Protein AF-0000000080620425 (afdb_homodimer)

Foldseek 3Di:
DDPVPPPDDQPPLDFDADALVVLQVVLLVVLPVQAFDKDKDFLVPDDAQFFFQFFDFQQAWVVNAKFFQAFAKFAADDDAFQKAAADEEWELVRGDADADDHRYIYGYHGGTGRHHPGFEGDHPVQWDADVVRNMIGGNDHDDGNPRIDGTNNPHGGGHGPDGGLDGGDPVNSVVCVVSVPGMGMTTDFFEEEEEEEAPPDPVSVVLSVLQQVVLCVLCVLVPGHYHYLYYFYLDLVGVVVSVLVVLVRGQEYEYEDNLSSVSVCCVVQQKDKPGQFYFEVVTRKTWIWDDGPNGTHIYIYFYSPNFRSVVCCLQNVQLSSCVSSSHPDRRADKDKEFEQAKDAADQTKYKFFWAWDDDPNGIYIYTDDDPVPDPGQWIFIGHGGDIGGGGDIGIIGGSDDD/DDPPPPPDDQPPLDFDADALVVLQVVLLVVLPVQAFDKDKDFLVPDDAQFFFQFFDFQQAWVVNAKFFQAFAKFAADDDAFQKAAADEEWELVRGDADADDHRYIYGYHHGTGRHHPGFEGDHPVQWDADVVRNMIGGNDHDDGNPRIDGTNNPHGGGHGPDGGLDGGDPVNSVVCVVSVDGMGMTTDFFEEEEEEEAPPDPVSVVLSVLQQVVLCVLCVLVPGHYHYLYYFYLDLVGVVVSVLVVLVVGQEYEYEDNLSSVSVCQVVQQKDKPGQFYFEVVTRKTWIWDDGPNGTHIYIYFYSPNFRSVVCCLQNVQLSSCVSSSHPDRRADKDKEFEQAKDAADQTKYKFFWDWDDDPNGIYIYTDDDPVPDPGQWIFIGHGGDIGGGGDIGIIGGSDDD

InterPro domains:
  IPR005110 MoeA, N-terminal and linker domain [PF03453] (19-180)
  IPR036135 MoeA, N-terminal and linker domain superfamily [SSF63882] (17-189)
  IPR036425 MoaB/Mog-like domain superfamily [G3DSA:3.40.980.10] (188-332)
  IPR036425 MoaB/Mog-like domain superfamily [SSF53218] (190-326)
  IPR036688 MoeA, C-terminal, domain IV superfamily [G3DSA:2.40.340.10] (333-386)
  IPR038987 Molybdopterin biosynthesis protein MoeA-like [PTHR10192] (15-399)
  IPR038987 Molybdopterin biosynthesis protein MoeA-like [cd00887] (20-398)

Structure (mmCIF, N/CA/C/O backbone):
data_AF-0000000080620425-model_v1
#
loop_
_entity.id
_entity.type
_entity.pdbx_description
1 polymer 'CRE-LIN-46 protein'
#
loop_
_atom_site.group_PDB
_atom_site.id
_atom_site.type_symbol
_atom_site.label_atom_id
_atom_site.label_alt_id
_atom_site.label_comp_id
_atom_site.label_asym_id
_atom_site.label_entity_id
_atom_site.label_seq_id
_atom_site.pdbx_PDB_ins_code
_atom_site.Cartn_x
_atom_site.Cartn_y
_atom_site.Cartn_z
_atom_site.occupancy
_atom_site.B_iso_or_equiv
_atom_site.auth_seq_id
_atom_site.auth_comp_id
_atom_site.auth_asym_id
_atom_site.auth_atom_id
_atom_site.pdbx_PDB_model_num
ATOM 1 N N . MET A 1 1 ? 4.078 52.438 38.562 1 23.2 1 MET A N 1
ATOM 2 C CA . MET A 1 1 ? 3.057 52.062 37.594 1 23.2 1 MET A CA 1
ATOM 3 C C . MET A 1 1 ? 3.621 51.094 36.562 1 23.2 1 MET A C 1
ATOM 5 O O . MET A 1 1 ? 4.426 51.469 35.719 1 23.2 1 MET A O 1
ATOM 9 N N . ASN A 1 2 ? 3.895 49.875 36.875 1 23.5 2 ASN A N 1
ATOM 10 C CA . ASN A 1 2 ? 4.699 48.719 36.5 1 23.5 2 ASN A CA 1
ATOM 11 C C . ASN A 1 2 ? 4.281 48.156 35.125 1 23.5 2 ASN A C 1
ATOM 13 O O . ASN A 1 2 ? 3.141 47.719 34.969 1 23.5 2 ASN A O 1
ATOM 17 N N . SER A 1 3 ? 4.727 48.844 34 1 25.52 3 SER A N 1
ATOM 18 C CA . SER A 1 3 ? 4.688 48.469 32.594 1 25.52 3 SER A CA 1
ATOM 19 C C . SER A 1 3 ? 4.918 46.969 32.406 1 25.52 3 SER A C 1
ATOM 21 O O . SER A 1 3 ? 6.031 46.469 32.594 1 25.52 3 SER A O 1
ATOM 23 N N . ALA A 1 4 ? 4.133 46.188 33 1 30.16 4 ALA A N 1
ATOM 24 C CA . ALA A 1 4 ? 4.254 44.75 32.812 1 30.16 4 ALA A CA 1
ATOM 25 C C . ALA A 1 4 ? 4.66 44.406 31.375 1 30.16 4 ALA A C 1
ATOM 27 O O . ALA A 1 4 ? 3.918 44.688 30.438 1 30.16 4 ALA A O 1
ATOM 28 N N . GLY A 1 5 ? 5.957 44.656 31.016 1 28.95 5 GLY A N 1
ATOM 29 C CA . GLY A 1 5 ? 6.738 44.344 29.828 1 28.95 5 GLY A CA 1
ATOM 30 C C . GLY A 1 5 ? 6.246 43.094 29.094 1 28.95 5 GLY A C 1
ATOM 31 O O . GLY A 1 5 ? 5.844 42.125 29.734 1 28.95 5 GLY A O 1
ATOM 32 N N . PHE A 1 6 ? 5.578 43.344 28.062 1 31.78 6 PHE A N 1
ATOM 33 C CA . PHE A 1 6 ? 5.301 42.219 27.156 1 31.78 6 PHE A CA 1
ATOM 34 C C . PHE A 1 6 ? 6.457 41.25 27.141 1 31.78 6 PHE A C 1
ATOM 36 O O . PHE A 1 6 ? 7.621 41.625 27.078 1 31.78 6 PHE A O 1
ATOM 43 N N . PRO A 1 7 ? 6.445 40.25 28.016 1 34.53 7 PRO A N 1
ATOM 44 C CA . PRO A 1 7 ? 7.648 39.438 27.953 1 34.53 7 PRO A CA 1
ATOM 45 C C . PRO A 1 7 ? 8.336 39.5 26.594 1 34.53 7 PRO A C 1
ATOM 47 O O . PRO A 1 7 ? 7.664 39.594 25.562 1 34.53 7 PRO A O 1
ATOM 50 N N . LYS A 1 8 ? 9.352 40.156 26.5 1 37.28 8 LYS A N 1
ATOM 51 C CA . LYS A 1 8 ? 10.367 40.25 25.453 1 37.28 8 LYS A CA 1
ATOM 52 C C . LYS A 1 8 ? 10.367 39 24.578 1 37.28 8 LYS A C 1
ATOM 54 O O . LYS A 1 8 ? 10.352 37.875 25.078 1 37.28 8 LYS A O 1
ATOM 59 N N . LEU A 1 9 ? 10.133 39.094 23.375 1 38 9 LEU A N 1
ATOM 60 C CA . LEU A 1 9 ? 10.102 38.312 22.141 1 38 9 LEU A CA 1
ATOM 61 C C . LEU A 1 9 ? 11.211 37.281 22.141 1 38 9 LEU A C 1
ATOM 63 O O . LEU A 1 9 ? 12.297 37.531 22.672 1 38 9 LEU A O 1
ATOM 67 N N . LYS A 1 10 ? 10.852 36.062 21.859 1 42.59 10 LYS A N 1
ATOM 68 C CA . LYS A 1 10 ? 11.438 34.812 21.391 1 42.59 10 LYS A CA 1
ATOM 69 C C . LYS A 1 10 ? 12.688 35.062 20.547 1 42.59 10 LYS A C 1
ATOM 71 O O . LYS A 1 10 ? 12.688 35.938 19.688 1 42.59 10 LYS A O 1
ATOM 76 N N . SER A 1 11 ? 13.781 35.031 21.094 1 44.47 11 SER A N 1
ATOM 77 C CA . SER A 1 11 ? 14.969 35.094 20.266 1 44.47 11 SER A CA 1
ATOM 78 C C . SER A 1 11 ? 14.68 34.625 18.844 1 44.47 11 SER A C 1
ATOM 80 O O . SER A 1 11 ? 14.055 33.562 18.656 1 44.47 11 SER A O 1
ATOM 82 N N . PRO A 1 12 ? 14.672 35.594 17.828 1 53.91 12 PRO A N 1
ATOM 83 C CA . PRO A 1 12 ? 14.352 35.344 16.422 1 53.91 12 PRO A CA 1
ATOM 84 C C . PRO A 1 12 ? 15.055 34.094 15.875 1 53.91 12 PRO A C 1
ATOM 86 O O . PRO A 1 12 ? 16.25 33.906 16.078 1 53.91 12 PRO A O 1
ATOM 89 N N . VAL A 1 13 ? 14.328 32.969 15.812 1 63.5 13 VAL A N 1
ATOM 90 C CA . VAL A 1 13 ? 14.875 31.797 15.141 1 63.5 13 VAL A CA 1
ATOM 91 C C . VAL A 1 13 ? 15.516 32.219 13.82 1 63.5 13 VAL A C 1
ATOM 93 O O . VAL A 1 13 ? 14.93 32.969 13.055 1 63.5 13 VAL A O 1
ATOM 96 N N . SER A 1 14 ? 16.828 32.188 13.797 1 74.31 14 SER A N 1
ATOM 97 C CA . SER A 1 14 ? 17.5 32.375 12.516 1 74.31 14 SER A CA 1
ATOM 98 C C . SER A 1 14 ? 17.062 31.297 11.516 1 74.31 14 SER A C 1
ATOM 100 O O . SER A 1 14 ? 17.156 30.109 11.805 1 74.31 14 SER A O 1
ATOM 102 N N . PHE A 1 15 ? 16.484 31.797 10.438 1 75.5 15 PHE A N 1
ATOM 103 C CA . PHE A 1 15 ? 15.977 30.859 9.445 1 75.5 15 PHE A CA 1
ATOM 104 C C . PHE A 1 15 ? 17.094 30.359 8.539 1 75.5 15 PHE A C 1
ATOM 106 O O . PHE A 1 15 ? 17.906 31.156 8.055 1 75.5 15 PHE A O 1
ATOM 113 N N . GLN A 1 16 ? 17.266 29.094 8.562 1 84.5 16 GLN A N 1
ATOM 114 C CA . GLN A 1 16 ? 18.047 28.391 7.555 1 84.5 16 GLN A CA 1
ATOM 115 C C . GLN A 1 16 ? 17.141 27.812 6.473 1 84.5 16 GLN A C 1
ATOM 117 O O . GLN A 1 16 ? 16.812 26.625 6.512 1 84.5 16 GLN A O 1
ATOM 122 N N . THR A 1 17 ? 16.922 28.672 5.441 1 90.69 17 THR A N 1
ATOM 123 C CA . THR A 1 17 ? 15.992 28.312 4.371 1 90.69 17 THR A CA 1
ATOM 124 C C . THR A 1 17 ? 16.719 27.547 3.262 1 90.69 17 THR A C 1
ATOM 126 O O . THR A 1 17 ? 17.797 27.953 2.832 1 90.69 17 THR A O 1
ATOM 129 N N . VAL A 1 18 ? 16.172 26.453 2.932 1 94.94 18 VAL A N 1
ATOM 130 C CA . VAL A 1 18 ? 16.75 25.672 1.849 1 94.94 18 VAL A CA 1
ATOM 131 C C . VAL A 1 18 ? 15.688 25.422 0.772 1 94.94 18 VAL A C 1
ATOM 133 O O . VAL A 1 18 ? 14.492 25.547 1.028 1 94.94 18 VAL A O 1
ATOM 136 N N . SER A 1 19 ? 16.172 25.141 -0.396 1 95 19 SER A N 1
ATOM 137 C CA . SER A 1 19 ? 15.273 24.703 -1.452 1 95 19 SER A CA 1
ATOM 138 C C . SER A 1 19 ? 14.773 23.281 -1.196 1 95 19 SER A C 1
ATOM 140 O O . SER A 1 19 ? 15.328 22.562 -0.362 1 95 19 SER A O 1
ATOM 142 N N . ILE A 1 20 ? 13.773 22.938 -1.888 1 93.56 20 ILE A N 1
ATOM 143 C CA . ILE A 1 20 ? 13.227 21.594 -1.755 1 93.56 20 ILE A CA 1
ATOM 144 C C . ILE A 1 20 ? 14.281 20.562 -2.129 1 93.56 20 ILE A C 1
ATOM 146 O O . ILE A 1 20 ? 14.445 19.547 -1.438 1 93.56 20 ILE A O 1
ATOM 150 N N . GLU A 1 21 ? 14.992 20.797 -3.168 1 93 21 GLU A N 1
ATOM 151 C CA . GLU A 1 21 ? 16.047 19.891 -3.623 1 93 21 GLU A CA 1
ATOM 152 C C . GLU A 1 21 ? 17.156 19.766 -2.584 1 93 21 GLU A C 1
ATOM 154 O O . GLU A 1 21 ? 17.641 18.656 -2.324 1 93 21 GLU A O 1
ATOM 159 N N . GLU A 1 22 ? 17.5 20.875 -2.047 1 95.38 22 GLU A N 1
ATOM 160 C CA . GLU A 1 22 ? 18.516 20.859 -1.007 1 95.38 22 GLU A CA 1
ATOM 161 C C . GLU A 1 22 ? 18.047 20.094 0.228 1 95.38 22 GLU A C 1
ATOM 163 O O . GLU A 1 22 ? 18.828 19.391 0.865 1 95.38 22 GLU A O 1
ATOM 168 N N . ALA A 1 23 ? 16.812 20.281 0.559 1 95.44 23 ALA A N 1
ATOM 169 C CA . ALA A 1 23 ? 16.25 19.547 1.685 1 95.44 23 ALA A CA 1
ATOM 170 C C . ALA A 1 23 ? 16.344 18.031 1.457 1 95.44 23 ALA A C 1
ATOM 172 O O . ALA A 1 23 ? 16.797 17.297 2.338 1 95.44 23 ALA A O 1
ATOM 173 N N . PHE A 1 24 ? 16.047 17.578 0.244 1 93 24 PHE A N 1
ATOM 174 C CA . PHE A 1 24 ? 16.094 16.156 -0.09 1 93 24 PHE A CA 1
ATOM 175 C C . PHE A 1 24 ? 17.531 15.641 -0.019 1 93 24 PHE A C 1
ATOM 177 O O . PHE A 1 24 ? 17.766 14.555 0.513 1 93 24 PHE A O 1
ATOM 184 N N . ARG A 1 25 ? 18.422 16.391 -0.54 1 93.62 25 ARG A N 1
ATOM 185 C CA . ARG A 1 25 ? 19.828 15.984 -0.51 1 93.62 25 ARG A CA 1
ATOM 186 C C . ARG A 1 25 ? 20.328 15.859 0.924 1 93.62 25 ARG A C 1
ATOM 188 O O . ARG A 1 25 ? 21.031 14.898 1.26 1 93.62 25 ARG A O 1
ATOM 195 N N . THR A 1 26 ? 19.953 16.828 1.682 1 94.44 26 THR A N 1
ATOM 196 C CA . THR A 1 26 ? 20.344 16.812 3.086 1 94.44 26 THR A CA 1
ATOM 197 C C . THR A 1 26 ? 19.812 15.57 3.789 1 94.44 26 THR A C 1
ATOM 199 O O . THR A 1 26 ? 20.547 14.891 4.508 1 94.44 26 THR A O 1
ATOM 202 N N . LEU A 1 27 ? 18.578 15.289 3.584 1 93.69 27 LEU A N 1
ATOM 203 C CA . LEU A 1 27 ? 17.953 14.125 4.215 1 93.69 27 LEU A CA 1
ATOM 204 C C . LEU A 1 27 ? 18.609 12.836 3.742 1 93.69 27 LEU A C 1
ATOM 206 O O . LEU A 1 27 ? 18.797 11.906 4.535 1 93.69 27 LEU A O 1
ATOM 210 N N . GLU A 1 28 ? 18.891 12.758 2.5 1 90.5 28 GLU A N 1
ATOM 211 C CA . GLU A 1 28 ? 19.562 11.578 1.948 1 90.5 28 GLU A CA 1
ATOM 212 C C . GLU A 1 28 ? 20.922 11.359 2.611 1 90.5 28 GLU A C 1
ATOM 214 O O . GLU A 1 28 ? 21.266 10.234 2.984 1 90.5 28 GLU A O 1
ATOM 219 N N . VAL A 1 29 ? 21.672 12.391 2.771 1 91.75 29 VAL A N 1
ATOM 220 C CA . VAL A 1 29 ? 22.984 12.32 3.389 1 91.75 29 VAL A CA 1
ATOM 221 C C . VAL A 1 29 ? 22.859 11.898 4.852 1 91.75 29 VAL A C 1
ATOM 223 O O . VAL A 1 29 ? 23.578 11.016 5.32 1 91.75 29 VAL A O 1
ATOM 226 N N . LEU A 1 30 ? 21.953 12.461 5.504 1 92.81 30 LEU A N 1
ATOM 227 C CA . LEU A 1 30 ? 21.766 12.195 6.93 1 92.81 30 LEU A CA 1
ATOM 228 C C . LEU A 1 30 ? 21.281 10.766 7.156 1 92.81 30 LEU A C 1
ATOM 230 O O . LEU A 1 30 ? 21.641 10.133 8.148 1 92.81 30 LEU A O 1
ATOM 234 N N . SER A 1 31 ? 20.422 10.281 6.27 1 90.12 31 SER A N 1
ATOM 235 C CA . SER A 1 31 ? 19.922 8.922 6.398 1 90.12 31 SER A CA 1
ATOM 236 C C . SER A 1 31 ? 21.047 7.902 6.34 1 90.12 31 SER A C 1
ATOM 238 O O . SER A 1 31 ? 20.953 6.828 6.938 1 90.12 31 SER A O 1
ATOM 240 N N . LYS A 1 32 ? 22.094 8.219 5.68 1 86.5 32 LYS A N 1
ATOM 241 C CA . LYS A 1 32 ? 23.234 7.32 5.512 1 86.5 32 LYS A CA 1
ATOM 242 C C . LYS A 1 32 ? 24.125 7.332 6.742 1 86.5 32 LYS A C 1
ATOM 244 O O . LYS A 1 32 ? 24.969 6.445 6.914 1 86.5 32 LYS A O 1
ATOM 249 N N . ARG A 1 33 ? 24 8.312 7.527 1 81.88 33 ARG A N 1
ATOM 250 C CA . ARG A 1 33 ? 24.812 8.43 8.734 1 81.88 33 ARG A CA 1
ATOM 251 C C . ARG A 1 33 ? 24.375 7.422 9.789 1 81.88 33 ARG A C 1
ATOM 253 O O . ARG A 1 33 ? 25.125 7.137 10.727 1 81.88 33 ARG A O 1
ATOM 260 N N . TYR A 1 34 ? 23.312 6.883 9.688 1 77.5 34 TYR A N 1
ATOM 261 C CA . TYR A 1 34 ? 22.797 5.844 10.578 1 77.5 34 TYR A CA 1
ATOM 262 C C . TYR A 1 34 ? 22.422 4.59 9.789 1 77.5 34 TYR A C 1
ATOM 264 O O . TYR A 1 34 ? 21.266 4.371 9.461 1 77.5 34 TYR A O 1
ATOM 272 N N . PRO A 1 35 ? 23.391 3.914 9.57 1 74.44 35 PRO A N 1
ATOM 273 C CA . PRO A 1 35 ? 23.141 2.773 8.688 1 74.44 35 PRO A CA 1
ATOM 274 C C . PRO A 1 35 ? 22.094 1.812 9.234 1 74.44 35 PRO A C 1
ATOM 276 O O . PRO A 1 35 ? 22.016 1.599 10.445 1 74.44 35 PRO A O 1
ATOM 279 N N . PRO A 1 36 ? 21.359 1.319 8.328 1 79.88 36 PRO A N 1
ATOM 280 C CA . PRO A 1 36 ? 20.344 0.338 8.742 1 79.88 36 PRO A CA 1
ATOM 281 C C . PRO A 1 36 ? 20.969 -0.871 9.445 1 79.88 36 PRO A C 1
ATOM 283 O O . PRO A 1 36 ? 22.078 -1.281 9.125 1 79.88 36 PRO A O 1
ATOM 286 N N . GLN A 1 37 ? 20.328 -1.312 10.484 1 86.5 37 GLN A N 1
ATOM 287 C CA . GLN A 1 37 ? 20.812 -2.443 11.273 1 86.5 37 GLN A CA 1
ATOM 288 C C . GLN A 1 37 ? 20.172 -3.75 10.805 1 86.5 37 GLN A C 1
ATOM 290 O O . GLN A 1 37 ? 18.953 -3.881 10.789 1 86.5 37 GLN A O 1
ATOM 295 N N . PRO A 1 38 ? 21.047 -4.754 10.414 1 92.75 38 PRO A N 1
ATOM 296 C CA . PRO A 1 38 ? 20.484 -6.047 10 1 92.75 38 PRO A CA 1
ATOM 297 C C . PRO A 1 38 ? 19.969 -6.875 11.172 1 92.75 38 PRO A C 1
ATOM 299 O O . PRO A 1 38 ? 20.438 -6.699 12.305 1 92.75 38 PRO A O 1
ATOM 302 N N . LYS A 1 39 ? 19.047 -7.645 10.953 1 94.62 39 LYS A N 1
ATOM 303 C CA . LYS A 1 39 ? 18.531 -8.633 11.898 1 94.62 39 LYS A CA 1
ATOM 304 C C . LYS A 1 39 ? 18.188 -9.938 11.18 1 94.62 39 LYS A C 1
ATOM 306 O O . LYS A 1 39 ? 17.688 -9.922 10.055 1 94.62 39 LYS A O 1
ATOM 311 N N . THR A 1 40 ? 18.453 -11.016 11.867 1 97 40 THR A N 1
ATOM 312 C CA . THR A 1 40 ? 18.125 -12.336 11.32 1 97 40 THR A CA 1
ATOM 313 C C . THR A 1 40 ? 16.703 -12.734 11.664 1 97 40 THR A C 1
ATOM 315 O O . THR A 1 40 ? 16.266 -12.578 12.805 1 97 40 THR A O 1
ATOM 318 N N . VAL A 1 41 ? 16.031 -13.156 10.641 1 96.56 41 VAL A N 1
ATOM 319 C CA . VAL A 1 41 ? 14.648 -13.602 10.852 1 96.56 41 VAL A CA 1
ATOM 320 C C . VAL A 1 41 ? 14.453 -14.984 10.242 1 96.56 41 VAL A C 1
ATOM 322 O O . VAL A 1 41 ? 15.008 -15.289 9.18 1 96.56 41 VAL A O 1
ATOM 325 N N . HIS A 1 42 ? 13.68 -15.758 10.992 1 96.5 42 HIS A N 1
ATOM 326 C CA . HIS A 1 42 ? 13.266 -17.031 10.406 1 96.5 42 HIS A CA 1
ATOM 327 C C . HIS A 1 42 ? 12.312 -16.812 9.234 1 96.5 42 HIS A C 1
ATOM 329 O O . HIS A 1 42 ? 11.406 -15.984 9.312 1 96.5 42 HIS A O 1
ATOM 335 N N . VAL A 1 43 ? 12.461 -17.578 8.195 1 93.5 43 VAL A N 1
ATOM 336 C CA . VAL A 1 43 ? 11.734 -17.375 6.945 1 93.5 43 VAL A CA 1
ATOM 337 C C . VAL A 1 43 ? 10.234 -17.562 7.188 1 93.5 43 VAL A C 1
ATOM 339 O O . VAL A 1 43 ? 9.414 -16.906 6.539 1 93.5 43 VAL A O 1
ATOM 342 N N . ALA A 1 44 ? 9.844 -18.297 8.172 1 88.56 44 ALA A N 1
ATOM 343 C CA . ALA A 1 44 ? 8.438 -18.516 8.492 1 88.56 44 ALA A CA 1
ATOM 344 C C . ALA A 1 44 ? 7.785 -17.219 8.992 1 88.56 44 ALA A C 1
ATOM 346 O O . ALA A 1 44 ? 6.562 -17.078 8.945 1 88.56 44 ALA A O 1
ATOM 347 N N . ARG A 1 45 ? 8.617 -16.344 9.422 1 91.44 45 ARG A N 1
ATOM 348 C CA . ARG A 1 45 ? 8.117 -15.094 9.984 1 91.44 45 ARG A CA 1
ATOM 349 C C . ARG A 1 45 ? 8.398 -13.922 9.047 1 91.44 45 ARG A C 1
ATOM 351 O O . ARG A 1 45 ? 8.125 -12.766 9.391 1 91.44 45 ARG A O 1
ATOM 358 N N . LEU A 1 46 ? 8.914 -14.258 7.988 1 92.62 46 LEU A N 1
ATOM 359 C CA . LEU A 1 46 ? 9.305 -13.211 7.047 1 92.62 46 LEU A CA 1
ATOM 360 C C . LEU A 1 46 ? 8.07 -12.508 6.488 1 92.62 46 LEU A C 1
ATOM 362 O O . LEU A 1 46 ? 7.133 -13.156 6.027 1 92.62 46 LEU A O 1
ATOM 366 N N . GLN A 1 47 ? 8.117 -11.188 6.574 1 91.94 47 GLN A N 1
ATOM 367 C CA . GLN A 1 47 ? 6.977 -10.383 6.137 1 91.94 47 GLN A CA 1
ATOM 368 C C . GLN A 1 47 ? 7.305 -9.617 4.852 1 91.94 47 GLN A C 1
ATOM 370 O O . GLN A 1 47 ? 8.43 -9.141 4.676 1 91.94 47 GLN A O 1
ATOM 375 N N . PRO A 1 48 ? 6.32 -9.516 4.004 1 92.38 48 PRO A N 1
ATOM 376 C CA . PRO A 1 48 ? 6.551 -8.664 2.834 1 92.38 48 PRO A CA 1
ATOM 377 C C . PRO A 1 48 ? 6.793 -7.203 3.205 1 92.38 48 PRO A C 1
ATOM 379 O O . PRO A 1 48 ? 6.367 -6.754 4.273 1 92.38 48 PRO A O 1
ATOM 382 N N . GLY A 1 49 ? 7.496 -6.512 2.289 1 90.56 49 GLY A N 1
ATOM 383 C CA . GLY A 1 49 ? 7.777 -5.102 2.516 1 90.56 49 GLY A CA 1
ATOM 384 C C . GLY A 1 49 ? 9.078 -4.867 3.262 1 90.56 49 GLY A C 1
ATOM 385 O O . GLY A 1 49 ? 9.594 -3.746 3.289 1 90.56 49 GLY A O 1
ATOM 386 N N . ARG A 1 50 ? 9.594 -5.898 3.865 1 92.94 50 ARG A N 1
ATOM 387 C CA . ARG A 1 50 ? 10.898 -5.797 4.52 1 92.94 50 ARG A CA 1
ATOM 388 C C . ARG A 1 50 ? 12.023 -5.73 3.49 1 92.94 50 ARG A C 1
ATOM 390 O O . ARG A 1 50 ? 11.844 -6.133 2.338 1 92.94 50 ARG A O 1
ATOM 397 N N . VAL A 1 51 ? 13.164 -5.203 3.91 1 92.5 51 VAL A N 1
ATOM 398 C CA . VAL A 1 51 ? 14.289 -5.039 3.002 1 92.5 51 VAL A CA 1
ATOM 399 C C . VAL A 1 51 ? 15.398 -6.02 3.371 1 92.5 51 VAL A C 1
ATOM 401 O O . VAL A 1 51 ? 15.812 -6.094 4.531 1 92.5 51 VAL A O 1
ATOM 404 N N . LEU A 1 52 ? 15.844 -6.746 2.355 1 94.12 52 LEU A N 1
ATOM 405 C CA . LEU A 1 52 ? 16.922 -7.711 2.568 1 94.12 52 LEU A CA 1
ATOM 406 C C . LEU A 1 52 ? 18.219 -7.004 2.951 1 94.12 52 LEU A C 1
ATOM 408 O O . LEU A 1 52 ? 18.547 -5.965 2.381 1 94.12 52 LEU A O 1
ATOM 412 N N . ALA A 1 53 ? 18.969 -7.59 3.92 1 94.69 53 ALA A N 1
ATOM 413 C CA . ALA A 1 53 ? 20.266 -7.082 4.344 1 94.69 53 ALA A CA 1
ATOM 414 C C . ALA A 1 53 ? 21.391 -8.031 3.93 1 94.69 53 ALA A C 1
ATOM 416 O O . ALA A 1 53 ? 22.422 -8.102 4.594 1 94.69 53 ALA A O 1
ATOM 417 N N . GLU A 1 54 ? 21.078 -8.859 2.943 1 95.38 54 GLU A N 1
ATOM 418 C CA . GLU A 1 54 ? 22.031 -9.797 2.352 1 95.38 54 GLU A CA 1
ATOM 419 C C . GLU A 1 54 ? 21.625 -10.188 0.938 1 95.38 54 GLU A C 1
ATOM 421 O O . GLU A 1 54 ? 20.469 -9.984 0.546 1 95.38 54 GLU A O 1
ATOM 426 N N . ASP A 1 55 ? 22.578 -10.688 0.231 1 95.25 55 ASP A N 1
ATOM 427 C CA . ASP A 1 55 ? 22.266 -11.312 -1.054 1 95.25 55 ASP A CA 1
ATOM 428 C C . ASP A 1 55 ? 21.703 -12.719 -0.863 1 95.25 55 ASP A C 1
ATOM 430 O O . ASP A 1 55 ? 22.188 -13.469 -0.012 1 95.25 55 ASP A O 1
ATOM 434 N N . ILE A 1 56 ? 20.734 -13.047 -1.602 1 95.38 56 ILE A N 1
ATOM 435 C CA . ILE A 1 56 ? 20.234 -14.414 -1.646 1 95.38 56 ILE A CA 1
ATOM 436 C C . ILE A 1 56 ? 20.734 -15.109 -2.91 1 95.38 56 ILE A C 1
ATOM 438 O O . ILE A 1 56 ? 20.484 -14.641 -4.023 1 95.38 56 ILE A O 1
ATOM 442 N N . GLU A 1 57 ? 21.406 -16.156 -2.732 1 94.56 57 GLU A N 1
ATOM 443 C CA . GLU A 1 57 ? 21.984 -16.906 -3.848 1 94.56 57 GLU A CA 1
ATOM 444 C C . GLU A 1 57 ? 21.234 -18.219 -4.09 1 94.56 57 GLU A C 1
ATOM 446 O O . GLU A 1 57 ? 20.609 -18.75 -3.182 1 94.56 57 GLU A O 1
ATOM 451 N N . ALA A 1 58 ? 21.328 -18.656 -5.332 1 92.75 58 ALA A N 1
ATOM 452 C CA . ALA A 1 58 ? 20.828 -20 -5.641 1 92.75 58 ALA A CA 1
ATOM 453 C C . ALA A 1 58 ? 21.672 -21.062 -4.961 1 92.75 58 ALA A C 1
ATOM 455 O O . ALA A 1 58 ? 22.906 -21.094 -5.113 1 92.75 58 ALA A O 1
ATOM 456 N N . VAL A 1 59 ? 21.062 -21.922 -4.219 1 88.94 59 VAL A N 1
ATOM 457 C CA . VAL A 1 59 ? 21.781 -22.953 -3.48 1 88.94 59 VAL A CA 1
ATOM 458 C C . VAL A 1 59 ? 22.125 -24.109 -4.418 1 88.94 59 VAL A C 1
ATOM 460 O O . VAL A 1 59 ? 23.078 -24.859 -4.16 1 88.94 59 VAL A O 1
ATOM 463 N N . GLU A 1 60 ? 21.406 -24.234 -5.457 1 90.31 60 GLU A N 1
ATOM 464 C CA . GLU A 1 60 ? 21.609 -25.234 -6.496 1 90.31 60 GLU A CA 1
ATOM 465 C C . GLU A 1 60 ? 21.219 -24.703 -7.867 1 90.31 60 GLU A C 1
ATOM 467 O O . GLU A 1 60 ? 20.641 -23.625 -7.973 1 90.31 60 GLU A O 1
ATOM 472 N N . ASP A 1 61 ? 21.578 -25.5 -8.836 1 91.88 61 ASP A N 1
ATOM 473 C CA . ASP A 1 61 ? 21.125 -25.141 -10.172 1 91.88 61 ASP A CA 1
ATOM 474 C C . ASP A 1 61 ? 19.594 -25.172 -10.258 1 91.88 61 ASP A C 1
ATOM 476 O O . ASP A 1 61 ? 18.953 -26.016 -9.633 1 91.88 61 ASP A O 1
ATOM 480 N N . ILE A 1 62 ? 19.078 -24.25 -11.008 1 85.75 62 ILE A N 1
ATOM 481 C CA . ILE A 1 62 ? 17.641 -24.188 -11.195 1 85.75 62 ILE A CA 1
ATOM 482 C C . ILE A 1 62 ? 17.297 -24.25 -12.68 1 85.75 62 ILE A C 1
ATOM 484 O O . ILE A 1 62 ? 17.609 -23.328 -13.438 1 85.75 62 ILE A O 1
ATOM 488 N N . PRO A 1 63 ? 16.656 -25.297 -13.102 1 87.12 63 PRO A N 1
ATOM 489 C CA . PRO A 1 63 ? 16.344 -26.484 -12.312 1 87.12 63 PRO A CA 1
ATOM 490 C C . PRO A 1 63 ? 17.562 -27.312 -11.961 1 87.12 63 PRO A C 1
ATOM 492 O O . PRO A 1 63 ? 18.625 -27.172 -12.594 1 87.12 63 PRO A O 1
ATOM 495 N N . ALA A 1 64 ? 17.438 -28.172 -11 1 87.94 64 ALA A N 1
ATOM 496 C CA . ALA A 1 64 ? 18.547 -29 -10.539 1 87.94 64 ALA A CA 1
ATOM 497 C C . ALA A 1 64 ? 18.781 -30.188 -11.469 1 87.94 64 ALA A C 1
ATOM 499 O O . ALA A 1 64 ? 19.828 -30.828 -11.43 1 87.94 64 ALA A O 1
ATOM 500 N N . GLU A 1 65 ? 17.734 -30.5 -12.273 1 90.69 65 GLU A N 1
ATOM 501 C CA . GLU A 1 65 ? 17.75 -31.594 -13.234 1 90.69 65 GLU A CA 1
ATOM 502 C C . GLU A 1 65 ? 17.125 -31.172 -14.562 1 90.69 65 GLU A C 1
ATOM 504 O O . GLU A 1 65 ? 16.5 -30.109 -14.648 1 90.69 65 GLU A O 1
ATOM 509 N N . ARG A 1 66 ? 17.406 -32 -15.547 1 93.06 66 ARG A N 1
ATOM 510 C CA . ARG A 1 66 ? 16.703 -31.766 -16.812 1 93.06 66 ARG A CA 1
ATOM 511 C C . ARG A 1 66 ? 15.211 -32.062 -16.672 1 93.06 66 ARG A C 1
ATOM 513 O O . ARG A 1 66 ? 14.82 -33.125 -16.234 1 93.06 66 ARG A O 1
ATOM 520 N N . LYS A 1 67 ? 14.461 -31 -17.016 1 91.44 67 LYS A N 1
ATOM 521 C CA . LYS A 1 67 ? 13.023 -31.141 -16.781 1 91.44 67 LYS A CA 1
ATOM 522 C C . LYS A 1 67 ? 12.25 -31.047 -18.094 1 91.44 67 LYS A C 1
ATOM 524 O O . LYS A 1 67 ? 12.602 -30.266 -18.984 1 91.44 67 LYS A O 1
ATOM 529 N N . SER A 1 68 ? 11.172 -31.859 -18.125 1 92.25 68 SER A N 1
ATOM 530 C CA . SER A 1 68 ? 10.258 -31.734 -19.25 1 92.25 68 SER A CA 1
ATOM 531 C C . SER A 1 68 ? 9.383 -30.484 -19.109 1 92.25 68 SER A C 1
ATOM 533 O O . SER A 1 68 ? 8.922 -30.156 -18.016 1 92.25 68 SER A O 1
ATOM 535 N N . ILE A 1 69 ? 9.109 -29.828 -20.219 1 87.88 69 ILE A N 1
ATOM 536 C CA . ILE A 1 69 ? 8.242 -28.656 -20.141 1 87.88 69 ILE A CA 1
ATOM 537 C C . ILE A 1 69 ? 6.871 -28.984 -20.719 1 87.88 69 ILE A C 1
ATOM 539 O O . ILE A 1 69 ? 6.02 -28.109 -20.859 1 87.88 69 ILE A O 1
ATOM 543 N N . VAL A 1 70 ? 6.668 -30.266 -21.094 1 85.69 70 VAL A N 1
ATOM 544 C CA . VAL A 1 70 ? 5.383 -30.734 -21.594 1 85.69 70 VAL A CA 1
ATOM 545 C C . VAL A 1 70 ? 5.074 -32.125 -21.016 1 85.69 70 VAL A C 1
ATOM 547 O O . VAL A 1 70 ? 5.961 -32.781 -20.469 1 85.69 70 VAL A O 1
ATOM 550 N N . ASP A 1 71 ? 3.801 -32.469 -21.109 1 86.12 71 ASP A N 1
ATOM 551 C CA . ASP A 1 71 ? 3.41 -33.875 -20.922 1 86.12 71 ASP A CA 1
ATOM 552 C C . ASP A 1 71 ? 3.633 -34.688 -22.188 1 86.12 71 ASP A C 1
ATOM 554 O O . ASP A 1 71 ? 3.283 -34.219 -23.281 1 86.12 71 ASP A O 1
ATOM 558 N N . GLY A 1 72 ? 4.316 -35.844 -22.016 1 93.31 72 GLY A N 1
ATOM 559 C CA . GLY A 1 72 ? 4.566 -36.625 -23.219 1 93.31 72 GLY A CA 1
ATOM 560 C C . GLY A 1 72 ? 5.492 -37.781 -22.969 1 93.31 72 GLY A C 1
ATOM 561 O O . GLY A 1 72 ? 5.293 -38.562 -22.031 1 93.31 72 GLY A O 1
ATOM 562 N N . PHE A 1 73 ? 6.402 -37.969 -23.953 1 95.56 73 PHE A N 1
ATOM 563 C CA . PHE A 1 73 ? 7.344 -39.094 -23.891 1 95.56 73 PHE A CA 1
ATOM 564 C C . PHE A 1 73 ? 8.773 -38.594 -24.109 1 95.56 73 PHE A C 1
ATOM 566 O O . PHE A 1 73 ? 9.039 -37.875 -25.062 1 95.56 73 PHE A O 1
ATOM 573 N N . ALA A 1 74 ? 9.594 -38.969 -23.172 1 96.75 74 ALA A N 1
ATOM 574 C CA . ALA A 1 74 ? 11.023 -38.75 -23.391 1 96.75 74 ALA A CA 1
ATOM 575 C C . ALA A 1 74 ? 11.594 -39.75 -24.375 1 96.75 74 ALA A C 1
ATOM 577 O O . ALA A 1 74 ? 11.367 -40.969 -24.25 1 96.75 74 ALA A O 1
ATOM 578 N N . ILE A 1 75 ? 12.344 -39.219 -25.359 1 95.25 75 ILE A N 1
ATOM 579 C CA . ILE A 1 75 ? 12.82 -40.094 -26.422 1 95.25 75 ILE A CA 1
ATOM 580 C C . ILE A 1 75 ? 14.25 -39.719 -26.812 1 95.25 75 ILE A C 1
ATOM 582 O O . ILE A 1 75 ? 14.773 -38.688 -26.328 1 95.25 75 ILE A O 1
ATOM 586 N N . ILE A 1 76 ? 14.906 -40.594 -27.5 1 94 76 ILE A N 1
ATOM 587 C CA . ILE A 1 76 ? 16.094 -40.281 -28.281 1 94 76 ILE A CA 1
ATOM 588 C C . ILE A 1 76 ? 15.703 -40 -29.734 1 94 76 ILE A C 1
ATOM 590 O O . ILE A 1 76 ? 15.188 -40.875 -30.438 1 94 76 ILE A O 1
ATOM 594 N N . VAL A 1 77 ? 15.898 -38.719 -30.047 1 87.25 77 VAL A N 1
ATOM 595 C CA . VAL A 1 77 ? 15.414 -38.281 -31.359 1 87.25 77 VAL A CA 1
ATOM 596 C C . VAL A 1 77 ? 16.062 -39.125 -32.469 1 87.25 77 VAL A C 1
ATOM 598 O O . VAL A 1 77 ? 17.281 -39.344 -32.438 1 87.25 77 VAL A O 1
ATOM 601 N N . ASN A 1 78 ? 15.328 -39.719 -33.156 1 77.81 78 ASN A N 1
ATOM 602 C CA . ASN A 1 78 ? 15.711 -40.438 -34.375 1 77.81 78 ASN A CA 1
ATOM 603 C C . ASN A 1 78 ? 14.852 -40.062 -35.562 1 77.81 78 ASN A C 1
ATOM 605 O O . ASN A 1 78 ? 14.148 -39.031 -35.531 1 77.81 78 ASN A O 1
ATOM 609 N N . LYS A 1 79 ? 14.945 -40.781 -36.656 1 70.06 79 LYS A N 1
ATOM 610 C CA . LYS A 1 79 ? 14.117 -40.531 -37.812 1 70.06 79 LYS A CA 1
ATOM 611 C C . LYS A 1 79 ? 12.633 -40.625 -37.469 1 70.06 79 LYS A C 1
ATOM 613 O O . LYS A 1 79 ? 12.242 -41.438 -36.625 1 70.06 79 LYS A O 1
ATOM 618 N N . PRO A 1 80 ? 11.898 -39.688 -38.062 1 68.19 80 PRO A N 1
ATOM 619 C CA . PRO A 1 80 ? 10.445 -39.812 -37.906 1 68.19 80 PRO A CA 1
ATOM 620 C C . PRO A 1 80 ? 9.914 -41.188 -38.312 1 68.19 80 PRO A C 1
ATOM 622 O O . PRO A 1 80 ? 10.477 -41.812 -39.188 1 68.19 80 PRO A O 1
ATOM 625 N N . GLY A 1 81 ? 8.852 -41.594 -37.688 1 70.81 81 GLY A N 1
ATOM 626 C CA . GLY A 1 81 ? 8.211 -42.844 -38.031 1 70.81 81 GLY A CA 1
ATOM 627 C C . GLY A 1 81 ? 8.766 -44.031 -37.281 1 70.81 81 GLY A C 1
ATOM 628 O O . GLY A 1 81 ? 8.312 -45.188 -37.438 1 70.81 81 GLY A O 1
ATOM 629 N N . THR A 1 82 ? 9.703 -43.75 -36.469 1 79.44 82 THR A N 1
ATOM 630 C CA . THR A 1 82 ? 10.297 -44.812 -35.688 1 79.44 82 THR A CA 1
ATOM 631 C C . THR A 1 82 ? 9.414 -45.188 -34.5 1 79.44 82 THR A C 1
ATOM 633 O O . THR A 1 82 ? 8.961 -44.312 -33.781 1 79.44 82 THR A O 1
ATOM 636 N N . LYS A 1 83 ? 9.062 -46.406 -34.406 1 88.5 83 LYS A N 1
ATOM 637 C CA . LYS A 1 83 ? 8.32 -46.906 -33.25 1 88.5 83 LYS A CA 1
ATOM 638 C C . LYS A 1 83 ? 9.227 -47.062 -32.031 1 88.5 83 LYS A C 1
ATOM 640 O O . LYS A 1 83 ? 10.383 -47.469 -32.156 1 88.5 83 LYS A O 1
ATOM 645 N N . ARG A 1 84 ? 8.656 -46.656 -30.938 1 93.44 84 ARG A N 1
ATOM 646 C CA . ARG A 1 84 ? 9.398 -46.75 -29.672 1 93.44 84 ARG A CA 1
ATOM 647 C C . ARG A 1 84 ? 8.586 -47.469 -28.609 1 93.44 84 ARG A C 1
ATOM 649 O O . ARG A 1 84 ? 7.395 -47.188 -28.438 1 93.44 84 ARG A O 1
ATOM 656 N N . ARG A 1 85 ? 9.234 -48.375 -27.875 1 94.81 85 ARG A N 1
ATOM 657 C CA . ARG A 1 85 ? 8.594 -49.125 -26.797 1 94.81 85 ARG A CA 1
ATOM 658 C C . ARG A 1 85 ? 8.578 -48.281 -25.5 1 94.81 85 ARG A C 1
ATOM 660 O O . ARG A 1 85 ? 9.602 -47.719 -25.125 1 94.81 85 ARG A O 1
ATOM 667 N N . ILE A 1 86 ? 7.465 -48.219 -24.859 1 95.75 86 ILE A N 1
ATOM 668 C CA . ILE A 1 86 ? 7.348 -47.531 -23.578 1 95.75 86 ILE A CA 1
ATOM 669 C C . ILE A 1 86 ? 7.938 -48.406 -22.469 1 95.75 86 ILE A C 1
ATOM 671 O O . ILE A 1 86 ? 7.434 -49.5 -22.203 1 95.75 86 ILE A O 1
ATOM 675 N N . VAL A 1 87 ? 8.961 -47.906 -21.812 1 95.44 87 VAL A N 1
ATOM 676 C CA . VAL A 1 87 ? 9.68 -48.781 -20.875 1 95.44 87 VAL A CA 1
ATOM 677 C C . VAL A 1 87 ? 9.438 -48.312 -19.438 1 95.44 87 VAL A C 1
ATOM 679 O O . VAL A 1 87 ? 9.875 -48.938 -18.484 1 95.44 87 VAL A O 1
ATOM 682 N N . GLY A 1 88 ? 8.742 -47.188 -19.266 1 94.56 88 GLY A N 1
ATOM 683 C CA . GLY A 1 88 ? 8.484 -46.688 -17.922 1 94.56 88 GLY A CA 1
ATOM 684 C C . GLY A 1 88 ? 7.859 -45.281 -17.906 1 94.56 88 GLY A C 1
ATOM 685 O O . GLY A 1 88 ? 7.238 -44.875 -18.891 1 94.56 88 GLY A O 1
ATOM 686 N N . SER A 1 89 ? 7.918 -44.719 -16.703 1 93.94 89 SER A N 1
ATOM 687 C CA . SER A 1 89 ? 7.391 -43.375 -16.5 1 93.94 89 SER A CA 1
ATOM 688 C C . SER A 1 89 ? 8.32 -42.562 -15.625 1 93.94 89 SER A C 1
ATOM 690 O O . SER A 1 89 ? 9.109 -43.094 -14.852 1 93.94 89 SER A O 1
ATOM 692 N N . SER A 1 90 ? 8.367 -41.312 -15.867 1 92.19 90 SER A N 1
ATOM 693 C CA . SER A 1 90 ? 9.172 -40.344 -15.094 1 92.19 90 SER A CA 1
ATOM 694 C C . SER A 1 90 ? 8.344 -39.156 -14.664 1 92.19 90 SER A C 1
ATOM 696 O O . SER A 1 90 ? 7.633 -38.562 -15.484 1 92.19 90 SER A O 1
ATOM 698 N N . THR A 1 91 ? 8.352 -38.875 -13.461 1 85.44 91 THR A N 1
ATOM 699 C CA . THR A 1 91 ? 7.711 -37.688 -12.906 1 85.44 91 THR A CA 1
ATOM 700 C C . THR A 1 91 ? 8.711 -36.844 -12.109 1 85.44 91 THR A C 1
ATOM 702 O O . THR A 1 91 ? 9.891 -37.219 -12.016 1 85.44 91 THR A O 1
ATOM 705 N N . ALA A 1 92 ? 8.234 -35.719 -11.695 1 77.94 92 ALA A N 1
ATOM 706 C CA . ALA A 1 92 ? 9.094 -34.875 -10.867 1 77.94 92 ALA A CA 1
ATOM 707 C C . ALA A 1 92 ? 9.422 -35.562 -9.547 1 77.94 92 ALA A C 1
ATOM 709 O O . ALA A 1 92 ? 10.492 -35.344 -8.977 1 77.94 92 ALA A O 1
ATOM 710 N N . VAL A 1 93 ? 8.562 -36.469 -9.117 1 74 93 VAL A N 1
ATOM 711 C CA . VAL A 1 93 ? 8.68 -37.125 -7.816 1 74 93 VAL A CA 1
ATOM 712 C C . VAL A 1 93 ? 9.391 -38.469 -7.984 1 74 93 VAL A C 1
ATOM 714 O O . VAL A 1 93 ? 10.195 -38.875 -7.141 1 74 93 VAL A O 1
ATOM 717 N N . THR A 1 94 ? 8.969 -39.125 -9.062 1 82.56 94 THR A N 1
ATOM 718 C CA . THR A 1 94 ? 9.523 -40.438 -9.344 1 82.56 94 THR A CA 1
ATOM 719 C C . THR A 1 94 ? 10.219 -40.469 -10.695 1 82.56 94 THR A C 1
ATOM 721 O O . THR A 1 94 ? 9.609 -40.812 -11.711 1 82.56 94 THR A O 1
ATOM 724 N N . PRO A 1 95 ? 11.484 -40.188 -10.617 1 89 95 PRO A N 1
ATOM 725 C CA . PRO A 1 95 ? 12.234 -40.188 -11.875 1 89 95 PRO A CA 1
ATOM 726 C C . PRO A 1 95 ? 12.516 -41.594 -12.398 1 89 95 PRO A C 1
ATOM 728 O O . PRO A 1 95 ? 12.57 -42.531 -11.625 1 89 95 PRO A O 1
ATOM 731 N N . TYR A 1 96 ? 12.508 -41.625 -13.703 1 92.94 96 TYR A N 1
ATOM 732 C CA . TYR A 1 96 ? 13.016 -42.844 -14.336 1 92.94 96 TYR A CA 1
ATOM 733 C C . TYR A 1 96 ? 14.531 -42.938 -14.211 1 92.94 96 TYR A C 1
ATOM 735 O O . TYR A 1 96 ? 15.258 -42.094 -14.758 1 92.94 96 TYR A O 1
ATOM 743 N N . ASP A 1 97 ? 15.039 -43.938 -13.539 1 91.19 97 ASP A N 1
ATOM 744 C CA . ASP A 1 97 ? 16.422 -43.969 -13.094 1 91.19 97 ASP A CA 1
ATOM 745 C C . ASP A 1 97 ? 17.312 -44.656 -14.125 1 91.19 97 ASP A C 1
ATOM 747 O O . ASP A 1 97 ? 18.531 -44.5 -14.109 1 91.19 97 ASP A O 1
ATOM 751 N N . ALA A 1 98 ? 16.719 -45.375 -15.031 1 92.5 98 ALA A N 1
ATOM 752 C CA . ALA A 1 98 ? 17.531 -46.125 -16 1 92.5 98 ALA A CA 1
ATOM 753 C C . ALA A 1 98 ? 17.844 -45.25 -17.219 1 92.5 98 ALA A C 1
ATOM 755 O O . ALA A 1 98 ? 17.172 -44.25 -17.469 1 92.5 98 ALA A O 1
ATOM 756 N N . GLN A 1 99 ? 18.875 -45.594 -17.875 1 94.62 99 GLN A N 1
ATOM 757 C CA . GLN A 1 99 ? 19.25 -44.938 -19.125 1 94.62 99 GLN A CA 1
ATOM 758 C C . GLN A 1 99 ? 18.328 -45.344 -20.266 1 94.62 99 GLN A C 1
ATOM 760 O O . GLN A 1 99 ? 18.141 -46.562 -20.5 1 94.62 99 GLN A O 1
ATOM 765 N N . LEU A 1 100 ? 17.828 -44.375 -20.891 1 95.5 100 LEU A N 1
ATOM 766 C CA . LEU A 1 100 ? 16.969 -44.688 -22.031 1 95.5 100 LEU A CA 1
ATOM 767 C C . LEU A 1 100 ? 17.797 -45.156 -23.219 1 95.5 100 LEU A C 1
ATOM 769 O O . LEU A 1 100 ? 18.844 -44.594 -23.531 1 95.5 100 LEU A O 1
ATOM 773 N N . GLN A 1 101 ? 17.328 -46.219 -23.828 1 93.19 101 GLN A N 1
ATOM 774 C CA . GLN A 1 101 ? 18.016 -46.781 -24.984 1 93.19 101 GLN A CA 1
ATOM 775 C C . GLN A 1 101 ? 17.281 -46.406 -26.281 1 93.19 101 GLN A C 1
ATOM 777 O O . GLN A 1 101 ? 16.125 -46 -26.25 1 93.19 101 GLN A O 1
ATOM 782 N N . GLN A 1 102 ? 18.047 -46.625 -27.391 1 91.69 102 GLN A N 1
ATOM 783 C CA . GLN A 1 102 ? 17.422 -46.406 -28.688 1 91.69 102 GLN A CA 1
ATOM 784 C C . GLN A 1 102 ? 16.203 -47.312 -28.875 1 91.69 102 GLN A C 1
ATOM 786 O O . GLN A 1 102 ? 16.234 -48.5 -28.562 1 91.69 102 GLN A O 1
ATOM 791 N N . GLY A 1 103 ? 15.172 -46.719 -29.391 1 91.44 103 GLY A N 1
ATOM 792 C CA . GLY A 1 103 ? 13.953 -47.469 -29.625 1 91.44 103 GLY A CA 1
ATOM 793 C C . GLY A 1 103 ? 13.031 -47.531 -28.422 1 91.44 103 GLY A C 1
ATOM 794 O O . GLY A 1 103 ? 11.945 -48.094 -28.469 1 91.44 103 GLY A O 1
ATOM 795 N N . GLU A 1 104 ? 13.43 -46.875 -27.359 1 94.19 104 GLU A N 1
ATOM 796 C CA . GLU A 1 104 ? 12.633 -46.812 -26.141 1 94.19 104 GLU A CA 1
ATOM 797 C C . GLU A 1 104 ? 12.117 -45.406 -25.875 1 94.19 104 GLU A C 1
ATOM 799 O O . GLU A 1 104 ? 12.609 -44.438 -26.469 1 94.19 104 GLU A O 1
ATOM 804 N N . CYS A 1 105 ? 11.125 -45.344 -25.125 1 95.81 105 CYS A N 1
ATOM 805 C CA . CYS A 1 105 ? 10.633 -44.062 -24.625 1 95.81 105 CYS A CA 1
ATOM 806 C C . CYS A 1 105 ? 10.086 -44.188 -23.219 1 95.81 105 CYS A C 1
ATOM 808 O O . CYS A 1 105 ? 9.828 -45.312 -22.75 1 95.81 105 CYS A O 1
ATOM 810 N N . VAL A 1 106 ? 10.07 -43.125 -22.516 1 96.38 106 VAL A N 1
ATOM 811 C CA . VAL A 1 106 ? 9.555 -43.062 -21.156 1 96.38 106 VAL A CA 1
ATOM 812 C C . VAL A 1 106 ? 8.438 -42 -21.078 1 96.38 106 VAL A C 1
ATOM 814 O O . VAL A 1 106 ? 8.594 -40.906 -21.562 1 96.38 106 VAL A O 1
ATOM 817 N N . ARG A 1 107 ? 7.305 -42.5 -20.562 1 95.56 107 ARG A N 1
ATOM 818 C CA . ARG A 1 107 ? 6.25 -41.5 -20.297 1 95.56 107 ARG A CA 1
ATOM 819 C C . ARG A 1 107 ? 6.699 -40.5 -19.266 1 95.56 107 ARG A C 1
ATOM 821 O O . ARG A 1 107 ? 7.281 -40.844 -18.234 1 95.56 107 ARG A O 1
ATOM 828 N N . ILE A 1 108 ? 6.461 -39.188 -19.547 1 93.38 108 ILE A N 1
ATOM 829 C CA . ILE A 1 108 ? 6.965 -38.156 -18.656 1 93.38 108 ILE A CA 1
ATOM 830 C C . ILE A 1 108 ? 5.922 -37.031 -18.531 1 93.38 108 ILE A C 1
ATOM 832 O O . ILE A 1 108 ? 5.242 -36.688 -19.5 1 93.38 108 ILE A O 1
ATOM 836 N N . THR A 1 109 ? 5.793 -36.562 -17.328 1 86.12 109 THR A N 1
ATOM 837 C CA . THR A 1 109 ? 4.883 -35.438 -17.078 1 86.12 109 THR A CA 1
ATOM 838 C C . THR A 1 109 ? 5.617 -34.125 -17.172 1 86.12 109 THR A C 1
ATOM 840 O O . THR A 1 109 ? 6.848 -34.062 -17.094 1 86.12 109 THR A O 1
ATOM 843 N N . ASN A 1 110 ? 4.812 -33.031 -17.406 1 82.25 110 ASN A N 1
ATOM 844 C CA . ASN A 1 110 ? 5.387 -31.703 -17.281 1 82.25 110 ASN A CA 1
ATOM 845 C C . ASN A 1 110 ? 6.094 -31.516 -15.938 1 82.25 110 ASN A C 1
ATOM 847 O O . ASN A 1 110 ? 5.535 -31.844 -14.891 1 82.25 110 ASN A O 1
ATOM 851 N N . GLY A 1 111 ? 7.305 -31.031 -16.078 1 81.44 111 GLY A N 1
ATOM 852 C CA . GLY A 1 111 ? 8.109 -30.875 -14.875 1 81.44 111 GLY A CA 1
ATOM 853 C C . GLY A 1 111 ? 8.859 -32.156 -14.508 1 81.44 111 GLY A C 1
ATOM 854 O O . GLY A 1 111 ? 9.719 -32.125 -13.617 1 81.44 111 GLY A O 1
ATOM 855 N N . GLY A 1 112 ? 8.602 -33.25 -15.109 1 86.06 112 GLY A N 1
ATOM 856 C CA . GLY A 1 112 ? 9.273 -34.531 -14.836 1 86.06 112 GLY A CA 1
ATOM 857 C C . GLY A 1 112 ? 10.742 -34.5 -15.188 1 86.06 112 GLY A C 1
ATOM 858 O O . GLY A 1 112 ? 11.18 -33.719 -16.031 1 86.06 112 GLY A O 1
ATOM 859 N N . VAL A 1 113 ? 11.516 -35.438 -14.5 1 91.56 113 VAL A N 1
ATOM 860 C CA . VAL A 1 113 ? 12.953 -35.531 -14.758 1 91.56 113 VAL A CA 1
ATOM 861 C C . VAL A 1 113 ? 13.195 -36.281 -16.047 1 91.56 113 VAL A C 1
ATOM 863 O O . VAL A 1 113 ? 12.711 -37.406 -16.219 1 91.56 113 VAL A O 1
ATOM 866 N N . VAL A 1 114 ? 13.914 -35.625 -16.938 1 96.12 114 VAL A N 1
ATOM 867 C CA . VAL A 1 114 ? 14.258 -36.281 -18.188 1 96.12 114 VAL A CA 1
ATOM 868 C C . VAL A 1 114 ? 15.289 -37.375 -17.938 1 96.12 114 VAL A C 1
ATOM 870 O O . VAL A 1 114 ? 16.359 -37.125 -17.391 1 96.12 114 VAL A O 1
ATOM 873 N N . PRO A 1 115 ? 14.969 -38.562 -18.328 1 95.94 115 PRO A N 1
ATOM 874 C CA . PRO A 1 115 ? 15.906 -39.656 -18.094 1 95.94 115 PRO A CA 1
ATOM 875 C C . PRO A 1 115 ? 17.234 -39.469 -18.844 1 95.94 115 PRO A C 1
ATOM 877 O O . PRO A 1 115 ? 17.266 -38.812 -19.891 1 95.94 115 PRO A O 1
ATOM 880 N N . ASP A 1 116 ? 18.266 -40.094 -18.234 1 94.5 116 ASP A N 1
ATOM 881 C CA . ASP A 1 116 ? 19.531 -40.125 -18.953 1 94.5 116 ASP A CA 1
ATOM 882 C C . ASP A 1 116 ? 19.391 -40.812 -20.312 1 94.5 116 ASP A C 1
ATOM 884 O O . ASP A 1 116 ? 18.688 -41.812 -20.438 1 94.5 116 ASP A O 1
ATOM 888 N N . GLY A 1 117 ? 19.969 -40.219 -21.25 1 94.19 117 GLY A N 1
ATOM 889 C CA . GLY A 1 117 ? 19.922 -40.781 -22.594 1 94.19 117 GLY A CA 1
ATOM 890 C C . GLY A 1 117 ? 18.922 -40.062 -23.484 1 94.19 117 GLY A C 1
ATOM 891 O O . GLY A 1 117 ? 19.094 -40.031 -24.719 1 94.19 117 GLY A O 1
ATOM 892 N N . ALA A 1 118 ? 17.781 -39.719 -22.844 1 95.62 118 ALA A N 1
ATOM 893 C CA . ALA A 1 118 ? 16.781 -39 -23.625 1 95.62 118 ALA A CA 1
ATOM 894 C C . ALA A 1 118 ? 17.297 -37.594 -24.016 1 95.62 118 ALA A C 1
ATOM 896 O O . ALA A 1 118 ? 17.938 -36.906 -23.219 1 95.62 118 ALA A O 1
ATOM 897 N N . ASP A 1 119 ? 16.984 -37.219 -25.25 1 95 119 ASP A N 1
ATOM 898 C CA . ASP A 1 119 ? 17.453 -35.906 -25.672 1 95 119 ASP A CA 1
ATOM 899 C C . ASP A 1 119 ? 16.297 -35 -26.094 1 95 119 ASP A C 1
ATOM 901 O O . ASP A 1 119 ? 16.5 -33.844 -26.484 1 95 119 ASP A O 1
ATOM 905 N N . THR A 1 120 ? 15.117 -35.594 -26.047 1 94.69 120 THR A N 1
ATOM 906 C CA . THR A 1 120 ? 13.938 -34.844 -26.438 1 94.69 120 THR A CA 1
ATOM 907 C C . THR A 1 120 ? 12.688 -35.375 -25.75 1 94.69 120 THR A C 1
ATOM 909 O O . THR A 1 120 ? 12.664 -36.531 -25.312 1 94.69 120 THR A O 1
ATOM 912 N N . VAL A 1 121 ? 11.75 -34.5 -25.609 1 95.75 121 VAL A N 1
ATOM 913 C CA . VAL A 1 121 ? 10.438 -34.938 -25.125 1 95.75 121 VAL A CA 1
ATOM 914 C C . VAL A 1 121 ? 9.375 -34.594 -26.172 1 95.75 121 VAL A C 1
ATOM 916 O O . VAL A 1 121 ? 9.289 -33.469 -26.641 1 95.75 121 VAL A O 1
ATOM 919 N N . VAL A 1 122 ? 8.602 -35.562 -26.547 1 93.69 122 VAL A N 1
ATOM 920 C CA . VAL A 1 122 ? 7.527 -35.375 -27.516 1 93.69 122 VAL A CA 1
ATOM 921 C C . VAL A 1 122 ? 6.188 -35.281 -26.781 1 93.69 122 VAL A C 1
ATOM 923 O O . VAL A 1 122 ? 5.855 -36.125 -25.953 1 93.69 122 VAL A O 1
ATOM 926 N N . PRO A 1 123 ? 5.488 -34.219 -27.141 1 92.69 123 PRO A N 1
ATOM 927 C CA . PRO A 1 123 ? 4.176 -34.094 -26.516 1 92.69 123 PRO A CA 1
ATOM 928 C C . PRO A 1 123 ? 3.221 -35.219 -26.875 1 92.69 123 PRO A C 1
ATOM 930 O O . PRO A 1 123 ? 3.332 -35.812 -27.969 1 92.69 123 PRO A O 1
ATOM 933 N N . PHE A 1 124 ? 2.252 -35.5 -26.031 1 89.56 124 PHE A N 1
ATOM 934 C CA . PHE A 1 124 ? 1.271 -36.562 -26.234 1 89.56 124 PHE A CA 1
ATOM 935 C C . PHE A 1 124 ? 0.51 -36.375 -27.547 1 89.56 124 PHE A C 1
ATOM 937 O O . PHE A 1 124 ? 0.145 -37.312 -28.219 1 89.56 124 PHE A O 1
ATOM 944 N N . GLU A 1 125 ? 0.298 -35.062 -27.891 1 87.25 125 GLU A N 1
ATOM 945 C CA . GLU A 1 125 ? -0.498 -34.719 -29.062 1 87.25 125 GLU A CA 1
ATOM 946 C C . GLU A 1 125 ? 0.247 -35.062 -30.344 1 87.25 125 GLU A C 1
ATOM 948 O O . GLU A 1 125 ? -0.364 -35.156 -31.422 1 87.25 125 GLU A O 1
ATOM 953 N N . ASP A 1 126 ? 1.494 -35.312 -30.266 1 88.38 126 ASP A N 1
ATOM 954 C CA . ASP A 1 126 ? 2.312 -35.5 -31.453 1 88.38 126 ASP A CA 1
ATOM 955 C C . ASP A 1 126 ? 2.736 -36.969 -31.609 1 88.38 126 ASP A C 1
ATOM 957 O O . ASP A 1 126 ? 3.738 -37.25 -32.25 1 88.38 126 ASP A O 1
ATOM 961 N N . VAL A 1 127 ? 2.027 -37.906 -30.922 1 89.81 127 VAL A N 1
ATOM 962 C CA . VAL A 1 127 ? 2.408 -39.312 -31 1 89.81 127 VAL A CA 1
ATOM 963 C C . VAL A 1 127 ? 1.177 -40.156 -31.312 1 89.81 127 VAL A C 1
ATOM 965 O O . VAL A 1 127 ? 0.05 -39.75 -31 1 89.81 127 VAL A O 1
ATOM 968 N N . LEU A 1 128 ? 1.387 -41.188 -32.031 1 88.69 128 LEU A N 1
ATOM 969 C CA . LEU A 1 128 ? 0.402 -42.25 -32.156 1 88.69 128 LEU A CA 1
ATOM 970 C C . LEU A 1 128 ? 0.676 -43.344 -31.156 1 88.69 128 LEU A C 1
ATOM 972 O O . LEU A 1 128 ? 1.785 -43.875 -31.094 1 88.69 128 LEU A O 1
ATOM 976 N N . LEU A 1 129 ? -0.309 -43.562 -30.328 1 88.31 129 LEU A N 1
ATOM 977 C CA . LEU A 1 129 ? -0.167 -44.594 -29.281 1 88.31 129 LEU A CA 1
ATOM 978 C C . LEU A 1 129 ? -0.685 -45.938 -29.766 1 88.31 129 LEU A C 1
ATOM 980 O O . LEU A 1 129 ? -1.801 -46.031 -30.281 1 88.31 129 LEU A O 1
ATOM 984 N N . TYR A 1 130 ? 0.18 -46.906 -29.656 1 83.94 130 TYR A N 1
ATOM 985 C CA . TYR A 1 130 ? -0.21 -48.312 -29.922 1 83.94 130 TYR A CA 1
ATOM 986 C C . TYR A 1 130 ? -0.364 -49.094 -28.625 1 83.94 130 TYR A C 1
ATOM 988 O O . TYR A 1 130 ? 0.604 -49.656 -28.109 1 83.94 130 TYR A O 1
ATOM 996 N N . GLY A 1 131 ? -1.566 -49 -27.969 1 75.94 131 GLY A N 1
ATOM 997 C CA . GLY A 1 131 ? -1.861 -49.562 -26.656 1 75.94 131 GLY A CA 1
ATOM 998 C C . GLY A 1 131 ? -1.502 -51.031 -26.547 1 75.94 131 GLY A C 1
ATOM 999 O O . GLY A 1 131 ? -0.873 -51.438 -25.578 1 75.94 131 GLY A O 1
ATOM 1000 N N . GLU A 1 132 ? -1.895 -51.781 -27.547 1 74.06 132 GLU A N 1
ATOM 1001 C CA . GLU A 1 132 ? -1.695 -53.219 -27.531 1 74.06 132 GLU A CA 1
ATOM 1002 C C . GLU A 1 132 ? -0.211 -53.562 -27.516 1 74.06 132 GLU A C 1
ATOM 1004 O O . GLU A 1 132 ? 0.193 -54.562 -26.906 1 74.06 132 GLU A O 1
ATOM 1009 N N . MET A 1 133 ? 0.597 -52.75 -28.062 1 73 133 MET A N 1
ATOM 1010 C CA . MET A 1 133 ? 2.029 -53 -28.188 1 73 133 MET A CA 1
ATOM 1011 C C . MET A 1 133 ? 2.818 -52.156 -27.188 1 73 133 MET A C 1
ATOM 1013 O O . MET A 1 133 ? 4.043 -52.281 -27.109 1 73 133 MET A O 1
ATOM 1017 N N . ASN A 1 134 ? 2.219 -51.375 -26.375 1 88.94 134 ASN A N 1
ATOM 1018 C CA . ASN A 1 134 ? 2.859 -50.469 -25.438 1 88.94 134 ASN A CA 1
ATOM 1019 C C . ASN A 1 134 ? 3.953 -49.625 -26.109 1 88.94 134 ASN A C 1
ATOM 1021 O O . ASN A 1 134 ? 5.09 -49.594 -25.641 1 88.94 134 ASN A O 1
ATOM 1025 N N . SER A 1 135 ? 3.666 -49.219 -27.281 1 91.94 135 SER A N 1
ATOM 1026 C CA . SER A 1 135 ? 4.621 -48.469 -28.094 1 91.94 135 SER A CA 1
ATOM 1027 C C . SER A 1 135 ? 3.99 -47.188 -28.641 1 91.94 135 SER A C 1
ATOM 1029 O O . SER A 1 135 ? 2.77 -47.031 -28.594 1 91.94 135 SER A O 1
ATOM 1031 N N . ILE A 1 136 ? 4.902 -46.281 -29.062 1 92.56 136 ILE A N 1
ATOM 1032 C CA . ILE A 1 136 ? 4.426 -45.031 -29.656 1 92.56 136 ILE A CA 1
ATOM 1033 C C . ILE A 1 136 ? 5.145 -44.781 -30.984 1 92.56 136 ILE A C 1
ATOM 1035 O O . ILE A 1 136 ? 6.207 -45.344 -31.234 1 92.56 136 ILE A O 1
ATOM 1039 N N . GLU A 1 137 ? 4.535 -44 -31.812 1 90.38 137 GLU A N 1
ATOM 1040 C CA . GLU A 1 137 ? 5.137 -43.469 -33.031 1 90.38 137 GLU A CA 1
ATOM 1041 C C . GLU A 1 137 ? 5.055 -41.969 -33.094 1 90.38 137 GLU A C 1
ATOM 1043 O O . GLU A 1 137 ? 3.994 -41.375 -32.844 1 90.38 137 GLU A O 1
ATOM 1048 N N . VAL A 1 138 ? 6.227 -41.344 -33.344 1 89.06 138 VAL A N 1
ATOM 1049 C CA . VAL A 1 138 ? 6.27 -39.906 -33.375 1 89.06 138 VAL A CA 1
ATOM 1050 C C . VAL A 1 138 ? 5.836 -39.406 -34.781 1 89.06 138 VAL A C 1
ATOM 1052 O O . VAL A 1 138 ? 6.367 -39.875 -35.781 1 89.06 138 VAL A O 1
ATOM 1055 N N . ILE A 1 139 ? 4.941 -38.469 -34.812 1 85.06 139 ILE A N 1
ATOM 1056 C CA . ILE A 1 139 ? 4.359 -38.094 -36.094 1 85.06 139 ILE A CA 1
ATOM 1057 C C . ILE A 1 139 ? 4.926 -36.75 -36.562 1 85.06 139 ILE A C 1
ATOM 1059 O O . ILE A 1 139 ? 4.652 -36.281 -37.656 1 85.06 139 ILE A O 1
ATOM 1063 N N . THR A 1 140 ? 5.586 -36.062 -35.781 1 83.56 140 THR A N 1
ATOM 1064 C CA . THR A 1 140 ? 6.141 -34.75 -36.125 1 83.56 140 THR A CA 1
ATOM 1065 C C . THR A 1 140 ? 7.664 -34.781 -36.062 1 83.56 140 THR A C 1
ATOM 1067 O O . THR A 1 140 ? 8.258 -35.656 -35.469 1 83.56 140 THR A O 1
ATOM 1070 N N . LYS A 1 141 ? 8.289 -33.844 -36.875 1 83.81 141 LYS A N 1
ATOM 1071 C CA . LYS A 1 141 ? 9.734 -33.688 -36.781 1 83.81 141 LYS A CA 1
ATOM 1072 C C . LYS A 1 141 ? 10.125 -32.906 -35.5 1 83.81 141 LYS A C 1
ATOM 1074 O O . LYS A 1 141 ? 9.508 -31.906 -35.188 1 83.81 141 LYS A O 1
ATOM 1079 N N . LEU A 1 142 ? 11 -33.562 -34.75 1 84.12 142 LEU A N 1
ATOM 1080 C CA . LEU A 1 142 ? 11.469 -32.938 -33.531 1 84.12 142 LEU A CA 1
ATOM 1081 C C . LEU A 1 142 ? 12.977 -32.688 -33.562 1 84.12 142 LEU A C 1
ATOM 1083 O O . LEU A 1 142 ? 13.711 -33.5 -34.125 1 84.12 142 LEU A O 1
ATOM 1087 N N . ASP A 1 143 ? 13.398 -31.594 -33.094 1 87.69 143 ASP A N 1
ATOM 1088 C CA . ASP A 1 143 ? 14.82 -31.297 -32.938 1 87.69 143 ASP A CA 1
ATOM 1089 C C . ASP A 1 143 ? 15.328 -31.734 -31.562 1 87.69 143 ASP A C 1
ATOM 1091 O O . ASP A 1 143 ? 14.562 -31.766 -30.594 1 87.69 143 ASP A O 1
ATOM 1095 N N . LYS A 1 144 ? 16.641 -32.094 -31.594 1 90.38 144 LYS A N 1
ATOM 1096 C CA . LYS A 1 144 ? 17.281 -32.406 -30.312 1 90.38 144 LYS A CA 1
ATOM 1097 C C . LYS A 1 144 ? 17.156 -31.25 -29.344 1 90.38 144 LYS A C 1
ATOM 1099 O O . LYS A 1 144 ? 17.375 -30.094 -29.703 1 90.38 144 LYS A O 1
ATOM 1104 N N . GLY A 1 145 ? 16.781 -31.578 -28.078 1 92.75 145 GLY A N 1
ATOM 1105 C CA . GLY A 1 145 ? 16.703 -30.562 -27.047 1 92.75 145 GLY A CA 1
ATOM 1106 C C . GLY A 1 145 ? 15.312 -29.969 -26.891 1 92.75 145 GLY A C 1
ATOM 1107 O O . GLY A 1 145 ? 15.039 -29.25 -25.922 1 92.75 145 GLY A O 1
ATOM 1108 N N . GLU A 1 146 ? 14.414 -30.297 -27.75 1 92.25 146 GLU A N 1
ATOM 1109 C CA . GLU A 1 146 ? 13.078 -29.703 -27.719 1 92.25 146 GLU A CA 1
ATOM 1110 C C . GLU A 1 146 ? 12.312 -30.156 -26.469 1 92.25 146 GLU A C 1
ATOM 1112 O O . GLU A 1 146 ? 12.383 -31.328 -26.078 1 92.25 146 GLU A O 1
ATOM 1117 N N . ASN A 1 147 ? 11.664 -29.25 -25.828 1 93.69 147 ASN A N 1
ATOM 1118 C CA . ASN A 1 147 ? 10.75 -29.438 -24.703 1 93.69 147 ASN A CA 1
ATOM 1119 C C . ASN A 1 147 ? 11.492 -29.891 -23.453 1 93.69 147 ASN A C 1
ATOM 1121 O O . ASN A 1 147 ? 10.938 -30.594 -22.609 1 93.69 147 ASN A O 1
ATOM 1125 N N . ILE A 1 148 ? 12.742 -29.609 -23.438 1 94.75 148 ILE A N 1
ATOM 1126 C CA . ILE A 1 148 ? 13.539 -29.891 -22.234 1 94.75 148 ILE A CA 1
ATOM 1127 C C . ILE A 1 148 ? 14.102 -28.594 -21.672 1 94.75 148 ILE A C 1
ATOM 1129 O O . ILE A 1 148 ? 14.68 -27.781 -22.406 1 94.75 148 ILE A O 1
ATOM 1133 N N . ARG A 1 149 ? 13.867 -28.375 -20.469 1 91.75 149 ARG A N 1
ATOM 1134 C CA . ARG A 1 149 ? 14.57 -27.328 -19.734 1 91.75 149 ARG A CA 1
ATOM 1135 C C . ARG A 1 149 ? 15.82 -27.875 -19.062 1 91.75 149 ARG A C 1
ATOM 1137 O O . ARG A 1 149 ? 15.734 -28.688 -18.125 1 91.75 149 ARG A O 1
ATOM 1144 N N . GLU A 1 150 ? 16.922 -27.406 -19.531 1 93.62 150 GLU A N 1
ATOM 1145 C CA . GLU A 1 150 ? 18.188 -27.969 -19.078 1 93.62 150 GLU A CA 1
ATOM 1146 C C . GLU A 1 150 ? 18.5 -27.531 -17.656 1 93.62 150 GLU A C 1
ATOM 1148 O O . GLU A 1 150 ? 18.016 -26.5 -17.203 1 93.62 150 GLU A O 1
ATOM 1153 N N . ARG A 1 151 ? 19.312 -28.375 -17.062 1 91.5 151 ARG A N 1
ATOM 1154 C CA . ARG A 1 151 ? 19.797 -28.016 -15.727 1 91.5 151 ARG A CA 1
ATOM 1155 C C . ARG A 1 151 ? 20.469 -26.641 -15.742 1 91.5 151 ARG A C 1
ATOM 1157 O O . ARG A 1 151 ? 21.25 -26.328 -16.641 1 91.5 151 ARG A O 1
ATOM 1164 N N . GLY A 1 152 ? 20.094 -25.766 -14.742 1 90.81 152 GLY A N 1
ATOM 1165 C CA . GLY A 1 152 ? 20.75 -24.469 -14.578 1 90.81 152 GLY A CA 1
ATOM 1166 C C . GLY A 1 152 ? 20.344 -23.453 -15.633 1 90.81 152 GLY A C 1
ATOM 1167 O O . GLY A 1 152 ? 20.938 -22.391 -15.734 1 90.81 152 GLY A O 1
ATOM 1168 N N . SER A 1 153 ? 19.438 -23.781 -16.438 1 90 153 SER A N 1
ATOM 1169 C CA . SER A 1 153 ? 19.031 -22.891 -17.516 1 90 153 SER A CA 1
ATOM 1170 C C . SER A 1 153 ? 18.484 -21.578 -16.969 1 90 153 SER A C 1
ATOM 1172 O O . SER A 1 153 ? 18.562 -20.531 -17.625 1 90 153 SER A O 1
ATOM 1174 N N . GLU A 1 154 ? 18 -21.547 -15.766 1 86.56 154 GLU A N 1
ATOM 1175 C CA . GLU A 1 154 ? 17.484 -20.328 -15.148 1 86.56 154 GLU A CA 1
ATOM 1176 C C . GLU A 1 154 ? 18.516 -19.672 -14.25 1 86.56 154 GLU A C 1
ATOM 1178 O O . GLU A 1 154 ? 18.688 -18.453 -14.273 1 86.56 154 GLU A O 1
ATOM 1183 N N . ALA A 1 155 ? 19.078 -20.453 -13.477 1 90.06 155 ALA A N 1
ATOM 1184 C CA . ALA A 1 155 ? 20.109 -19.953 -12.578 1 90.06 155 ALA A CA 1
ATOM 1185 C C . ALA A 1 155 ? 21.094 -21.047 -12.195 1 90.06 155 ALA A C 1
ATOM 1187 O O . ALA A 1 155 ? 20.703 -22.219 -12.078 1 90.06 155 ALA A O 1
ATOM 1188 N N . ASN A 1 156 ? 22.328 -20.688 -12.055 1 93.88 156 ASN A N 1
ATOM 1189 C CA . ASN A 1 156 ? 23.344 -21.594 -11.555 1 93.88 156 ASN A CA 1
ATOM 1190 C C . ASN A 1 156 ? 23.578 -21.438 -10.055 1 93.88 156 ASN A C 1
ATOM 1192 O O . ASN A 1 156 ? 23.281 -20.375 -9.492 1 93.88 156 ASN A O 1
ATOM 1196 N N . ALA A 1 157 ? 24.031 -22.562 -9.492 1 93.5 157 ALA A N 1
ATOM 1197 C CA . ALA A 1 157 ? 24.406 -22.469 -8.086 1 93.5 157 ALA A CA 1
ATOM 1198 C C . ALA A 1 157 ? 25.359 -21.297 -7.852 1 93.5 157 ALA A C 1
ATOM 1200 O O . ALA A 1 157 ? 26.328 -21.125 -8.594 1 93.5 157 ALA A O 1
ATOM 1201 N N . GLY A 1 158 ? 24.984 -20.406 -6.891 1 94.19 158 GLY A N 1
ATOM 1202 C CA . GLY A 1 158 ? 25.844 -19.281 -6.57 1 94.19 158 GLY A CA 1
ATOM 1203 C C . GLY A 1 158 ? 25.375 -17.984 -7.191 1 94.19 158 GLY A C 1
ATOM 1204 O O . GLY A 1 158 ? 25.812 -16.906 -6.781 1 94.19 158 GLY A O 1
ATOM 1205 N N . ASP A 1 159 ? 24.516 -18.078 -8.18 1 94.12 159 ASP A N 1
ATOM 1206 C CA . ASP A 1 159 ? 23.984 -16.859 -8.773 1 94.12 159 ASP A CA 1
ATOM 1207 C C . ASP A 1 159 ? 23.203 -16.047 -7.75 1 94.12 159 ASP A C 1
ATOM 1209 O O . ASP A 1 159 ? 22.469 -16.609 -6.941 1 94.12 159 ASP A O 1
ATOM 1213 N N . ILE A 1 160 ? 23.344 -14.727 -7.758 1 95 160 ILE A N 1
ATOM 1214 C CA . ILE A 1 160 ? 22.578 -13.852 -6.891 1 95 160 ILE A CA 1
ATOM 1215 C C . ILE A 1 160 ? 21.156 -13.688 -7.445 1 95 160 ILE A C 1
ATOM 1217 O O . ILE A 1 160 ? 20.984 -13.18 -8.555 1 95 160 ILE A O 1
ATOM 1221 N N . LEU A 1 161 ? 20.219 -14.148 -6.684 1 93.38 161 LEU A N 1
ATOM 1222 C CA . LEU A 1 161 ? 18.828 -14.094 -7.105 1 93.38 161 LEU A CA 1
ATOM 1223 C C . LEU A 1 161 ? 18.156 -12.82 -6.602 1 93.38 161 LEU A C 1
ATOM 1225 O O . LEU A 1 161 ? 17.328 -12.227 -7.305 1 93.38 161 LEU A O 1
ATOM 1229 N N . LEU A 1 162 ? 18.484 -12.422 -5.363 1 93.31 162 LEU A N 1
ATOM 1230 C CA . LEU A 1 162 ? 18.047 -11.18 -4.75 1 93.31 162 LEU A CA 1
ATOM 1231 C C . LEU A 1 162 ? 19.219 -10.438 -4.121 1 93.31 162 LEU A C 1
ATOM 1233 O O . LEU A 1 162 ? 20.047 -11.039 -3.422 1 93.31 162 LEU A O 1
ATOM 1237 N N . ARG A 1 163 ? 19.281 -9.219 -4.375 1 91.94 163 ARG A N 1
ATOM 1238 C CA . ARG A 1 163 ? 20.391 -8.438 -3.863 1 91.94 163 ARG A CA 1
ATOM 1239 C C . ARG A 1 163 ? 20.047 -7.805 -2.52 1 91.94 163 ARG A C 1
ATOM 1241 O O . ARG A 1 163 ? 18.891 -7.516 -2.242 1 91.94 163 ARG A O 1
ATOM 1248 N N . ASP A 1 164 ? 21.109 -7.543 -1.781 1 91.31 164 ASP A N 1
ATOM 1249 C CA . ASP A 1 164 ? 21 -6.652 -0.629 1 91.31 164 ASP A CA 1
ATOM 1250 C C . ASP A 1 164 ? 20.281 -5.359 -1.001 1 91.31 164 ASP A C 1
ATOM 1252 O O . ASP A 1 164 ? 20.531 -4.781 -2.059 1 91.31 164 ASP A O 1
ATOM 1256 N N . GLY A 1 165 ? 19.281 -5.004 -0.124 1 87.44 165 GLY A N 1
ATOM 1257 C CA . GLY A 1 165 ? 18.531 -3.791 -0.399 1 87.44 165 GLY A CA 1
ATOM 1258 C C . GLY A 1 165 ? 17.219 -4.055 -1.104 1 87.44 165 GLY A C 1
ATOM 1259 O O . GLY A 1 165 ? 16.391 -3.146 -1.257 1 87.44 165 GLY A O 1
ATOM 1260 N N . TYR A 1 166 ? 17 -5.316 -1.461 1 89.06 166 TYR A N 1
ATOM 1261 C CA . TYR A 1 166 ? 15.766 -5.668 -2.148 1 89.06 166 TYR A CA 1
ATOM 1262 C C . TYR A 1 166 ? 14.578 -5.633 -1.19 1 89.06 166 TYR A C 1
ATOM 1264 O O . TYR A 1 166 ? 14.625 -6.23 -0.112 1 89.06 166 TYR A O 1
ATOM 1272 N N . ARG A 1 167 ? 13.586 -4.898 -1.59 1 90.81 167 ARG A N 1
ATOM 1273 C CA . ARG A 1 167 ? 12.352 -4.902 -0.812 1 90.81 167 ARG A CA 1
ATOM 1274 C C . ARG A 1 167 ? 11.492 -6.117 -1.148 1 90.81 167 ARG A C 1
ATOM 1276 O O . ARG A 1 167 ? 11.062 -6.281 -2.291 1 90.81 167 ARG A O 1
ATOM 1283 N N . LEU A 1 168 ? 11.195 -6.859 -0.223 1 93.06 168 LEU A N 1
ATOM 1284 C CA . LEU A 1 168 ? 10.547 -8.148 -0.436 1 93.06 168 LEU A CA 1
ATOM 1285 C C . LEU A 1 168 ? 9.102 -7.957 -0.898 1 93.0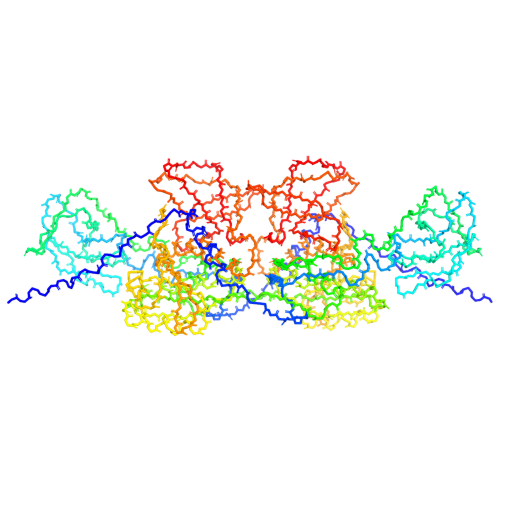6 168 LEU A C 1
ATOM 1287 O O . LEU A 1 168 ? 8.344 -7.215 -0.278 1 93.06 168 LEU A O 1
ATOM 1291 N N . ASP A 1 169 ? 8.789 -8.547 -1.983 1 92.88 169 ASP A N 1
ATOM 1292 C CA . ASP A 1 169 ? 7.43 -8.625 -2.512 1 92.88 169 ASP A CA 1
ATOM 1293 C C . ASP A 1 169 ? 6.898 -10.055 -2.434 1 92.88 169 ASP A C 1
ATOM 1295 O O . ASP A 1 169 ? 7.527 -10.93 -1.833 1 92.88 169 ASP A O 1
ATOM 1299 N N . SER A 1 170 ? 5.715 -10.281 -2.943 1 94.12 170 SER A N 1
ATOM 1300 C CA . SER A 1 170 ? 5.09 -11.586 -2.814 1 94.12 170 SER A CA 1
ATOM 1301 C C . SER A 1 170 ? 5.902 -12.664 -3.531 1 94.12 170 SER A C 1
ATOM 1303 O O . SER A 1 170 ? 6.086 -13.766 -3.01 1 94.12 170 SER A O 1
ATOM 1305 N N . ILE A 1 171 ? 6.449 -12.359 -4.68 1 93.38 171 ILE A N 1
ATOM 1306 C CA . ILE A 1 171 ? 7.172 -13.328 -5.496 1 93.38 171 ILE A CA 1
ATOM 1307 C C . ILE A 1 171 ? 8.508 -13.664 -4.836 1 93.38 171 ILE A C 1
ATOM 1309 O O . ILE A 1 171 ? 8.883 -14.836 -4.75 1 93.38 171 ILE A O 1
ATOM 1313 N N . SER A 1 172 ? 9.195 -12.648 -4.336 1 93.25 172 SER A N 1
ATOM 1314 C CA . SER A 1 172 ? 10.477 -12.906 -3.682 1 93.25 172 SER A CA 1
ATOM 1315 C C . SER A 1 172 ? 10.289 -13.727 -2.412 1 93.25 172 SER A C 1
ATOM 1317 O O . SER A 1 172 ? 11.156 -14.531 -2.059 1 93.25 172 SER A O 1
ATOM 1319 N N . ILE A 1 173 ? 9.242 -13.523 -1.727 1 93.56 173 ILE A N 1
ATOM 1320 C CA . ILE A 1 173 ? 8.961 -14.344 -0.554 1 93.56 173 ILE A CA 1
ATOM 1321 C C . ILE A 1 173 ? 8.75 -15.797 -0.979 1 93.56 173 ILE A C 1
ATOM 1323 O O . ILE A 1 173 ? 9.281 -16.719 -0.356 1 93.56 173 ILE A O 1
ATOM 1327 N N . GLY A 1 174 ? 7.965 -15.984 -2.012 1 92.56 174 GLY A N 1
ATOM 1328 C CA . GLY A 1 174 ? 7.824 -17.312 -2.564 1 92.56 174 GLY A CA 1
ATOM 1329 C C . GLY A 1 174 ? 9.156 -17.953 -2.93 1 92.56 174 GLY A C 1
ATOM 1330 O O . GLY A 1 174 ? 9.391 -19.125 -2.619 1 92.56 174 GLY A O 1
ATOM 1331 N N . LEU A 1 175 ? 10.016 -17.203 -3.553 1 91.25 175 LEU A N 1
ATOM 1332 C CA . LEU A 1 175 ? 11.32 -17.688 -3.994 1 91.25 175 LEU A CA 1
ATOM 1333 C C . LEU A 1 175 ? 12.172 -18.109 -2.803 1 91.25 175 LEU A C 1
ATOM 1335 O O . LEU A 1 175 ? 12.773 -19.188 -2.824 1 91.25 175 LEU A O 1
ATOM 1339 N N . ILE A 1 176 ? 12.203 -17.328 -1.794 1 92.69 176 ILE A N 1
ATOM 1340 C CA . ILE A 1 176 ? 12.992 -17.609 -0.605 1 92.69 176 ILE A CA 1
ATOM 1341 C C . ILE A 1 176 ? 12.531 -18.938 0.013 1 92.69 176 ILE A C 1
ATOM 1343 O O . ILE A 1 176 ? 13.352 -19.766 0.395 1 92.69 176 ILE A O 1
ATOM 1347 N N . HIS A 1 177 ? 11.258 -19.109 0.077 1 89.44 177 HIS A N 1
ATOM 1348 C CA . HIS A 1 177 ? 10.719 -20.344 0.625 1 89.44 177 HIS A CA 1
ATOM 1349 C C . HIS A 1 177 ? 11.039 -21.531 -0.273 1 89.44 177 HIS A C 1
ATOM 1351 O O . HIS A 1 177 ? 11.344 -22.625 0.219 1 89.44 177 HIS A O 1
ATOM 1357 N N . LYS A 1 178 ? 10.961 -21.328 -1.524 1 85.25 178 LYS A N 1
ATOM 1358 C CA . LYS A 1 178 ? 11.273 -22.391 -2.479 1 85.25 178 LYS A CA 1
ATOM 1359 C C . LYS A 1 178 ? 12.727 -22.844 -2.348 1 85.25 178 LYS A C 1
ATOM 1361 O O . LYS A 1 178 ? 13.031 -24.016 -2.535 1 85.25 178 LYS A O 1
ATOM 1366 N N . LEU A 1 179 ? 13.586 -21.922 -2.084 1 86.94 179 LEU A N 1
ATOM 1367 C CA . LEU A 1 179 ? 15.016 -22.203 -2.006 1 86.94 179 LEU A CA 1
ATOM 1368 C C . LEU A 1 179 ? 15.344 -22.984 -0.741 1 86.94 179 LEU A C 1
ATOM 1370 O O . LEU A 1 179 ? 16.453 -23.5 -0.597 1 86.94 179 LEU A O 1
ATOM 1374 N N . GLY A 1 180 ? 14.43 -23.062 0.199 1 85.25 180 GLY A N 1
ATOM 1375 C CA . GLY A 1 180 ? 14.641 -23.828 1.415 1 85.25 180 GLY A CA 1
ATOM 1376 C C . GLY A 1 180 ? 15.516 -23.125 2.43 1 85.25 180 GLY A C 1
ATOM 1377 O O . GLY A 1 180 ? 16.125 -23.766 3.281 1 85.25 180 GLY A O 1
ATOM 1378 N N . ILE A 1 181 ? 15.617 -21.875 2.293 1 88.38 181 ILE A N 1
ATOM 1379 C CA . ILE A 1 181 ? 16.375 -21.062 3.234 1 88.38 181 ILE A CA 1
ATOM 1380 C C . ILE A 1 181 ? 15.625 -20.953 4.559 1 88.38 181 ILE A C 1
ATOM 1382 O O . ILE A 1 181 ? 14.406 -20.75 4.57 1 88.38 181 ILE A O 1
ATOM 1386 N N . SER A 1 182 ? 16.297 -21.109 5.617 1 91.94 182 SER A N 1
ATOM 1387 C CA . SER A 1 182 ? 15.648 -21.141 6.922 1 91.94 182 SER A CA 1
ATOM 1388 C C . SER A 1 182 ? 15.602 -19.75 7.551 1 91.94 182 SER A C 1
ATOM 1390 O O . SER A 1 182 ? 14.664 -19.422 8.273 1 91.94 182 SER A O 1
ATOM 1392 N N . GLN A 1 183 ? 16.719 -19.031 7.254 1 96.19 183 GLN A N 1
ATOM 1393 C CA . GLN A 1 183 ? 16.828 -17.703 7.832 1 96.19 183 GLN A CA 1
ATOM 1394 C C . GLN A 1 183 ? 17.359 -16.703 6.809 1 96.19 183 GLN A C 1
ATOM 1396 O O . GLN A 1 183 ? 18.109 -17.078 5.895 1 96.19 183 GLN A O 1
ATOM 1401 N N . VAL A 1 184 ? 16.938 -15.539 6.973 1 96.62 184 VAL A N 1
ATOM 1402 C CA . VAL A 1 184 ? 17.438 -14.453 6.129 1 96.62 184 VAL A CA 1
ATOM 1403 C C . VAL A 1 184 ? 17.703 -13.219 6.98 1 96.62 184 VAL A C 1
ATOM 1405 O O . VAL A 1 184 ? 17.125 -13.07 8.062 1 96.62 184 VAL A O 1
ATOM 1408 N N . GLU A 1 185 ? 18.594 -12.414 6.527 1 97.19 185 GLU A N 1
ATOM 1409 C CA . GLU A 1 185 ? 18.844 -11.133 7.18 1 97.19 185 GLU A CA 1
ATOM 1410 C C . GLU A 1 185 ? 18.062 -10.008 6.516 1 97.19 185 GLU A C 1
ATOM 1412 O O . GLU A 1 185 ? 18.094 -9.852 5.293 1 97.19 185 GLU A O 1
ATOM 1417 N N . ILE A 1 186 ? 17.344 -9.25 7.297 1 96.12 186 ILE A N 1
ATOM 1418 C CA . ILE A 1 186 ? 16.609 -8.078 6.828 1 96.12 186 ILE A CA 1
ATOM 1419 C C . ILE A 1 186 ? 17 -6.859 7.668 1 96.12 186 ILE A C 1
ATOM 1421 O O . ILE A 1 186 ? 17.531 -7.004 8.773 1 96.12 186 ILE A O 1
ATOM 1425 N N . TYR A 1 187 ? 16.844 -5.699 7.148 1 92.88 187 TYR A N 1
ATOM 1426 C CA . TYR A 1 187 ? 17.109 -4.48 7.902 1 92.88 187 TYR A CA 1
ATOM 1427 C C . TYR A 1 187 ? 15.984 -4.184 8.883 1 92.88 187 TYR A C 1
ATOM 1429 O O . TYR A 1 187 ? 14.805 -4.379 8.562 1 92.88 187 TYR A O 1
ATOM 1437 N N . LYS A 1 188 ? 16.359 -3.717 10.047 1 90.88 188 LYS A N 1
ATOM 1438 C CA . LYS A 1 188 ? 15.367 -3.258 11.008 1 90.88 188 LYS A CA 1
ATOM 1439 C C . LYS A 1 188 ? 14.633 -2.023 10.492 1 90.88 188 LYS A C 1
ATOM 1441 O O . LYS A 1 188 ? 15.227 -1.17 9.836 1 90.88 188 LYS A O 1
ATOM 1446 N N . LYS A 1 189 ? 13.375 -1.985 10.75 1 90.06 189 LYS A N 1
ATOM 1447 C CA . LYS A 1 189 ? 12.625 -0.771 10.445 1 90.06 189 LYS A CA 1
ATOM 1448 C C . LYS A 1 189 ? 12.875 0.307 11.5 1 90.06 189 LYS A C 1
ATOM 1450 O O . LYS A 1 189 ? 12.906 0.015 12.695 1 90.06 189 LYS A O 1
ATOM 1455 N N . PRO A 1 190 ? 13.055 1.503 11.008 1 90.81 190 PRO A N 1
ATOM 1456 C CA . PRO A 1 190 ? 13.164 2.574 12 1 90.81 190 PRO A CA 1
ATOM 1457 C C . PRO A 1 190 ? 11.859 2.818 12.758 1 90.81 190 PRO A C 1
ATOM 1459 O O . PRO A 1 190 ? 10.781 2.711 12.18 1 90.81 190 PRO A O 1
ATOM 1462 N N . ARG A 1 191 ? 12.008 3.115 14.008 1 91.44 191 ARG A N 1
ATOM 1463 C CA . ARG A 1 191 ? 10.859 3.518 14.812 1 91.44 191 ARG A CA 1
ATOM 1464 C C . ARG A 1 191 ? 10.641 5.027 14.734 1 91.44 191 ARG A C 1
ATOM 1466 O O . ARG A 1 191 ? 11.586 5.801 14.883 1 91.44 191 ARG A O 1
ATOM 1473 N N . VAL A 1 192 ? 9.445 5.402 14.406 1 96.12 192 VAL A N 1
ATOM 1474 C CA . VAL A 1 192 ? 9.102 6.82 14.352 1 96.12 192 VAL A CA 1
ATOM 1475 C C . VAL A 1 192 ? 8.07 7.148 15.43 1 96.12 192 VAL A C 1
ATOM 1477 O O . VAL A 1 192 ? 7.047 6.477 15.539 1 96.12 192 VAL A O 1
ATOM 1480 N N . SER A 1 193 ? 8.398 8.094 16.266 1 97.44 193 SER A N 1
ATOM 1481 C CA . SER A 1 193 ? 7.496 8.523 17.328 1 97.44 193 SER A CA 1
ATOM 1482 C C . SER A 1 193 ? 6.91 9.898 17.031 1 97.44 193 SER A C 1
ATOM 1484 O O . SER A 1 193 ? 7.605 10.781 16.531 1 97.44 193 SER A O 1
ATOM 1486 N N . LEU A 1 194 ? 5.652 10.047 17.406 1 97.12 194 LEU A N 1
ATOM 1487 C CA . LEU A 1 194 ? 4.953 11.305 17.156 1 97.12 194 LEU A CA 1
ATOM 1488 C C . LEU A 1 194 ? 4.645 12.023 18.469 1 97.12 194 LEU A C 1
ATOM 1490 O O . LEU A 1 194 ? 4.102 11.414 19.391 1 97.12 194 LEU A O 1
ATOM 1494 N N . ILE A 1 195 ? 4.977 13.312 18.547 1 95.62 195 ILE A N 1
ATOM 1495 C CA . ILE A 1 195 ? 4.668 14.172 19.688 1 95.62 195 ILE A CA 1
ATOM 1496 C C . ILE A 1 195 ? 3.809 15.352 19.219 1 95.62 195 ILE A C 1
ATOM 1498 O O . ILE A 1 195 ? 4.105 15.977 18.203 1 95.62 195 ILE A O 1
ATOM 1502 N N . SER A 1 196 ? 2.742 15.562 19.922 1 92.94 196 SER A N 1
ATOM 1503 C CA . SER A 1 196 ? 1.963 16.781 19.688 1 92.94 196 SER A CA 1
ATOM 1504 C C . SER A 1 196 ? 2.256 17.828 20.75 1 92.94 196 SER A C 1
ATOM 1506 O O . SER A 1 196 ? 2.115 17.578 21.953 1 92.94 196 SER A O 1
ATOM 1508 N N . ILE A 1 197 ? 2.654 18.984 20.266 1 90.75 197 ILE A N 1
ATOM 1509 C CA . ILE A 1 197 ? 2.979 20.062 21.188 1 90.75 197 ILE A CA 1
ATOM 1510 C C . ILE A 1 197 ? 1.902 21.141 21.109 1 90.75 197 ILE A C 1
ATOM 1512 O O . ILE A 1 197 ? 1.584 21.641 20.031 1 90.75 197 ILE A O 1
ATOM 1516 N N . GLY A 1 198 ? 1.409 21.547 22.219 1 82.69 198 GLY A N 1
ATOM 1517 C CA . GLY A 1 198 ? 0.339 22.531 22.328 1 82.69 198 GLY A CA 1
ATOM 1518 C C . GLY A 1 198 ? -0.976 21.938 22.781 1 82.69 198 GLY A C 1
ATOM 1519 O O . GLY A 1 198 ? -1.924 21.828 22 1 82.69 198 GLY A O 1
ATOM 1520 N N . ASN A 1 199 ? -1.151 21.609 24.047 1 67.38 199 ASN A N 1
ATOM 1521 C CA . ASN A 1 199 ? -2.369 21 24.562 1 67.38 199 ASN A CA 1
ATOM 1522 C C . ASN A 1 199 ? -3.062 21.906 25.578 1 67.38 199 ASN A C 1
ATOM 1524 O O . ASN A 1 199 ? -3.828 21.438 26.422 1 67.38 199 ASN A O 1
ATOM 1528 N N . GLU A 1 200 ? -2.754 23.156 25.359 1 67.06 200 GLU A N 1
ATOM 1529 C CA . GLU A 1 200 ? -3.205 24.078 26.391 1 67.06 200 GLU A CA 1
ATOM 1530 C C . GLU A 1 200 ? -4.688 24.406 26.234 1 67.06 200 GLU A C 1
ATOM 1532 O O . GLU A 1 200 ? -5.344 24.812 27.203 1 67.06 200 GLU A O 1
ATOM 1537 N N . SER A 1 201 ? -5.25 24.156 24.984 1 64 201 SER A N 1
ATOM 1538 C CA . SER A 1 201 ? -6.672 24.391 24.75 1 64 20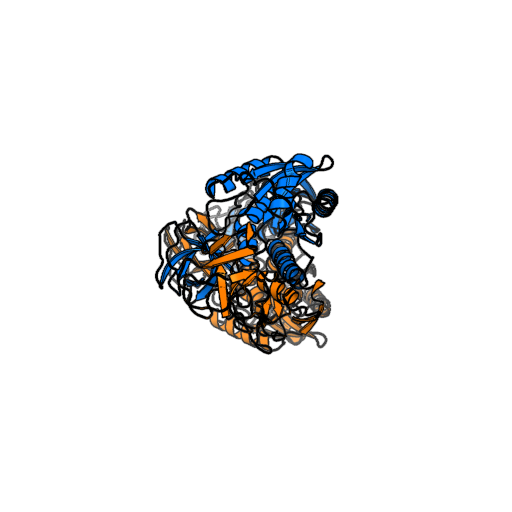1 SER A CA 1
ATOM 1539 C C . SER A 1 201 ? -7.348 23.172 24.156 1 64 201 SER A C 1
ATOM 1541 O O . SER A 1 201 ? -6.676 22.266 23.656 1 64 201 SER A O 1
ATOM 1543 N N . SER A 1 202 ? -8.672 23.094 24.406 1 63.78 202 SER A N 1
ATOM 1544 C CA . SER A 1 202 ? -9.438 22.016 23.797 1 63.78 202 SER A CA 1
ATOM 1545 C C . SER A 1 202 ? -9.219 21.953 22.281 1 63.78 202 SER A C 1
ATOM 1547 O O . SER A 1 202 ? -9.086 20.875 21.719 1 63.78 202 SER A O 1
ATOM 1549 N N . HIS A 1 203 ? -9.148 23.141 21.75 1 65 203 HIS A N 1
ATOM 1550 C CA . HIS A 1 203 ? -8.945 23.234 20.312 1 65 203 HIS A CA 1
ATOM 1551 C C . HIS A 1 203 ? -7.578 22.672 19.922 1 65 203 HIS A C 1
ATOM 1553 O O . HIS A 1 203 ? -7.465 21.938 18.938 1 65 203 HIS A O 1
ATOM 1559 N N . GLN A 1 204 ? -6.684 23.078 20.656 1 64 204 GLN A N 1
ATOM 1560 C CA . GLN A 1 204 ? -5.336 22.578 20.406 1 64 204 GLN A CA 1
ATOM 1561 C C . GLN A 1 204 ? -5.258 21.062 20.609 1 64 204 GLN A C 1
ATOM 1563 O O . GLN A 1 204 ? -4.594 20.359 19.844 1 64 204 GLN A O 1
ATOM 1568 N N . ARG A 1 205 ? -5.953 20.672 21.531 1 67.69 205 ARG A N 1
ATOM 1569 C CA . ARG A 1 205 ? -5.969 19.234 21.797 1 67.69 205 ARG A CA 1
ATOM 1570 C C . ARG A 1 205 ? -6.637 18.484 20.641 1 67.69 205 ARG A C 1
ATOM 1572 O O . ARG A 1 205 ? -6.148 17.438 20.219 1 67.69 205 ARG A O 1
ATOM 1579 N N . MET A 1 206 ? -7.691 19.109 20.219 1 68.94 206 MET A N 1
ATOM 1580 C CA . MET A 1 206 ? -8.414 18.484 19.125 1 68.94 206 MET A CA 1
ATOM 1581 C C . MET A 1 206 ? -7.551 18.438 17.859 1 68.94 206 MET A C 1
ATOM 1583 O O . MET A 1 206 ? -7.496 17.406 17.188 1 68.94 206 MET A O 1
ATOM 1587 N N . ASN A 1 207 ? -6.91 19.516 17.578 1 72.5 207 ASN A N 1
ATOM 1588 C CA . ASN A 1 207 ? -6.031 19.562 16.422 1 72.5 207 ASN A CA 1
ATOM 1589 C C . ASN A 1 207 ? -4.84 18.625 16.578 1 72.5 207 ASN A C 1
ATOM 1591 O O . ASN A 1 207 ? -4.434 17.969 15.617 1 72.5 207 ASN A O 1
ATOM 1595 N N . GLY A 1 208 ? -4.383 18.688 17.766 1 74.12 208 GLY A N 1
ATOM 1596 C CA . GLY A 1 208 ? -3.295 17.766 18.062 1 74.12 208 GLY A CA 1
ATOM 1597 C C . GLY A 1 208 ? -3.686 16.312 17.906 1 74.12 208 GLY A C 1
ATOM 1598 O O . GLY A 1 208 ? -2.912 15.508 17.375 1 74.12 208 GLY A O 1
ATOM 1599 N N . ASN A 1 209 ? -4.816 16.094 18.281 1 77.25 209 ASN A N 1
ATOM 1600 C CA . ASN A 1 209 ? -5.32 14.734 18.125 1 77.25 209 ASN A CA 1
ATOM 1601 C C . ASN A 1 209 ? -5.488 14.359 16.656 1 77.25 209 ASN A C 1
ATOM 1603 O O . ASN A 1 209 ? -5.172 13.234 16.25 1 77.25 209 ASN A O 1
ATOM 1607 N N . PHE A 1 210 ? -5.984 15.305 15.969 1 86.56 210 PHE A N 1
ATOM 1608 C CA . PHE A 1 210 ? -6.125 15.086 14.531 1 86.56 210 PHE A CA 1
ATOM 1609 C C . PHE A 1 210 ? -4.773 14.781 13.898 1 86.56 210 PHE A C 1
ATOM 1611 O O . PHE A 1 210 ? -4.605 13.758 13.234 1 86.56 210 PHE A O 1
ATOM 1618 N N . ASN A 1 211 ? -3.84 15.617 14.164 1 90.5 211 ASN A N 1
ATOM 1619 C CA . ASN A 1 211 ? -2.531 15.492 13.531 1 90.5 211 ASN A CA 1
ATOM 1620 C C . ASN A 1 211 ? -1.841 14.188 13.93 1 90.5 211 ASN A C 1
ATOM 1622 O O . ASN A 1 211 ? -1.33 13.461 13.078 1 90.5 211 ASN A O 1
ATOM 1626 N N . ARG A 1 212 ? -1.828 13.969 15.172 1 91.44 212 ARG A N 1
ATOM 1627 C CA . ARG A 1 212 ? -1.145 12.781 15.672 1 91.44 212 ARG A CA 1
ATOM 1628 C C . ARG A 1 212 ? -1.768 11.508 15.094 1 91.44 212 ARG A C 1
ATOM 1630 O O . ARG A 1 212 ? -1.059 10.641 14.586 1 91.44 212 ARG A O 1
ATOM 1637 N N . SER A 1 213 ? -3.076 11.445 15.117 1 92.56 213 SER A N 1
ATOM 1638 C CA . SER A 1 213 ? -3.756 10.258 14.617 1 92.56 213 SER A CA 1
ATOM 1639 C C . SER A 1 213 ? -3.602 10.133 13.102 1 92.56 213 SER A C 1
ATOM 1641 O O . SER A 1 213 ? -3.408 9.031 12.586 1 92.56 213 SER A O 1
ATOM 1643 N N . GLN A 1 214 ? -3.674 11.227 12.438 1 94.19 214 GLN A N 1
ATOM 1644 C CA . GLN A 1 214 ? -3.479 11.258 10.992 1 94.19 214 GLN A CA 1
ATOM 1645 C C . GLN A 1 214 ? -2.09 10.75 10.609 1 94.19 214 GLN A C 1
ATOM 1647 O O . GLN A 1 214 ? -1.951 9.906 9.727 1 94.19 214 GLN A O 1
ATOM 1652 N N . LEU A 1 215 ? -1.141 11.25 11.297 1 96.62 215 LEU A N 1
ATOM 1653 C CA . LEU A 1 215 ? 0.238 10.914 10.953 1 96.62 215 LEU A CA 1
ATOM 1654 C C . LEU A 1 215 ? 0.564 9.484 11.367 1 96.62 215 LEU A C 1
ATOM 1656 O O . LEU A 1 215 ? 1.282 8.773 10.648 1 96.62 215 LEU A O 1
ATOM 1660 N N . LEU A 1 216 ? 0.069 9.094 12.531 1 96.06 216 LEU A N 1
ATOM 1661 C CA . LEU A 1 216 ? 0.234 7.699 12.93 1 96.06 216 LEU A CA 1
ATOM 1662 C C . LEU A 1 216 ? -0.338 6.758 11.875 1 96.06 216 LEU A C 1
ATOM 1664 O O . LEU A 1 216 ? 0.316 5.793 11.477 1 96.06 216 LEU A O 1
ATOM 1668 N N . ALA A 1 217 ? -1.502 7.062 11.438 1 94.62 217 ALA A N 1
ATOM 1669 C CA . ALA A 1 217 ? -2.16 6.262 10.406 1 94.62 217 ALA A CA 1
ATOM 1670 C C . ALA A 1 217 ? -1.374 6.297 9.102 1 94.62 217 ALA A C 1
ATOM 1672 O O . ALA A 1 217 ? -1.206 5.27 8.438 1 94.62 217 ALA A O 1
ATOM 1673 N N . LEU A 1 218 ? -0.877 7.445 8.742 1 95.19 218 LEU A N 1
ATOM 1674 C CA . LEU A 1 218 ? -0.119 7.621 7.512 1 95.19 218 LEU A CA 1
ATOM 1675 C C . LEU A 1 218 ? 1.118 6.73 7.5 1 95.19 218 LEU A C 1
ATOM 1677 O O . LEU A 1 218 ? 1.35 5.992 6.539 1 95.19 218 LEU A O 1
ATOM 1681 N N . PHE A 1 219 ? 1.855 6.766 8.547 1 95.38 219 PHE A N 1
ATOM 1682 C CA . PHE A 1 219 ? 3.086 5.984 8.617 1 95.38 219 PHE A CA 1
ATOM 1683 C C . PHE A 1 219 ? 2.781 4.492 8.641 1 95.38 219 PHE A C 1
ATOM 1685 O O . PHE A 1 219 ? 3.506 3.695 8.047 1 95.38 219 PHE A O 1
ATOM 1692 N N . LYS A 1 220 ? 1.711 4.152 9.281 1 92.69 220 LYS A N 1
ATOM 1693 C CA . LYS A 1 220 ? 1.296 2.752 9.281 1 92.69 220 LYS A CA 1
ATOM 1694 C C . LYS A 1 220 ? 0.94 2.285 7.871 1 92.69 220 LYS A C 1
ATOM 1696 O O . LYS A 1 220 ? 1.349 1.201 7.449 1 92.69 220 LYS A O 1
ATOM 1701 N N . ILE A 1 221 ? 0.198 3.068 7.219 1 91 221 ILE A N 1
ATOM 1702 C CA . ILE A 1 221 ? -0.181 2.758 5.844 1 91 221 ILE A CA 1
ATOM 1703 C C . ILE A 1 221 ? 1.072 2.547 5 1 91 221 ILE A C 1
ATOM 1705 O O . ILE A 1 221 ? 1.107 1.664 4.137 1 91 221 ILE A O 1
ATOM 1709 N N . GLN A 1 222 ? 2.047 3.287 5.301 1 89.31 222 GLN A N 1
ATOM 1710 C CA . GLN A 1 222 ? 3.275 3.24 4.52 1 89.31 222 GLN A CA 1
ATOM 1711 C C . GLN A 1 222 ? 4.203 2.133 5.012 1 89.31 222 GLN A C 1
ATOM 1713 O O . GLN A 1 222 ? 5.309 1.964 4.496 1 89.31 222 GLN A O 1
ATOM 1718 N N . GLY A 1 223 ? 3.807 1.409 6.059 1 88 223 GLY A N 1
ATOM 1719 C CA . GLY A 1 223 ? 4.512 0.217 6.508 1 88 223 GLY A CA 1
ATOM 1720 C C . GLY A 1 223 ? 5.508 0.493 7.613 1 88 223 GLY A C 1
ATOM 1721 O O . GLY A 1 223 ? 6.375 -0.337 7.898 1 88 223 GLY A O 1
ATOM 1722 N N . PHE A 1 224 ? 5.445 1.619 8.242 1 91.38 224 PHE A N 1
ATOM 1723 C CA . PHE A 1 224 ? 6.383 1.95 9.312 1 91.38 224 PHE A CA 1
ATOM 1724 C C . PHE A 1 224 ? 5.762 1.677 10.672 1 91.38 224 PHE A C 1
ATOM 1726 O O . PHE A 1 224 ? 4.535 1.675 10.82 1 91.38 224 PHE A O 1
ATOM 1733 N N . LYS A 1 225 ? 6.648 1.426 11.602 1 89.44 225 LYS A N 1
ATOM 1734 C CA . LYS A 1 225 ? 6.219 1.328 12.992 1 89.44 225 LYS A CA 1
ATOM 1735 C C . LYS A 1 225 ? 6.148 2.707 13.648 1 89.44 225 LYS A C 1
ATOM 1737 O O . LYS A 1 225 ? 7.18 3.316 13.93 1 89.44 225 LYS A O 1
ATOM 1742 N N . SER A 1 226 ? 4.988 3.166 13.812 1 94.31 226 SER A N 1
ATOM 1743 C CA . SER A 1 226 ? 4.793 4.48 14.414 1 94.31 226 SER A CA 1
ATOM 1744 C C . SER A 1 226 ? 4.301 4.363 15.852 1 94.31 226 SER A C 1
ATOM 1746 O O . SER A 1 226 ? 3.453 3.521 16.156 1 94.31 226 SER A O 1
ATOM 1748 N N . ILE A 1 227 ? 4.848 5.172 16.734 1 95.25 227 ILE A N 1
ATOM 1749 C CA . ILE A 1 227 ? 4.543 5.148 18.156 1 95.25 227 ILE A CA 1
ATOM 1750 C C . ILE A 1 227 ? 3.924 6.48 18.578 1 95.25 227 ILE A C 1
ATOM 1752 O O . ILE A 1 227 ? 4.43 7.547 18.219 1 95.25 227 ILE A O 1
ATOM 1756 N N . ASP A 1 228 ? 2.814 6.344 19.266 1 95.12 228 ASP A N 1
ATOM 1757 C CA . ASP A 1 228 ? 2.199 7.531 19.844 1 95.12 228 ASP A CA 1
ATOM 1758 C C . ASP A 1 228 ? 2.924 7.953 21.125 1 95.12 228 ASP A C 1
ATOM 1760 O O . ASP A 1 228 ? 2.719 7.359 22.188 1 95.12 228 ASP A O 1
ATOM 1764 N N . ALA A 1 229 ? 3.705 8.992 21.031 1 95.31 229 ALA A N 1
ATOM 1765 C CA . ALA A 1 229 ? 4.465 9.461 22.188 1 95.31 229 ALA A CA 1
ATOM 1766 C C . ALA A 1 229 ? 3.682 10.508 22.969 1 95.31 229 ALA A C 1
ATOM 1768 O O . ALA A 1 229 ? 4.203 11.102 23.922 1 95.31 229 ALA A O 1
ATOM 1769 N N . GLY A 1 230 ? 2.52 10.773 22.5 1 92.12 230 GLY A N 1
ATOM 1770 C CA . GLY A 1 230 ? 1.602 11.594 23.266 1 92.12 230 GLY A CA 1
ATOM 1771 C C . GLY A 1 230 ? 1.762 13.078 23 1 92.12 230 GLY A C 1
ATOM 1772 O O . GLY A 1 230 ? 2.123 13.477 21.891 1 92.12 230 GLY A O 1
ATOM 1773 N N . GLU A 1 231 ? 1.248 13.891 24 1 92.31 231 GLU A N 1
ATOM 1774 C CA . GLU A 1 231 ? 1.245 15.352 23.891 1 92.31 231 GLU A CA 1
ATOM 1775 C C . GLU A 1 231 ? 1.944 16 25.078 1 92.31 231 GLU A C 1
ATOM 1777 O O . GLU A 1 231 ? 2.176 15.352 26.094 1 92.31 231 GLU A O 1
ATOM 1782 N N . CYS A 1 232 ? 2.373 17.266 24.875 1 90.5 232 CYS A N 1
ATOM 1783 C CA . CYS A 1 232 ? 2.896 18.078 25.984 1 90.5 232 CYS A CA 1
ATOM 1784 C C . CYS A 1 232 ? 2.59 19.547 25.766 1 90.5 232 CYS A C 1
ATOM 1786 O O . CYS A 1 232 ? 2.166 19.953 24.688 1 90.5 232 CYS A O 1
ATOM 1788 N N . ALA A 1 233 ? 2.736 20.312 26.859 1 88.56 233 ALA A N 1
ATOM 1789 C CA . ALA A 1 233 ? 2.51 21.75 26.797 1 88.56 233 ALA A CA 1
ATOM 1790 C C . ALA A 1 233 ? 3.611 22.453 26 1 88.56 233 ALA A C 1
ATOM 1792 O O . ALA A 1 233 ? 4.723 21.922 25.875 1 88.56 233 ALA A O 1
ATOM 1793 N N . ASP A 1 234 ? 3.266 23.562 25.453 1 87.12 234 ASP A N 1
ATOM 1794 C CA . ASP A 1 234 ? 4.227 24.359 24.703 1 87.12 234 ASP A CA 1
ATOM 1795 C C . ASP A 1 234 ? 5.137 25.156 25.641 1 87.12 234 ASP A C 1
ATOM 1797 O O . ASP A 1 234 ? 5.16 26.391 25.609 1 87.12 234 ASP A O 1
ATOM 1801 N N . LYS A 1 235 ? 5.809 24.5 26.422 1 90.06 235 LYS A N 1
ATOM 1802 C CA . LYS A 1 235 ? 6.785 25.016 27.375 1 90.06 235 LYS A CA 1
ATOM 1803 C C . LYS A 1 235 ? 8.133 24.312 27.219 1 90.06 235 LYS A C 1
ATOM 1805 O O . LYS A 1 235 ? 8.18 23.094 27 1 90.06 235 LYS A O 1
ATOM 1810 N N . LEU A 1 236 ? 9.164 25.047 27.344 1 93.62 236 LEU A N 1
ATOM 1811 C CA . LEU A 1 236 ? 10.508 24.547 27.078 1 93.62 236 LEU A CA 1
ATOM 1812 C C . LEU A 1 236 ? 10.812 23.328 27.938 1 93.62 236 LEU A C 1
ATOM 1814 O O . LEU A 1 236 ? 11.281 22.312 27.422 1 93.62 236 LEU A O 1
ATOM 1818 N N . VAL A 1 237 ? 10.484 23.438 29.172 1 94.56 237 VAL A N 1
ATOM 1819 C CA . VAL A 1 237 ? 10.82 22.359 30.109 1 94.56 237 VAL A CA 1
ATOM 1820 C C . VAL A 1 237 ? 10.039 21.094 29.75 1 94.56 237 VAL A C 1
ATOM 1822 O O . VAL A 1 237 ? 10.586 20 29.797 1 94.56 237 VAL A O 1
ATOM 1825 N N . GLU A 1 238 ? 8.828 21.203 29.438 1 94.75 238 GLU A N 1
ATOM 1826 C CA . GLU A 1 238 ? 7.98 20.062 29.094 1 94.75 238 GLU A CA 1
ATOM 1827 C C . GLU A 1 238 ? 8.414 19.438 27.781 1 94.75 238 GLU A C 1
ATOM 1829 O O . GLU A 1 238 ? 8.422 18.203 27.641 1 94.75 238 GLU A O 1
ATOM 1834 N N . ILE A 1 239 ? 8.758 20.234 26.875 1 95.5 239 ILE A N 1
ATOM 1835 C CA . ILE A 1 239 ? 9.203 19.766 25.578 1 95.5 239 ILE A CA 1
ATOM 1836 C C . ILE A 1 239 ? 10.523 19.016 25.719 1 95.5 239 ILE A C 1
ATOM 1838 O O . ILE A 1 239 ? 10.695 17.922 25.156 1 95.5 239 ILE A O 1
ATOM 1842 N N . GLU A 1 240 ? 11.406 19.656 26.453 1 96 240 GLU A N 1
ATOM 1843 C CA . GLU A 1 240 ? 12.695 19.016 26.688 1 96 240 GLU A CA 1
ATOM 1844 C C . GLU A 1 240 ? 12.516 17.641 27.312 1 96 240 GLU A C 1
ATOM 1846 O O . GLU A 1 240 ? 13.133 16.672 26.859 1 96 240 GLU A O 1
ATOM 1851 N N . LYS A 1 241 ? 11.719 17.578 28.312 1 96.25 241 LYS A N 1
ATOM 1852 C CA . LYS A 1 241 ? 11.445 16.297 28.984 1 96.25 241 LYS A CA 1
ATOM 1853 C C . LYS A 1 241 ? 10.859 15.281 28.016 1 96.25 241 LYS A C 1
ATOM 1855 O O . LYS A 1 241 ? 11.273 14.117 28 1 96.25 241 LYS A O 1
ATOM 1860 N N . LYS A 1 242 ? 9.914 15.672 27.25 1 96 242 LYS A N 1
ATOM 1861 C CA . LYS A 1 242 ? 9.25 14.789 26.281 1 96 242 LYS A CA 1
ATOM 1862 C C . LYS A 1 242 ? 10.234 14.273 25.25 1 96 242 LYS A C 1
ATOM 1864 O O . LYS A 1 242 ? 10.227 13.086 24.906 1 96 242 LYS A O 1
ATOM 1869 N N . LEU A 1 243 ? 11.078 15.102 24.719 1 96.5 243 LEU A N 1
ATOM 1870 C CA . LEU A 1 243 ? 12.062 14.711 23.719 1 96.5 243 LEU A CA 1
ATOM 1871 C C . LEU A 1 243 ? 13.062 13.711 24.312 1 96.5 243 LEU A C 1
ATOM 1873 O O . LEU A 1 243 ? 13.406 12.727 23.656 1 96.5 243 LEU A O 1
ATOM 1877 N N . ASN A 1 244 ? 13.469 13.961 25.531 1 95.94 244 ASN A N 1
ATOM 1878 C CA . ASN A 1 244 ? 14.391 13.047 26.203 1 95.94 244 ASN A CA 1
ATOM 1879 C C . ASN A 1 244 ? 13.781 11.664 26.375 1 95.94 244 ASN A C 1
ATOM 1881 O O . ASN A 1 244 ? 14.43 10.656 26.094 1 95.94 244 ASN A O 1
ATOM 1885 N N . THR A 1 245 ? 12.594 11.664 26.812 1 96.62 245 THR A N 1
ATOM 1886 C CA . THR A 1 245 ? 11.906 10.398 27.031 1 96.62 245 THR A CA 1
ATOM 1887 C C . THR A 1 245 ? 11.688 9.656 25.703 1 96.62 245 THR A C 1
ATOM 1889 O O . THR A 1 245 ? 11.898 8.445 25.625 1 96.62 245 THR A O 1
ATOM 1892 N N . THR A 1 246 ? 11.273 10.359 24.703 1 96.44 246 THR A N 1
ATOM 1893 C CA . THR A 1 246 ? 10.969 9.758 23.406 1 96.44 246 THR A CA 1
ATOM 1894 C C . THR A 1 246 ? 12.234 9.227 22.75 1 96.44 246 THR A C 1
ATOM 1896 O O . THR A 1 246 ? 12.203 8.18 22.094 1 96.44 246 THR A O 1
ATOM 1899 N N . ALA A 1 247 ? 13.344 9.891 22.984 1 94.75 247 ALA A N 1
ATOM 1900 C CA . ALA A 1 247 ? 14.617 9.5 22.391 1 94.75 247 ALA A CA 1
ATOM 1901 C C . ALA A 1 247 ? 15.078 8.141 22.906 1 94.75 247 ALA A C 1
ATOM 1903 O O . ALA A 1 247 ? 15.945 7.496 22.312 1 94.75 247 ALA A O 1
ATOM 1904 N N . GLU A 1 248 ? 14.492 7.703 23.984 1 92.94 248 GLU A N 1
ATOM 1905 C CA . GLU A 1 248 ? 14.867 6.426 24.578 1 92.94 248 GLU A CA 1
ATOM 1906 C C . GLU A 1 248 ? 14.391 5.258 23.719 1 92.94 248 GLU A C 1
ATOM 1908 O O . GLU A 1 248 ? 15 4.184 23.719 1 92.94 248 GLU A O 1
ATOM 1913 N N . PHE A 1 249 ? 13.406 5.523 22.891 1 91 249 PHE A N 1
ATOM 1914 C CA . PHE A 1 249 ? 12.867 4.344 22.219 1 91 249 PHE A CA 1
ATOM 1915 C C . PHE A 1 249 ? 12.688 4.598 20.734 1 91 249 PHE A C 1
ATOM 1917 O O . PHE A 1 249 ? 12.266 3.707 19.984 1 91 249 PHE A O 1
ATOM 1924 N N . SER A 1 250 ? 13.008 5.789 20.281 1 92.94 250 SER A N 1
ATOM 1925 C CA . SER A 1 250 ? 12.891 6.074 18.859 1 92.94 250 SER A CA 1
ATOM 1926 C C . SER A 1 250 ? 14.039 6.945 18.375 1 92.94 250 SER A C 1
ATOM 1928 O O . SER A 1 250 ? 14.43 7.902 19.047 1 92.94 250 SER A O 1
ATOM 1930 N N . CYS A 1 251 ? 14.484 6.566 17.25 1 92.38 251 CYS A N 1
ATOM 1931 C CA . CYS A 1 251 ? 15.555 7.352 16.641 1 92.38 251 CYS A CA 1
ATOM 1932 C C . CYS A 1 251 ? 14.992 8.484 15.789 1 92.38 251 CYS A C 1
ATOM 1934 O O . CYS A 1 251 ? 15.656 9.5 15.594 1 92.38 251 CYS A O 1
ATOM 1936 N N . VAL A 1 252 ? 13.836 8.336 15.281 1 96.25 252 VAL A N 1
ATOM 1937 C CA . VAL A 1 252 ? 13.164 9.383 14.516 1 96.25 252 VAL A CA 1
ATOM 1938 C C . VAL A 1 252 ? 11.977 9.914 15.312 1 96.25 252 VAL A C 1
ATOM 1940 O O . VAL A 1 252 ? 11.094 9.148 15.711 1 96.25 252 VAL A O 1
ATOM 1943 N N . ILE A 1 253 ? 11.961 11.195 15.562 1 97.38 253 ILE A N 1
ATOM 1944 C CA . ILE A 1 253 ? 10.883 11.859 16.297 1 97.38 253 ILE A CA 1
ATOM 1945 C C . ILE A 1 253 ? 10.234 12.914 15.406 1 97.38 253 ILE A C 1
ATOM 1947 O O . ILE A 1 253 ? 10.922 13.75 14.82 1 97.38 253 ILE A O 1
ATOM 1951 N N . VAL A 1 254 ? 8.938 12.836 15.258 1 97.88 254 VAL A N 1
ATOM 1952 C CA . VAL A 1 254 ? 8.156 13.828 14.531 1 97.88 254 VAL A CA 1
ATOM 1953 C C . VAL A 1 254 ? 7.305 14.633 15.508 1 97.88 254 VAL A C 1
ATOM 1955 O O . VAL A 1 254 ? 6.484 14.07 16.234 1 97.88 254 VAL A O 1
ATOM 1958 N N . ALA A 1 255 ? 7.516 15.898 15.5 1 96.19 255 ALA A N 1
ATOM 1959 C CA . ALA A 1 255 ? 6.742 16.781 16.359 1 96.19 255 ALA A CA 1
ATOM 1960 C C . ALA A 1 255 ? 5.855 17.719 15.539 1 96.19 255 ALA A C 1
ATOM 1962 O O . ALA A 1 255 ? 6.281 18.234 14.508 1 96.19 255 ALA A O 1
ATOM 1963 N N . THR A 1 256 ? 4.664 17.828 15.961 1 93.75 256 THR A N 1
ATOM 1964 C CA . THR A 1 256 ? 3.793 18.859 15.414 1 93.75 256 THR A CA 1
ATOM 1965 C C . THR A 1 256 ? 3.572 19.969 16.438 1 93.75 256 THR A C 1
ATOM 1967 O O . THR A 1 256 ? 3.309 19.703 17.609 1 93.75 256 THR A O 1
ATOM 1970 N N . GLY A 1 257 ? 3.758 21.188 15.992 1 86.5 257 GLY A N 1
ATOM 1971 C CA . GLY A 1 257 ? 3.727 22.312 16.906 1 86.5 257 GLY A CA 1
ATOM 1972 C C . GLY A 1 257 ? 5.051 22.547 17.609 1 86.5 257 GLY A C 1
ATOM 1973 O O . GLY A 1 257 ? 6.008 21.812 17.406 1 86.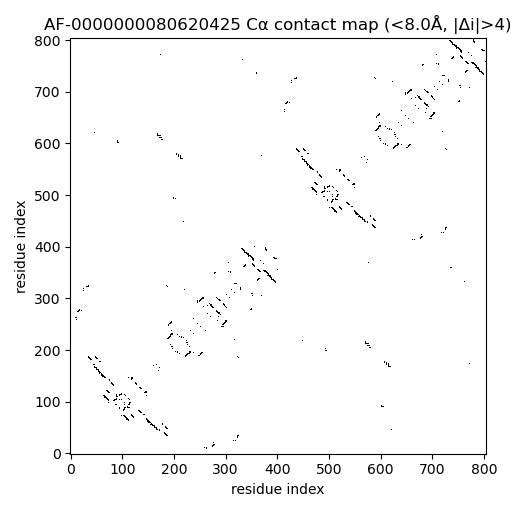5 257 GLY A O 1
ATOM 1974 N N . GLY A 1 258 ? 5.148 23.656 18.359 1 86.19 258 GLY A N 1
ATOM 1975 C CA . GLY A 1 258 ? 6.324 23.969 19.156 1 86.19 258 GLY A CA 1
ATOM 1976 C C . GLY A 1 258 ? 7.535 24.328 18.312 1 86.19 258 GLY A C 1
ATOM 1977 O O . GLY A 1 258 ? 8.672 24.078 18.703 1 86.19 258 GLY A O 1
ATOM 1978 N N . TYR A 1 259 ? 7.254 24.75 17.172 1 87.5 259 TYR A N 1
ATOM 1979 C CA . TYR A 1 259 ? 8.297 25.016 16.188 1 87.5 259 TYR A CA 1
ATOM 1980 C C . TYR A 1 259 ? 9.383 25.906 16.781 1 87.5 259 TYR A C 1
ATOM 1982 O O . TYR A 1 259 ? 10.555 25.531 16.812 1 87.5 259 TYR A O 1
ATOM 1990 N N . GLU A 1 260 ? 9.039 27.031 17.344 1 87.12 260 GLU A N 1
ATOM 1991 C CA . GLU A 1 260 ? 10.008 27.984 17.891 1 87.12 260 GLU A CA 1
ATOM 1992 C C . GLU A 1 260 ? 10.688 27.422 19.141 1 87.12 260 GLU A C 1
ATOM 1994 O O . GLU A 1 260 ? 11.906 27.547 19.297 1 87.12 260 GLU A O 1
ATOM 1999 N N . GLN A 1 261 ? 9.953 26.812 19.969 1 89.62 261 GLN A N 1
ATOM 2000 C CA . GLN A 1 261 ? 10.469 26.281 21.219 1 89.62 261 GLN A CA 1
ATOM 2001 C C . GLN A 1 261 ? 11.492 25.172 20.969 1 89.62 261 GLN A C 1
ATOM 2003 O O . GLN A 1 261 ? 12.539 25.125 21.641 1 89.62 261 GLN A O 1
ATOM 2008 N N . ILE A 1 262 ? 11.211 24.328 20.047 1 92 262 ILE A N 1
ATOM 2009 C CA . ILE A 1 262 ? 12.102 23.203 19.75 1 92 262 ILE A CA 1
ATOM 2010 C C . ILE A 1 262 ? 13.422 23.734 19.188 1 92 262 ILE A C 1
ATOM 2012 O O . ILE A 1 262 ? 14.5 23.266 19.562 1 92 262 ILE A O 1
ATOM 2016 N N . LEU A 1 263 ? 13.289 24.688 18.297 1 91.81 263 LEU A N 1
ATOM 2017 C CA . LEU A 1 263 ? 14.492 25.266 17.703 1 91.81 263 LEU A CA 1
ATOM 2018 C C . LEU A 1 263 ? 15.359 25.922 18.766 1 91.81 263 LEU A C 1
ATOM 2020 O O . LEU A 1 263 ? 16.594 25.844 18.703 1 91.81 263 LEU A O 1
ATOM 2024 N N . ASN A 1 264 ? 14.734 26.5 19.672 1 90.38 264 ASN A N 1
ATOM 2025 C CA . ASN A 1 264 ? 15.453 27.141 20.781 1 90.38 264 ASN A CA 1
ATOM 2026 C C . ASN A 1 264 ? 16.141 26.094 21.656 1 90.38 264 ASN A C 1
ATOM 2028 O O . ASN A 1 264 ? 17.188 26.375 22.266 1 90.38 264 ASN A O 1
ATOM 2032 N N . LEU A 1 265 ? 15.586 24.938 21.734 1 91.81 265 LEU A N 1
ATOM 2033 C CA . LEU A 1 265 ? 16.109 23.859 22.578 1 91.81 265 LEU A CA 1
ATOM 2034 C C . LEU A 1 265 ? 17.203 23.078 21.859 1 91.81 265 LEU A C 1
ATOM 2036 O O . LEU A 1 265 ? 17.938 22.312 22.484 1 91.81 265 LEU A O 1
ATOM 2040 N N . ALA A 1 266 ? 17.281 23.203 20.578 1 89.56 266 ALA A N 1
ATOM 2041 C CA . ALA A 1 266 ? 18.141 22.359 19.75 1 89.56 266 ALA A CA 1
ATOM 2042 C C . ALA A 1 266 ? 19.578 22.344 20.266 1 89.56 266 ALA A C 1
ATOM 2044 O O . ALA A 1 266 ? 20.172 21.281 20.438 1 89.56 266 ALA A O 1
ATOM 2045 N N . GLU A 1 267 ? 20.109 23.547 20.516 1 86.31 267 GLU A N 1
ATOM 2046 C CA . GLU A 1 267 ? 21.484 23.641 20.984 1 86.31 267 GLU A CA 1
ATOM 2047 C C . GLU A 1 267 ? 21.656 22.969 22.344 1 86.31 267 GLU A C 1
ATOM 2049 O O . GLU A 1 267 ? 22.594 22.188 22.531 1 86.31 267 GLU A O 1
ATOM 2054 N N . LYS A 1 268 ? 20.766 23.297 23.141 1 90.62 268 LYS A N 1
ATOM 2055 C CA . LYS A 1 268 ? 20.812 22.719 24.484 1 90.62 268 LYS A CA 1
ATOM 2056 C C . LYS A 1 268 ? 20.766 21.203 24.438 1 90.62 268 LYS A C 1
ATOM 2058 O O . LYS A 1 268 ? 21.391 20.516 25.25 1 90.62 268 LYS A O 1
ATOM 2063 N N . LEU A 1 269 ? 20.109 20.609 23.547 1 92 269 LEU A N 1
ATOM 2064 C CA . LEU A 1 269 ? 19.922 19.172 23.422 1 92 269 LEU A CA 1
ATOM 2065 C C . LEU A 1 269 ? 20.984 18.547 22.516 1 92 269 LEU A C 1
ATOM 2067 O O . LEU A 1 269 ? 20.875 17.391 22.141 1 92 269 LEU A O 1
ATOM 2071 N N . ASN A 1 270 ? 21.953 19.344 22.078 1 91.38 270 ASN A N 1
ATOM 2072 C CA . ASN A 1 270 ? 23.031 18.875 21.203 1 91.38 270 ASN A CA 1
ATOM 2073 C C . ASN A 1 270 ? 22.484 18.438 19.844 1 91.38 270 ASN A C 1
ATOM 2075 O O . ASN A 1 270 ? 22.906 17.406 19.312 1 91.38 270 ASN A O 1
ATOM 2079 N N . LEU A 1 271 ? 21.516 19.156 19.375 1 94.25 271 LEU A N 1
ATOM 2080 C CA . LEU A 1 271 ? 20.969 18.891 18.047 1 94.25 271 LEU A CA 1
ATOM 2081 C C . LEU A 1 271 ? 21.422 19.969 17.062 1 94.25 271 LEU A C 1
ATOM 2083 O O . LEU A 1 271 ? 21.453 21.156 17.406 1 94.25 271 LEU A O 1
ATOM 2087 N N . THR A 1 272 ? 21.828 19.516 15.961 1 94.31 272 THR A N 1
ATOM 2088 C CA . THR A 1 272 ? 22.156 20.406 14.859 1 94.31 272 THR A CA 1
ATOM 2089 C C . THR A 1 272 ? 20.969 20.578 13.922 1 94.31 272 THR A C 1
ATOM 2091 O O . THR A 1 272 ? 20.438 19.594 13.391 1 94.31 272 THR A O 1
ATOM 2094 N N . VAL A 1 273 ? 20.594 21.812 13.727 1 95.88 273 VAL A N 1
ATOM 2095 C CA . VAL A 1 273 ? 19.5 22.094 12.805 1 95.88 273 VAL A CA 1
ATOM 2096 C C . VAL A 1 273 ? 20 22.094 11.367 1 95.88 273 VAL A C 1
ATOM 2098 O O . VAL A 1 273 ? 20.781 22.969 10.977 1 95.88 273 VAL A O 1
ATOM 2101 N N . ALA A 1 274 ? 19.594 21.156 10.633 1 95.81 274 ALA A N 1
ATOM 2102 C CA . ALA A 1 274 ? 20 21.062 9.234 1 95.81 274 ALA A CA 1
ATOM 2103 C C . ALA A 1 274 ? 19.312 22.141 8.391 1 95.81 274 ALA A C 1
ATOM 2105 O O . ALA A 1 274 ? 19.938 22.75 7.523 1 95.81 274 ALA A O 1
ATOM 2106 N N . PHE A 1 275 ? 18.078 22.344 8.625 1 96.19 275 PHE A N 1
ATOM 2107 C CA . PHE A 1 275 ? 17.281 23.422 8.062 1 96.19 275 PHE A CA 1
ATOM 2108 C C . PHE A 1 275 ? 16 23.641 8.883 1 96.19 275 PHE A C 1
ATOM 2110 O O . PHE A 1 275 ? 15.578 22.75 9.609 1 96.19 275 PHE A O 1
ATOM 2117 N N . ASN A 1 276 ? 15.445 24.797 8.812 1 95.56 276 ASN A N 1
ATOM 2118 C CA . ASN A 1 276 ? 14.219 25.062 9.562 1 95.56 276 ASN A CA 1
ATOM 2119 C C . ASN A 1 276 ? 13.172 25.766 8.703 1 95.56 276 ASN A C 1
ATOM 2121 O O . ASN A 1 276 ? 12.148 26.203 9.219 1 95.56 276 ASN A O 1
ATOM 2125 N N . LYS A 1 277 ? 13.43 25.844 7.473 1 95.06 277 LYS A N 1
ATOM 2126 C CA . LYS A 1 277 ? 12.461 26.375 6.516 1 95.06 277 LYS A CA 1
ATOM 2127 C C . LYS A 1 277 ? 12.781 25.906 5.098 1 95.06 277 LYS A C 1
ATOM 2129 O O . LYS A 1 277 ? 13.953 25.812 4.719 1 95.06 277 LYS A O 1
ATOM 2134 N N . ILE A 1 278 ? 11.789 25.625 4.418 1 95.19 278 ILE A N 1
ATOM 2135 C CA . ILE A 1 278 ? 11.898 25.281 3.002 1 95.19 278 ILE A CA 1
ATOM 2136 C C . ILE A 1 278 ? 11.242 26.359 2.156 1 95.19 278 ILE A C 1
ATOM 2138 O O . ILE A 1 278 ? 10.188 26.891 2.525 1 95.19 278 ILE A O 1
ATOM 2142 N N . SER A 1 279 ? 11.812 26.688 1.04 1 94.25 279 SER A N 1
ATOM 2143 C CA . SER A 1 279 ? 11.289 27.719 0.158 1 94.25 279 SER A CA 1
ATOM 2144 C C . SER A 1 279 ? 10.062 27.234 -0.609 1 94.25 279 SER A C 1
ATOM 2146 O O . SER A 1 279 ? 10.117 27.078 -1.831 1 94.25 279 SER A O 1
ATOM 2148 N N . SER A 1 280 ? 9.031 27.094 0.109 1 94.62 280 SER A N 1
ATOM 2149 C CA . SER A 1 280 ? 7.758 26.625 -0.43 1 94.62 280 SER A CA 1
ATOM 2150 C C . SER A 1 280 ? 6.594 27.016 0.474 1 94.62 280 SER A C 1
ATOM 2152 O O . SER A 1 280 ? 6.805 27.562 1.563 1 94.62 280 SER A O 1
ATOM 2154 N N . ASN A 1 281 ? 5.426 26.812 -0.014 1 92.56 281 ASN A N 1
ATOM 2155 C CA . ASN A 1 281 ? 4.203 26.891 0.777 1 92.56 281 ASN A CA 1
ATOM 2156 C C . ASN A 1 281 ? 3.447 25.562 0.777 1 92.56 281 ASN A C 1
ATOM 2158 O O . ASN A 1 281 ? 2.969 25.125 -0.267 1 92.56 281 ASN A O 1
ATOM 2162 N N . PRO A 1 282 ? 3.279 24.984 1.946 1 92.38 282 PRO A N 1
ATOM 2163 C CA . PRO A 1 282 ? 3.867 25.312 3.246 1 92.38 282 PRO A CA 1
ATOM 2164 C C . PRO A 1 282 ? 5.383 25.125 3.268 1 92.38 282 PRO A C 1
ATOM 2166 O O . PRO A 1 282 ? 5.93 24.359 2.473 1 92.38 282 PRO A O 1
ATOM 2169 N N . GLY A 1 283 ? 5.996 25.875 4.227 1 93.38 283 GLY A N 1
ATOM 2170 C CA . GLY A 1 283 ? 7.449 25.828 4.191 1 93.38 283 GLY A CA 1
ATOM 2171 C C . GLY A 1 283 ? 8.078 25.719 5.566 1 93.38 283 GLY A C 1
ATOM 2172 O O . GLY A 1 283 ? 9.281 25.469 5.688 1 93.38 283 GLY A O 1
ATOM 2173 N N . LYS A 1 284 ? 7.301 25.812 6.617 1 91.19 284 LYS A N 1
ATOM 2174 C CA . LYS A 1 284 ? 7.859 25.781 7.965 1 91.19 284 LYS A CA 1
ATOM 2175 C C . LYS A 1 284 ? 8.102 24.344 8.43 1 91.19 284 LYS A C 1
ATOM 2177 O O . LYS A 1 284 ? 7.445 23.859 9.352 1 91.19 284 LYS A O 1
ATOM 2182 N N . PHE A 1 285 ? 9.031 23.734 7.789 1 94.75 285 PHE A N 1
ATOM 2183 C CA . PHE A 1 285 ? 9.516 22.406 8.102 1 94.75 285 PHE A CA 1
ATOM 2184 C C . PHE A 1 285 ? 10.953 22.453 8.617 1 94.75 285 PHE A C 1
ATOM 2186 O O . PHE A 1 285 ? 11.812 23.078 8.008 1 94.75 285 PHE A O 1
ATOM 2193 N N . ALA A 1 286 ? 11.125 21.812 9.734 1 96.5 286 ALA A N 1
ATOM 2194 C CA . ALA A 1 286 ? 12.477 21.812 10.273 1 96.5 286 ALA A CA 1
ATOM 2195 C C . ALA A 1 286 ? 12.977 20.391 10.477 1 96.5 286 ALA A C 1
ATOM 2197 O O . ALA A 1 286 ? 12.188 19.469 10.711 1 96.5 286 ALA A O 1
ATOM 2198 N N . PHE A 1 287 ? 14.219 20.219 10.297 1 96.75 287 PHE A N 1
ATOM 2199 C CA . PHE A 1 287 ? 14.898 18.938 10.516 1 96.75 287 PHE A CA 1
ATOM 2200 C C . PHE A 1 287 ? 16.188 19.141 11.312 1 96.75 287 PHE A C 1
ATOM 2202 O O . PHE A 1 287 ? 17.031 19.969 10.953 1 96.75 287 PHE A O 1
ATOM 2209 N N . ALA A 1 288 ? 16.25 18.469 12.398 1 95.94 288 ALA A N 1
ATOM 2210 C CA . ALA A 1 288 ? 17.453 18.5 13.25 1 95.94 288 ALA A CA 1
ATOM 2211 C C . ALA A 1 288 ? 17.969 17.094 13.516 1 95.94 288 ALA A C 1
ATOM 2213 O O . ALA A 1 288 ? 17.234 16.109 13.383 1 95.94 288 ALA A O 1
ATOM 2214 N N . HIS A 1 289 ? 19.25 16.984 13.773 1 95.5 289 HIS A N 1
ATOM 2215 C CA . HIS A 1 289 ? 19.875 15.695 14.039 1 95.5 289 HIS A CA 1
ATOM 2216 C C . HIS A 1 289 ? 20.969 15.82 15.102 1 95.5 289 HIS A C 1
ATOM 2218 O O . HIS A 1 289 ? 21.516 16.906 15.297 1 95.5 289 HIS A O 1
ATOM 2224 N N . GLY A 1 290 ? 21.188 14.781 15.781 1 94.19 290 GLY A N 1
ATOM 2225 C CA . GLY A 1 290 ? 22.203 14.711 16.828 1 94.19 290 GLY A CA 1
ATOM 2226 C C . GLY A 1 290 ? 22.031 13.523 17.75 1 94.19 290 GLY A C 1
ATOM 2227 O O . GLY A 1 290 ? 21.688 12.43 17.297 1 94.19 290 GLY A O 1
ATOM 2228 N N . SER A 1 291 ? 22.422 13.75 18.984 1 92.81 291 SER A N 1
ATOM 2229 C CA . SER A 1 291 ? 22.312 12.688 19.984 1 92.81 291 SER A CA 1
ATOM 2230 C C . SER A 1 291 ? 21.656 13.188 21.266 1 92.81 291 SER A C 1
ATOM 2232 O O . SER A 1 291 ? 21.969 14.289 21.734 1 92.81 291 SER A O 1
ATOM 2234 N N . ILE A 1 292 ? 20.719 12.508 21.656 1 92.69 292 ILE A N 1
ATOM 2235 C CA . ILE A 1 292 ? 20.125 12.719 22.984 1 92.69 292 ILE A CA 1
ATOM 2236 C C . ILE A 1 292 ? 20.391 11.5 23.859 1 92.69 292 ILE A C 1
ATOM 2238 O O . ILE A 1 292 ? 20.078 10.367 23.469 1 92.69 292 ILE A O 1
ATOM 2242 N N . ASN A 1 293 ? 21 11.711 25.031 1 91.06 293 ASN A N 1
ATOM 2243 C CA . ASN A 1 293 ? 21.359 10.609 25.906 1 91.06 293 ASN A CA 1
ATOM 2244 C C . ASN A 1 293 ? 22.219 9.57 25.188 1 91.06 293 ASN A C 1
ATOM 2246 O O . ASN A 1 293 ? 21.969 8.367 25.297 1 91.06 293 ASN A O 1
ATOM 2250 N N . ASN A 1 294 ? 23.031 9.984 24.297 1 89.44 294 ASN A N 1
ATOM 2251 C CA . ASN A 1 294 ? 24.016 9.18 23.547 1 89.44 294 ASN A CA 1
ATOM 2252 C C . ASN A 1 294 ? 23.328 8.297 22.516 1 89.44 294 ASN A C 1
ATOM 2254 O O . ASN A 1 294 ? 23.875 7.27 22.109 1 89.44 294 ASN A O 1
ATOM 2258 N N . LYS A 1 295 ? 22.172 8.609 22.188 1 90.19 295 LYS A N 1
ATOM 2259 C CA . LYS A 1 295 ? 21.453 7.918 21.125 1 90.19 295 LYS A CA 1
ATOM 2260 C C . LYS A 1 295 ? 21.203 8.844 19.938 1 90.19 295 LYS A C 1
ATOM 2262 O O . LYS A 1 295 ? 20.859 10.008 20.109 1 90.19 295 LYS A O 1
ATOM 2267 N N . PRO A 1 296 ? 21.453 8.32 18.797 1 91.06 296 PRO A N 1
ATOM 2268 C CA . PRO A 1 296 ? 21.172 9.148 17.625 1 91.06 296 PRO A CA 1
ATOM 2269 C C . PRO A 1 296 ? 19.688 9.516 17.5 1 91.06 296 PRO A C 1
ATOM 2271 O O . PRO A 1 296 ? 18.828 8.672 17.719 1 91.06 296 PRO A O 1
ATOM 2274 N N . VAL A 1 297 ? 19.469 10.797 17.203 1 94.19 297 VAL A N 1
ATOM 2275 C CA . VAL A 1 297 ? 18.094 11.258 17.078 1 94.19 297 VAL A CA 1
ATOM 2276 C C . VAL A 1 297 ? 17.953 12.125 15.82 1 94.19 297 VAL A C 1
ATOM 2278 O O . VAL A 1 297 ? 18.828 12.945 15.531 1 94.19 297 VAL A O 1
ATOM 2281 N N . PHE A 1 298 ? 16.953 11.859 15.094 1 96.25 298 PHE A N 1
ATOM 2282 C CA . PHE A 1 298 ? 16.5 12.703 13.992 1 96.25 298 PHE A CA 1
ATOM 2283 C C . PHE A 1 298 ? 15.141 13.312 14.312 1 96.25 298 PHE A C 1
ATOM 2285 O O . PHE A 1 298 ? 14.156 12.594 14.492 1 96.25 298 PHE A O 1
ATOM 2292 N N . LEU A 1 299 ? 15.125 14.617 14.352 1 96.94 299 LEU A N 1
ATOM 2293 C CA . LEU A 1 299 ? 13.93 15.336 14.773 1 96.94 299 LEU A CA 1
ATOM 2294 C C . LEU A 1 299 ? 13.328 16.109 13.609 1 96.94 299 LEU A C 1
ATOM 2296 O O . LEU A 1 299 ? 13.992 16.984 13.023 1 96.94 299 LEU A O 1
ATOM 2300 N N . CYS A 1 300 ? 12.094 15.789 13.281 1 97.38 300 CYS A N 1
ATOM 2301 C CA . CYS A 1 300 ? 11.32 16.516 12.281 1 97.38 300 CYS A CA 1
ATOM 2302 C C . CYS A 1 300 ? 10.219 17.344 12.93 1 97.38 300 CYS A C 1
ATOM 2304 O O . CYS A 1 300 ? 9.398 16.812 13.68 1 97.38 300 CYS A O 1
ATOM 2306 N N . ILE A 1 301 ? 10.234 18.562 12.633 1 96.5 301 ILE A N 1
ATOM 2307 C CA . ILE A 1 301 ? 9.211 19.469 13.164 1 96.5 301 ILE A CA 1
ATOM 2308 C C . ILE A 1 301 ? 8.266 19.891 12.047 1 96.5 301 ILE A C 1
ATOM 2310 O O . ILE A 1 301 ? 8.695 20.5 11.062 1 96.5 301 ILE A O 1
ATOM 2314 N N . LEU A 1 302 ? 7.02 19.516 12.234 1 95.75 302 LEU A N 1
ATOM 2315 C CA . LEU A 1 302 ? 5.996 19.828 11.242 1 95.75 302 LEU A CA 1
ATOM 2316 C C . LEU A 1 302 ? 5.039 20.891 11.758 1 95.75 302 LEU A C 1
ATOM 2318 O O . LEU A 1 302 ? 4.879 21.047 12.977 1 95.75 302 LEU A O 1
ATOM 2322 N N . PRO A 1 303 ? 4.418 21.594 10.82 1 90 303 PRO A N 1
ATOM 2323 C CA . PRO A 1 303 ? 3.432 22.594 11.227 1 90 303 PRO A CA 1
ATOM 2324 C C . PRO A 1 303 ? 2.23 21.984 11.945 1 90 303 PRO A C 1
ATOM 2326 O O . PRO A 1 303 ? 1.938 20.797 11.766 1 90 303 PRO A O 1
ATOM 2329 N N . GLN A 1 304 ? 1.54 22.797 12.664 1 84.25 304 GLN A N 1
ATOM 2330 C CA . GLN A 1 304 ? 0.347 22.359 13.375 1 84.25 304 GLN A CA 1
ATOM 2331 C C . GLN A 1 304 ? -0.836 22.203 12.43 1 84.25 304 GLN A C 1
ATOM 2333 O O . GLN A 1 304 ? -1.729 21.391 12.672 1 84.25 304 GLN A O 1
ATOM 2338 N N . LYS A 1 305 ? -0.873 23.016 11.391 1 83.94 305 LYS A N 1
ATOM 2339 C CA . LYS A 1 305 ? -1.946 22.875 10.406 1 83.94 305 LYS A CA 1
ATOM 2340 C C . LYS A 1 305 ? -1.953 21.484 9.789 1 83.94 305 LYS A C 1
ATOM 2342 O O . LYS A 1 305 ? -0.931 21.016 9.281 1 83.94 305 LYS A O 1
ATOM 2347 N N . ALA A 1 306 ? -3.082 20.844 9.789 1 88.25 306 ALA A N 1
ATOM 2348 C CA . ALA A 1 306 ? -3.207 19.438 9.43 1 88.25 306 ALA A CA 1
ATOM 2349 C C . ALA A 1 306 ? -2.719 19.188 8 1 88.25 306 ALA A C 1
ATOM 2351 O O . ALA A 1 306 ? -1.942 18.266 7.754 1 88.25 306 ALA A O 1
ATOM 2352 N N . ALA A 1 307 ? -3.156 20.031 7.098 1 90.06 307 ALA A N 1
ATOM 2353 C CA . ALA A 1 307 ? -2.775 19.859 5.699 1 90.06 307 ALA A CA 1
ATOM 2354 C C . ALA A 1 307 ? -1.264 19.984 5.523 1 90.06 307 ALA A C 1
ATOM 2356 O O . ALA A 1 307 ? -0.651 19.188 4.809 1 90.06 307 ALA A O 1
ATOM 2357 N N . ALA A 1 308 ? -0.711 20.922 6.199 1 91.88 308 ALA A N 1
ATOM 2358 C CA . ALA A 1 308 ? 0.728 21.141 6.094 1 91.88 308 ALA A CA 1
ATOM 2359 C C . ALA A 1 308 ? 1.513 20 6.723 1 91.88 308 ALA A C 1
ATOM 2361 O O . ALA A 1 308 ? 2.543 19.578 6.195 1 91.88 308 ALA A O 1
ATOM 2362 N N . ALA A 1 309 ? 1.038 19.531 7.828 1 93.94 309 ALA A N 1
ATOM 2363 C CA . ALA A 1 309 ? 1.688 18.406 8.492 1 93.94 309 ALA A CA 1
ATOM 2364 C C . ALA A 1 309 ? 1.669 17.172 7.605 1 93.94 309 ALA A C 1
ATOM 2366 O O . ALA A 1 309 ? 2.676 16.469 7.484 1 93.94 309 ALA A O 1
ATOM 2367 N N . TRP A 1 310 ? 0.527 16.922 7.004 1 95.12 310 TRP A N 1
ATOM 2368 C CA . TRP A 1 310 ? 0.359 15.766 6.121 1 95.12 310 TRP A CA 1
ATOM 2369 C C . TRP A 1 310 ? 1.285 15.867 4.914 1 95.12 310 TRP A C 1
ATOM 2371 O O . TRP A 1 310 ? 1.949 14.898 4.551 1 95.12 310 TRP A O 1
ATOM 2381 N N . ILE A 1 311 ? 1.4 17.047 4.371 1 95.69 311 ILE A N 1
ATOM 2382 C CA . ILE A 1 311 ? 2.258 17.297 3.217 1 95.69 311 ILE A CA 1
ATOM 2383 C C . ILE A 1 311 ? 3.721 17.109 3.609 1 95.69 311 ILE A C 1
ATOM 2385 O O . ILE A 1 311 ? 4.465 16.391 2.934 1 95.69 311 ILE A O 1
ATOM 2389 N N . GLY A 1 312 ? 4.09 17.719 4.672 1 96.44 312 GLY A N 1
ATOM 2390 C CA . GLY A 1 312 ? 5.465 17.594 5.125 1 96.44 312 GLY A CA 1
ATOM 2391 C C . GLY A 1 312 ? 5.871 16.172 5.453 1 96.44 312 GLY A C 1
ATOM 2392 O O . GLY A 1 312 ? 6.988 15.758 5.141 1 96.44 312 GLY A O 1
ATOM 2393 N N . ALA A 1 313 ? 4.996 15.438 6.082 1 96.81 313 ALA A N 1
ATOM 2394 C CA . ALA A 1 313 ? 5.27 14.039 6.41 1 96.81 313 ALA A CA 1
ATOM 2395 C C . ALA A 1 313 ? 5.527 13.227 5.148 1 96.81 313 ALA A C 1
ATOM 2397 O O . ALA A 1 313 ? 6.465 12.43 5.098 1 96.81 313 ALA A O 1
ATOM 2398 N N . ASN A 1 314 ? 4.73 13.414 4.18 1 96.06 314 ASN A N 1
ATOM 2399 C CA . ASN A 1 314 ? 4.84 12.648 2.939 1 96.06 314 ASN A CA 1
ATOM 2400 C C . ASN A 1 314 ? 6.066 13.062 2.133 1 96.06 314 ASN A C 1
ATOM 2402 O O . ASN A 1 314 ? 6.703 12.234 1.484 1 96.06 314 ASN A O 1
ATOM 2406 N N . LEU A 1 315 ? 6.418 14.328 2.18 1 95.38 315 LEU A N 1
ATOM 2407 C CA . LEU A 1 315 ? 7.48 14.836 1.316 1 95.38 315 LEU A CA 1
ATOM 2408 C C . LEU A 1 315 ? 8.852 14.625 1.953 1 95.38 315 LEU A C 1
ATOM 2410 O O . LEU A 1 315 ? 9.836 14.391 1.25 1 95.38 315 LEU A O 1
ATOM 2414 N N . PHE A 1 316 ? 8.891 14.664 3.25 1 95.44 316 PHE A N 1
ATOM 2415 C CA . PHE A 1 316 ? 10.219 14.719 3.852 1 95.44 316 PHE A CA 1
ATOM 2416 C C . PHE A 1 316 ? 10.414 13.57 4.832 1 95.44 316 PHE A C 1
ATOM 2418 O O . PHE A 1 316 ? 11.422 12.859 4.766 1 95.44 316 PHE A O 1
ATOM 2425 N N . VAL A 1 317 ? 9.43 13.305 5.656 1 96.5 317 VAL A N 1
ATOM 2426 C CA . VAL A 1 317 ? 9.609 12.297 6.703 1 96.5 317 VAL A CA 1
ATOM 2427 C C . VAL A 1 317 ? 9.594 10.898 6.082 1 96.5 317 VAL A C 1
ATOM 2429 O O . VAL A 1 317 ? 10.492 10.094 6.332 1 96.5 317 VAL A O 1
ATOM 2432 N N . SER A 1 318 ? 8.602 10.641 5.281 1 95.5 318 SER A N 1
ATOM 2433 C CA . SER A 1 318 ? 8.43 9.32 4.695 1 95.5 318 SER A CA 1
ATOM 2434 C C . SER A 1 318 ? 9.641 8.93 3.848 1 95.5 318 SER A C 1
ATOM 2436 O O . SER A 1 318 ? 10.195 7.84 4.012 1 95.5 318 SER A O 1
ATOM 2438 N N . PRO A 1 319 ? 10.109 9.805 2.955 1 93.56 319 PRO A N 1
ATOM 2439 C CA . PRO A 1 319 ? 11.312 9.445 2.193 1 93.56 319 PRO A CA 1
ATOM 2440 C C . PRO A 1 319 ? 12.523 9.195 3.088 1 93.56 319 PRO A C 1
ATOM 2442 O O . PRO A 1 319 ? 13.344 8.328 2.791 1 93.56 319 PRO A O 1
ATOM 2445 N N . PHE A 1 320 ? 12.633 9.953 4.156 1 94.88 320 PHE A N 1
ATOM 2446 C CA . PHE A 1 320 ? 13.734 9.766 5.094 1 94.88 320 PHE A CA 1
ATOM 2447 C C . PHE A 1 320 ? 13.664 8.383 5.738 1 94.88 320 PHE A C 1
ATOM 2449 O O . PHE A 1 320 ? 14.664 7.676 5.809 1 94.88 320 PHE A O 1
ATOM 2456 N N . LEU A 1 321 ? 12.484 8.008 6.156 1 93 321 LEU A N 1
ATOM 2457 C CA . LEU A 1 321 ? 12.281 6.695 6.762 1 93 321 LEU A CA 1
ATOM 2458 C C . LEU A 1 321 ? 12.586 5.582 5.77 1 93 321 LEU A C 1
ATOM 2460 O O . LEU A 1 321 ? 13.211 4.578 6.129 1 93 321 LEU A O 1
ATOM 2464 N N . ARG A 1 322 ? 12.141 5.734 4.547 1 89.5 322 ARG A N 1
ATOM 2465 C CA . ARG A 1 322 ? 12.43 4.754 3.51 1 89.5 322 ARG A CA 1
ATOM 2466 C C . ARG A 1 322 ? 13.93 4.609 3.295 1 89.5 322 ARG A C 1
ATOM 2468 O O . ARG A 1 322 ? 14.438 3.496 3.143 1 89.5 322 ARG A O 1
ATOM 2475 N N . ALA A 1 323 ? 14.602 5.734 3.295 1 88.69 323 ALA A N 1
ATOM 2476 C CA . ALA A 1 323 ? 16.062 5.707 3.135 1 88.69 323 ALA A CA 1
ATOM 2477 C C . ALA A 1 323 ? 16.719 4.977 4.293 1 88.69 323 ALA A C 1
ATOM 2479 O O . ALA A 1 323 ? 17.641 4.176 4.086 1 88.69 323 ALA A O 1
ATOM 2480 N N . MET A 1 324 ? 16.266 5.211 5.434 1 90.19 324 MET A N 1
ATOM 2481 C CA . MET A 1 324 ? 16.828 4.594 6.629 1 90.19 324 MET A CA 1
ATOM 2482 C C . MET A 1 324 ? 16.625 3.084 6.617 1 90.19 324 MET A C 1
ATOM 2484 O O . MET A 1 324 ? 17.391 2.342 7.23 1 90.19 324 MET A O 1
ATOM 2488 N N . GLU A 1 325 ? 15.617 2.686 5.961 1 87.88 325 GLU A N 1
ATOM 2489 C CA . GLU A 1 325 ? 15.32 1.261 5.867 1 87.88 325 GLU A CA 1
ATOM 2490 C C . GLU A 1 325 ? 16.125 0.604 4.742 1 87.88 325 GLU A C 1
ATOM 2492 O O . GLU A 1 325 ? 16.047 -0.611 4.547 1 87.88 325 GLU A O 1
ATOM 2497 N N . GLY A 1 326 ? 16.797 1.42 3.973 1 82.19 326 GLY A N 1
ATOM 2498 C CA . GLY A 1 326 ? 17.656 0.879 2.936 1 82.19 326 GLY A CA 1
ATOM 2499 C C . GLY A 1 326 ? 17 0.854 1.566 1 82.19 326 GLY A C 1
ATOM 2500 O O . GLY A 1 326 ? 17.531 0.259 0.628 1 82.19 326 GLY A O 1
ATOM 2501 N N . ARG A 1 327 ? 15.875 1.491 1.451 1 81.69 327 ARG A N 1
ATOM 2502 C CA . ARG A 1 327 ? 15.211 1.524 0.151 1 81.69 327 ARG A CA 1
ATOM 2503 C C . ARG A 1 327 ? 15.953 2.434 -0.82 1 81.69 327 ARG A C 1
ATOM 2505 O O . ARG A 1 327 ? 16.531 3.445 -0.415 1 81.69 327 ARG A O 1
ATOM 2512 N N . THR A 1 328 ? 15.93 2.064 -2.027 1 74.62 328 THR A N 1
ATOM 2513 C CA . THR A 1 328 ? 16.609 2.854 -3.045 1 74.62 328 THR A CA 1
ATOM 2514 C C . THR A 1 328 ? 15.688 3.914 -3.627 1 74.62 328 THR A C 1
ATOM 2516 O O . THR A 1 328 ? 16.125 5.008 -3.984 1 74.62 328 THR A O 1
ATOM 2519 N N . LEU A 1 329 ? 14.438 3.576 -3.75 1 74.31 329 LEU A N 1
ATOM 2520 C CA . LEU A 1 329 ? 13.43 4.539 -4.188 1 74.31 329 LEU A CA 1
ATOM 2521 C C . LEU A 1 329 ? 12.703 5.145 -2.992 1 74.31 329 LEU A C 1
ATOM 2523 O O . LEU A 1 329 ? 11.828 4.504 -2.404 1 74.31 329 LEU A O 1
ATOM 2527 N N . THR A 1 330 ? 13.047 6.43 -2.76 1 81.25 330 THR A N 1
ATOM 2528 C CA . THR A 1 330 ? 12.586 6.961 -1.483 1 81.25 330 THR A CA 1
ATOM 2529 C C . THR A 1 330 ? 11.531 8.047 -1.697 1 81.25 330 THR A C 1
ATOM 2531 O O . THR A 1 330 ? 10.711 8.305 -0.817 1 81.25 330 THR A O 1
ATOM 2534 N N . LYS A 1 331 ? 11.516 8.758 -2.879 1 80.75 331 LYS A N 1
ATOM 2535 C CA . LYS A 1 331 ? 10.711 9.969 -3.047 1 80.75 331 LYS A CA 1
ATOM 2536 C C . LYS A 1 331 ? 9.32 9.633 -3.568 1 80.75 331 LYS A C 1
ATOM 2538 O O . LYS A 1 331 ? 8.477 10.516 -3.721 1 80.75 331 LYS A O 1
ATOM 2543 N N . GLY A 1 332 ? 8.984 8.469 -3.711 1 76.12 332 GLY A N 1
ATOM 2544 C CA . GLY A 1 332 ? 7.676 8.102 -4.227 1 76.12 332 GLY A CA 1
ATOM 2545 C C . GLY A 1 332 ? 7.559 8.266 -5.73 1 76.12 332 GLY A C 1
ATOM 2546 O O . GLY A 1 332 ? 8.477 8.773 -6.379 1 76.12 332 GLY A O 1
ATOM 2547 N N . MET A 1 333 ? 6.301 7.996 -6.199 1 74.44 333 MET A N 1
ATOM 2548 C CA . MET A 1 333 ? 6.078 8.023 -7.641 1 74.44 333 MET A CA 1
ATOM 2549 C C . MET A 1 333 ? 5.137 9.156 -8.023 1 74.44 333 MET A C 1
ATOM 2551 O O . MET A 1 333 ? 4.109 9.359 -7.375 1 74.44 333 MET A O 1
ATOM 2555 N N . ARG A 1 334 ? 5.559 9.859 -9.039 1 83.31 334 ARG A N 1
ATOM 2556 C CA . ARG A 1 334 ? 4.691 10.898 -9.578 1 83.31 334 ARG A CA 1
ATOM 2557 C C . ARG A 1 334 ? 3.941 10.406 -10.812 1 83.31 334 ARG A C 1
ATOM 2559 O O . ARG A 1 334 ? 4.504 9.688 -11.641 1 83.31 334 ARG A O 1
ATOM 2566 N N . TRP A 1 335 ? 2.662 10.836 -10.875 1 80.94 335 TRP A N 1
ATOM 2567 C CA . TRP A 1 335 ? 1.787 10.398 -11.953 1 80.94 335 TRP A CA 1
ATOM 2568 C C . TRP A 1 335 ? 1.192 11.594 -12.688 1 80.94 335 TRP A C 1
ATOM 2570 O O . TRP A 1 335 ? 0.826 12.594 -12.062 1 80.94 335 TRP A O 1
ATOM 2580 N N . LYS A 1 336 ? 1.057 11.336 -13.961 1 84.88 336 LYS A N 1
ATOM 2581 C CA . LYS A 1 336 ? 0.32 12.344 -14.727 1 84.88 336 LYS A CA 1
ATOM 2582 C C . LYS A 1 336 ? -1.178 12.258 -14.445 1 84.88 336 LYS A C 1
ATOM 2584 O O . LYS A 1 336 ? -1.743 11.164 -14.391 1 84.88 336 LYS A O 1
ATOM 2589 N N . SER A 1 337 ? -1.703 13.391 -14.219 1 89.31 337 SER A N 1
ATOM 2590 C CA . SER A 1 337 ? -3.129 13.461 -13.914 1 89.31 337 SER A CA 1
ATOM 2591 C C . SER A 1 337 ? -3.756 14.719 -14.508 1 89.31 337 SER A C 1
ATOM 2593 O O . SER A 1 337 ? -3.074 15.734 -14.695 1 89.31 337 SER A O 1
ATOM 2595 N N . LYS A 1 338 ? -5.004 14.602 -14.789 1 94.31 338 LYS A N 1
ATOM 2596 C CA . LYS A 1 338 ? -5.734 15.773 -15.273 1 94.31 338 LYS A CA 1
ATOM 2597 C C . LYS A 1 338 ? -6.457 16.484 -14.133 1 94.31 338 LYS A C 1
ATOM 2599 O O . LYS A 1 338 ? -7.148 15.844 -13.336 1 94.31 338 LYS A O 1
ATOM 2604 N N . LEU A 1 339 ? -6.387 17.797 -14.148 1 96.38 339 LEU A N 1
ATOM 2605 C CA . LEU A 1 339 ? -7.027 18.578 -13.094 1 96.38 339 LEU A CA 1
ATOM 2606 C C . LEU A 1 339 ? -8.508 18.781 -13.398 1 96.38 339 LEU A C 1
ATOM 2608 O O . LEU A 1 339 ? -8.883 19.031 -14.547 1 96.38 339 LEU A O 1
ATOM 2612 N N . THR A 1 340 ? -9.273 18.781 -12.336 1 95.38 340 THR A N 1
ATOM 2613 C CA . THR A 1 340 ? -10.703 19.047 -12.5 1 95.38 340 THR A CA 1
ATOM 2614 C C . THR A 1 340 ? -10.992 20.547 -12.422 1 95.38 340 THR A C 1
ATOM 2616 O O . THR A 1 340 ? -12.016 21.016 -12.93 1 95.38 340 THR A O 1
ATOM 2619 N N . GLU A 1 341 ? -10.164 21.297 -11.703 1 95.62 341 GLU A N 1
ATOM 2620 C CA . GLU A 1 341 ? -10.367 22.719 -11.445 1 95.62 341 GLU A CA 1
ATOM 2621 C C . GLU A 1 341 ? -9.07 23.5 -11.617 1 95.62 341 GLU A C 1
ATOM 2623 O O . GLU A 1 341 ? -7.98 22.922 -11.594 1 95.62 341 GLU A O 1
ATOM 2628 N N . SER A 1 342 ? -9.25 24.812 -11.805 1 96.06 342 SER A N 1
ATOM 2629 C CA . SER A 1 342 ? -8.094 25.688 -11.938 1 96.06 342 SER A CA 1
ATOM 2630 C C . SER A 1 342 ? -7.422 25.922 -10.594 1 96.06 342 SER A C 1
ATOM 2632 O O . SER A 1 342 ? -8.07 25.844 -9.547 1 96.06 342 SER A O 1
ATOM 2634 N N . ILE A 1 343 ? -6.195 26.172 -10.672 1 94.44 343 ILE A N 1
ATOM 2635 C CA . ILE A 1 343 ? -5.41 26.547 -9.508 1 94.44 343 ILE A CA 1
ATOM 2636 C C . ILE A 1 343 ? -4.668 27.859 -9.789 1 94.44 343 ILE A C 1
ATOM 2638 O O . ILE A 1 343 ? -3.891 27.938 -10.742 1 94.44 343 ILE A O 1
ATOM 2642 N N . PRO A 1 344 ? -4.898 28.828 -8.977 1 92.56 344 PRO A N 1
ATOM 2643 C CA . PRO A 1 344 ? -4.246 30.125 -9.211 1 92.56 344 PRO A CA 1
ATOM 2644 C C . PRO A 1 344 ? -2.738 30.062 -8.984 1 92.56 344 PRO A C 1
ATOM 2646 O O . PRO 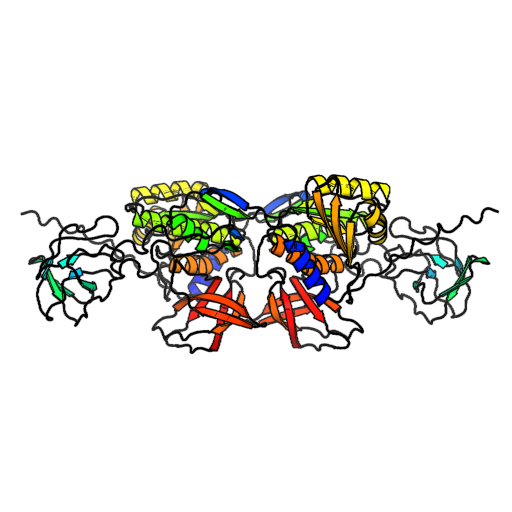A 1 344 ? -2.238 29.141 -8.344 1 92.56 344 PRO A O 1
ATOM 2649 N N . LYS A 1 345 ? -2.084 31.047 -9.57 1 91.62 345 LYS A N 1
ATOM 2650 C CA . LYS A 1 345 ? -0.637 31.109 -9.391 1 91.62 345 LYS A CA 1
ATOM 2651 C C . LYS A 1 345 ? -0.276 31.547 -7.973 1 91.62 345 LYS A C 1
ATOM 2653 O O . LYS A 1 345 ? -1.09 32.156 -7.277 1 91.62 345 LYS A O 1
ATOM 2658 N N . SER A 1 346 ? 0.835 31.062 -7.578 1 89.06 346 SER A N 1
ATOM 2659 C CA . SER A 1 346 ? 1.405 31.484 -6.301 1 89.06 346 SER A CA 1
ATOM 2660 C C . SER A 1 346 ? 2.803 32.062 -6.488 1 89.06 346 SER A C 1
ATOM 2662 O O . SER A 1 346 ? 3.51 31.719 -7.434 1 89.06 346 SER A O 1
ATOM 2664 N N . SER A 1 347 ? 3.182 33 -5.621 1 90.69 347 SER A N 1
ATOM 2665 C CA . SER A 1 347 ? 4.473 33.656 -5.719 1 90.69 347 SER A CA 1
ATOM 2666 C C . SER A 1 347 ? 5.613 32.75 -5.32 1 90.69 347 SER A C 1
ATOM 2668 O O . SER A 1 347 ? 6.777 33 -5.617 1 90.69 347 SER A O 1
ATOM 2670 N N . GLU A 1 348 ? 5.297 31.656 -4.691 1 91.81 348 GLU A N 1
ATOM 2671 C CA . GLU A 1 348 ? 6.289 30.656 -4.312 1 91.81 348 GLU A CA 1
ATOM 2672 C C . GLU A 1 348 ? 5.859 29.25 -4.738 1 91.81 348 GLU A C 1
ATOM 2674 O O . GLU A 1 348 ? 4.699 29.047 -5.098 1 91.81 348 GLU A O 1
ATOM 2679 N N . ILE A 1 349 ? 6.883 28.406 -4.734 1 94.69 349 ILE A N 1
ATOM 2680 C CA . ILE A 1 349 ? 6.539 27 -4.934 1 94.69 349 ILE A CA 1
ATOM 2681 C C . ILE A 1 349 ? 5.52 26.578 -3.879 1 94.69 349 ILE A C 1
ATOM 2683 O O . ILE A 1 349 ? 5.652 26.906 -2.701 1 94.69 349 ILE A O 1
ATOM 2687 N N . SER A 1 350 ? 4.484 25.906 -4.375 1 95.62 350 SER A N 1
ATOM 2688 C CA . SER A 1 350 ? 3.447 25.5 -3.434 1 95.62 350 SER A CA 1
ATOM 2689 C C . SER A 1 350 ? 3.131 24.016 -3.58 1 95.62 350 SER A C 1
ATOM 2691 O O . SER A 1 350 ? 3.264 23.438 -4.668 1 95.62 350 SER A O 1
ATOM 2693 N N . PHE A 1 351 ? 2.805 23.438 -2.504 1 95.31 351 PHE A N 1
ATOM 2694 C CA . PHE A 1 351 ? 2.289 22.078 -2.465 1 95.31 351 PHE A CA 1
ATOM 2695 C C . PHE A 1 351 ? 0.847 22.062 -1.971 1 95.31 351 PHE A C 1
ATOM 2697 O O . PHE A 1 351 ? 0.54 22.609 -0.915 1 95.31 351 PHE A O 1
ATOM 2704 N N . VAL A 1 352 ? 0.016 21.344 -2.756 1 94 352 VAL A N 1
ATOM 2705 C CA . VAL A 1 352 ? -1.394 21.312 -2.379 1 94 352 VAL A CA 1
ATOM 2706 C C . VAL A 1 352 ? -1.89 19.875 -2.365 1 94 352 VAL A C 1
ATOM 2708 O O . VAL A 1 352 ? -1.362 19.016 -3.084 1 94 352 VAL A O 1
ATOM 2711 N N . ARG A 1 353 ? -2.877 19.672 -1.558 1 93.94 353 ARG A N 1
ATOM 2712 C CA . ARG A 1 353 ? -3.537 18.359 -1.526 1 93.94 353 ARG A CA 1
ATOM 2713 C C . ARG A 1 353 ? -4.492 18.203 -2.703 1 93.94 353 ARG A C 1
ATOM 2715 O O . ARG A 1 353 ? -5.223 19.141 -3.047 1 93.94 353 ARG A O 1
ATOM 2722 N N . VAL A 1 354 ? -4.457 17.047 -3.266 1 94.31 354 VAL A N 1
ATOM 2723 C CA . VAL A 1 354 ? -5.43 16.734 -4.309 1 94.31 354 VAL A CA 1
ATOM 2724 C C . VAL A 1 354 ? -5.984 15.328 -4.098 1 94.31 354 VAL A C 1
ATOM 2726 O O . VAL A 1 354 ? -5.309 14.469 -3.523 1 94.31 354 VAL A O 1
ATOM 2729 N N . GLN A 1 355 ? -7.188 15.195 -4.453 1 92.62 355 GLN A N 1
ATOM 2730 C CA . GLN A 1 355 ? -7.812 13.875 -4.516 1 92.62 355 GLN A CA 1
ATOM 2731 C C . GLN A 1 355 ? -7.734 13.297 -5.926 1 92.62 355 GLN A C 1
ATOM 2733 O O . GLN A 1 355 ? -8.305 13.852 -6.863 1 92.62 355 GLN A O 1
ATOM 2738 N N . SER A 1 356 ? -7.012 12.25 -6.031 1 89.38 356 SER A N 1
ATOM 2739 C CA . SER A 1 356 ? -6.844 11.617 -7.332 1 89.38 356 SER A CA 1
ATOM 2740 C C . SER A 1 356 ? -7.68 10.344 -7.441 1 89.38 356 SER A C 1
ATOM 2742 O O . SER A 1 356 ? -7.746 9.562 -6.492 1 89.38 356 SER A O 1
ATOM 2744 N N . GLU A 1 357 ? -8.367 10.227 -8.547 1 84.19 357 GLU A N 1
ATOM 2745 C CA . GLU A 1 357 ? -9.18 9.047 -8.836 1 84.19 357 GLU A CA 1
ATOM 2746 C C . GLU A 1 357 ? -8.984 8.578 -10.273 1 84.19 357 GLU A C 1
ATOM 2748 O O . GLU A 1 357 ? -8.711 9.391 -11.164 1 84.19 357 GLU A O 1
ATOM 2753 N N . PHE A 1 358 ? -9.125 7.348 -10.398 1 74.94 358 PHE A N 1
ATOM 2754 C CA . PHE A 1 358 ? -9.055 6.801 -11.75 1 74.94 358 PHE A CA 1
ATOM 2755 C C . PHE A 1 358 ? -10.445 6.746 -12.383 1 74.94 358 PHE A C 1
ATOM 2757 O O . PHE A 1 358 ? -11.344 6.094 -11.852 1 74.94 358 PHE A O 1
ATOM 2764 N N . ILE A 1 359 ? -10.539 7.438 -13.406 1 74.81 359 ILE A N 1
ATOM 2765 C CA . ILE A 1 359 ? -11.789 7.445 -14.148 1 74.81 359 ILE A CA 1
ATOM 2766 C C . ILE A 1 359 ? -11.523 7.094 -15.609 1 74.81 359 ILE A C 1
ATOM 2768 O O . ILE A 1 359 ? -10.797 7.812 -16.312 1 74.81 359 ILE A O 1
ATOM 2772 N N . ASN A 1 360 ? -12.047 5.941 -16.031 1 70.81 360 ASN A N 1
ATOM 2773 C CA . ASN A 1 360 ? -11.898 5.484 -17.406 1 70.81 360 ASN A CA 1
ATOM 2774 C C . ASN A 1 360 ? -10.438 5.348 -17.812 1 70.81 360 ASN A C 1
ATOM 2776 O O . ASN A 1 360 ? -10.023 5.832 -18.875 1 70.81 360 ASN A O 1
ATOM 2780 N N . GLY A 1 361 ? -9.656 4.961 -16.922 1 66.69 361 GLY A N 1
ATOM 2781 C CA . GLY A 1 361 ? -8.258 4.672 -17.203 1 66.69 361 GLY A CA 1
ATOM 2782 C C . GLY A 1 361 ? -7.355 5.883 -17.062 1 66.69 361 GLY A C 1
ATOM 27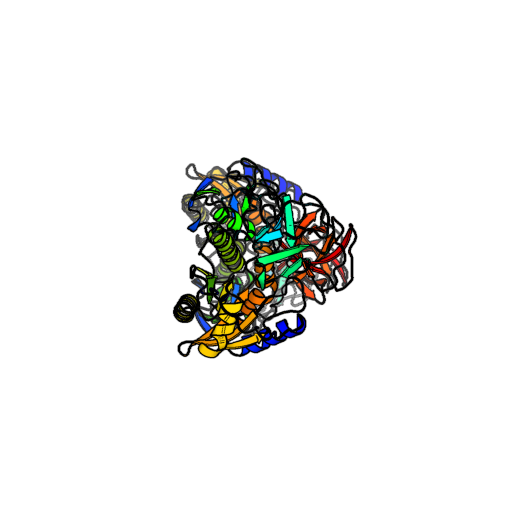83 O O . GLY A 1 361 ? -6.152 5.805 -17.328 1 66.69 361 GLY A O 1
ATOM 2784 N N . LYS A 1 362 ? -7.938 6.918 -16.719 1 75.19 362 LYS A N 1
ATOM 2785 C CA . LYS A 1 362 ? -7.156 8.141 -16.531 1 75.19 362 LYS A CA 1
ATOM 2786 C C . LYS A 1 362 ? -7.211 8.609 -15.078 1 75.19 362 LYS A C 1
ATOM 2788 O O . LYS A 1 362 ? -8.242 8.492 -14.414 1 75.19 362 LYS A O 1
ATOM 2793 N N . LEU A 1 363 ? -6.066 9.117 -14.711 1 82.75 363 LEU A N 1
ATOM 2794 C CA . LEU A 1 363 ? -6.031 9.695 -13.375 1 82.75 363 LEU A CA 1
ATOM 2795 C C . LEU A 1 363 ? -6.523 11.141 -13.398 1 82.75 363 LEU A C 1
ATOM 2797 O O . LEU A 1 363 ? -6.047 11.953 -14.188 1 82.75 363 LEU A O 1
ATOM 2801 N N . ILE A 1 364 ? -7.52 11.398 -12.625 1 91.25 364 ILE A N 1
ATOM 2802 C CA . ILE A 1 364 ? -8.102 12.727 -12.492 1 91.25 364 ILE A CA 1
ATOM 2803 C C . ILE A 1 364 ? -7.898 13.234 -11.07 1 91.25 364 ILE A C 1
ATOM 2805 O O . ILE A 1 364 ? -8.094 12.5 -10.102 1 91.25 364 ILE A O 1
ATOM 2809 N N . SER A 1 365 ? -7.453 14.469 -10.992 1 93.56 365 SER A N 1
ATOM 2810 C CA . SER A 1 365 ? -7.125 15.023 -9.68 1 93.56 365 SER A CA 1
ATOM 2811 C C . SER A 1 365 ? -7.93 16.281 -9.391 1 93.56 365 SER A C 1
ATOM 2813 O O . SER A 1 365 ? -8.023 17.172 -10.242 1 93.56 365 SER A O 1
ATOM 2815 N N . THR A 1 366 ? -8.5 16.375 -8.227 1 94.06 366 THR A N 1
ATOM 2816 C CA . THR A 1 366 ? -9.273 17.516 -7.754 1 94.06 366 THR A CA 1
ATOM 2817 C C . THR A 1 366 ? -8.602 18.172 -6.551 1 94.06 366 THR A C 1
ATOM 2819 O O . THR A 1 366 ? -8.359 17.516 -5.531 1 94.06 366 THR A O 1
ATOM 2822 N N . PRO A 1 367 ? -8.312 19.422 -6.664 1 93.06 367 PRO A N 1
ATOM 2823 C CA . PRO A 1 367 ? -7.758 20.094 -5.488 1 93.06 367 PRO A CA 1
ATOM 2824 C C . PRO A 1 367 ? -8.703 20.078 -4.289 1 93.06 367 PRO A C 1
ATOM 2826 O O . PRO A 1 367 ? -9.922 20.203 -4.461 1 93.06 367 PRO A O 1
ATOM 2829 N N . VAL A 1 368 ? -8.125 19.797 -3.156 1 88.44 368 VAL A N 1
ATOM 2830 C CA . VAL A 1 368 ? -8.922 19.719 -1.939 1 88.44 368 VAL A CA 1
ATOM 2831 C C . VAL A 1 368 ? -8.398 20.719 -0.91 1 88.44 368 VAL A C 1
ATOM 2833 O O . VAL A 1 368 ? -7.191 20.766 -0.643 1 88.44 368 VAL A O 1
ATOM 2836 N N . SER A 1 369 ? -9.266 21.516 -0.365 1 76.94 369 SER A N 1
ATOM 2837 C CA . SER A 1 369 ? -8.844 22.516 0.613 1 76.94 369 SER A CA 1
ATOM 2838 C C . SER A 1 369 ? -9.391 22.203 2 1 76.94 369 SER A C 1
ATOM 2840 O O . SER A 1 369 ? -8.758 22.516 3.01 1 76.94 369 SER A O 1
ATOM 2842 N N . SER A 1 370 ? -10.414 21.469 2.039 1 74.69 370 SER A N 1
ATOM 2843 C CA . SER A 1 370 ? -11.047 21.188 3.32 1 74.69 370 SER A CA 1
ATOM 2844 C C . SER A 1 370 ? -10.352 20.031 4.039 1 74.69 370 SER A C 1
ATOM 2846 O O . SER A 1 370 ? -9.938 19.062 3.402 1 74.69 370 SER A O 1
ATOM 2848 N N . ASP A 1 371 ? -10.148 20.172 5.352 1 69.88 371 ASP A N 1
ATOM 2849 C CA . ASP A 1 371 ? -9.602 19.078 6.148 1 69.88 371 ASP A CA 1
ATOM 2850 C C . ASP A 1 371 ? -10.688 18.062 6.5 1 69.88 371 ASP A C 1
ATOM 2852 O O . ASP A 1 371 ? -10.391 16.906 6.797 1 69.88 371 ASP A O 1
ATOM 2856 N N . ILE A 1 372 ? -11.836 18.484 6.461 1 71.88 372 ILE A N 1
ATOM 2857 C CA . ILE A 1 372 ? -12.953 17.672 6.922 1 71.88 372 ILE A CA 1
ATOM 2858 C C . ILE A 1 372 ? -13.438 16.766 5.785 1 71.88 372 ILE A C 1
ATOM 2860 O O . ILE A 1 372 ? -13.727 15.594 5.996 1 71.88 372 ILE A O 1
ATOM 2864 N N . PHE A 1 373 ? -13.445 17.359 4.668 1 70.5 373 PHE A N 1
ATOM 2865 C CA . PHE A 1 373 ? -13.992 16.609 3.545 1 70.5 373 PHE A CA 1
ATOM 2866 C C . PHE A 1 373 ? -12.883 16.125 2.625 1 70.5 373 PHE A C 1
ATOM 2868 O O . PHE A 1 373 ? -13.148 15.547 1.569 1 70.5 373 PHE A O 1
ATOM 2875 N N . SER A 1 374 ? -11.758 16.391 3.186 1 69.75 374 SER A N 1
ATOM 2876 C CA . SER A 1 374 ? -10.648 16.031 2.312 1 69.75 374 SER A CA 1
ATOM 2877 C C . SER A 1 374 ? -10.523 14.523 2.172 1 69.75 374 SER A C 1
ATOM 2879 O O . SER A 1 374 ? -10.672 13.789 3.152 1 69.75 374 SER A O 1
ATOM 2881 N N . ARG A 1 375 ? -10.461 14.141 0.945 1 82.25 375 ARG A N 1
ATOM 2882 C CA . ARG A 1 375 ? -10.109 12.781 0.563 1 82.25 375 ARG A CA 1
ATOM 2883 C C . ARG A 1 375 ? -8.781 12.75 -0.194 1 82.25 375 ARG A C 1
ATOM 2885 O O . ARG A 1 375 ? -8.617 11.969 -1.131 1 82.25 375 ARG A O 1
ATOM 2892 N N . ALA A 1 376 ? -7.949 13.688 0.282 1 90.94 376 ALA A N 1
ATOM 2893 C CA . ALA A 1 376 ? -6.68 13.836 -0.428 1 90.94 376 ALA A CA 1
ATOM 2894 C C . ALA A 1 376 ? -5.844 12.562 -0.329 1 90.94 376 ALA A C 1
ATOM 2896 O O . ALA A 1 376 ? -5.758 11.953 0.738 1 90.94 376 ALA A O 1
ATOM 2897 N N . ASN A 1 377 ? -5.312 12.164 -1.434 1 91.31 377 ASN A N 1
ATOM 2898 C CA . ASN A 1 377 ? -4.422 11.008 -1.478 1 91.31 377 ASN A CA 1
ATOM 2899 C C . ASN A 1 377 ? -3.178 11.289 -2.316 1 91.31 377 ASN A C 1
ATOM 2901 O O . ASN A 1 377 ? -2.4 10.375 -2.605 1 91.31 377 ASN A O 1
ATOM 2905 N N . SER A 1 378 ? -3.062 12.562 -2.707 1 93.81 378 SER A N 1
ATOM 2906 C CA . SER A 1 378 ? -1.946 12.969 -3.553 1 93.81 378 SER A CA 1
ATOM 2907 C C . SER A 1 378 ? -1.52 14.398 -3.256 1 93.81 378 SER A C 1
ATOM 2909 O O . SER A 1 378 ? -2.27 15.164 -2.643 1 93.81 378 SER A O 1
ATOM 2911 N N . ILE A 1 379 ? -0.318 14.703 -3.672 1 95.62 379 ILE A N 1
ATOM 2912 C CA . ILE A 1 379 ? 0.237 16.047 -3.52 1 95.62 379 ILE A CA 1
ATOM 2913 C C . ILE A 1 379 ? 0.624 16.609 -4.887 1 95.62 379 ILE A C 1
ATOM 2915 O O . ILE A 1 379 ? 1.252 15.914 -5.691 1 95.62 379 ILE A O 1
ATOM 2919 N N . LEU A 1 380 ? 0.232 17.797 -5.125 1 95.62 380 LEU A N 1
ATOM 2920 C CA . LEU A 1 380 ? 0.604 18.5 -6.34 1 95.62 380 LEU A CA 1
ATOM 2921 C C . LEU A 1 380 ? 1.59 19.625 -6.031 1 95.62 380 LEU A C 1
ATOM 2923 O O . LEU A 1 380 ? 1.334 20.469 -5.156 1 95.62 380 LEU A O 1
ATOM 2927 N N . LYS A 1 381 ? 2.682 19.609 -6.703 1 94.94 381 LYS A N 1
ATOM 2928 C CA . LYS A 1 381 ? 3.633 20.719 -6.656 1 94.94 381 LYS A CA 1
ATOM 2929 C C . LYS A 1 381 ? 3.285 21.797 -7.688 1 94.94 381 LYS A C 1
ATOM 2931 O O . LYS A 1 381 ? 3.146 21.484 -8.875 1 94.94 381 LYS A O 1
ATOM 2936 N N . ILE A 1 382 ? 3.123 22.969 -7.258 1 95.12 382 ILE A N 1
ATOM 2937 C CA . ILE A 1 382 ? 2.873 24.109 -8.133 1 95.12 382 ILE A CA 1
ATOM 2938 C C . ILE A 1 382 ? 4.125 24.984 -8.219 1 95.12 382 ILE A C 1
ATOM 2940 O O . ILE A 1 382 ? 4.551 25.578 -7.227 1 95.12 382 ILE A O 1
ATOM 2944 N N . PRO A 1 383 ? 4.676 25.094 -9.391 1 94.69 383 PRO A N 1
ATOM 2945 C CA . PRO A 1 383 ? 5.859 25.953 -9.539 1 94.69 383 PRO A CA 1
ATOM 2946 C C . PRO A 1 383 ? 5.559 27.422 -9.312 1 94.69 383 PRO A C 1
ATOM 2948 O O . PRO A 1 383 ? 4.398 27.828 -9.359 1 94.69 383 PRO A O 1
ATOM 2951 N N . GLU A 1 384 ? 6.578 28.125 -9.102 1 93.75 384 GLU A N 1
ATOM 2952 C CA . GLU A 1 384 ? 6.465 29.562 -8.875 1 93.75 384 GLU A CA 1
ATOM 2953 C C . GLU A 1 384 ? 5.859 30.266 -10.086 1 93.75 384 GLU A C 1
ATOM 2955 O O . GLU A 1 384 ? 6.289 30.047 -11.219 1 93.75 384 GLU A O 1
ATOM 2960 N N . ASN A 1 385 ? 4.824 31 -9.812 1 93.75 385 ASN A N 1
ATOM 2961 C CA . ASN A 1 385 ? 4.199 31.891 -10.781 1 93.75 385 ASN A CA 1
ATOM 2962 C C . ASN A 1 385 ? 3.535 31.109 -11.914 1 93.75 385 ASN A C 1
ATOM 2964 O O . ASN A 1 385 ? 3.477 31.594 -13.047 1 93.75 385 ASN A O 1
ATOM 2968 N N . ILE A 1 386 ? 3.209 29.938 -11.742 1 93.94 386 ILE A N 1
ATOM 2969 C CA . ILE A 1 386 ? 2.48 29.141 -12.719 1 93.94 386 ILE A CA 1
ATOM 2970 C C . ILE A 1 386 ? 1.054 28.906 -12.227 1 93.94 386 ILE A C 1
ATOM 2972 O O . ILE A 1 386 ? 0.839 28.578 -11.055 1 93.94 386 ILE A O 1
ATOM 2976 N N . ALA A 1 387 ? 0.14 29.125 -13.086 1 95.44 387 ALA A N 1
ATOM 2977 C CA . ALA A 1 387 ? -1.263 28.797 -12.852 1 95.44 387 ALA A CA 1
ATOM 2978 C C . ALA A 1 387 ? -1.688 27.594 -13.695 1 95.44 387 ALA A C 1
ATOM 2980 O O . ALA A 1 387 ? -1.126 27.344 -14.766 1 95.44 387 ALA A O 1
ATOM 2981 N N . TYR A 1 388 ? -2.566 26.859 -13.141 1 96.12 388 TYR A N 1
ATOM 2982 C CA . TYR A 1 388 ? -3.119 25.734 -13.891 1 96.12 388 TYR A CA 1
ATOM 2983 C C . TYR A 1 388 ? -4.594 25.953 -14.203 1 96.12 388 TYR A C 1
ATOM 2985 O O . TYR A 1 388 ? -5.328 26.516 -13.383 1 96.12 388 TYR A O 1
ATOM 2993 N N . SER A 1 389 ? -4.941 25.531 -15.352 1 96.69 389 SER A N 1
ATOM 2994 C CA . SER A 1 389 ? -6.348 25.531 -15.742 1 96.69 389 SER A CA 1
ATOM 2995 C C . SER A 1 389 ? -6.98 24.172 -15.547 1 96.69 389 SER A C 1
ATOM 2997 O O . SER A 1 389 ? -6.277 23.156 -15.43 1 96.69 389 SER A O 1
ATOM 2999 N N . ALA A 1 390 ? -8.281 24.234 -15.531 1 95.62 390 ALA A N 1
ATOM 3000 C CA . ALA A 1 390 ? -8.984 22.953 -15.555 1 95.62 390 ALA A CA 1
ATOM 3001 C C . ALA A 1 390 ? -8.578 22.125 -16.766 1 95.62 390 ALA A C 1
ATOM 3003 O O . ALA A 1 390 ? -8.391 22.672 -17.859 1 95.62 390 ALA A O 1
ATOM 3004 N N . LYS A 1 391 ? -8.305 20.844 -16.562 1 94.44 391 LYS A N 1
ATOM 3005 C CA . LYS A 1 391 ? -8.008 19.844 -17.578 1 94.44 391 LYS A CA 1
ATOM 3006 C C . LYS A 1 391 ? -6.523 19.828 -17.938 1 94.44 391 LYS A C 1
ATOM 3008 O O . LYS A 1 391 ? -6.066 19 -18.703 1 94.44 391 LYS A O 1
ATOM 3013 N N . ASP A 1 392 ? -5.773 20.75 -17.312 1 96.19 392 ASP A N 1
ATOM 3014 C CA . ASP A 1 392 ? -4.328 20.672 -17.516 1 96.19 392 ASP A CA 1
ATOM 3015 C C . ASP A 1 392 ? -3.773 19.359 -16.984 1 96.19 392 ASP A C 1
ATOM 3017 O O . ASP A 1 392 ? -4.281 18.797 -16.016 1 96.19 392 ASP A O 1
ATOM 3021 N N . THR A 1 393 ? -2.725 18.906 -17.656 1 93.44 393 THR A N 1
ATOM 3022 C CA . THR A 1 393 ? -1.996 17.734 -17.156 1 93.44 393 THR A CA 1
ATOM 3023 C C . THR A 1 393 ? -0.915 18.141 -16.172 1 93.44 393 THR A C 1
ATOM 3025 O O . THR A 1 393 ? -0.105 19.031 -16.453 1 93.44 393 THR A O 1
ATOM 3028 N N . VAL A 1 394 ? -0.999 17.516 -15.008 1 93.44 394 VAL A N 1
ATOM 3029 C CA . VAL A 1 394 ? -0.028 17.812 -13.961 1 93.44 394 VAL A CA 1
ATOM 3030 C C . VAL A 1 394 ? 0.576 16.516 -13.43 1 93.44 394 VAL A C 1
ATOM 3032 O O . VAL A 1 394 ? 0.083 15.422 -13.734 1 93.44 394 VAL A O 1
ATOM 3035 N N . ASN A 1 395 ? 1.694 16.656 -12.727 1 90.12 395 ASN A N 1
ATOM 3036 C CA . ASN A 1 395 ? 2.301 15.523 -12.039 1 90.12 395 ASN A CA 1
ATOM 3037 C C . ASN A 1 395 ? 1.938 15.516 -10.555 1 90.12 395 ASN A C 1
ATOM 3039 O O . ASN A 1 395 ? 2.252 16.453 -9.828 1 90.12 395 ASN A O 1
ATOM 3043 N N . VAL A 1 396 ? 1.332 14.383 -10.164 1 91.75 396 VAL A N 1
ATOM 3044 C CA . VAL A 1 396 ? 0.939 14.297 -8.766 1 91.75 396 VAL A CA 1
ATOM 3045 C C . VAL A 1 396 ? 1.709 13.164 -8.078 1 91.75 396 VAL A C 1
ATOM 3047 O O . VAL A 1 396 ? 1.988 12.133 -8.695 1 91.75 396 VAL A O 1
ATOM 3050 N N . LEU A 1 397 ? 2.088 13.445 -6.863 1 91.38 397 LEU A N 1
ATOM 3051 C CA . LEU A 1 397 ? 2.652 12.406 -6.012 1 91.38 397 LEU A CA 1
ATOM 3052 C C . LEU A 1 397 ? 1.551 11.625 -5.309 1 91.38 397 LEU A C 1
ATOM 3054 O O . LEU A 1 397 ? 0.915 12.141 -4.383 1 91.38 397 LEU A O 1
ATOM 3058 N N . LEU A 1 398 ? 1.329 10.398 -5.734 1 87.44 398 LEU A N 1
ATOM 3059 C CA . LEU A 1 398 ? 0.336 9.555 -5.082 1 87.44 398 LEU A CA 1
ATOM 3060 C C . LEU A 1 398 ? 0.874 9 -3.768 1 87.44 398 LEU A C 1
ATOM 3062 O O . LEU A 1 398 ? 1.905 8.32 -3.752 1 87.44 398 LEU A O 1
ATOM 3066 N N . VAL A 1 399 ? 0.247 9.305 -2.658 1 88.44 399 VAL A N 1
ATOM 3067 C CA . VAL A 1 399 ? 0.809 8.914 -1.368 1 88.44 399 VAL A CA 1
ATOM 3068 C C . VAL A 1 399 ? -0.049 7.824 -0.738 1 88.44 399 VAL A C 1
ATOM 3070 O O . VAL A 1 399 ? 0.402 7.113 0.166 1 88.44 399 VAL A O 1
ATOM 3073 N N . GLU A 1 400 ? -1.267 7.781 -1.052 1 78.69 400 GLU A N 1
ATOM 3074 C CA . GLU A 1 400 ? -2.176 6.715 -0.64 1 78.69 400 GLU A CA 1
ATOM 3075 C C . GLU A 1 400 ? -3.051 6.258 -1.803 1 78.69 400 GLU A C 1
ATOM 3077 O O . GLU A 1 400 ? -3.49 7.074 -2.615 1 78.69 400 GLU A O 1
ATOM 3082 N N . SER A 1 401 ? -3.193 4.984 -1.89 1 66.94 401 SER A N 1
ATOM 3083 C CA . SER A 1 401 ? -3.963 4.445 -3.008 1 66.94 401 SER A CA 1
ATOM 3084 C C . SER A 1 401 ? -5.43 4.848 -2.912 1 66.94 401 SER A C 1
ATOM 3086 O O . SER A 1 401 ? -6.004 4.871 -1.821 1 66.94 401 SER A O 1
ATOM 3088 N N . PRO A 1 402 ? -6.023 5.219 -4.082 1 61.22 402 PRO A N 1
ATOM 3089 C CA . PRO A 1 402 ? -7.453 5.547 -4.074 1 61.22 402 PRO A CA 1
ATOM 3090 C C . PRO A 1 402 ? -8.328 4.363 -3.672 1 61.22 402 PRO A C 1
ATOM 3092 O O . PRO A 1 402 ? -7.926 3.207 -3.842 1 61.22 402 PRO A O 1
ATOM 3095 N N . MET B 1 1 ? -2.67 -62.906 -17.172 1 23.03 1 MET B N 1
ATOM 3096 C CA . MET B 1 1 ? -1.816 -61.844 -17.656 1 23.03 1 MET B CA 1
ATOM 3097 C C . MET B 1 1 ? -2.498 -60.5 -17.5 1 23.03 1 MET B C 1
ATOM 3099 O O . MET B 1 1 ? -3.438 -60.156 -18.219 1 23.03 1 MET B O 1
ATOM 3103 N N . ASN B 1 2 ? -2.684 -59.969 -16.344 1 24.19 2 ASN B N 1
ATOM 3104 C CA . ASN B 1 2 ? -3.482 -59 -15.617 1 24.19 2 ASN B CA 1
ATOM 3105 C C . ASN B 1 2 ? -3.203 -57.562 -16.109 1 24.19 2 ASN B C 1
ATOM 3107 O O . ASN B 1 2 ? -2.068 -57.094 -16.016 1 24.19 2 ASN B O 1
ATOM 3111 N N . SER B 1 3 ? -3.811 -57.188 -17.281 1 26.39 3 SER B N 1
ATOM 3112 C CA . SER B 1 3 ? -3.91 -55.844 -17.891 1 26.39 3 SER B CA 1
ATOM 3113 C C . SER B 1 3 ? -4.07 -54.781 -16.828 1 26.39 3 SER B C 1
ATOM 3115 O O . SER B 1 3 ? -5.137 -54.625 -16.219 1 26.39 3 SER B O 1
ATOM 3117 N N . ALA B 1 4 ? -3.193 -54.719 -15.977 1 32.72 4 ALA B N 1
ATOM 3118 C CA . ALA B 1 4 ? -3.236 -53.656 -14.969 1 32.72 4 ALA B CA 1
ATOM 3119 C C . ALA B 1 4 ? -3.744 -52.344 -15.578 1 32.72 4 ALA B C 1
ATOM 3121 O O . ALA B 1 4 ? -3.086 -51.75 -16.438 1 32.72 4 ALA B O 1
ATOM 3122 N N . GLY B 1 5 ? -5.098 -52.25 -15.898 1 29.56 5 GLY B N 1
ATOM 3123 C CA . GLY B 1 5 ? -5.961 -51.156 -16.359 1 29.56 5 GLY B CA 1
ATOM 3124 C C . GLY B 1 5 ? -5.496 -49.781 -15.914 1 29.56 5 GLY B C 1
ATOM 3125 O O . GLY B 1 5 ? -5.016 -49.625 -14.789 1 29.56 5 GLY B O 1
ATOM 3126 N N . PHE B 1 6 ? -4.957 -49.094 -16.828 1 31.83 6 PHE B N 1
ATOM 3127 C CA . PHE B 1 6 ? -4.715 -47.688 -16.578 1 31.83 6 PHE B CA 1
ATOM 3128 C C . PHE B 1 6 ? -5.84 -47.094 -15.742 1 31.83 6 PHE B C 1
ATOM 3130 O O . PHE B 1 6 ? -7.016 -47.375 -15.984 1 31.83 6 PHE B O 1
ATOM 3137 N N . PRO B 1 7 ? -5.742 -47.062 -14.453 1 35.03 7 PRO B N 1
ATOM 3138 C CA . PRO B 1 7 ? -6.934 -46.531 -13.789 1 35.03 7 PRO B CA 1
ATOM 3139 C C . PRO B 1 7 ? -7.742 -45.594 -14.688 1 35.03 7 PRO B C 1
ATOM 3141 O O . PRO B 1 7 ? -7.172 -44.938 -15.547 1 35.03 7 PRO B O 1
ATOM 3144 N N . LYS B 1 8 ? -8.844 -46 -15.117 1 37.25 8 LYS B N 1
ATOM 3145 C CA . LYS B 1 8 ? -9.945 -45.344 -15.82 1 37.25 8 LYS B CA 1
ATOM 3146 C C . LYS B 1 8 ? -9.898 -43.844 -15.617 1 37.25 8 LYS B C 1
ATOM 3148 O O . LYS B 1 8 ? -9.586 -43.375 -14.531 1 37.25 8 LYS B O 1
ATOM 3153 N N . LEU B 1 9 ? -9.992 -43.094 -16.656 1 37.72 9 LEU B N 1
ATOM 3154 C CA . LEU 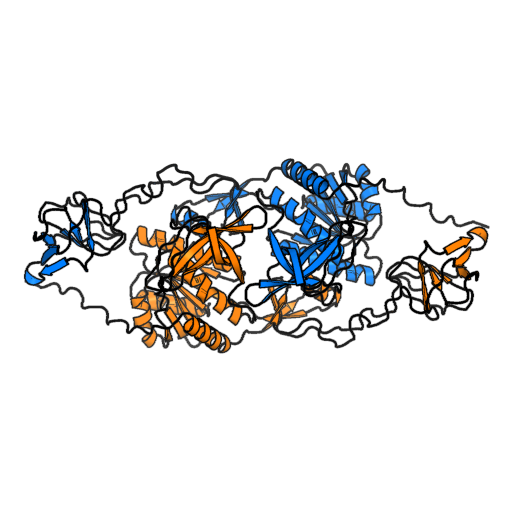B 1 9 ? -10.109 -41.688 -17.016 1 37.72 9 LEU B CA 1
ATOM 3155 C C . LEU B 1 9 ? -11.016 -40.969 -16.031 1 37.72 9 LEU B C 1
ATOM 3157 O O . LEU B 1 9 ? -12.109 -41.438 -15.719 1 37.72 9 LEU B O 1
ATOM 3161 N N . LYS B 1 10 ? -10.484 -40.188 -15.172 1 42.81 10 LYS B N 1
ATOM 3162 C CA . LYS B 1 10 ? -11.062 -39.094 -14.367 1 42.81 10 LYS B CA 1
ATOM 3163 C C . LYS B 1 10 ? -12.312 -38.531 -15.031 1 42.81 10 LYS B C 1
ATOM 3165 O O . LYS B 1 10 ? -12.359 -38.375 -16.25 1 42.81 10 LYS B O 1
ATOM 3170 N N . SER B 1 11 ? -13.469 -38.906 -14.641 1 44.69 11 SER B N 1
ATOM 3171 C CA . SER B 1 11 ? -14.688 -38.281 -15.156 1 44.69 11 SER B CA 1
ATOM 3172 C C . SER B 1 11 ? -14.422 -36.875 -15.656 1 44.69 11 SER B C 1
ATOM 3174 O O . SER B 1 11 ? -13.773 -36.094 -14.969 1 44.69 11 SER B O 1
ATOM 3176 N N . PRO B 1 12 ? -14.469 -36.656 -17.062 1 53.5 12 PRO B N 1
ATOM 3177 C CA . PRO B 1 12 ? -14.18 -35.406 -17.719 1 53.5 12 PRO B CA 1
ATOM 3178 C C . PRO B 1 12 ? -14.883 -34.219 -17.062 1 53.5 12 PRO B C 1
ATOM 3180 O O . PRO B 1 12 ? -16.078 -34.281 -16.766 1 53.5 12 PRO B O 1
ATOM 3183 N N . VAL B 1 13 ? -14.164 -33.469 -16.234 1 63.16 13 VAL B N 1
ATOM 3184 C CA . VAL B 1 13 ? -14.711 -32.219 -15.703 1 63.16 13 VAL B CA 1
ATOM 3185 C C . VAL B 1 13 ? -15.383 -31.453 -16.828 1 63.16 13 VAL B C 1
ATOM 3187 O O . VAL B 1 13 ? -14.828 -31.312 -17.922 1 63.16 13 VAL B O 1
ATOM 3190 N N . SER B 1 14 ? -16.703 -31.438 -16.812 1 74.5 14 SER B N 1
ATOM 3191 C CA . SER B 1 14 ? -17.406 -30.531 -17.719 1 74.5 14 SER B CA 1
ATOM 3192 C C . SER B 1 14 ? -16.984 -29.078 -17.5 1 74.5 14 SER B C 1
ATOM 3194 O O . SER B 1 14 ? -17.062 -28.578 -16.375 1 74.5 14 SER B O 1
ATOM 3196 N N . PHE B 1 15 ? -16.438 -28.531 -18.578 1 75.38 15 PHE B N 1
ATOM 3197 C CA . PHE B 1 15 ? -15.938 -27.156 -18.453 1 75.38 15 PHE B CA 1
ATOM 3198 C C . PHE B 1 15 ? -17.078 -26.156 -18.594 1 75.38 15 PHE B C 1
ATOM 3200 O O . PHE B 1 15 ? -17.906 -26.266 -19.484 1 75.38 15 PHE B O 1
ATOM 3207 N N . GLN B 1 16 ? -17.25 -25.391 -17.578 1 84.38 16 GLN B N 1
ATOM 3208 C CA . GLN B 1 16 ? -18.031 -24.172 -17.625 1 84.38 16 GLN B CA 1
ATOM 3209 C C . GLN B 1 16 ? -17.156 -22.938 -17.844 1 84.38 16 GLN B C 1
ATOM 3211 O O . GLN B 1 16 ? -16.797 -22.234 -16.891 1 84.38 16 GLN B O 1
ATOM 3216 N N . THR B 1 17 ? -16.953 -22.656 -19.172 1 90.62 17 THR B N 1
ATOM 3217 C CA . THR B 1 17 ? -16.047 -21.594 -19.562 1 90.62 17 THR B CA 1
ATOM 3218 C C . THR B 1 17 ? -16.781 -20.25 -19.625 1 90.62 17 THR B C 1
ATOM 3220 O O . THR B 1 17 ? -17.875 -20.172 -20.188 1 90.62 17 THR B O 1
ATOM 3223 N N . VAL B 1 18 ? -16.219 -19.312 -18.984 1 94.94 18 VAL B N 1
ATOM 3224 C CA . VAL B 1 18 ? -16.812 -17.984 -19.031 1 94.94 18 VAL B CA 1
ATOM 3225 C C . VAL B 1 18 ? -15.773 -16.969 -19.516 1 94.94 18 VAL B C 1
ATOM 3227 O O . VAL B 1 18 ? -14.57 -17.234 -19.469 1 94.94 18 VAL B O 1
ATOM 3230 N N . SER B 1 19 ? -16.281 -15.875 -20 1 95.06 19 SER B N 1
ATOM 3231 C CA . SER B 1 19 ? -15.383 -14.766 -20.328 1 95.06 19 SER B CA 1
ATOM 3232 C C . SER B 1 19 ? -14.867 -14.086 -19.062 1 95.06 19 SER B C 1
ATOM 3234 O O . SER B 1 19 ? -15.398 -14.305 -17.969 1 95.06 19 SER B O 1
ATOM 3236 N N . ILE B 1 20 ? -13.875 -13.328 -19.234 1 93.56 20 ILE B N 1
ATOM 3237 C CA . ILE B 1 20 ? -13.312 -12.602 -18.109 1 93.56 20 ILE B CA 1
ATOM 3238 C C . ILE B 1 20 ? -14.367 -11.68 -17.5 1 93.56 20 ILE B C 1
ATOM 3240 O O . ILE B 1 20 ? -14.508 -11.594 -16.281 1 93.56 20 ILE B O 1
ATOM 3244 N N . GLU B 1 21 ? -15.102 -11.008 -18.312 1 93 21 GLU B N 1
ATOM 3245 C CA . GLU B 1 21 ? -16.156 -10.094 -17.859 1 93 21 GLU B CA 1
ATOM 3246 C C . GLU B 1 21 ? -17.234 -10.844 -17.094 1 93 21 GLU B C 1
ATOM 3248 O O . GLU B 1 21 ? -17.719 -10.375 -16.062 1 93 21 GLU B O 1
ATOM 3253 N N . GLU B 1 22 ? -17.578 -11.953 -17.625 1 95.44 22 GLU B N 1
ATOM 3254 C CA . GLU B 1 22 ? -18.594 -12.773 -16.953 1 95.44 22 GLU B CA 1
ATOM 3255 C C . GLU B 1 22 ? -18.078 -13.273 -15.609 1 95.44 22 GLU B C 1
ATOM 3257 O O . GLU B 1 22 ? -18.844 -13.344 -14.641 1 95.44 22 GLU B O 1
ATOM 3262 N N . ALA B 1 23 ? -16.844 -13.648 -15.578 1 95.5 23 ALA B N 1
ATOM 3263 C CA . ALA B 1 23 ? -16.25 -14.07 -14.312 1 95.5 23 ALA B CA 1
ATOM 3264 C C . ALA B 1 23 ? -16.344 -12.969 -13.258 1 95.5 23 ALA B C 1
ATOM 3266 O O . ALA B 1 23 ? -16.766 -13.211 -12.133 1 95.5 23 ALA B O 1
ATOM 3267 N N . PHE B 1 24 ? -16.062 -11.719 -13.656 1 93.06 24 PHE B N 1
ATOM 3268 C CA . PHE B 1 24 ? -16.109 -10.586 -12.742 1 93.06 24 PHE B CA 1
ATOM 3269 C C . PHE B 1 24 ? -17.531 -10.336 -12.258 1 93.06 24 PHE B C 1
ATOM 3271 O O . PHE B 1 24 ? -17.75 -10.086 -11.078 1 93.06 24 PHE B O 1
ATOM 3278 N N . ARG B 1 25 ? -18.438 -10.398 -13.148 1 93.69 25 ARG B N 1
ATOM 3279 C CA . ARG B 1 25 ? -19.844 -10.188 -12.789 1 93.69 25 ARG B CA 1
ATOM 3280 C C . ARG B 1 25 ? -20.312 -11.242 -11.797 1 93.69 25 ARG B C 1
ATOM 3282 O O . ARG B 1 25 ? -21 -10.922 -10.82 1 93.69 25 ARG B O 1
ATOM 3289 N N . THR B 1 26 ? -19.922 -12.43 -12.102 1 94.56 26 THR B N 1
ATOM 3290 C CA . THR B 1 26 ? -20.297 -13.531 -11.219 1 94.56 26 THR B CA 1
ATOM 3291 C C . THR B 1 26 ? -19.734 -13.32 -9.82 1 94.56 26 THR B C 1
ATOM 3293 O O . THR B 1 26 ? -20.453 -13.477 -8.828 1 94.56 26 THR B O 1
ATOM 3296 N N . LEU B 1 27 ? -18.516 -12.969 -9.742 1 93.81 27 LEU B N 1
ATOM 3297 C CA . LEU B 1 27 ? -17.859 -12.75 -8.453 1 93.81 27 LEU B CA 1
ATOM 3298 C C . LEU B 1 27 ? -18.516 -11.586 -7.711 1 93.81 27 LEU B C 1
ATOM 3300 O O . LEU B 1 27 ? -18.688 -11.641 -6.492 1 93.81 27 LEU B O 1
ATOM 3304 N N . GLU B 1 28 ? -18.828 -10.555 -8.406 1 90.62 28 GLU B N 1
ATOM 3305 C CA . GLU B 1 28 ? -19.5 -9.406 -7.812 1 90.62 28 GLU B CA 1
ATOM 3306 C C . GLU B 1 28 ? -20.844 -9.805 -7.203 1 90.62 28 GLU B C 1
ATOM 3308 O O . GLU B 1 28 ? -21.156 -9.406 -6.082 1 90.62 28 GLU B O 1
ATOM 3313 N N . VAL B 1 29 ? -21.594 -10.578 -7.91 1 91.88 29 VAL B N 1
ATOM 3314 C CA . VAL B 1 29 ? -22.891 -11.031 -7.449 1 91.88 29 VAL B CA 1
ATOM 3315 C C . VAL B 1 29 ? -22.734 -11.922 -6.219 1 91.88 29 VAL B C 1
ATOM 3317 O O . VAL B 1 29 ? -23.438 -11.75 -5.223 1 91.88 29 VAL B O 1
ATOM 3320 N N . LEU B 1 30 ? -21.812 -12.781 -6.273 1 92.94 30 LEU B N 1
ATOM 3321 C CA . LEU B 1 30 ? -21.609 -13.734 -5.188 1 92.94 30 LEU B CA 1
ATOM 3322 C C . LEU B 1 30 ? -21.109 -13.023 -3.932 1 92.94 30 LEU B C 1
ATOM 3324 O O . LEU B 1 30 ? -21.453 -13.422 -2.814 1 92.94 30 LEU B O 1
ATOM 3328 N N . SER B 1 31 ? -20.266 -12.023 -4.105 1 90.25 31 SER B N 1
ATOM 3329 C CA . SER B 1 31 ? -19.75 -11.281 -2.959 1 90.25 31 SER B CA 1
ATOM 3330 C C . SER B 1 31 ? -20.875 -10.617 -2.176 1 90.25 31 SER B C 1
ATOM 3332 O O . SER B 1 31 ? -20.766 -10.43 -0.962 1 90.25 31 SER B O 1
ATOM 3334 N N . LYS B 1 32 ? -21.938 -10.297 -2.822 1 86.75 32 LYS B N 1
ATOM 3335 C CA . LYS B 1 32 ? -23.062 -9.617 -2.205 1 86.75 32 LYS B CA 1
ATOM 3336 C C . LYS B 1 32 ? -23.953 -10.602 -1.44 1 86.75 32 LYS B C 1
ATOM 3338 O O . LYS B 1 32 ? -24.781 -10.195 -0.622 1 86.75 32 LYS B O 1
ATOM 3343 N N . ARG B 1 33 ? -23.812 -11.828 -1.737 1 82.12 33 ARG B N 1
ATOM 3344 C CA . ARG B 1 33 ? -24.609 -12.852 -1.072 1 82.12 33 ARG B CA 1
ATOM 3345 C C . ARG B 1 33 ? -24.156 -13.062 0.365 1 82.12 33 ARG B C 1
ATOM 3347 O O . ARG B 1 33 ? -24.875 -13.625 1.182 1 82.12 33 ARG B O 1
ATOM 3354 N N . TYR B 1 34 ? -23.078 -12.633 0.698 1 78 34 TYR B N 1
ATOM 3355 C CA . TYR B 1 34 ? -22.547 -12.695 2.051 1 78 34 TYR B CA 1
ATOM 3356 C C . TYR B 1 34 ? -22.156 -11.305 2.551 1 78 34 TYR B C 1
ATOM 3358 O O . TYR B 1 34 ? -21 -10.922 2.496 1 78 34 TYR B O 1
ATOM 3366 N N . PRO B 1 35 ? -23.094 -10.711 2.965 1 75 35 PRO B N 1
ATOM 3367 C CA . PRO B 1 35 ? -22.859 -9.312 3.311 1 75 35 PRO B CA 1
ATOM 3368 C C . PRO B 1 35 ? -21.781 -9.148 4.391 1 75 35 PRO B C 1
ATOM 3370 O O . PRO B 1 35 ? -21.703 -9.969 5.309 1 75 35 PRO B O 1
ATOM 3373 N N . PRO B 1 36 ? -21.062 -8.141 4.219 1 80.06 36 PRO B N 1
ATOM 3374 C CA . PRO B 1 36 ? -20.031 -7.855 5.23 1 80.06 36 PRO B CA 1
ATOM 3375 C C . PRO B 1 36 ? -20.625 -7.668 6.629 1 80.06 36 PRO B C 1
ATOM 3377 O O . PRO B 1 36 ? -21.734 -7.164 6.77 1 80.06 36 PRO B O 1
ATOM 3380 N N . GLN B 1 37 ? -19.969 -8.195 7.609 1 86.69 37 GLN B N 1
ATOM 3381 C CA . GLN B 1 37 ? -20.438 -8.117 8.992 1 86.69 37 GLN B CA 1
ATOM 3382 C C . GLN B 1 37 ? -19.797 -6.941 9.719 1 86.69 37 GLN B C 1
ATOM 3384 O O . GLN B 1 37 ? -18.562 -6.844 9.797 1 86.69 37 GLN B O 1
ATOM 3389 N N . PRO B 1 38 ? -20.656 -6.027 10.281 1 92.88 38 PRO B N 1
ATOM 3390 C CA . PRO B 1 38 ? -20.094 -4.902 11.031 1 92.88 38 PRO B CA 1
ATOM 3391 C C . PRO B 1 38 ? -19.547 -5.316 12.398 1 92.88 38 PRO B C 1
ATOM 3393 O O . PRO B 1 38 ? -19.984 -6.32 12.961 1 92.88 38 PRO B O 1
ATOM 3396 N N . LYS B 1 39 ? -18.625 -4.652 12.859 1 94.62 39 LYS B N 1
ATOM 3397 C CA . LYS B 1 39 ? -18.094 -4.773 14.211 1 94.62 39 LYS B CA 1
ATOM 3398 C C . LYS B 1 39 ? -17.75 -3.406 14.789 1 94.62 39 LYS B C 1
ATOM 3400 O O . LYS B 1 39 ? -17.266 -2.523 14.07 1 94.62 39 LYS B O 1
ATOM 3405 N N . THR B 1 40 ? -17.984 -3.289 16.062 1 97 40 THR B N 1
ATOM 3406 C CA . THR B 1 40 ? -17.656 -2.043 16.75 1 97 40 THR B CA 1
ATOM 3407 C C . THR B 1 40 ? -16.219 -2.053 17.25 1 97 40 THR B C 1
ATOM 3409 O O . THR B 1 40 ? -15.758 -3.045 17.812 1 97 40 THR B O 1
ATOM 3412 N N . VAL B 1 41 ? -15.57 -0.973 16.953 1 96.56 41 VAL B N 1
ATOM 3413 C CA . VAL B 1 41 ? -14.188 -0.851 17.391 1 96.56 41 VAL B CA 1
ATOM 3414 C C . VAL B 1 41 ? -13.984 0.486 18.109 1 96.56 41 VAL B C 1
ATOM 3416 O O . VAL B 1 41 ? -14.562 1.501 17.703 1 96.56 41 VAL B O 1
ATOM 3419 N N . HIS B 1 42 ? -13.188 0.379 19.172 1 96.5 42 HIS B N 1
ATOM 3420 C CA . HIS B 1 42 ? -12.781 1.627 19.797 1 96.5 42 HIS B CA 1
ATOM 3421 C C . HIS B 1 42 ? -11.852 2.426 18.891 1 96.5 42 HIS B C 1
ATOM 3423 O O . HIS B 1 42 ? -10.945 1.863 18.266 1 96.5 42 HIS B O 1
ATOM 3429 N N . VAL B 1 43 ? -12.008 3.705 18.844 1 93.5 43 VAL B N 1
ATOM 3430 C CA . VAL B 1 43 ? -11.305 4.582 17.906 1 93.5 43 VAL B CA 1
ATOM 3431 C C . VAL B 1 43 ? -9.805 4.52 18.172 1 93.5 43 VAL B C 1
ATOM 3433 O O . VAL B 1 43 ? -9 4.637 17.25 1 93.5 43 VAL B O 1
ATOM 3436 N N . ALA B 1 44 ? -9.391 4.203 19.359 1 88.62 44 ALA B N 1
ATOM 3437 C CA . ALA B 1 44 ? -7.977 4.102 19.703 1 88.62 44 ALA B CA 1
ATOM 3438 C C . ALA B 1 44 ? -7.32 2.922 18.984 1 88.62 44 ALA B C 1
ATOM 3440 O O . ALA B 1 44 ? -6.098 2.881 18.828 1 88.62 44 ALA B O 1
ATOM 3441 N N . ARG B 1 45 ? -8.156 2.035 18.562 1 91.5 45 ARG B N 1
ATOM 3442 C CA . ARG B 1 45 ? -7.648 0.829 17.922 1 91.5 45 ARG B CA 1
ATOM 3443 C C . ARG B 1 45 ? -7.957 0.833 16.438 1 91.5 45 ARG B C 1
ATOM 3445 O O . ARG B 1 45 ? -7.684 -0.144 15.727 1 91.5 45 ARG B O 1
ATOM 3452 N N . LEU B 1 46 ? -8.5 1.867 16.047 1 92.62 46 LEU B N 1
ATOM 3453 C CA . LEU B 1 46 ? -8.914 1.959 14.648 1 92.62 46 LEU B CA 1
ATOM 3454 C C . LEU B 1 46 ? -7.703 1.975 13.727 1 92.62 46 LEU B C 1
ATOM 3456 O O . LEU B 1 46 ? -6.762 2.74 13.945 1 92.62 46 LEU B O 1
ATOM 3460 N N . GLN B 1 47 ? -7.746 1.098 12.742 1 91.94 47 GLN B N 1
ATOM 3461 C CA . GLN B 1 47 ? -6.625 0.957 11.812 1 91.94 47 GLN B CA 1
ATOM 3462 C C . GLN B 1 47 ? -6.984 1.494 10.43 1 91.94 47 GLN B C 1
ATOM 3464 O O . GLN B 1 47 ? -8.117 1.328 9.969 1 91.94 47 GLN B O 1
ATOM 3469 N N . PRO B 1 48 ? -6.016 2.111 9.805 1 92.44 48 PRO B N 1
ATOM 3470 C CA . PRO B 1 48 ? -6.281 2.508 8.414 1 92.44 48 PRO B CA 1
ATOM 3471 C C . PRO B 1 48 ? -6.527 1.312 7.496 1 92.44 48 PRO B C 1
ATOM 3473 O O . PRO B 1 48 ? -6.078 0.201 7.789 1 92.44 48 PRO B O 1
ATOM 3476 N N . GLY B 1 49 ? -7.258 1.602 6.41 1 90.5 49 GLY B N 1
ATOM 3477 C CA . GLY B 1 49 ? -7.551 0.554 5.445 1 90.5 49 GLY B CA 1
ATOM 3478 C C . GLY B 1 49 ? -8.836 -0.188 5.742 1 90.5 49 GLY B C 1
ATOM 3479 O O . GLY B 1 49 ? -9.359 -0.907 4.887 1 90.5 49 GLY B O 1
ATOM 3480 N N . ARG B 1 50 ? -9.328 -0.037 6.938 1 92.88 50 ARG B N 1
ATOM 3481 C CA . ARG B 1 50 ? -10.617 -0.629 7.285 1 92.88 50 ARG B CA 1
ATOM 3482 C C . ARG B 1 50 ? -11.766 0.126 6.617 1 92.88 50 ARG B C 1
ATOM 3484 O O . ARG B 1 50 ? -11.609 1.283 6.223 1 92.88 50 ARG B O 1
ATOM 3491 N N . VAL B 1 51 ? -12.906 -0.546 6.484 1 92.56 51 VAL B N 1
ATOM 3492 C CA . VAL B 1 51 ? -14.055 0.053 5.812 1 92.56 51 VAL B CA 1
ATOM 3493 C C . VAL B 1 51 ? -15.148 0.354 6.832 1 92.56 51 VAL B C 1
ATOM 3495 O O . VAL B 1 51 ? -15.539 -0.518 7.617 1 92.56 51 VAL B O 1
ATOM 3498 N N . LEU B 1 52 ? -15.602 1.602 6.785 1 94.19 52 LEU B N 1
ATOM 3499 C CA . LEU B 1 52 ? -16.656 2.018 7.695 1 94.19 52 LEU B CA 1
ATOM 3500 C C . LEU B 1 52 ? -17.953 1.268 7.402 1 94.19 52 LEU B C 1
ATOM 3502 O O . LEU B 1 52 ? -18.312 1.074 6.238 1 94.19 52 LEU B O 1
ATOM 3506 N N . ALA B 1 53 ? -18.688 0.858 8.469 1 94.75 53 ALA B N 1
ATOM 3507 C CA . ALA B 1 53 ? -19.984 0.2 8.359 1 94.75 53 ALA B CA 1
ATOM 3508 C C . ALA B 1 53 ? -21.109 1.101 8.875 1 94.75 53 ALA B C 1
ATOM 3510 O O . ALA B 1 53 ? -22.125 0.614 9.359 1 94.75 53 ALA B O 1
ATOM 3511 N N . GLU B 1 54 ? -20.812 2.387 8.922 1 95.38 54 GLU B N 1
ATOM 3512 C CA . GLU B 1 54 ? -21.766 3.42 9.312 1 95.38 54 GLU B CA 1
ATOM 3513 C C . GLU B 1 54 ? -21.375 4.781 8.75 1 95.38 54 GLU B C 1
ATOM 3515 O O . GLU B 1 54 ? -20.219 4.973 8.32 1 95.38 54 GLU B O 1
ATOM 3520 N N . ASP B 1 55 ? -22.344 5.637 8.719 1 95.25 55 ASP B N 1
ATOM 3521 C CA . ASP B 1 55 ? -22.047 7.031 8.406 1 95.25 55 ASP B CA 1
ATOM 3522 C C . ASP B 1 55 ? -21.469 7.754 9.625 1 95.25 55 ASP B C 1
ATOM 3524 O O . ASP B 1 55 ? -21.922 7.543 10.75 1 95.25 55 ASP B O 1
ATOM 3528 N N . ILE B 1 56 ? -20.516 8.555 9.406 1 95.38 56 ILE B N 1
ATOM 3529 C CA . ILE B 1 56 ? -20 9.438 10.445 1 95.38 56 ILE B CA 1
ATOM 3530 C C . ILE B 1 56 ? -20.531 10.859 10.219 1 95.38 56 ILE B C 1
ATOM 3532 O O . ILE B 1 56 ? -20.297 11.445 9.156 1 95.38 56 ILE B O 1
ATOM 3536 N N . GLU B 1 57 ? -21.156 11.367 11.172 1 94.56 57 GLU B N 1
ATOM 3537 C CA . GLU B 1 57 ? -21.766 12.695 11.078 1 94.56 57 GLU B CA 1
ATOM 3538 C C . GLU B 1 57 ? -21.016 13.703 11.945 1 94.56 57 GLU B C 1
ATOM 3540 O O . GLU B 1 57 ? -20.359 13.32 12.922 1 94.56 57 GLU B O 1
ATOM 3545 N N . ALA B 1 58 ? -21.109 14.945 11.531 1 92.75 58 ALA B N 1
ATOM 3546 C CA . ALA B 1 58 ? -20.609 16.016 12.391 1 92.75 58 ALA B CA 1
ATOM 3547 C C . ALA B 1 58 ? -21.422 16.125 13.664 1 92.75 58 ALA B C 1
ATOM 3549 O O . ALA B 1 58 ? -22.656 16.25 13.609 1 92.75 58 ALA B O 1
ATOM 3550 N N . VAL B 1 59 ? -20.797 16.078 14.781 1 88.94 59 VAL B N 1
ATOM 3551 C CA . VAL B 1 59 ? -21.484 16.141 16.062 1 88.94 59 VAL B CA 1
ATOM 3552 C C . VAL B 1 59 ? -21.844 17.578 16.406 1 88.94 59 VAL B C 1
ATOM 3554 O O . VAL B 1 59 ? -22.781 17.844 17.172 1 88.94 59 VAL B O 1
ATOM 3557 N N . GLU B 1 60 ? -21.141 18.484 15.844 1 90.31 60 GLU B N 1
ATOM 3558 C CA . GLU B 1 60 ? -21.359 19.922 16 1 90.31 60 GLU B CA 1
ATOM 3559 C C . GLU B 1 60 ? -20.984 20.672 14.727 1 90.31 60 GLU B C 1
ATOM 3561 O O . GLU B 1 60 ? -20.422 20.094 13.789 1 90.31 60 GLU B O 1
ATOM 3566 N N . ASP B 1 61 ? -21.375 21.922 14.758 1 91.88 61 ASP B N 1
ATOM 3567 C CA . ASP B 1 61 ? -20.938 22.766 13.648 1 91.88 61 ASP B CA 1
ATOM 3568 C C . ASP B 1 61 ? -19.422 22.859 13.586 1 91.88 61 ASP B C 1
ATOM 3570 O O . ASP B 1 61 ? -18.75 22.906 14.625 1 91.88 61 ASP B O 1
ATOM 3574 N N . ILE B 1 62 ? -18.922 22.891 12.391 1 85.69 62 ILE B N 1
ATOM 3575 C CA . ILE B 1 62 ? -17.469 23 12.195 1 85.69 62 ILE B CA 1
ATOM 3576 C C . ILE B 1 62 ? -17.172 24.219 11.328 1 85.69 62 ILE B C 1
ATOM 3578 O O . ILE B 1 62 ? -17.5 24.234 10.141 1 85.69 62 ILE B O 1
ATOM 3582 N N . PRO B 1 63 ? -16.516 25.203 11.891 1 87.19 63 PRO B N 1
ATOM 3583 C CA . PRO B 1 63 ? -16.172 25.328 13.305 1 87.19 63 PRO B CA 1
ATOM 3584 C C . PRO B 1 63 ? -17.406 25.547 14.195 1 87.19 63 PRO B C 1
ATOM 3586 O O . PRO B 1 63 ? -18.453 25.953 13.703 1 87.19 63 PRO B O 1
ATOM 3589 N N . ALA B 1 64 ? -17.25 25.328 15.461 1 87.94 64 ALA B N 1
ATOM 3590 C CA . ALA B 1 64 ? -18.344 25.453 16.406 1 87.94 64 ALA B CA 1
ATOM 3591 C C . ALA B 1 64 ? -18.578 26.922 16.766 1 87.94 64 ALA B C 1
ATOM 3593 O O . ALA B 1 64 ? -19.625 27.281 17.312 1 87.94 64 ALA B O 1
ATOM 3594 N N . GLU B 1 65 ? -17.547 27.75 16.5 1 90.75 65 GLU B N 1
ATOM 3595 C CA . GLU B 1 65 ? -17.578 29.188 16.766 1 90.75 65 GLU B CA 1
ATOM 3596 C C . GLU B 1 65 ? -16.984 29.984 15.609 1 90.75 65 GLU B C 1
ATOM 3598 O O . GLU B 1 65 ? -16.359 29.406 14.711 1 90.75 65 GLU B O 1
ATOM 3603 N N . ARG B 1 66 ? -17.266 31.266 15.656 1 93.12 66 ARG B N 1
ATOM 3604 C CA . ARG B 1 66 ? -16.594 32.125 14.688 1 93.12 66 ARG B CA 1
ATOM 3605 C C . ARG B 1 66 ? -15.102 32.188 14.969 1 93.12 66 ARG B C 1
ATOM 3607 O O . ARG B 1 66 ? -14.688 32.531 16.078 1 93.12 66 ARG B O 1
ATOM 3614 N N . LYS B 1 67 ? -14.367 31.828 13.914 1 91.56 67 LYS B N 1
ATOM 3615 C CA . LYS B 1 67 ? -12.922 31.75 14.133 1 91.56 67 LYS B CA 1
ATOM 3616 C C . LYS B 1 67 ? -12.172 32.719 13.234 1 91.56 67 LYS B C 1
ATOM 3618 O O . LYS B 1 67 ? -12.555 32.938 12.086 1 91.56 67 LYS B O 1
ATOM 3623 N N . SER B 1 68 ? -11.094 33.281 13.836 1 92.38 68 SER B N 1
ATOM 3624 C CA . SER B 1 68 ? -10.203 34.094 13.023 1 92.38 68 SER B CA 1
ATOM 3625 C C . SER B 1 68 ? -9.344 33.219 12.109 1 92.38 68 SER B C 1
ATOM 3627 O O . SER B 1 68 ? -8.859 32.156 12.516 1 92.38 68 SER B O 1
ATOM 3629 N N . ILE B 1 69 ? -9.102 33.688 10.898 1 88.06 69 ILE B N 1
ATOM 3630 C CA . ILE B 1 69 ? -8.242 32.906 10.008 1 88.06 69 ILE B CA 1
ATOM 3631 C C . ILE B 1 69 ? -6.879 33.594 9.891 1 88.06 69 ILE B C 1
ATOM 3633 O O . ILE B 1 69 ? -6.039 33.188 9.086 1 88.06 69 ILE B O 1
ATOM 3637 N N . VAL B 1 70 ? -6.668 34.688 10.656 1 85.81 70 VAL B N 1
ATOM 3638 C CA . VAL B 1 70 ? -5.387 35.406 10.695 1 85.81 70 VAL B CA 1
ATOM 3639 C C . VAL B 1 70 ? -5.059 35.781 12.133 1 85.81 70 VAL B C 1
ATOM 3641 O O . VAL B 1 70 ? -5.926 35.781 13.008 1 85.81 70 VAL B O 1
ATOM 3644 N N . ASP B 1 71 ? -3.787 36.094 12.328 1 86.31 71 ASP B N 1
ATOM 3645 C CA . ASP B 1 71 ? -3.385 36.812 13.531 1 86.31 71 ASP B CA 1
ATOM 3646 C C . ASP B 1 71 ? -3.625 38.312 13.391 1 86.31 71 ASP B C 1
ATOM 3648 O O . ASP B 1 71 ? -3.303 38.906 12.352 1 86.31 71 ASP B O 1
ATOM 3652 N N . GLY B 1 72 ? -4.301 38.875 14.406 1 93.38 72 GLY B N 1
ATOM 3653 C CA . GLY B 1 72 ? -4.57 40.312 14.297 1 93.38 72 GLY B CA 1
ATOM 3654 C C . GLY B 1 72 ? -5.48 40.844 15.391 1 93.38 72 GLY B C 1
ATOM 3655 O O . GLY B 1 72 ? -5.254 40.562 16.578 1 93.38 72 GLY B O 1
ATOM 3656 N N . PHE B 1 73 ? -6.41 41.688 14.953 1 95.62 73 PHE B N 1
ATOM 3657 C CA . PHE B 1 73 ? -7.34 42.312 15.883 1 95.62 73 PHE B CA 1
ATOM 3658 C C . PHE B 1 73 ? -8.773 42.188 15.391 1 95.62 73 PHE B C 1
ATOM 3660 O O . PHE B 1 73 ? -9.078 42.469 14.234 1 95.62 73 PHE B O 1
ATOM 3667 N N . ALA B 1 74 ? -9.586 41.656 16.281 1 96.75 74 ALA B N 1
ATOM 3668 C CA . ALA B 1 74 ? -11.016 41.688 16.016 1 96.75 74 ALA B CA 1
ATOM 3669 C C . ALA B 1 74 ? -11.602 43.062 16.203 1 96.75 74 ALA B C 1
ATOM 3671 O O . ALA B 1 74 ? -11.352 43.719 17.234 1 96.75 74 ALA B O 1
ATOM 3672 N N . ILE B 1 75 ? -12.367 43.5 15.195 1 95.25 75 ILE B N 1
ATOM 3673 C CA . ILE B 1 75 ? -12.859 44.875 15.242 1 95.25 75 ILE B CA 1
ATOM 3674 C C . ILE B 1 75 ? -14.297 44.906 14.727 1 95.25 75 ILE B C 1
ATOM 3676 O O . ILE B 1 75 ? -14.82 43.906 14.227 1 95.25 75 ILE B O 1
ATOM 3680 N N . ILE B 1 76 ? -14.961 46.031 15.016 1 93.88 76 ILE B N 1
ATOM 3681 C CA . ILE B 1 76 ? -16.172 46.438 14.312 1 93.88 76 ILE B CA 1
ATOM 3682 C C . ILE B 1 76 ? -15.805 47.375 13.18 1 93.88 76 ILE B C 1
ATOM 3684 O O . ILE B 1 76 ? -15.289 48.5 13.43 1 93.88 76 ILE B O 1
ATOM 3688 N N . VAL B 1 77 ? -16.031 46.844 11.977 1 87.19 77 VAL B N 1
ATOM 3689 C CA . VAL B 1 77 ? -15.57 47.625 10.812 1 87.19 77 VAL B CA 1
ATOM 3690 C C . VAL B 1 77 ? -16.25 49 10.805 1 87.19 77 VAL B C 1
ATOM 3692 O O . VAL B 1 77 ? -17.453 49.094 11.047 1 87.19 77 VAL B O 1
ATOM 3695 N N . ASN B 1 78 ? -15.508 49.938 10.836 1 77.81 78 ASN B N 1
ATOM 3696 C CA . ASN B 1 78 ? -15.906 51.344 10.672 1 77.81 78 ASN B CA 1
ATOM 3697 C C . ASN B 1 78 ? -15.078 52.031 9.602 1 77.81 78 ASN B C 1
ATOM 3699 O O . ASN B 1 78 ? -14.398 51.375 8.805 1 77.81 78 ASN B O 1
ATOM 3703 N N . LYS B 1 79 ? -15.195 53.344 9.531 1 69.88 79 LYS B N 1
ATOM 3704 C CA . LYS B 1 79 ? -14.391 54.125 8.586 1 69.88 79 LYS B CA 1
ATOM 3705 C C . LYS B 1 79 ? -12.898 53.906 8.844 1 69.88 79 LYS B C 1
ATOM 3707 O O . LYS B 1 79 ? -12.477 53.781 9.992 1 69.88 79 LYS B O 1
ATOM 3712 N N . PRO B 1 80 ? -12.188 53.812 7.742 1 68 80 PRO B N 1
ATOM 3713 C CA . PRO B 1 80 ? -10.734 53.781 7.906 1 68 80 PRO B CA 1
ATOM 3714 C C . PRO B 1 80 ? -10.195 54.938 8.711 1 68 80 PRO B C 1
ATOM 3716 O O . PRO B 1 80 ? -10.773 56.031 8.68 1 68 80 PRO B O 1
ATOM 3719 N N . GLY B 1 81 ? -9.117 54.719 9.406 1 70.56 81 GLY B N 1
ATOM 3720 C CA . GLY B 1 81 ? -8.469 55.781 10.172 1 70.56 81 GLY B CA 1
ATOM 3721 C C . GLY B 1 81 ? -9 55.906 11.594 1 70.56 81 GLY B C 1
ATOM 3722 O O . GLY B 1 81 ? -8.539 56.75 12.367 1 70.56 81 GLY B O 1
ATOM 3723 N N . THR B 1 82 ? -9.914 55.062 11.859 1 79.31 82 THR B N 1
ATOM 3724 C CA . THR B 1 82 ? -10.484 55.125 13.203 1 79.31 82 THR B CA 1
ATOM 3725 C C . THR B 1 82 ? -9.578 54.406 14.203 1 79.31 82 THR B C 1
ATOM 3727 O O . THR B 1 82 ? -9.117 53.281 13.945 1 79.31 82 THR B O 1
ATOM 3730 N N . LYS B 1 83 ? -9.211 55.094 15.219 1 88.44 83 LYS B N 1
ATOM 3731 C CA . LYS B 1 83 ? -8.445 54.5 16.312 1 88.44 83 LYS B CA 1
ATOM 3732 C C . LYS B 1 83 ? -9.32 53.625 17.188 1 88.44 83 LYS B C 1
ATOM 3734 O O . LYS B 1 83 ? -10.477 53.969 17.453 1 88.44 83 LYS B O 1
ATOM 3739 N N . ARG B 1 84 ? -8.734 52.531 17.547 1 93.38 84 ARG B N 1
ATOM 3740 C CA . ARG B 1 84 ? -9.453 51.594 18.391 1 93.38 84 ARG B CA 1
ATOM 3741 C C . ARG B 1 84 ? -8.609 51.188 19.609 1 93.38 84 ARG B C 1
ATOM 3743 O O . ARG B 1 84 ? -7.418 50.906 19.484 1 93.38 84 ARG B O 1
ATOM 3750 N N . ARG B 1 85 ? -9.234 51.188 20.797 1 94.88 85 ARG B N 1
ATOM 3751 C CA . ARG B 1 85 ? -8.562 50.781 22.031 1 94.88 85 ARG B CA 1
ATOM 3752 C C . ARG B 1 85 ? -8.531 49.281 22.172 1 94.88 85 ARG B C 1
ATOM 3754 O O . ARG B 1 85 ? -9.539 48.594 21.969 1 94.88 85 ARG B O 1
ATOM 3761 N N . ILE B 1 86 ? -7.402 48.719 22.484 1 95.81 86 ILE B N 1
ATOM 3762 C CA . ILE B 1 86 ? -7.262 47.281 22.734 1 95.81 86 ILE B CA 1
ATOM 3763 C C . ILE B 1 86 ? -7.82 46.938 24.109 1 95.81 86 ILE B C 1
ATOM 3765 O O . ILE B 1 86 ? -7.301 47.406 25.125 1 95.81 86 ILE B O 1
ATOM 3769 N N . VAL B 1 87 ? -8.828 46.125 24.156 1 95.44 87 VAL B N 1
ATOM 3770 C CA . VAL B 1 87 ? -9.523 45.906 25.422 1 95.44 87 VAL B CA 1
ATOM 3771 C C . VAL B 1 87 ? -9.25 44.5 25.938 1 95.44 87 VAL B C 1
ATOM 3773 O O . VAL B 1 87 ? -9.672 44.125 27.031 1 95.44 87 VAL B O 1
ATOM 3776 N N . GLY B 1 88 ? -8.57 43.656 25.141 1 94.56 88 GLY B N 1
ATOM 3777 C CA . GLY B 1 88 ? -8.289 42.312 25.562 1 94.56 88 GLY B CA 1
ATOM 3778 C C . GLY B 1 88 ? -7.676 41.438 24.469 1 94.56 88 GLY B C 1
ATOM 3779 O O . GLY B 1 88 ? -7.074 41.969 23.531 1 94.56 88 GLY B O 1
ATOM 3780 N N . SER B 1 89 ? -7.715 40.156 24.781 1 94 89 SER B N 1
ATOM 3781 C CA . SER B 1 89 ? -7.191 39.156 23.844 1 94 89 SER B CA 1
ATOM 3782 C C . SER B 1 89 ? -8.109 37.938 23.734 1 94 89 SER B C 1
ATOM 3784 O O . SER B 1 89 ? -8.875 37.656 24.656 1 94 89 SER B O 1
ATOM 3786 N N . SER B 1 90 ? -8.164 37.344 22.609 1 92.25 90 SER B N 1
ATOM 3787 C CA . SER B 1 90 ? -8.953 36.156 22.359 1 92.25 90 SER B CA 1
ATOM 3788 C C . SER B 1 90 ? -8.125 35.094 21.641 1 92.25 90 SER B C 1
ATOM 3790 O O . SER B 1 90 ? -7.438 35.375 20.672 1 92.25 90 SER B O 1
ATOM 3792 N N . THR B 1 91 ? -8.117 33.969 22.172 1 85.5 91 THR B N 1
ATOM 3793 C CA . THR B 1 91 ? -7.473 32.812 21.562 1 85.5 91 THR B CA 1
ATOM 3794 C C . THR B 1 91 ? -8.461 31.656 21.422 1 85.5 91 THR B C 1
ATOM 3796 O O . THR B 1 91 ? -9.633 31.781 21.781 1 85.5 91 THR B O 1
ATOM 3799 N N . ALA B 1 92 ? -7.977 30.625 20.766 1 78.25 92 ALA B N 1
ATOM 3800 C CA . ALA B 1 92 ? -8.82 29.438 20.625 1 78.25 92 ALA B CA 1
ATOM 3801 C C . ALA B 1 92 ? -9.125 28.812 21.984 1 78.25 92 ALA B C 1
ATOM 3803 O O . ALA B 1 92 ? -10.188 28.219 22.172 1 78.25 92 ALA B O 1
ATOM 3804 N N . VAL B 1 93 ? -8.25 29.047 22.969 1 74.12 93 VAL B N 1
ATOM 3805 C CA . VAL B 1 93 ? -8.344 28.422 24.281 1 74.12 93 VAL B CA 1
ATOM 3806 C C . VAL B 1 93 ? -9.047 29.375 25.25 1 74.12 93 VAL B C 1
ATOM 3808 O O . VAL B 1 93 ? -9.836 28.953 26.094 1 74.12 93 VAL B O 1
ATOM 3811 N N . THR B 1 94 ? -8.648 30.641 25.078 1 82.81 94 THR B N 1
ATOM 3812 C CA . THR B 1 94 ? -9.188 31.672 25.969 1 82.81 94 THR B CA 1
ATOM 3813 C C . THR B 1 94 ? -9.922 32.75 25.156 1 82.81 94 THR B C 1
ATOM 3815 O O . THR B 1 94 ? -9.336 33.75 24.797 1 82.81 94 THR B O 1
ATOM 3818 N N . PRO B 1 95 ? -11.18 32.5 25.031 1 89.12 95 PRO B N 1
ATOM 3819 C CA . PRO B 1 95 ? -11.953 33.469 24.25 1 89.12 95 PRO B CA 1
ATOM 3820 C C . PRO B 1 95 ? -12.234 34.75 25.047 1 89.12 95 PRO B C 1
ATOM 3822 O O . PRO B 1 95 ? -12.25 34.719 26.281 1 89.12 95 PRO B O 1
ATOM 3825 N N . TYR B 1 96 ? -12.258 35.812 24.266 1 93 96 TYR B N 1
ATOM 3826 C CA . TYR B 1 96 ? -12.766 37.062 24.844 1 93 96 TYR B CA 1
ATOM 3827 C C . TYR B 1 96 ? -14.281 37 25.016 1 93 96 TYR B C 1
ATOM 3829 O O . TYR B 1 96 ? -15.023 36.906 24.031 1 93 96 TYR B O 1
ATOM 3837 N N . ASP B 1 97 ? -14.766 37.062 26.234 1 91.25 97 ASP B N 1
ATOM 3838 C CA . ASP B 1 97 ? -16.141 36.719 26.547 1 91.25 97 ASP B CA 1
ATOM 3839 C C . ASP B 1 97 ? -17.047 37.938 26.484 1 91.25 97 ASP B C 1
ATOM 3841 O O . ASP B 1 97 ? -18.266 37.812 26.422 1 91.25 97 ASP B O 1
ATOM 3845 N N . ALA B 1 98 ? -16.469 39.125 26.484 1 92.5 98 ALA B N 1
ATOM 3846 C CA . ALA B 1 98 ? -17.281 40.344 26.484 1 92.5 98 ALA B CA 1
ATOM 3847 C C . ALA B 1 98 ? -17.625 40.75 25.062 1 92.5 98 ALA B C 1
ATOM 3849 O O . ALA B 1 98 ? -16.969 40.344 24.094 1 92.5 98 ALA B O 1
ATOM 3850 N N . GLN B 1 99 ? -18.688 41.469 24.938 1 94.56 99 GLN B N 1
ATOM 3851 C CA . GLN B 1 99 ? -19.078 42.031 23.656 1 94.56 99 GLN B CA 1
ATOM 3852 C C . GLN B 1 99 ? -18.188 43.219 23.281 1 94.56 99 GLN B C 1
ATOM 3854 O O . GLN B 1 99 ? -17.984 44.125 24.078 1 94.56 99 GLN B O 1
ATOM 3859 N N . LEU B 1 100 ? -17.719 43.094 22.109 1 95.44 100 LEU B N 1
ATOM 3860 C CA . LEU B 1 100 ? -16.891 44.188 21.625 1 95.44 100 LEU B CA 1
ATOM 3861 C C . LEU B 1 100 ? -17.734 45.406 21.297 1 95.44 100 LEU B C 1
ATOM 3863 O O . LEU B 1 100 ? -18.781 45.312 20.672 1 95.44 100 LEU B O 1
ATOM 3867 N N . GLN B 1 101 ? -17.266 46.562 21.75 1 93 101 GLN B N 1
ATOM 3868 C CA . GLN B 1 101 ? -17.969 47.812 21.484 1 93 101 GLN B CA 1
ATOM 3869 C C . GLN B 1 101 ? -17.266 48.594 20.391 1 93 101 GLN B C 1
ATOM 3871 O O . GLN B 1 101 ? -16.109 48.344 20.062 1 93 101 GLN B O 1
ATOM 3876 N N . GLN B 1 102 ? -18.062 49.625 19.875 1 91.56 102 GLN B N 1
ATOM 3877 C CA . GLN B 1 102 ? -17.453 50.5 18.891 1 91.56 102 GLN B CA 1
ATOM 3878 C C . GLN B 1 102 ? -16.234 51.219 19.453 1 91.56 102 GLN B C 1
ATOM 3880 O O . GLN B 1 102 ? -16.25 51.688 20.594 1 91.56 102 GLN B O 1
ATOM 3885 N N . GLY B 1 103 ? -15.203 51.281 18.656 1 91.44 103 GLY B N 1
ATOM 3886 C CA . GLY B 1 103 ? -13.992 51.938 19.078 1 91.44 103 GLY B CA 1
ATOM 3887 C C . GLY B 1 103 ? -13.039 51.031 19.844 1 91.44 103 GLY B C 1
ATOM 3888 O O . GLY B 1 103 ? -11.961 51.469 20.25 1 91.44 103 GLY B O 1
ATOM 3889 N N . GLU B 1 104 ? -13.43 49.812 20 1 94.19 104 GLU B N 1
ATOM 3890 C CA . GLU B 1 104 ? -12.609 48.812 20.688 1 94.19 104 GLU B CA 1
ATOM 3891 C C . GLU B 1 104 ? -12.094 47.75 19.734 1 94.19 104 GLU B C 1
ATOM 3893 O O . GLU B 1 104 ? -12.609 47.594 18.625 1 94.19 104 GLU B O 1
ATOM 3898 N N . CYS B 1 105 ? -11.086 47.125 20.141 1 95.81 105 CYS B N 1
ATOM 3899 C CA . CYS B 1 105 ? -10.594 45.938 19.422 1 95.81 105 CYS B CA 1
ATOM 3900 C C . CYS B 1 105 ? -10.016 44.906 20.391 1 95.81 105 CYS B C 1
ATOM 3902 O O . CYS B 1 105 ? -9.727 45.25 21.547 1 95.81 105 CYS B O 1
ATOM 3904 N N . VAL B 1 106 ? -10.008 43.719 19.969 1 96.44 106 VAL B N 1
ATOM 3905 C CA . VAL B 1 106 ? -9.453 42.594 20.734 1 96.44 106 VAL B CA 1
ATOM 3906 C C . VAL B 1 106 ? -8.344 41.906 19.953 1 96.44 106 VAL B C 1
ATOM 3908 O O . VAL B 1 106 ? -8.523 41.594 18.766 1 96.44 106 VAL B O 1
ATOM 3911 N N . ARG B 1 107 ? -7.199 41.812 20.625 1 95.56 107 ARG B N 1
ATOM 3912 C CA . ARG B 1 107 ? -6.148 41 20 1 95.56 107 ARG B CA 1
ATOM 3913 C C . ARG B 1 107 ? -6.582 39.562 19.828 1 95.56 107 ARG B C 1
ATOM 3915 O O . ARG B 1 107 ? -7.141 38.969 20.766 1 95.56 107 ARG B O 1
ATOM 3922 N N . ILE B 1 108 ? -6.363 39 18.641 1 93.56 108 ILE B N 1
ATOM 3923 C CA . ILE B 1 108 ? -6.855 37.625 18.375 1 93.56 108 ILE B CA 1
ATOM 3924 C C . ILE B 1 108 ? -5.82 36.875 17.562 1 93.56 108 ILE B C 1
ATOM 3926 O O . ILE B 1 108 ? -5.164 37.406 16.688 1 93.56 108 ILE B O 1
ATOM 3930 N N . THR B 1 109 ? -5.672 35.625 17.906 1 86.19 109 THR B N 1
ATOM 3931 C CA . THR B 1 109 ? -4.762 34.75 17.188 1 86.19 109 THR B CA 1
ATOM 3932 C C . THR B 1 109 ? -5.508 34 16.094 1 86.19 109 THR B C 1
ATOM 3934 O O . THR B 1 109 ? -6.734 33.875 16.125 1 86.19 109 THR B O 1
ATOM 3937 N N . ASN B 1 110 ? -4.711 33.531 15.094 1 82.25 110 ASN B N 1
ATOM 3938 C CA . ASN B 1 110 ? -5.289 32.594 14.125 1 82.25 110 ASN B CA 1
ATOM 3939 C C . ASN B 1 110 ? -5.965 31.422 14.82 1 82.25 110 ASN B C 1
ATOM 3941 O O . ASN B 1 110 ? -5.383 30.797 15.719 1 82.25 110 ASN B O 1
ATOM 3945 N N . GLY B 1 111 ? -7.191 31.203 14.367 1 81.44 111 GLY B N 1
ATOM 3946 C CA . GLY B 1 111 ? -7.973 30.156 15.008 1 81.44 111 GLY B CA 1
ATOM 3947 C C . GLY B 1 111 ? -8.703 30.625 16.25 1 81.44 111 GLY B C 1
ATOM 3948 O O . GLY B 1 111 ? -9.547 29.906 16.797 1 81.44 111 GLY B O 1
ATOM 3949 N N . GLY B 1 112 ? -8.445 31.797 16.734 1 86.25 112 GLY B N 1
ATOM 3950 C CA . GLY B 1 112 ? -9.094 32.344 17.906 1 86.25 112 GLY B CA 1
ATOM 3951 C C . GLY B 1 112 ? -10.578 32.594 17.703 1 86.25 112 GLY B C 1
ATOM 3952 O O . GLY B 1 112 ? -11.039 32.781 16.578 1 86.25 112 GLY B O 1
ATOM 3953 N N . VAL B 1 113 ? -11.328 32.625 18.875 1 91.62 113 VAL B N 1
ATOM 3954 C CA . VAL B 1 113 ? -12.766 32.875 18.812 1 91.62 113 VAL B CA 1
ATOM 3955 C C . VAL B 1 113 ? -13.039 34.344 18.625 1 91.62 113 VAL B C 1
ATOM 3957 O O . VAL B 1 113 ? -12.539 35.188 19.391 1 91.62 113 VAL B O 1
ATOM 3960 N N . VAL B 1 114 ? -13.781 34.656 17.594 1 96.12 114 VAL B N 1
ATOM 3961 C CA . VAL B 1 114 ? -14.141 36.031 17.344 1 96.12 114 VAL B CA 1
ATOM 3962 C C . VAL B 1 114 ? -15.164 36.5 18.375 1 96.12 114 VAL B C 1
ATOM 3964 O O . VAL B 1 114 ? -16.219 35.875 18.531 1 96.12 114 VAL B O 1
ATOM 3967 N N . PRO B 1 115 ? -14.836 37.531 19.047 1 95.88 115 PRO B N 1
ATOM 3968 C CA . PRO B 1 115 ? -15.758 38 20.078 1 95.88 115 PRO B CA 1
ATOM 3969 C C . PRO B 1 115 ? -17.094 38.469 19.5 1 95.88 115 PRO B C 1
ATOM 3971 O O . PRO B 1 115 ? -17.156 38.906 18.344 1 95.88 115 PRO B O 1
ATOM 3974 N N . ASP B 1 116 ? -18.109 38.375 20.375 1 94.5 116 ASP B N 1
ATOM 3975 C CA . ASP B 1 116 ? -19.391 38.938 20 1 94.5 116 ASP B CA 1
ATOM 3976 C C . ASP B 1 116 ? -19.281 40.406 19.688 1 94.5 116 ASP B C 1
ATOM 3978 O O . ASP B 1 116 ? -18.562 41.156 20.375 1 94.5 116 ASP B O 1
ATOM 3982 N N . GLY B 1 117 ? -19.891 40.781 18.672 1 94.12 117 GLY B N 1
ATOM 3983 C CA . GLY B 1 117 ? -19.859 42.188 18.281 1 94.12 117 GLY B CA 1
ATOM 3984 C C . GLY B 1 117 ? -18.906 42.469 17.141 1 94.12 117 GLY B C 1
ATOM 3985 O O . GLY B 1 117 ? -19.109 43.406 16.359 1 94.12 117 GLY B O 1
ATOM 3986 N N . ALA B 1 118 ? -17.75 41.75 17.234 1 95.62 118 ALA B N 1
ATOM 3987 C CA . ALA B 1 118 ? -16.781 41.938 16.156 1 95.62 118 ALA B CA 1
ATOM 3988 C C . ALA B 1 118 ? -17.312 41.406 14.836 1 95.62 118 ALA B C 1
ATOM 3990 O O . ALA B 1 118 ? -17.938 40.344 14.805 1 95.62 118 ALA B O 1
ATOM 3991 N N . ASP B 1 119 ? -17.016 42.125 13.773 1 95 119 ASP B N 1
ATOM 3992 C CA . ASP B 1 119 ? -17.516 41.656 12.484 1 95 119 ASP B CA 1
ATOM 3993 C C . ASP B 1 119 ? -16.359 41.438 11.5 1 95 119 ASP B C 1
ATOM 3995 O O . ASP B 1 119 ? -16.594 41.031 10.359 1 95 119 ASP B O 1
ATOM 3999 N N . THR B 1 120 ? -15.188 41.781 11.969 1 94.62 120 THR B N 1
ATOM 4000 C CA . THR B 1 120 ? -14.023 41.625 11.109 1 94.62 120 THR B CA 1
ATOM 4001 C C . THR B 1 120 ? -12.758 41.438 11.938 1 94.62 120 THR B C 1
ATOM 4003 O O . THR B 1 120 ? -12.711 41.812 13.109 1 94.62 120 THR B O 1
ATOM 4006 N N . VAL B 1 121 ? -11.82 40.781 11.312 1 95.81 121 VAL B N 1
ATOM 4007 C CA . VAL B 1 121 ? -10.5 40.688 11.922 1 95.81 121 VAL B CA 1
ATOM 4008 C C . VAL B 1 121 ? -9.461 41.312 10.992 1 95.81 121 VAL B C 1
ATOM 4010 O O . VAL B 1 121 ? -9.391 41 9.812 1 95.81 121 VAL B O 1
ATOM 4013 N N . VAL B 1 122 ? -8.688 42.25 11.508 1 93.69 122 VAL B N 1
ATOM 4014 C CA . VAL B 1 122 ? -7.633 42.906 10.742 1 93.69 122 VAL B CA 1
ATOM 4015 C C . VAL B 1 122 ? -6.281 42.281 11.07 1 93.69 122 VAL B C 1
ATOM 4017 O O . VAL B 1 122 ? -5.922 42.125 12.242 1 93.69 122 VAL B O 1
ATOM 4020 N N . PRO B 1 123 ? -5.59 41.906 10.023 1 92.62 123 PRO B N 1
ATOM 4021 C CA . PRO B 1 123 ? -4.262 41.344 10.281 1 92.62 123 PRO B CA 1
ATOM 4022 C C . PRO B 1 123 ? -3.309 42.344 10.93 1 92.62 123 PRO B C 1
ATOM 4024 O O . PRO B 1 123 ? -3.438 43.562 10.719 1 92.62 123 PRO B O 1
ATOM 4027 N N . PHE B 1 124 ? -2.322 41.875 11.648 1 89.62 124 PHE B N 1
ATOM 4028 C CA . PHE B 1 124 ? -1.335 42.688 12.336 1 89.62 124 PHE B CA 1
ATOM 4029 C C . PHE B 1 124 ? -0.605 43.594 11.352 1 89.62 124 PHE B C 1
ATOM 4031 O O . PHE B 1 124 ? -0.24 44.719 11.688 1 89.62 124 PHE B O 1
ATOM 4038 N N . GLU B 1 125 ? -0.411 43.062 10.125 1 87.38 125 GLU B N 1
ATOM 4039 C CA . GLU B 1 125 ? 0.355 43.781 9.109 1 87.38 125 GLU B CA 1
ATOM 4040 C C . GLU B 1 125 ? -0.415 45 8.594 1 87.38 125 GLU B C 1
ATOM 4042 O O . GLU B 1 125 ? 0.173 45.906 8.016 1 87.38 125 GLU B O 1
ATOM 4047 N N . ASP B 1 126 ? -1.656 45.062 8.883 1 88.5 126 ASP B N 1
ATOM 4048 C CA . ASP B 1 126 ? -2.5 46.125 8.312 1 88.5 126 ASP B CA 1
ATOM 4049 C C . ASP B 1 126 ? -2.916 47.125 9.383 1 88.5 126 ASP B C 1
ATOM 4051 O O . ASP B 1 126 ? -3.928 47.812 9.227 1 88.5 126 ASP B O 1
ATOM 4055 N N . VAL B 1 127 ? -2.189 47.188 10.516 1 89.94 127 VAL B N 1
ATOM 4056 C CA . VAL B 1 127 ? -2.562 48.125 11.578 1 89.94 127 VAL B CA 1
ATOM 4057 C C . VAL B 1 127 ? -1.332 48.906 12.031 1 89.94 127 VAL B C 1
ATOM 4059 O O . VAL B 1 127 ? -0.201 48.438 11.891 1 89.94 127 VAL B O 1
ATOM 4062 N N . LEU B 1 128 ? -1.54 50.094 12.406 1 88.69 128 LEU B N 1
ATOM 4063 C CA . LEU B 1 128 ? -0.549 50.875 13.156 1 88.69 128 LEU B CA 1
ATOM 4064 C C . LEU B 1 128 ? -0.79 50.75 14.656 1 88.69 128 LEU B C 1
ATOM 4066 O O . LEU B 1 128 ? -1.893 51.031 15.133 1 88.69 128 LEU B O 1
ATOM 4070 N N . LEU B 1 129 ? 0.208 50.25 15.305 1 88.38 129 LEU B N 1
ATOM 4071 C CA . LEU B 1 129 ? 0.099 50.062 16.75 1 88.38 129 LEU B CA 1
ATOM 4072 C C . LEU B 1 129 ? 0.62 51.25 17.5 1 88.38 129 LEU B C 1
ATOM 4074 O O . LEU B 1 129 ? 1.725 51.75 17.234 1 88.38 129 LEU B O 1
ATOM 4078 N N . TYR B 1 130 ? -0.224 51.75 18.375 1 84.12 130 TYR B N 1
ATOM 4079 C CA . TYR B 1 130 ? 0.174 52.812 19.281 1 84.12 130 TYR B CA 1
ATOM 4080 C C . TYR B 1 130 ? 0.363 52.281 20.703 1 84.12 130 TYR B C 1
ATOM 4082 O O . TYR B 1 130 ? -0.585 52.25 21.484 1 84.12 130 TYR B O 1
ATOM 4090 N N . GLY B 1 131 ? 1.576 51.75 21.016 1 76.38 131 GLY B N 1
ATOM 4091 C CA . GLY B 1 131 ? 1.902 51.062 22.266 1 76.38 131 GLY B CA 1
ATOM 4092 C C . GLY B 1 131 ? 1.556 51.906 23.5 1 76.38 131 GLY B C 1
ATOM 4093 O O . GLY B 1 131 ? 0.943 51.375 24.438 1 76.38 131 GLY B O 1
ATOM 4094 N N . GLU B 1 132 ? 1.923 53.156 23.438 1 74.19 132 GLU B N 1
ATOM 4095 C CA . GLU B 1 132 ? 1.734 54.031 24.594 1 74.19 132 GLU B CA 1
ATOM 4096 C C . GLU B 1 132 ? 0.253 54.219 24.906 1 74.19 132 GLU B C 1
ATOM 4098 O O . GLU B 1 132 ? -0.132 54.344 26.062 1 74.19 132 GLU B O 1
ATOM 4103 N N . MET B 1 133 ? -0.558 54.125 23.953 1 73.31 133 MET B N 1
ATOM 4104 C CA . MET B 1 133 ? -1.991 54.344 24.094 1 73.31 133 MET B CA 1
ATOM 4105 C C . MET B 1 133 ? -2.766 53.031 24.062 1 73.31 133 MET B C 1
ATOM 4107 O O . MET B 1 133 ? -3.988 53.031 24.219 1 73.31 133 MET B O 1
ATOM 4111 N N . ASN B 1 134 ? -2.166 51.938 23.938 1 89 134 ASN B N 1
ATOM 4112 C CA . ASN B 1 134 ? -2.793 50.625 23.812 1 89 134 ASN B CA 1
ATOM 4113 C C . ASN B 1 134 ? -3.908 50.625 22.766 1 89 134 ASN B C 1
ATOM 4115 O O . ASN B 1 134 ? -5.039 50.25 23.062 1 89 134 ASN B O 1
ATOM 4119 N N . SER B 1 135 ? -3.645 51.281 21.703 1 92 135 SER B N 1
ATOM 4120 C CA . SER B 1 135 ? -4.625 51.438 20.641 1 92 135 SER B CA 1
ATOM 4121 C C . SER B 1 135 ? -4.016 51.094 19.281 1 92 135 SER B C 1
ATOM 4123 O O . SER B 1 135 ? -2.797 50.969 19.156 1 92 135 SER B O 1
ATOM 4125 N N . ILE B 1 136 ? -4.949 50.844 18.312 1 92.56 136 ILE B N 1
ATOM 4126 C CA . ILE B 1 136 ? -4.496 50.562 16.953 1 92.56 136 ILE B CA 1
ATOM 4127 C C . ILE B 1 136 ? -5.25 51.438 15.961 1 92.56 136 ILE B C 1
ATOM 4129 O O . ILE B 1 136 ? -6.312 51.969 16.281 1 92.56 136 ILE B O 1
ATOM 4133 N N . GLU B 1 137 ? -4.652 51.625 14.828 1 90.44 137 GLU B N 1
ATOM 4134 C CA . GLU B 1 137 ? -5.285 52.25 13.68 1 90.44 137 GLU B CA 1
ATOM 4135 C C . GLU B 1 137 ? -5.219 51.344 12.445 1 90.44 137 GLU B C 1
ATOM 4137 O O . GLU B 1 137 ? -4.16 50.812 12.125 1 90.44 137 GLU B O 1
ATOM 4142 N N . VAL B 1 138 ? -6.402 51.156 11.836 1 89.06 138 VAL B N 1
ATOM 4143 C CA . VAL B 1 138 ? -6.461 50.312 10.656 1 89.06 138 VAL B CA 1
ATOM 4144 C C . VAL B 1 138 ? -6.055 51.094 9.414 1 89.06 138 VAL B C 1
ATOM 4146 O O . VAL B 1 138 ? -6.598 52.188 9.156 1 89.06 138 VAL B O 1
ATOM 4149 N N . ILE B 1 139 ? -5.16 50.562 8.633 1 85.12 139 ILE B N 1
ATOM 4150 C CA . ILE B 1 139 ? -4.605 51.344 7.535 1 85.12 139 ILE B CA 1
ATOM 4151 C C . ILE B 1 139 ? -5.191 50.875 6.207 1 85.12 139 ILE B C 1
ATOM 4153 O O . ILE B 1 139 ? -4.945 51.469 5.16 1 85.12 139 ILE B O 1
ATOM 4157 N N . THR B 1 140 ? -5.84 49.844 6.141 1 83.69 140 THR B N 1
ATOM 4158 C CA . THR B 1 140 ? -6.41 49.281 4.918 1 83.69 140 THR B CA 1
ATOM 4159 C C . THR B 1 140 ? -7.934 49.25 5 1 83.69 140 THR B C 1
ATOM 4161 O O . THR B 1 140 ? -8.5 49.281 6.09 1 83.69 140 THR B O 1
ATOM 4164 N N . LYS B 1 141 ? -8.586 49.281 3.805 1 83.88 141 LYS B N 1
ATOM 4165 C CA . LYS B 1 141 ? -10.031 49.094 3.756 1 83.88 141 LYS B CA 1
ATOM 4166 C C . LYS B 1 141 ? -10.398 47.625 3.934 1 83.88 141 LYS B C 1
ATOM 4168 O O . LYS B 1 141 ? -9.766 46.75 3.344 1 83.88 141 LYS B O 1
ATOM 4173 N N . LEU B 1 142 ? -11.266 47.406 4.93 1 83.88 142 LEU B N 1
ATOM 4174 C CA . LEU B 1 142 ? -11.711 46.062 5.176 1 83.88 142 LEU B CA 1
ATOM 4175 C C . LEU B 1 142 ? -13.219 45.938 4.992 1 83.88 142 LEU B C 1
ATOM 4177 O O . LEU B 1 142 ? -13.961 46.844 5.305 1 83.88 142 LEU B O 1
ATOM 4181 N N . ASP B 1 143 ? -13.641 44.875 4.434 1 87.62 143 ASP B N 1
ATOM 4182 C CA . ASP B 1 143 ? -15.062 44.562 4.324 1 87.62 143 ASP B CA 1
ATOM 4183 C C . ASP B 1 143 ? -15.539 43.719 5.523 1 87.62 143 ASP B C 1
ATOM 4185 O O . ASP B 1 143 ? -14.758 43 6.141 1 87.62 143 ASP B O 1
ATOM 4189 N N . LYS B 1 144 ? -16.859 43.969 5.809 1 90.38 144 LYS B N 1
ATOM 4190 C CA . LYS B 1 144 ? -17.453 43.156 6.863 1 90.38 144 LYS B CA 1
ATOM 4191 C C . LYS B 1 144 ? -17.328 41.656 6.559 1 90.38 144 LYS B C 1
ATOM 4193 O O . LYS B 1 144 ? -17.562 41.25 5.426 1 90.38 144 LYS B O 1
ATOM 4198 N N . GLY B 1 145 ? -16.922 40.875 7.586 1 92.81 145 GLY B N 1
ATOM 4199 C CA . GLY B 1 145 ? -16.828 39.438 7.438 1 92.81 145 GLY B CA 1
ATOM 4200 C C . GLY B 1 145 ? -15.445 38.969 7.047 1 92.81 145 GLY B C 1
ATOM 4201 O O . GLY B 1 145 ? -15.156 37.781 7.074 1 92.81 145 GLY B O 1
ATOM 4202 N N . GLU B 1 146 ? -14.562 39.844 6.754 1 92.31 146 GLU B N 1
ATOM 4203 C CA . GLU B 1 146 ? -13.227 39.469 6.285 1 92.31 146 GLU B CA 1
ATOM 4204 C C . GLU B 1 146 ? -12.43 38.781 7.383 1 92.31 146 GLU B C 1
ATOM 4206 O O . GLU B 1 146 ? -12.484 39.188 8.547 1 92.31 146 GLU B O 1
ATOM 4211 N N . ASN B 1 147 ? -11.789 37.75 7.039 1 93.75 147 ASN B N 1
ATOM 4212 C CA . ASN B 1 147 ? -10.844 36.969 7.859 1 93.75 147 ASN B CA 1
ATOM 4213 C C . ASN B 1 147 ? -11.555 36.25 9 1 93.75 147 ASN B C 1
ATOM 4215 O O . ASN B 1 147 ? -10.969 36.062 10.07 1 93.75 147 ASN B O 1
ATOM 4219 N N . ILE B 1 148 ? -12.812 36.062 8.828 1 94.81 148 ILE B N 1
ATOM 4220 C CA . ILE B 1 148 ? -13.57 35.281 9.805 1 94.81 148 ILE B CA 1
ATOM 4221 C C . ILE B 1 148 ? -14.141 34.031 9.141 1 94.81 148 ILE B C 1
ATOM 4223 O O . ILE B 1 148 ? -14.742 34.094 8.062 1 94.81 148 ILE B O 1
ATOM 4227 N N . ARG B 1 149 ? -13.875 32.938 9.703 1 91.75 149 ARG B N 1
ATOM 4228 C CA . ARG B 1 149 ? -14.562 31.688 9.352 1 91.75 149 ARG B CA 1
ATOM 4229 C C . ARG B 1 149 ? -15.805 31.5 10.219 1 91.75 149 ARG B C 1
ATOM 4231 O O . ARG B 1 149 ? -15.695 31.266 11.43 1 91.75 149 ARG B O 1
ATOM 4238 N N . GLU B 1 150 ? -16.906 31.562 9.586 1 93.62 150 GLU B N 1
ATOM 4239 C CA . GLU B 1 150 ? -18.156 31.547 10.328 1 93.62 150 GLU B CA 1
ATOM 4240 C C . GLU B 1 150 ? -18.453 30.141 10.867 1 93.62 150 GLU B C 1
ATOM 4242 O O . GLU B 1 150 ? -17.969 29.156 10.328 1 93.62 150 GLU B O 1
ATOM 4247 N N . ARG B 1 151 ? -19.234 30.188 11.906 1 91.62 151 ARG B N 1
ATOM 4248 C CA . ARG B 1 151 ? -19.703 28.922 12.461 1 91.62 151 ARG B CA 1
ATOM 4249 C C . ARG B 1 151 ? -20.391 28.078 11.383 1 91.62 151 ARG B C 1
ATOM 4251 O O . ARG B 1 151 ? -21.188 28.594 10.602 1 91.62 151 ARG B O 1
ATOM 4258 N N . GLY B 1 152 ? -20 26.75 11.305 1 90.88 152 GLY B N 1
ATOM 4259 C CA . GLY B 1 152 ? -20.672 25.828 10.406 1 90.88 152 GLY B CA 1
ATOM 4260 C C . GLY B 1 152 ? -20.281 26.031 8.945 1 90.88 152 GLY B C 1
ATOM 4261 O O . GLY B 1 152 ? -20.891 25.438 8.055 1 90.88 152 GLY B O 1
ATOM 4262 N N . SER B 1 153 ? -19.391 26.875 8.688 1 90.06 153 SER B N 1
ATOM 4263 C CA . SER B 1 153 ? -19.016 27.172 7.312 1 90.06 153 SER B CA 1
ATOM 4264 C C . SER B 1 153 ? -18.469 25.922 6.609 1 90.06 153 SER B C 1
ATOM 4266 O O . SER B 1 153 ? -18.562 25.812 5.387 1 90.06 153 SER B O 1
ATOM 4268 N N . GLU B 1 154 ? -17.969 24.984 7.312 1 86.56 154 GLU B N 1
ATOM 4269 C CA . GLU B 1 154 ? -17.438 23.75 6.727 1 86.56 154 GLU B CA 1
ATOM 4270 C C . GLU B 1 154 ? -18.469 22.625 6.789 1 86.56 154 GLU B C 1
ATOM 4272 O O . GLU B 1 154 ? -18.656 21.891 5.816 1 86.56 154 GLU B O 1
ATOM 4277 N N . ALA B 1 155 ? -19 22.484 7.887 1 90.06 155 ALA B N 1
ATOM 4278 C CA . ALA B 1 155 ? -20.016 21.469 8.07 1 90.06 155 ALA B CA 1
ATOM 4279 C C . ALA B 1 155 ? -20.984 21.844 9.188 1 90.06 155 ALA B C 1
ATOM 4281 O O . ALA B 1 155 ? -20.578 22.469 10.18 1 90.06 155 ALA B O 1
ATOM 4282 N N . ASN B 1 156 ? -22.219 21.484 9.016 1 93.88 156 ASN B N 1
ATOM 4283 C CA . ASN B 1 156 ? -23.219 21.641 10.062 1 93.88 156 ASN B CA 1
ATOM 4284 C C . ASN B 1 156 ? -23.422 20.359 10.859 1 93.88 156 ASN B C 1
ATOM 4286 O O . ASN B 1 156 ? -23.125 19.266 10.367 1 93.88 156 ASN B O 1
ATOM 4290 N N . ALA B 1 157 ? -23.844 20.609 12.094 1 93.5 157 ALA B N 1
ATOM 4291 C CA . ALA B 1 157 ? -24.203 19.438 12.891 1 93.5 157 ALA B CA 1
ATOM 4292 C C . ALA B 1 157 ? -25.156 18.531 12.133 1 93.5 157 ALA B C 1
ATOM 4294 O O . ALA B 1 157 ? -26.141 19 11.562 1 93.5 157 ALA B O 1
ATOM 4295 N N . GLY B 1 158 ? -24.766 17.219 12.031 1 94.25 158 GLY B N 1
ATOM 4296 C CA . GLY B 1 158 ? -25.641 16.266 11.359 1 94.25 158 GLY B CA 1
ATOM 4297 C C . GLY B 1 158 ? -25.203 15.961 9.938 1 94.25 158 GLY B C 1
ATOM 4298 O O . GLY B 1 158 ? -25.625 14.969 9.352 1 94.25 158 GLY B O 1
ATOM 4299 N N . ASP B 1 159 ? -24.359 16.797 9.398 1 94.12 159 ASP B N 1
ATOM 4300 C CA . ASP B 1 159 ? -23.859 16.531 8.062 1 94.12 159 ASP B CA 1
ATOM 4301 C C . ASP B 1 159 ? -23.062 15.219 8.031 1 94.12 159 ASP B C 1
ATOM 4303 O O . ASP B 1 159 ? -22.297 14.938 8.961 1 94.12 159 ASP B O 1
ATOM 4307 N N . ILE B 1 160 ? -23.219 14.414 6.984 1 95 160 ILE B N 1
ATOM 4308 C CA . ILE B 1 160 ? -22.438 13.195 6.812 1 95 160 ILE B CA 1
ATOM 4309 C C . ILE B 1 160 ? -21.031 13.547 6.32 1 95 160 ILE B C 1
ATOM 4311 O O . ILE B 1 160 ? -20.875 14.102 5.234 1 95 160 ILE B O 1
ATOM 4315 N N . LEU B 1 161 ? -20.078 13.234 7.133 1 93.38 161 LEU B N 1
ATOM 4316 C CA . LEU B 1 161 ? -18.688 13.547 6.805 1 93.38 161 LEU B CA 1
ATOM 4317 C C . LEU B 1 161 ? -18.016 12.375 6.098 1 93.38 161 LEU B C 1
ATOM 4319 O O . LEU B 1 161 ? -17.203 12.57 5.188 1 93.38 161 LEU B O 1
ATOM 4323 N N . LEU B 1 162 ? -18.344 11.156 6.551 1 93.31 162 LEU B N 1
ATOM 4324 C CA . LEU B 1 162 ? -17.891 9.906 5.938 1 93.31 162 LEU B CA 1
ATOM 4325 C C . LEU B 1 162 ? -19.062 8.945 5.766 1 93.31 162 LEU B C 1
ATOM 4327 O O . LEU B 1 162 ? -19.859 8.758 6.688 1 93.31 162 LEU B O 1
ATOM 4331 N N . ARG B 1 163 ? -19.141 8.398 4.656 1 92 163 ARG B N 1
ATOM 4332 C CA . ARG B 1 163 ? -20.25 7.504 4.375 1 92 163 ARG B CA 1
ATOM 4333 C C . ARG B 1 163 ? -19.891 6.059 4.695 1 92 163 ARG B C 1
ATOM 4335 O O . ARG B 1 163 ? -18.719 5.676 4.625 1 92 163 ARG B O 1
ATOM 4342 N N . ASP B 1 164 ? -20.938 5.297 4.965 1 91.38 164 ASP B N 1
ATOM 4343 C CA . ASP B 1 164 ? -20.812 3.842 4.973 1 91.38 164 ASP B CA 1
ATOM 4344 C C . ASP B 1 164 ? -20.109 3.344 3.713 1 91.38 164 ASP B C 1
ATOM 4346 O O . ASP B 1 164 ? -20.391 3.818 2.611 1 91.38 164 ASP B O 1
ATOM 4350 N N . GLY B 1 165 ? -19.109 2.451 3.953 1 87.44 165 GLY B N 1
ATOM 4351 C CA . GLY B 1 165 ? -18.375 1.928 2.816 1 87.44 165 GLY B CA 1
ATOM 4352 C C . GLY B 1 165 ? -17.062 2.658 2.566 1 87.44 165 GLY B C 1
ATOM 4353 O O . GLY B 1 165 ? -16.25 2.227 1.744 1 87.44 165 GLY B O 1
ATOM 4354 N N . TYR B 1 166 ? -16.859 3.719 3.328 1 89.12 166 TYR B N 1
ATOM 4355 C CA . TYR B 1 166 ? -15.625 4.488 3.158 1 89.12 166 TYR B CA 1
ATOM 4356 C C . TYR B 1 166 ? -14.422 3.723 3.701 1 89.12 166 TYR B C 1
ATOM 4358 O O . TYR B 1 166 ? -14.445 3.242 4.836 1 89.12 166 TYR B O 1
ATOM 4366 N N . ARG B 1 167 ? -13.438 3.596 2.865 1 90.81 167 ARG B N 1
ATOM 4367 C CA . ARG B 1 167 ? -12.188 2.996 3.324 1 90.81 167 ARG B CA 1
ATOM 4368 C C . ARG B 1 167 ? -11.328 4.02 4.059 1 90.81 167 ARG B C 1
ATOM 4370 O O . ARG B 1 167 ? -10.922 5.027 3.477 1 90.81 167 ARG B O 1
ATOM 4377 N N . LEU B 1 168 ? -11 3.754 5.203 1 93.12 168 LEU B N 1
ATOM 4378 C CA . LEU B 1 168 ? -10.336 4.723 6.074 1 93.12 168 LEU B CA 1
ATOM 4379 C C . LEU B 1 168 ? -8.906 4.984 5.609 1 93.12 168 LEU B C 1
ATOM 4381 O O . LEU B 1 168 ? -8.141 4.043 5.387 1 93.12 168 LEU B O 1
ATOM 4385 N N . ASP B 1 169 ? -8.609 6.203 5.406 1 92.88 169 ASP B N 1
ATOM 4386 C CA . ASP B 1 169 ? -7.262 6.684 5.121 1 92.88 169 ASP B CA 1
ATOM 4387 C C . ASP B 1 169 ? -6.715 7.508 6.285 1 92.88 169 ASP B C 1
ATOM 4389 O O . ASP B 1 169 ? -7.328 7.562 7.355 1 92.88 169 ASP B O 1
ATOM 4393 N N . SER B 1 170 ? -5.543 8.062 6.125 1 94.19 170 SER B N 1
ATOM 4394 C CA . SER B 1 170 ? -4.902 8.773 7.223 1 94.19 170 SER B CA 1
ATOM 4395 C C . SER B 1 170 ? -5.723 9.992 7.645 1 94.19 170 SER B C 1
ATOM 4397 O O . SER B 1 170 ? -5.883 10.258 8.836 1 94.19 170 SER B O 1
ATOM 4399 N N . ILE B 1 171 ? -6.289 10.695 6.707 1 93.44 171 ILE B N 1
ATOM 4400 C CA . ILE B 1 171 ? -7.023 11.93 6.977 1 93.44 171 ILE B CA 1
ATOM 4401 C C . ILE B 1 171 ? -8.344 11.602 7.672 1 93.44 171 ILE B C 1
ATOM 4403 O O . ILE B 1 171 ? -8.711 12.258 8.656 1 93.44 171 ILE B O 1
ATOM 4407 N N . SER B 1 172 ? -9.023 10.578 7.199 1 93.31 172 SER B N 1
ATOM 4408 C CA . SER B 1 172 ? -10.289 10.203 7.824 1 93.31 172 SER B CA 1
ATOM 4409 C C . SER B 1 172 ? -10.078 9.719 9.25 1 93.31 172 SER B C 1
ATOM 4411 O O . SER B 1 172 ? -10.93 9.93 10.117 1 93.31 172 SER B O 1
ATOM 4413 N N . ILE B 1 173 ? -9.016 9.062 9.5 1 93.56 173 ILE B N 1
ATOM 4414 C CA . ILE B 1 173 ? -8.703 8.648 10.859 1 93.56 173 ILE B CA 1
ATOM 4415 C C . ILE B 1 173 ? -8.484 9.883 11.734 1 93.56 173 ILE B C 1
ATOM 4417 O O . ILE B 1 173 ? -9 9.953 12.859 1 93.56 173 ILE B O 1
ATOM 4421 N N . GLY B 1 174 ? -7.727 10.812 11.227 1 92.56 174 GLY B N 1
ATOM 4422 C CA . GLY B 1 174 ? -7.586 12.078 11.93 1 92.56 174 GLY B CA 1
ATOM 4423 C C . GLY B 1 174 ? -8.914 12.742 12.234 1 92.56 174 GLY B C 1
ATOM 4424 O O . GLY B 1 174 ? -9.133 13.219 13.352 1 92.56 174 GLY B O 1
ATOM 4425 N N . LEU B 1 175 ? -9.797 12.758 11.273 1 91.25 175 LEU B N 1
ATOM 4426 C CA . LEU B 1 175 ? -11.109 13.391 11.406 1 91.25 175 LEU B CA 1
ATOM 4427 C C . LEU B 1 175 ? -11.93 12.703 12.5 1 91.25 175 LEU B C 1
ATOM 4429 O O . LEU B 1 175 ? -12.523 13.375 13.344 1 91.25 175 LEU B O 1
ATOM 4433 N N . ILE B 1 176 ? -11.945 11.43 12.508 1 92.69 176 ILE B N 1
ATOM 4434 C CA . ILE B 1 176 ? -12.711 10.672 13.484 1 92.69 176 ILE B CA 1
ATOM 4435 C C . ILE B 1 176 ? -12.227 11 14.891 1 92.69 176 ILE B C 1
ATOM 4437 O O . ILE B 1 176 ? -13.039 11.203 15.797 1 92.69 176 ILE B O 1
ATOM 4441 N N . HIS B 1 177 ? -10.953 11.07 15.039 1 89.44 177 HIS B N 1
ATOM 4442 C CA . HIS B 1 177 ? -10.383 11.406 16.344 1 89.44 177 HIS B CA 1
ATOM 4443 C C . HIS B 1 177 ? -10.719 12.844 16.734 1 89.44 177 HIS B C 1
ATOM 4445 O O . HIS B 1 177 ? -11 13.125 17.906 1 89.44 177 HIS B O 1
ATOM 4451 N N . LYS B 1 178 ? -10.664 13.688 15.789 1 85.25 178 LYS B N 1
ATOM 4452 C CA . LYS B 1 178 ? -10.977 15.094 16.047 1 85.25 178 LYS B CA 1
ATOM 4453 C C . LYS B 1 178 ? -12.422 15.25 16.516 1 85.25 178 LYS B C 1
ATOM 4455 O O . LYS B 1 178 ? -12.727 16.125 17.328 1 85.25 178 LYS B O 1
ATOM 4460 N N . LEU B 1 179 ? -13.289 14.469 15.961 1 86.94 179 LEU B N 1
ATOM 4461 C CA . LEU B 1 179 ? -14.711 14.57 16.266 1 86.94 179 LEU B CA 1
ATOM 4462 C C . LEU B 1 179 ? -15.008 14.047 17.672 1 86.94 179 LEU B C 1
ATOM 4464 O O . LEU B 1 179 ? -16.109 14.242 18.188 1 86.94 179 LEU B O 1
ATOM 4468 N N . GLY B 1 180 ? -14.07 13.367 18.281 1 85.56 180 GLY B N 1
ATOM 4469 C CA . GLY B 1 180 ? -14.242 12.883 19.641 1 85.56 180 GLY B CA 1
ATOM 4470 C C . GLY B 1 180 ? -15.109 11.641 19.719 1 85.56 180 GLY B C 1
ATOM 4471 O O . GLY B 1 180 ? -15.703 11.359 20.766 1 85.56 180 GLY B O 1
ATOM 4472 N N . ILE B 1 181 ? -15.242 10.984 18.656 1 88.5 181 ILE B N 1
ATOM 4473 C CA . ILE B 1 181 ? -15.992 9.734 18.609 1 88.5 181 ILE B CA 1
ATOM 4474 C C . ILE B 1 181 ? -15.211 8.633 19.328 1 88.5 181 ILE B C 1
ATOM 4476 O O . ILE B 1 181 ? -13.992 8.508 19.156 1 88.5 181 ILE B O 1
ATOM 4480 N N . SER B 1 182 ? -15.875 7.883 20.109 1 92 182 SER B N 1
ATOM 4481 C CA . SER B 1 182 ? -15.188 6.883 20.922 1 92 182 SER B CA 1
ATOM 4482 C C . SER B 1 182 ? -15.148 5.531 20.219 1 92 182 SER B C 1
ATOM 4484 O O . SER B 1 182 ? -14.195 4.77 20.391 1 92 182 SER B O 1
ATOM 4486 N N . GLN B 1 183 ? -16.281 5.312 19.5 1 96.19 183 GLN B N 1
ATOM 4487 C CA . GLN B 1 183 ? -16.391 4.035 18.812 1 96.19 183 GLN B CA 1
ATOM 4488 C C . GLN B 1 183 ? -16.953 4.219 17.406 1 96.19 183 GLN B C 1
ATOM 4490 O O . GLN B 1 183 ? -17.703 5.16 17.141 1 96.19 183 GLN B O 1
ATOM 4495 N N . VAL B 1 184 ? -16.547 3.369 16.578 1 96.69 184 VAL B N 1
ATOM 4496 C CA . VAL B 1 184 ? -17.062 3.361 15.219 1 96.69 184 VAL B CA 1
ATOM 4497 C C . VAL B 1 184 ? -17.328 1.925 14.773 1 96.69 184 VAL B C 1
ATOM 4499 O O . VAL B 1 184 ? -16.734 0.985 15.305 1 96.69 184 VAL B O 1
ATOM 4502 N N . GLU B 1 185 ? -18.219 1.784 13.867 1 97.25 185 GLU B N 1
ATOM 4503 C CA . GLU B 1 185 ? -18.469 0.48 13.266 1 97.25 185 GLU B CA 1
ATOM 4504 C C . GLU B 1 185 ? -17.703 0.317 11.953 1 97.25 185 GLU B C 1
ATOM 4506 O O . GLU B 1 185 ? -17.766 1.186 11.086 1 97.25 185 GLU B O 1
ATOM 4511 N N . ILE B 1 186 ? -16.984 -0.76 11.82 1 96.19 186 ILE B N 1
ATOM 4512 C CA . ILE B 1 186 ? -16.266 -1.109 10.602 1 96.19 186 ILE B CA 1
ATOM 4513 C C . ILE B 1 186 ? -16.656 -2.521 10.164 1 96.19 186 ILE B C 1
ATOM 4515 O O . ILE B 1 186 ? -17.156 -3.314 10.969 1 96.19 186 ILE B O 1
ATOM 4519 N N . TYR B 1 187 ? -16.516 -2.816 8.938 1 93 187 TYR B N 1
ATOM 4520 C CA . TYR B 1 187 ? -16.781 -4.164 8.445 1 93 187 TYR B CA 1
ATOM 4521 C C . TYR B 1 187 ? -15.633 -5.105 8.789 1 93 187 TYR B C 1
ATOM 4523 O O . TYR B 1 187 ? -14.461 -4.719 8.719 1 93 187 TYR B O 1
ATOM 4531 N N . LYS B 1 188 ? -16 -6.32 9.148 1 90.94 188 LYS B N 1
ATOM 4532 C CA . LYS B 1 188 ? -14.992 -7.352 9.367 1 90.94 188 LYS B CA 1
ATOM 4533 C C . LYS B 1 188 ? -14.273 -7.699 8.062 1 90.94 188 LYS B C 1
ATOM 4535 O O . LYS B 1 188 ? -14.891 -7.711 6.996 1 90.94 188 LYS B O 1
ATOM 4540 N N . LYS B 1 189 ? -13.016 -7.922 8.172 1 90.06 189 LYS B N 1
ATOM 4541 C CA . LYS B 1 189 ? -12.273 -8.422 7.012 1 90.06 189 LYS B CA 1
ATOM 4542 C C . LYS B 1 189 ? -12.508 -9.922 6.816 1 90.06 189 LYS B C 1
ATOM 4544 O O . LYS B 1 189 ? -12.516 -10.68 7.785 1 90.06 189 LYS B O 1
ATOM 4549 N N . PRO B 1 190 ? -12.711 -10.258 5.578 1 90.75 190 PRO B N 1
ATOM 4550 C CA . PRO B 1 190 ? -12.812 -11.703 5.344 1 90.75 190 PRO B CA 1
ATOM 4551 C C . PRO B 1 190 ? -11.5 -12.438 5.598 1 90.75 190 PRO B C 1
ATOM 4553 O O . PRO B 1 190 ? -10.422 -11.898 5.309 1 90.75 190 PRO B O 1
ATOM 4556 N N . ARG B 1 191 ? -11.625 -13.617 6.129 1 91.5 191 ARG B N 1
ATOM 4557 C CA . ARG B 1 191 ? -10.461 -14.492 6.285 1 91.5 191 ARG B CA 1
ATOM 4558 C C . ARG B 1 191 ? -10.258 -15.359 5.047 1 91.5 191 ARG B C 1
ATOM 4560 O O . ARG B 1 191 ? -11.211 -15.961 4.543 1 91.5 191 ARG B O 1
ATOM 4567 N N . VAL B 1 192 ? -9.078 -15.312 4.535 1 96.19 192 VAL B N 1
ATOM 4568 C CA . VAL B 1 192 ? -8.75 -16.141 3.373 1 96.19 192 VAL B CA 1
ATOM 4569 C C . VAL B 1 192 ? -7.699 -17.172 3.758 1 96.19 192 VAL B C 1
ATOM 4571 O O . VAL B 1 192 ? -6.664 -16.844 4.336 1 96.19 192 VAL B O 1
ATOM 4574 N N . SER B 1 193 ? -8.016 -18.422 3.529 1 97.44 193 SER B N 1
ATOM 4575 C CA . SER B 1 193 ? -7.094 -19.516 3.834 1 97.44 193 SER B CA 1
ATOM 4576 C C . SER B 1 193 ? -6.531 -20.125 2.561 1 97.44 193 SER B C 1
ATOM 4578 O O . SER B 1 193 ? -7.246 -20.281 1.569 1 97.44 193 SER B O 1
ATOM 4580 N N . LEU B 1 194 ? -5.27 -20.5 2.633 1 97.12 194 LEU B N 1
ATOM 4581 C CA . LEU B 1 194 ? -4.59 -21.078 1.477 1 97.12 194 LEU B CA 1
ATOM 4582 C C . LEU B 1 194 ? -4.258 -22.547 1.716 1 97.12 194 LEU B C 1
ATOM 4584 O O . LEU B 1 194 ? -3.689 -22.906 2.752 1 97.12 194 LEU B O 1
ATOM 4588 N N . ILE B 1 195 ? -4.594 -23.406 0.762 1 95.56 195 ILE B N 1
ATOM 4589 C CA . ILE B 1 195 ? -4.27 -24.828 0.775 1 95.56 195 ILE B CA 1
ATOM 4590 C C . ILE B 1 195 ? -3.436 -25.172 -0.454 1 95.56 195 ILE B C 1
ATOM 4592 O O . ILE B 1 195 ? -3.758 -24.766 -1.569 1 95.56 195 ILE B O 1
ATOM 4596 N N . SER B 1 196 ? -2.363 -25.859 -0.216 1 92.94 196 SER B N 1
ATOM 4597 C CA . SER B 1 196 ? -1.607 -26.422 -1.33 1 92.94 196 SER B CA 1
ATOM 4598 C C . SER B 1 196 ? -1.893 -27.922 -1.496 1 92.94 196 SER B C 1
ATOM 4600 O O . SER B 1 196 ? -1.736 -28.688 -0.551 1 92.94 196 SER B O 1
ATOM 4602 N N . ILE B 1 197 ? -2.299 -28.234 -2.686 1 90.62 197 ILE B N 1
ATOM 4603 C CA . ILE B 1 197 ? -2.621 -29.625 -2.955 1 90.62 197 ILE B CA 1
ATOM 4604 C C . ILE B 1 197 ? -1.564 -30.234 -3.873 1 90.62 197 ILE B C 1
ATOM 4606 O O . ILE B 1 197 ? -1.27 -29.688 -4.938 1 90.62 197 ILE B O 1
ATOM 4610 N N . GLY B 1 198 ? -1.065 -31.391 -3.523 1 82.75 198 GLY B N 1
ATOM 4611 C CA . GLY B 1 198 ? -0.006 -32.062 -4.25 1 82.75 198 GLY B CA 1
ATOM 4612 C C . GLY B 1 198 ? 1.328 -32.031 -3.529 1 82.75 198 GLY B C 1
ATOM 4613 O O . GLY B 1 198 ? 2.24 -31.312 -3.93 1 82.75 198 GLY B O 1
ATOM 4614 N N . ASN B 1 199 ? 1.545 -32.812 -2.525 1 67.06 199 ASN B N 1
ATOM 4615 C CA . ASN B 1 199 ? 2.779 -32.812 -1.748 1 67.06 199 ASN B CA 1
ATOM 4616 C C . ASN B 1 199 ? 3.496 -34.156 -1.85 1 67.06 199 ASN B C 1
ATOM 4618 O O . ASN B 1 199 ? 4.285 -34.531 -0.972 1 67.06 199 ASN B O 1
ATOM 4622 N N . GLU B 1 200 ? 3.178 -34.781 -2.936 1 66.56 200 GLU B N 1
ATOM 4623 C CA . GLU B 1 200 ? 3.654 -36.156 -3.033 1 66.56 200 GLU B CA 1
ATOM 4624 C C . GLU B 1 200 ? 5.129 -36.188 -3.424 1 66.56 200 GLU B C 1
ATOM 4626 O O . GLU B 1 200 ? 5.82 -37.188 -3.139 1 66.56 200 GLU B O 1
ATOM 4631 N N . SER B 1 201 ? 5.641 -35.062 -4.062 1 63.69 201 SER B N 1
ATOM 4632 C CA . SER B 1 201 ? 7.051 -35 -4.434 1 63.69 201 SER B CA 1
ATOM 4633 C C . SER B 1 201 ? 7.723 -33.75 -3.844 1 63.69 201 SER B C 1
ATOM 4635 O O . SER B 1 201 ? 7.047 -32.812 -3.412 1 63.69 201 SER B O 1
ATOM 4637 N N . SER B 1 202 ? 9.055 -33.906 -3.662 1 63.31 202 SER B N 1
ATOM 4638 C CA . SER B 1 202 ? 9.82 -32.75 -3.201 1 63.31 202 SER B CA 1
ATOM 4639 C C . SER B 1 202 ? 9.555 -31.516 -4.07 1 63.31 202 SER B C 1
ATOM 4641 O O . SER B 1 202 ? 9.43 -30.406 -3.562 1 63.31 202 SER B O 1
ATOM 4643 N N . HIS B 1 203 ? 9.461 -31.812 -5.344 1 64.56 203 HIS B N 1
ATOM 4644 C CA . HIS B 1 203 ? 9.219 -30.734 -6.289 1 64.56 203 HIS B CA 1
ATOM 4645 C C . HIS B 1 203 ? 7.852 -30.094 -6.051 1 64.56 203 HIS B C 1
ATOM 4647 O O . HIS B 1 203 ? 7.723 -28.875 -6.062 1 64.56 203 HIS B O 1
ATOM 4653 N N . GLN B 1 204 ? 6.969 -30.938 -5.879 1 63.47 204 GLN B N 1
ATOM 4654 C CA . GLN B 1 204 ? 5.625 -30.453 -5.602 1 63.47 204 GLN B CA 1
ATOM 4655 C C . GLN B 1 204 ? 5.578 -29.688 -4.285 1 63.47 204 GLN B C 1
ATOM 4657 O O . GLN B 1 204 ? 4.91 -28.656 -4.184 1 63.47 204 GLN B O 1
ATOM 4662 N N . ARG B 1 205 ? 6.293 -30.172 -3.424 1 67.5 205 ARG B N 1
ATOM 4663 C CA . ARG B 1 205 ? 6.34 -29.5 -2.131 1 67.5 205 ARG B CA 1
ATOM 4664 C C . ARG B 1 205 ? 6.992 -28.125 -2.256 1 67.5 205 ARG B C 1
ATOM 4666 O O . ARG B 1 205 ? 6.504 -27.141 -1.685 1 67.5 205 ARG B O 1
ATOM 4673 N N . MET B 1 206 ? 8.023 -28.172 -3.051 1 68.31 206 MET B N 1
ATOM 4674 C CA . MET B 1 206 ? 8.734 -26.906 -3.238 1 68.31 206 MET B CA 1
ATOM 4675 C C . MET B 1 206 ? 7.844 -25.891 -3.955 1 68.31 206 MET B C 1
ATOM 4677 O O . MET B 1 206 ? 7.789 -24.719 -3.562 1 68.31 206 MET B O 1
ATOM 4681 N N . ASN B 1 207 ? 7.184 -26.344 -4.969 1 72.25 207 ASN B N 1
ATOM 4682 C CA . ASN B 1 207 ? 6.277 -25.453 -5.699 1 72.25 207 ASN B CA 1
ATOM 4683 C C . ASN B 1 207 ? 5.102 -25.016 -4.832 1 72.25 207 ASN B C 1
ATOM 4685 O O . ASN B 1 207 ? 4.68 -23.859 -4.891 1 72.25 207 ASN B O 1
ATOM 4689 N N . GLY B 1 208 ? 4.672 -26 -4.133 1 74.06 208 GLY B N 1
ATOM 4690 C CA . GLY B 1 208 ? 3.602 -25.688 -3.201 1 74.06 208 GLY B CA 1
ATOM 4691 C C . GLY B 1 208 ? 4.004 -24.656 -2.162 1 74.06 208 GLY B C 1
ATOM 4692 O O . GLY B 1 208 ? 3.229 -23.75 -1.843 1 74.06 208 GLY B O 1
ATOM 4693 N N . ASN B 1 209 ? 5.148 -24.797 -1.787 1 77.19 209 ASN B N 1
ATOM 4694 C CA . ASN B 1 209 ? 5.664 -23.844 -0.818 1 77.19 209 ASN B CA 1
ATOM 4695 C C . ASN B 1 209 ? 5.805 -22.453 -1.43 1 77.19 209 ASN B C 1
ATOM 4697 O O . ASN B 1 209 ? 5.496 -21.453 -0.782 1 77.19 209 ASN B O 1
ATOM 4701 N N . PHE B 1 210 ? 6.273 -22.5 -2.609 1 86.62 210 PHE B N 1
ATOM 4702 C CA . PHE B 1 210 ? 6.387 -21.234 -3.32 1 86.62 210 PHE B CA 1
ATOM 4703 C C . PHE B 1 210 ? 5.027 -20.562 -3.447 1 86.62 210 PHE B C 1
ATOM 4705 O O . PHE B 1 210 ? 4.859 -19.406 -3.049 1 86.62 210 PHE B O 1
ATOM 4712 N N . ASN B 1 211 ? 4.098 -21.281 -3.92 1 90.62 211 ASN B N 1
ATOM 4713 C CA . ASN B 1 211 ? 2.779 -20.719 -4.18 1 90.62 211 ASN B CA 1
ATOM 4714 C C . ASN B 1 211 ? 2.111 -20.25 -2.893 1 90.62 211 ASN B C 1
ATOM 4716 O O . ASN B 1 211 ? 1.59 -19.125 -2.836 1 90.62 211 ASN B O 1
ATOM 4720 N N . ARG B 1 212 ? 2.121 -21.078 -1.954 1 91.44 212 ARG B N 1
ATOM 4721 C CA . ARG B 1 212 ? 1.459 -20.734 -0.699 1 91.44 212 ARG B CA 1
ATOM 4722 C C . ARG B 1 212 ? 2.086 -19.5 -0.065 1 91.44 212 ARG B C 1
ATOM 4724 O O . ARG B 1 212 ? 1.379 -18.578 0.32 1 91.44 212 ARG B O 1
ATOM 4731 N N . SER B 1 213 ? 3.396 -19.469 -0.023 1 92.5 213 SER B N 1
ATOM 4732 C CA . SER B 1 213 ? 4.082 -18.344 0.589 1 92.5 213 SER B CA 1
ATOM 4733 C C . SER B 1 213 ? 3.898 -17.078 -0.238 1 92.5 213 SER B C 1
ATOM 4735 O O . SER B 1 213 ? 3.707 -15.984 0.315 1 92.5 213 SER B O 1
ATOM 4737 N N . GLN B 1 214 ? 3.943 -17.219 -1.516 1 94.19 214 GLN B N 1
ATOM 4738 C CA . GLN B 1 214 ? 3.721 -16.109 -2.426 1 94.19 214 GLN B CA 1
ATOM 4739 C C . GLN B 1 214 ? 2.33 -15.508 -2.234 1 94.19 214 GLN B C 1
ATOM 4741 O O . GLN B 1 214 ? 2.182 -14.289 -2.107 1 94.19 214 GLN B O 1
ATOM 4746 N N . LEU B 1 215 ? 1.389 -16.359 -2.188 1 96.62 215 LEU B N 1
ATOM 4747 C CA . LEU B 1 215 ? 0.006 -15.898 -2.107 1 96.62 215 LEU B CA 1
ATOM 4748 C C . LEU B 1 215 ? -0.302 -15.344 -0.721 1 96.62 215 LEU B C 1
ATOM 4750 O O . LEU B 1 215 ? -1.031 -14.359 -0.59 1 96.62 215 LEU B O 1
ATOM 4754 N N . LEU B 1 216 ? 0.219 -16.016 0.294 1 96.06 216 LEU B N 1
ATOM 4755 C CA . LEU B 1 216 ? 0.075 -15.469 1.641 1 96.06 216 LEU B CA 1
ATOM 4756 C C . LEU B 1 216 ? 0.636 -14.055 1.718 1 96.06 216 LEU B C 1
ATOM 4758 O O . LEU B 1 216 ? -0.014 -13.156 2.252 1 96.06 216 LEU B O 1
ATOM 4762 N N . ALA B 1 217 ? 1.788 -13.891 1.181 1 94.69 217 ALA B N 1
ATOM 4763 C CA . ALA B 1 217 ? 2.436 -12.578 1.164 1 94.69 217 ALA B CA 1
ATOM 4764 C C . ALA B 1 217 ? 1.624 -11.578 0.349 1 94.69 217 ALA B C 1
ATOM 4766 O O . ALA B 1 217 ? 1.454 -10.43 0.759 1 94.69 217 ALA B O 1
ATOM 4767 N N . LEU B 1 218 ? 1.107 -12.016 -0.761 1 95.19 218 LEU B N 1
ATOM 4768 C CA . LEU B 1 218 ? 0.321 -11.164 -1.644 1 95.19 218 LEU B CA 1
ATOM 4769 C C . LEU B 1 218 ? -0.907 -10.617 -0.921 1 95.19 218 LEU B C 1
ATOM 4771 O O . LEU B 1 218 ? -1.148 -9.414 -0.924 1 95.19 218 LEU B O 1
ATOM 4775 N N . PHE B 1 219 ? -1.619 -11.469 -0.286 1 95.31 219 PHE B N 1
ATOM 4776 C CA . PHE B 1 219 ? -2.842 -11.055 0.394 1 95.31 219 PHE B CA 1
ATOM 4777 C C . PHE B 1 219 ? -2.521 -10.148 1.58 1 95.31 219 PHE B C 1
ATOM 4779 O O . PHE B 1 219 ? -3.252 -9.195 1.856 1 95.31 219 PHE B O 1
ATOM 4786 N N . LYS B 1 220 ? -1.435 -10.43 2.219 1 92.62 220 LYS B N 1
ATOM 4787 C CA . LYS B 1 220 ? -1.004 -9.562 3.312 1 92.62 220 LYS B CA 1
ATOM 4788 C C . LYS B 1 220 ? -0.672 -8.164 2.807 1 92.62 220 LYS B C 1
ATOM 4790 O O . LYS B 1 220 ? -1.075 -7.168 3.412 1 92.62 220 LYS B O 1
ATOM 4795 N N . ILE B 1 221 ? 0.05 -8.133 1.773 1 91 221 ILE B N 1
ATOM 4796 C CA . ILE B 1 221 ? 0.404 -6.852 1.164 1 91 221 ILE B CA 1
ATOM 4797 C C . ILE B 1 221 ? -0.864 -6.07 0.832 1 91 221 ILE B C 1
ATOM 4799 O O . ILE B 1 221 ? -0.908 -4.848 0.996 1 91 221 ILE B O 1
ATOM 4803 N N . GLN B 1 222 ? -1.834 -6.77 0.452 1 89.25 222 GLN B N 1
ATOM 4804 C CA . GLN B 1 222 ? -3.078 -6.137 0.029 1 89.25 222 GLN B CA 1
ATOM 4805 C C . GLN B 1 222 ? -3.984 -5.852 1.225 1 89.25 222 GLN B C 1
ATOM 4807 O O . GLN B 1 222 ? -5.094 -5.34 1.061 1 89.25 222 GLN B O 1
ATOM 4812 N N . GLY B 1 223 ? -3.564 -6.223 2.428 1 87.94 223 GLY B N 1
ATOM 4813 C CA . GLY B 1 223 ? -4.25 -5.848 3.656 1 87.94 223 GLY B CA 1
ATOM 4814 C C . GLY B 1 223 ? -5.23 -6.898 4.137 1 87.94 223 GLY B C 1
ATOM 4815 O O . GLY B 1 223 ? -6.086 -6.617 4.98 1 87.94 223 GLY B O 1
ATOM 4816 N N . PHE B 1 224 ? -5.18 -8.094 3.641 1 91.31 224 PHE B N 1
ATOM 4817 C CA . PHE B 1 224 ? -6.094 -9.148 4.059 1 91.31 224 PHE B CA 1
ATOM 4818 C C . PHE B 1 224 ? -5.445 -10.047 5.105 1 91.31 224 PHE B C 1
ATOM 4820 O O . PHE B 1 224 ? -4.219 -10.141 5.172 1 91.31 224 PHE B O 1
ATOM 4827 N N . LYS B 1 225 ? -6.305 -10.633 5.883 1 89.44 225 LYS B N 1
ATOM 4828 C CA . LYS B 1 225 ? -5.84 -11.664 6.809 1 89.44 225 LYS B CA 1
ATOM 4829 C C . LYS B 1 225 ? -5.773 -13.023 6.121 1 89.44 225 LYS B C 1
ATOM 4831 O O . LYS B 1 225 ? -6.805 -13.633 5.836 1 89.44 225 LYS B O 1
ATOM 4836 N N . SER B 1 226 ? -4.609 -13.414 5.844 1 94.31 226 SER B N 1
ATOM 4837 C CA . SER B 1 226 ? -4.422 -14.703 5.176 1 94.31 226 SER B CA 1
ATOM 4838 C C . SER B 1 226 ? -3.891 -15.75 6.145 1 94.31 226 SER B C 1
ATOM 4840 O O . SER B 1 226 ? -3.033 -15.461 6.977 1 94.31 226 SER B O 1
ATOM 4842 N N . ILE B 1 227 ? -4.422 -16.953 6.051 1 95.25 227 ILE B N 1
ATOM 4843 C CA . ILE B 1 227 ? -4.086 -18.062 6.941 1 95.25 227 ILE B CA 1
ATOM 4844 C C . ILE B 1 227 ? -3.473 -19.203 6.141 1 95.25 227 ILE B C 1
ATOM 4846 O O . ILE B 1 227 ? -3.994 -19.578 5.09 1 95.25 227 ILE B O 1
ATOM 4850 N N . ASP B 1 228 ? -2.348 -19.656 6.641 1 95.06 228 ASP B N 1
ATOM 4851 C CA . ASP B 1 228 ? -1.734 -20.844 6.055 1 95.06 228 ASP B CA 1
ATOM 4852 C C . ASP B 1 228 ? -2.438 -22.125 6.523 1 95.06 228 ASP B C 1
ATOM 4854 O O . ASP B 1 228 ? -2.203 -22.594 7.641 1 95.06 228 ASP B O 1
ATOM 4858 N N . ALA B 1 229 ? -3.234 -22.688 5.656 1 95.31 229 ALA B N 1
ATOM 4859 C CA . ALA B 1 229 ? -3.977 -23.891 6.012 1 95.31 229 ALA B CA 1
ATOM 4860 C C . ALA B 1 229 ? -3.189 -25.141 5.652 1 95.31 229 ALA B C 1
ATOM 4862 O O . ALA B 1 229 ? -3.697 -26.266 5.773 1 95.31 229 ALA B O 1
ATOM 4863 N N . GLY B 1 230 ? -2.035 -24.938 5.137 1 92.06 230 GLY B N 1
ATOM 4864 C CA . GLY B 1 230 ? -1.107 -26.047 4.941 1 92.06 230 GLY B CA 1
ATOM 4865 C C . GLY B 1 230 ? -1.295 -26.75 3.615 1 92.06 230 GLY B C 1
ATOM 4866 O O . GLY B 1 230 ? -1.695 -26.141 2.625 1 92.06 230 GLY B O 1
ATOM 4867 N N . GLU B 1 231 ? -0.773 -28.031 3.58 1 92.31 231 GLU B N 1
ATOM 4868 C CA . GLU B 1 231 ? -0.791 -28.844 2.361 1 92.31 231 GLU B CA 1
ATOM 4869 C C . GLU B 1 231 ? -1.47 -30.188 2.596 1 92.31 231 GLU B C 1
ATOM 4871 O O . GLU B 1 231 ? -1.675 -30.594 3.742 1 92.31 231 GLU B O 1
ATOM 4876 N N . CYS B 1 232 ? -1.92 -30.812 1.496 1 90.44 232 CYS B N 1
ATOM 4877 C CA . CYS B 1 232 ? -2.432 -32.188 1.552 1 90.44 232 CYS B CA 1
ATOM 4878 C C . CYS B 1 232 ? -2.141 -32.938 0.253 1 90.44 232 CYS B C 1
ATOM 4880 O O . CYS B 1 232 ? -1.738 -32.312 -0.739 1 90.44 232 CYS B O 1
ATOM 4882 N N . ALA B 1 233 ? -2.268 -34.25 0.32 1 88.56 233 ALA B N 1
ATOM 4883 C CA . ALA B 1 233 ? -2.055 -35.094 -0.854 1 88.56 233 ALA B CA 1
ATOM 4884 C C . ALA B 1 233 ? -3.176 -34.906 -1.873 1 88.56 233 ALA B C 1
ATOM 4886 O O . ALA B 1 233 ? -4.285 -34.5 -1.519 1 88.56 233 ALA B O 1
ATOM 4887 N N . ASP B 1 234 ? -2.848 -35.188 -3.088 1 87.06 234 ASP B N 1
ATOM 4888 C CA . ASP B 1 234 ? -3.828 -35.094 -4.164 1 87.06 234 ASP B CA 1
ATOM 4889 C C . ASP B 1 234 ? -4.73 -36.312 -4.188 1 87.06 234 ASP B C 1
ATOM 4891 O O . ASP B 1 234 ? -4.766 -37.062 -5.18 1 87.06 234 ASP B O 1
ATOM 4895 N N . LYS B 1 235 ? -5.383 -36.5 -3.186 1 89.88 235 LYS B N 1
ATOM 4896 C CA . LYS B 1 235 ? -6.348 -37.594 -2.984 1 89.88 235 LYS B CA 1
ATOM 4897 C C . LYS B 1 235 ? -7.688 -37.062 -2.502 1 89.88 235 LYS B C 1
ATOM 4899 O O . LYS B 1 235 ? -7.73 -36.125 -1.679 1 89.88 235 LYS B O 1
ATOM 4904 N N . LEU B 1 236 ? -8.719 -37.625 -2.988 1 93.56 236 LEU B N 1
ATOM 4905 C CA . LEU B 1 236 ? -10.062 -37.094 -2.734 1 93.56 236 LEU B CA 1
ATOM 4906 C C . LEU B 1 236 ? -10.336 -37.031 -1.235 1 93.56 236 LEU B C 1
ATOM 4908 O O . LEU B 1 236 ? -10.805 -36 -0.739 1 93.56 236 LEU B O 1
ATOM 4912 N N . VAL B 1 237 ? -9.992 -38.062 -0.556 1 94.56 237 VAL B N 1
ATOM 4913 C CA . VAL B 1 237 ? -10.305 -38.156 0.868 1 94.56 237 VAL B CA 1
ATOM 4914 C C . VAL B 1 237 ? -9.523 -37.094 1.63 1 94.56 237 VAL B C 1
ATOM 4916 O O . VAL B 1 237 ? -10.055 -36.438 2.537 1 94.56 237 VAL B O 1
ATOM 4919 N N . GLU B 1 238 ? -8.312 -36.875 1.333 1 94.75 238 GLU B N 1
ATOM 4920 C CA . GLU B 1 238 ? -7.461 -35.906 2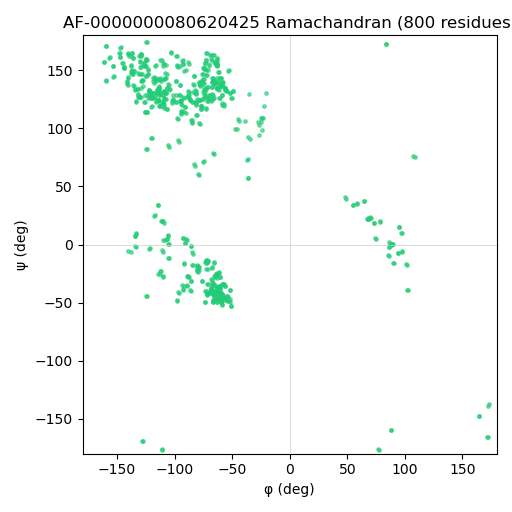 1 94.75 238 GLU B CA 1
ATOM 4921 C C . GLU B 1 238 ? -7.914 -34.469 1.693 1 94.75 238 GLU B C 1
ATOM 4923 O O . GLU B 1 238 ? -7.914 -33.625 2.574 1 94.75 238 GLU B O 1
ATOM 4928 N N . ILE B 1 239 ? -8.289 -34.281 0.507 1 95.44 239 ILE B N 1
ATOM 4929 C CA . ILE B 1 239 ? -8.75 -32.969 0.087 1 95.44 239 ILE B CA 1
ATOM 4930 C C . ILE B 1 239 ? -10.062 -32.625 0.794 1 95.44 239 ILE B C 1
ATOM 4932 O O . ILE B 1 239 ? -10.234 -31.516 1.307 1 95.44 239 ILE B O 1
ATOM 4936 N N . GLU B 1 240 ? -10.938 -33.594 0.755 1 95.94 240 GLU B N 1
ATOM 4937 C CA . GLU B 1 240 ? -12.219 -33.406 1.433 1 95.94 240 GLU B CA 1
ATOM 4938 C C . GLU B 1 240 ? -12.016 -33.031 2.9 1 95.94 240 GLU B C 1
ATOM 4940 O O . GLU B 1 240 ? -12.625 -32.094 3.4 1 95.94 240 GLU B O 1
ATOM 4945 N N . LYS B 1 241 ? -11.195 -33.781 3.547 1 96.25 241 LYS B N 1
ATOM 4946 C CA . LYS B 1 241 ? -10.898 -33.531 4.953 1 96.25 241 LYS B CA 1
ATOM 4947 C C . LYS B 1 241 ? -10.312 -32.125 5.152 1 96.25 241 LYS B C 1
ATOM 4949 O O . LYS B 1 241 ? -10.719 -31.406 6.062 1 96.25 241 LYS B O 1
ATOM 4954 N N . LYS B 1 242 ? -9.391 -31.766 4.352 1 96.06 242 LYS B N 1
ATOM 4955 C CA . LYS B 1 242 ? -8.734 -30.453 4.438 1 96.06 242 LYS B CA 1
ATOM 4956 C C . LYS B 1 242 ? -9.734 -29.328 4.227 1 96.06 242 LYS B C 1
ATOM 4958 O O . LYS B 1 242 ? -9.711 -28.328 4.953 1 96.06 242 LYS B O 1
ATOM 4963 N N . LEU B 1 243 ? -10.594 -29.438 3.275 1 96.5 243 LEU B N 1
ATOM 4964 C CA . LEU B 1 243 ? -11.602 -28.422 2.99 1 96.5 243 LEU B CA 1
ATOM 4965 C C . LEU B 1 243 ? -12.578 -28.266 4.152 1 96.5 243 LEU B C 1
ATOM 4967 O O . LEU B 1 243 ? -12.93 -27.156 4.535 1 96.5 243 LEU B O 1
ATOM 4971 N N . ASN B 1 244 ? -12.961 -29.391 4.719 1 95.94 244 ASN B N 1
ATOM 4972 C CA . ASN B 1 244 ? -13.859 -29.359 5.867 1 95.94 244 ASN B CA 1
ATOM 4973 C C . ASN B 1 244 ? -13.234 -28.641 7.059 1 95.94 244 ASN B C 1
ATOM 4975 O O . ASN B 1 244 ? -13.875 -27.797 7.688 1 95.94 244 ASN B O 1
ATOM 4979 N N . THR B 1 245 ? -12.039 -28.969 7.297 1 96.56 245 THR B N 1
ATOM 4980 C CA . THR B 1 245 ? -11.328 -28.344 8.422 1 96.56 245 THR B CA 1
ATOM 4981 C C . THR B 1 245 ? -11.133 -26.859 8.18 1 96.56 245 THR B C 1
ATOM 4983 O O . THR B 1 245 ? -11.328 -26.047 9.086 1 96.56 245 THR B O 1
ATOM 4986 N N . THR B 1 246 ? -10.75 -26.5 6.992 1 96.44 246 THR B N 1
ATOM 4987 C CA . THR B 1 246 ? -10.461 -25.109 6.656 1 96.44 246 THR B CA 1
ATOM 4988 C C . THR B 1 246 ? -11.734 -24.266 6.699 1 96.44 246 THR B C 1
ATOM 4990 O O . THR B 1 246 ? -11.703 -23.109 7.117 1 96.44 246 THR B O 1
ATOM 4993 N N . ALA B 1 247 ? -12.844 -24.875 6.348 1 94.69 247 ALA B N 1
ATOM 4994 C CA . ALA B 1 247 ? -14.125 -24.172 6.316 1 94.69 247 ALA B CA 1
ATOM 4995 C C . ALA B 1 247 ? -14.562 -23.75 7.715 1 94.69 247 ALA B C 1
ATOM 4997 O O . ALA B 1 247 ? -15.43 -22.891 7.871 1 94.69 247 ALA B O 1
ATOM 4998 N N . GLU B 1 248 ? -13.945 -24.312 8.703 1 93 248 GLU B N 1
ATOM 4999 C CA . GLU B 1 248 ? -14.305 -24 10.078 1 93 248 GLU B CA 1
ATOM 5000 C C . GLU B 1 248 ? -13.828 -22.594 10.469 1 93 248 GLU B C 1
ATOM 5002 O O . GLU B 1 248 ? -14.43 -21.953 11.328 1 93 248 GLU B O 1
ATOM 5007 N N . PHE B 1 249 ? -12.859 -22.094 9.734 1 91.12 249 PHE B N 1
ATOM 5008 C CA . PHE B 1 249 ? -12.32 -20.844 10.242 1 91.12 249 PHE B CA 1
ATOM 5009 C C . PHE B 1 249 ? -12.18 -19.828 9.125 1 91.12 249 PHE B C 1
ATOM 5011 O O . PHE B 1 249 ? -11.766 -18.688 9.359 1 91.12 249 PHE B O 1
ATOM 5018 N N . SER B 1 250 ? -12.508 -20.219 7.914 1 93 250 SER B N 1
ATOM 5019 C CA . SER B 1 250 ? -12.422 -19.281 6.809 1 93 250 SER B CA 1
ATOM 5020 C C . SER B 1 250 ? -13.586 -19.438 5.84 1 93 250 SER B C 1
ATOM 5022 O O . SER B 1 250 ? -13.969 -20.562 5.5 1 93 250 SER B O 1
ATOM 5024 N N . CYS B 1 251 ? -14.055 -18.328 5.469 1 92.44 251 CYS B N 1
ATOM 5025 C CA . CYS B 1 251 ? -15.148 -18.344 4.5 1 92.44 251 CYS B CA 1
ATOM 5026 C C . CYS B 1 251 ? -14.617 -18.375 3.074 1 92.44 251 CYS B C 1
ATOM 5028 O O . CYS B 1 251 ? -15.289 -18.844 2.164 1 92.44 251 CYS B O 1
ATOM 5030 N N . VAL B 1 252 ? -13.477 -17.859 2.84 1 96.31 252 VAL B N 1
ATOM 5031 C CA . VAL B 1 252 ? -12.828 -17.891 1.532 1 96.31 252 VAL B CA 1
ATOM 5032 C C . VAL B 1 252 ? -11.625 -18.828 1.579 1 96.31 252 VAL B C 1
ATOM 5034 O O . VAL B 1 252 ? -10.734 -18.656 2.412 1 96.31 252 VAL B O 1
ATOM 5037 N N . ILE B 1 253 ? -11.617 -19.812 0.729 1 97.31 253 ILE B N 1
ATOM 5038 C CA . ILE B 1 253 ? -10.539 -20.797 0.637 1 97.31 253 ILE B CA 1
ATOM 5039 C C . ILE B 1 253 ? -9.914 -20.734 -0.755 1 97.31 253 ILE B C 1
ATOM 5041 O O . ILE B 1 253 ? -10.617 -20.797 -1.764 1 97.31 253 ILE B O 1
ATOM 5045 N N . VAL B 1 254 ? -8.625 -20.562 -0.815 1 97.88 254 VAL B N 1
ATOM 5046 C CA . VAL B 1 254 ? -7.867 -20.594 -2.061 1 97.88 254 VAL B CA 1
ATOM 5047 C C . VAL B 1 254 ? -7 -21.844 -2.113 1 97.88 254 VAL B C 1
ATOM 5049 O O . VAL B 1 254 ? -6.164 -22.062 -1.235 1 97.88 254 VAL B O 1
ATOM 5052 N N . ALA B 1 255 ? -7.219 -22.625 -3.098 1 96.19 255 ALA B N 1
ATOM 5053 C CA . ALA B 1 255 ? -6.441 -23.844 -3.279 1 96.19 255 ALA B CA 1
ATOM 5054 C C . ALA B 1 255 ? -5.578 -23.766 -4.539 1 96.19 255 ALA B C 1
ATOM 5056 O O . ALA B 1 255 ? -6.027 -23.266 -5.574 1 96.19 255 ALA B O 1
ATOM 5057 N N . THR B 1 256 ? -4.391 -24.156 -4.391 1 93.75 256 THR B N 1
ATOM 5058 C CA . THR B 1 256 ? -3.539 -24.359 -5.559 1 93.75 256 THR B CA 1
ATOM 5059 C C . THR B 1 256 ? -3.305 -25.844 -5.812 1 93.75 256 THR B C 1
ATOM 5061 O O . THR B 1 256 ? -3.018 -26.594 -4.879 1 93.75 256 THR B O 1
ATOM 5064 N N . GLY B 1 257 ? -3.51 -26.25 -7.043 1 86.44 257 GLY B N 1
ATOM 5065 C CA . GLY B 1 257 ? -3.467 -27.656 -7.367 1 86.44 257 GLY B CA 1
ATOM 5066 C C . GLY B 1 257 ? -4.777 -28.375 -7.094 1 86.44 257 GLY B C 1
ATOM 5067 O O . GLY B 1 257 ? -5.734 -27.766 -6.609 1 86.44 257 GLY B O 1
ATOM 5068 N N . GLY B 1 258 ? -4.875 -29.656 -7.512 1 86.12 258 GLY B N 1
ATOM 5069 C CA . GLY B 1 258 ? -6.039 -30.484 -7.238 1 86.12 258 GLY B CA 1
ATOM 5070 C C . GLY B 1 258 ? -7.27 -30.047 -8.023 1 86.12 258 GLY B C 1
ATOM 5071 O O . GLY B 1 258 ? -8.398 -30.219 -7.547 1 86.12 258 GLY B O 1
ATOM 5072 N N . TYR B 1 259 ? -7.016 -29.406 -9.039 1 87.44 259 TYR B N 1
ATOM 5073 C CA . TYR B 1 259 ? -8.078 -28.797 -9.844 1 87.44 259 TYR B CA 1
ATOM 5074 C C . TYR B 1 259 ? -9.164 -29.828 -10.164 1 87.44 259 TYR B C 1
ATOM 5076 O O . TYR B 1 259 ? -10.328 -29.625 -9.82 1 87.44 259 TYR B O 1
ATOM 5084 N N . GLU B 1 260 ? -8.812 -30.969 -10.703 1 86.88 260 GLU B N 1
ATOM 5085 C CA . GLU B 1 260 ? -9.789 -31.984 -11.094 1 86.88 260 GLU B CA 1
ATOM 5086 C C . GLU B 1 260 ? -10.438 -32.625 -9.875 1 86.88 260 GLU B C 1
ATOM 5088 O O . GLU B 1 260 ? -11.648 -32.844 -9.844 1 86.88 260 GLU B O 1
ATOM 5093 N N . GLN B 1 261 ? -9.68 -32.906 -8.898 1 89.56 261 GLN B N 1
ATOM 5094 C CA . GLN B 1 261 ? -10.164 -33.562 -7.695 1 89.56 261 GLN B CA 1
ATOM 5095 C C . GLN B 1 261 ? -11.188 -32.688 -6.965 1 89.56 261 GLN B C 1
ATOM 5097 O O . GLN B 1 261 ? -12.211 -33.188 -6.5 1 89.56 261 GLN B O 1
ATOM 5102 N N . ILE B 1 262 ? -10.914 -31.438 -6.859 1 91.94 262 ILE B N 1
ATOM 5103 C CA . ILE B 1 262 ? -11.805 -30.516 -6.145 1 91.94 262 ILE B CA 1
ATOM 5104 C C . ILE B 1 262 ? -13.133 -30.422 -6.883 1 91.94 262 ILE B C 1
ATOM 5106 O O . ILE B 1 262 ? -14.195 -30.422 -6.258 1 91.94 262 ILE B O 1
ATOM 5110 N N . LEU B 1 263 ? -13.023 -30.297 -8.188 1 91.75 263 LEU B N 1
ATOM 5111 C CA . LEU B 1 263 ? -14.242 -30.188 -8.984 1 91.75 263 LEU B CA 1
ATOM 5112 C C . LEU B 1 263 ? -15.102 -31.453 -8.836 1 91.75 263 LEU B C 1
ATOM 5114 O O . LEU B 1 263 ? -16.328 -31.359 -8.789 1 91.75 263 LEU B O 1
ATOM 5118 N N . ASN B 1 264 ? -14.461 -32.531 -8.734 1 90.31 264 ASN B N 1
ATOM 5119 C CA . ASN B 1 264 ? -15.164 -33.781 -8.539 1 90.31 264 ASN B CA 1
ATOM 5120 C C . ASN B 1 264 ? -15.828 -33.844 -7.164 1 90.31 264 ASN B C 1
ATOM 5122 O O . ASN B 1 264 ? -16.859 -34.5 -7 1 90.31 264 ASN B O 1
ATOM 5126 N N . LEU B 1 265 ? -15.258 -33.188 -6.211 1 91.81 265 LEU B N 1
ATOM 5127 C CA . LEU B 1 265 ? -15.75 -33.188 -4.84 1 91.81 265 LEU B CA 1
ATOM 5128 C C . LEU B 1 265 ? -16.844 -32.156 -4.648 1 91.81 265 LEU B C 1
ATOM 5130 O O . LEU B 1 265 ? -17.562 -32.188 -3.646 1 91.81 265 LEU B O 1
ATOM 5134 N N . ALA B 1 266 ? -16.953 -31.219 -5.527 1 89.5 266 ALA B N 1
ATOM 5135 C CA . ALA B 1 266 ? -17.812 -30.047 -5.359 1 89.5 266 ALA B CA 1
ATOM 5136 C C . ALA B 1 266 ? -19.25 -30.453 -5.004 1 89.5 266 ALA B C 1
ATOM 5138 O O . ALA B 1 266 ? -19.828 -29.938 -4.043 1 89.5 266 ALA B O 1
ATOM 5139 N N . GLU B 1 267 ? -19.781 -31.406 -5.789 1 86.19 267 GLU B N 1
ATOM 5140 C CA . GLU B 1 267 ? -21.156 -31.828 -5.547 1 86.19 267 GLU B CA 1
ATOM 5141 C C . GLU B 1 267 ? -21.297 -32.5 -4.18 1 86.19 267 GLU B C 1
ATOM 5143 O O . GLU B 1 267 ? -22.219 -32.188 -3.424 1 86.19 267 GLU B O 1
ATOM 5148 N N . LYS B 1 268 ? -20.375 -33.312 -3.961 1 90.5 268 LYS B N 1
ATOM 5149 C CA . LYS B 1 268 ? -20.391 -34.031 -2.678 1 90.5 268 LYS B CA 1
ATOM 5150 C C . LYS B 1 268 ? -20.344 -33.031 -1.515 1 90.5 268 LYS B C 1
ATOM 5152 O O . LYS B 1 268 ? -20.938 -33.281 -0.461 1 90.5 268 LYS B O 1
ATOM 5157 N N . LEU B 1 269 ? -19.703 -31.969 -1.621 1 91.94 269 LEU B N 1
ATOM 5158 C CA . LEU B 1 269 ? -19.484 -30.984 -0.564 1 91.94 269 LEU B CA 1
ATOM 5159 C C . LEU B 1 269 ? -20.562 -29.906 -0.613 1 91.94 269 LEU B C 1
ATOM 5161 O O . LEU B 1 269 ? -20.453 -28.891 0.074 1 91.94 269 LEU B O 1
ATOM 5165 N N . ASN B 1 270 ? -21.547 -30.062 -1.479 1 91.25 270 ASN B N 1
ATOM 5166 C CA . ASN B 1 270 ? -22.641 -29.094 -1.637 1 91.25 270 ASN B CA 1
ATOM 5167 C C . ASN B 1 270 ? -22.125 -27.75 -2.141 1 91.25 270 ASN B C 1
ATOM 5169 O O . ASN B 1 270 ? -22.547 -26.703 -1.646 1 91.25 270 ASN B O 1
ATOM 5173 N N . LEU B 1 271 ? -21.172 -27.812 -3.002 1 94.31 271 LEU B N 1
ATOM 5174 C CA . LEU B 1 271 ? -20.656 -26.594 -3.631 1 94.31 271 LEU B CA 1
ATOM 5175 C C . LEU B 1 271 ? -21.125 -26.5 -5.078 1 94.31 271 LEU B C 1
ATOM 5177 O O . LEU B 1 271 ? -21.172 -27.5 -5.797 1 94.31 271 LEU B O 1
ATOM 5181 N N . THR B 1 272 ? -21.547 -25.344 -5.387 1 94.31 272 THR B N 1
ATOM 5182 C CA . THR B 1 272 ? -21.906 -25.031 -6.766 1 94.31 272 THR B CA 1
ATOM 5183 C C . THR B 1 272 ? -20.75 -24.375 -7.5 1 94.31 272 THR B C 1
ATOM 5185 O O . THR B 1 272 ? -20.219 -23.359 -7.062 1 94.31 272 THR B O 1
ATOM 5188 N N . VAL B 1 273 ? -20.375 -25 -8.602 1 95.88 273 VAL B N 1
ATOM 5189 C CA . VAL B 1 273 ? -19.297 -24.438 -9.414 1 95.88 273 VAL B CA 1
ATOM 5190 C C . VAL B 1 273 ? -19.828 -23.312 -10.289 1 95.88 273 VAL B C 1
ATOM 5192 O O . VAL B 1 273 ? -20.625 -23.547 -11.203 1 95.88 273 VAL B O 1
ATOM 5195 N N . ALA B 1 274 ? -19.438 -22.141 -10.008 1 95.81 274 ALA B N 1
ATOM 5196 C CA . ALA B 1 274 ? -19.875 -21 -10.797 1 95.81 274 ALA B CA 1
ATOM 5197 C C . ALA B 1 274 ? -19.219 -20.984 -12.164 1 95.81 274 ALA B C 1
ATOM 5199 O O . ALA B 1 274 ? -19.859 -20.688 -13.172 1 95.81 274 ALA B O 1
ATOM 5200 N N . PHE B 1 275 ? -17.969 -21.281 -12.203 1 96.19 275 PHE B N 1
ATOM 5201 C CA . PHE B 1 275 ? -17.188 -21.5 -13.422 1 96.19 275 PHE B CA 1
ATOM 5202 C C . PHE B 1 275 ? -15.914 -22.266 -13.109 1 96.19 275 PHE B C 1
ATOM 5204 O O . PHE B 1 275 ? -15.461 -22.297 -11.969 1 96.19 275 PHE B O 1
ATOM 5211 N N . ASN B 1 276 ? -15.367 -22.922 -14.07 1 95.5 276 ASN B N 1
ATOM 5212 C CA . ASN B 1 276 ? -14.133 -23.656 -13.836 1 95.5 276 ASN B CA 1
ATOM 5213 C C . ASN B 1 276 ? -13.109 -23.406 -14.938 1 95.5 276 ASN B C 1
ATOM 5215 O O . ASN B 1 276 ? -12.07 -24.078 -14.992 1 95.5 276 ASN B O 1
ATOM 5219 N N . LYS B 1 277 ? -13.391 -22.484 -15.758 1 95.06 277 LYS B N 1
ATOM 5220 C CA . LYS B 1 277 ? -12.445 -22.047 -16.781 1 95.06 277 LYS B CA 1
ATOM 5221 C C . LYS B 1 277 ? -12.789 -20.656 -17.281 1 95.06 277 LYS B C 1
ATOM 5223 O O . LYS B 1 277 ? -13.961 -20.297 -17.422 1 95.06 277 LYS B O 1
ATOM 5228 N N . ILE B 1 278 ? -11.812 -19.922 -17.484 1 95.19 278 ILE B N 1
ATOM 5229 C CA . ILE B 1 278 ? -11.945 -18.594 -18.094 1 95.19 278 ILE B CA 1
ATOM 5230 C C . ILE B 1 278 ? -11.312 -18.594 -19.484 1 95.19 278 ILE B C 1
ATOM 5232 O O . ILE B 1 278 ? -10.25 -19.203 -19.688 1 95.19 278 ILE B O 1
ATOM 5236 N N . SER B 1 279 ? -11.906 -17.938 -20.422 1 94.25 279 SER B N 1
ATOM 5237 C CA . SER B 1 279 ? -11.406 -17.875 -21.781 1 94.25 279 SER B CA 1
ATOM 5238 C C . SER B 1 279 ? -10.195 -16.953 -21.891 1 94.25 279 SER B C 1
ATOM 5240 O O . SER B 1 279 ? -10.266 -15.891 -22.516 1 94.25 279 SER B O 1
ATOM 5242 N N . SER B 1 280 ? -9.133 -17.422 -21.359 1 94.62 280 SER B N 1
ATOM 5243 C CA . SER B 1 280 ? -7.867 -16.703 -21.344 1 94.62 280 SER B CA 1
ATOM 5244 C C . SER B 1 280 ? -6.691 -17.641 -21.125 1 94.62 280 SER B C 1
ATOM 5246 O O . SER B 1 280 ? -6.887 -18.828 -20.875 1 94.62 280 SER B O 1
ATOM 5248 N N . ASN B 1 281 ? -5.535 -17.109 -21.281 1 92.62 281 ASN B N 1
ATOM 5249 C CA . ASN B 1 281 ? -4.297 -17.781 -20.891 1 92.62 281 ASN B CA 1
ATOM 5250 C C . ASN B 1 281 ? -3.527 -16.953 -19.859 1 92.62 281 ASN B C 1
ATOM 5252 O O . ASN B 1 281 ? -3.061 -15.852 -20.172 1 92.62 281 ASN B O 1
ATOM 5256 N N . PRO B 1 282 ? -3.324 -17.5 -18.688 1 92.38 282 PRO B N 1
ATOM 5257 C CA . PRO B 1 282 ? -3.895 -18.734 -18.125 1 92.38 282 PRO B CA 1
ATOM 5258 C C . PRO B 1 282 ? -5.41 -18.656 -17.953 1 92.38 282 PRO B C 1
ATOM 5260 O O . PRO B 1 282 ? -5.961 -17.562 -17.828 1 92.38 282 PRO B O 1
ATOM 5263 N N . GLY B 1 283 ? -6.016 -19.875 -17.906 1 93.31 283 GLY B N 1
ATOM 5264 C CA . GLY B 1 283 ? -7.469 -19.828 -17.875 1 93.31 283 GLY B CA 1
ATOM 5265 C C . GLY B 1 283 ? -8.078 -20.859 -16.938 1 93.31 283 GLY B C 1
ATOM 5266 O O . GLY B 1 283 ? -9.273 -20.797 -16.656 1 93.31 283 GLY B O 1
ATOM 5267 N N . LYS B 1 284 ? -7.277 -21.719 -16.375 1 91.19 284 LYS B N 1
ATOM 5268 C CA . LYS B 1 284 ? -7.812 -22.766 -15.516 1 91.19 284 LYS B CA 1
ATOM 5269 C C . LYS B 1 284 ? -8.031 -22.25 -14.102 1 91.19 284 LYS B C 1
ATOM 5271 O O . LYS B 1 284 ? -7.352 -22.688 -13.164 1 91.19 284 LYS B O 1
ATOM 5276 N N . PHE B 1 285 ? -8.969 -21.406 -13.992 1 94.75 285 PHE B N 1
ATOM 5277 C CA . PHE B 1 285 ? -9.43 -20.828 -12.734 1 94.75 285 PHE B CA 1
ATOM 5278 C C . PHE B 1 285 ? -10.859 -21.281 -12.43 1 94.75 285 PHE B C 1
ATOM 5280 O O . PHE B 1 285 ? -11.742 -21.188 -13.289 1 94.75 285 PHE B O 1
ATOM 5287 N N . ALA B 1 286 ? -11 -21.766 -11.242 1 96.5 286 ALA B N 1
ATOM 5288 C CA . ALA B 1 286 ? -12.344 -22.203 -10.875 1 96.5 286 ALA B CA 1
ATOM 5289 C C . ALA B 1 286 ? -12.828 -21.484 -9.617 1 96.5 286 ALA B C 1
ATOM 5291 O O . ALA B 1 286 ? -12.023 -21.094 -8.766 1 96.5 286 ALA B O 1
ATOM 5292 N N . PHE B 1 287 ? -14.07 -21.25 -9.578 1 96.81 287 PHE B N 1
ATOM 5293 C CA . PHE B 1 287 ? -14.734 -20.641 -8.43 1 96.81 287 PHE B CA 1
ATOM 5294 C C . PHE B 1 287 ? -16 -21.406 -8.07 1 96.81 287 PHE B C 1
ATOM 5296 O O . PHE B 1 287 ? -16.859 -21.625 -8.922 1 96.81 287 PHE B O 1
ATOM 5303 N N . ALA B 1 288 ? -16.047 -21.844 -6.859 1 96 288 ALA B N 1
ATOM 5304 C CA . ALA B 1 288 ? -17.219 -22.547 -6.344 1 96 288 ALA B CA 1
ATOM 5305 C C . ALA B 1 288 ? -17.734 -21.891 -5.062 1 96 288 ALA B C 1
ATOM 5307 O O . ALA B 1 288 ? -16.984 -21.188 -4.387 1 96 288 ALA B O 1
ATOM 5308 N N . HIS B 1 289 ? -18.984 -22.047 -4.797 1 95.56 289 HIS B N 1
ATOM 5309 C CA . HIS B 1 289 ? -19.594 -21.469 -3.605 1 95.56 289 HIS B CA 1
ATOM 5310 C C . HIS B 1 289 ? -20.672 -22.391 -3.031 1 95.56 289 HIS B C 1
ATOM 5312 O O . HIS B 1 289 ? -21.234 -23.203 -3.752 1 95.56 289 HIS B O 1
ATOM 5318 N N . GLY B 1 290 ? -20.859 -22.281 -1.775 1 94.19 290 GLY B N 1
ATOM 5319 C CA . GLY B 1 290 ? -21.859 -23.062 -1.062 1 94.19 290 GLY B CA 1
ATOM 5320 C C . GLY B 1 290 ? -21.656 -23.062 0.441 1 94.19 290 GLY B C 1
ATOM 5321 O O . GLY B 1 290 ? -21.312 -22.031 1.024 1 94.19 290 GLY B O 1
ATOM 5322 N N . SER B 1 291 ? -22.031 -24.188 1.023 1 92.81 291 SER B N 1
ATOM 5323 C CA . SER B 1 291 ? -21.891 -24.312 2.471 1 92.81 291 SER B CA 1
ATOM 5324 C C . SER B 1 291 ? -21.219 -25.625 2.85 1 92.81 291 SER B C 1
ATOM 5326 O O . SER B 1 291 ? -21.531 -26.672 2.279 1 92.81 291 SER B O 1
ATOM 5328 N N . ILE B 1 292 ? -20.266 -25.516 3.619 1 92.69 292 ILE B N 1
ATOM 5329 C CA . ILE B 1 292 ? -19.641 -26.672 4.254 1 92.69 292 ILE B CA 1
ATOM 5330 C C . ILE B 1 292 ? -19.875 -26.625 5.762 1 92.69 292 ILE B C 1
ATOM 5332 O O . ILE B 1 292 ? -19.562 -25.625 6.41 1 92.69 292 ILE B O 1
ATOM 5336 N N . ASN B 1 293 ? -20.469 -27.688 6.324 1 91 293 ASN B N 1
ATOM 5337 C CA . ASN B 1 293 ? -20.797 -27.703 7.742 1 91 293 ASN B CA 1
ATOM 5338 C C . ASN B 1 293 ? -21.656 -26.5 8.133 1 91 293 ASN B C 1
ATOM 5340 O O . ASN B 1 293 ? -21.391 -25.844 9.141 1 91 293 ASN B O 1
ATOM 5344 N N . ASN B 1 294 ? -22.5 -26.047 7.27 1 89.31 294 ASN B N 1
ATOM 5345 C CA . ASN B 1 294 ? -23.484 -24.984 7.469 1 89.31 294 ASN B CA 1
ATOM 5346 C C . ASN B 1 294 ? -22.812 -23.609 7.52 1 89.31 294 ASN B C 1
ATOM 5348 O O . ASN B 1 294 ? -23.359 -22.672 8.094 1 89.31 294 ASN B O 1
ATOM 5352 N N . LYS B 1 295 ? -21.656 -23.547 7.047 1 90.25 295 LYS B N 1
ATOM 5353 C CA . LYS B 1 295 ? -20.953 -22.266 6.922 1 90.25 295 LYS B CA 1
ATOM 5354 C C . LYS B 1 295 ? -20.75 -21.906 5.457 1 90.25 295 LYS B C 1
ATOM 5356 O O . LYS B 1 295 ? -20.406 -22.75 4.641 1 90.25 295 LYS B O 1
ATOM 5361 N N . PRO B 1 296 ? -21 -20.688 5.184 1 91.06 296 PRO B N 1
ATOM 5362 C CA . PRO B 1 296 ? -20.766 -20.266 3.799 1 91.06 296 PRO B CA 1
ATOM 5363 C C . PRO B 1 296 ? -19.297 -20.375 3.4 1 91.06 296 PRO B C 1
ATOM 5365 O O . PRO B 1 296 ? -18.406 -20.031 4.191 1 91.06 296 PRO B O 1
ATOM 5368 N N . VAL B 1 297 ? -19.078 -20.938 2.201 1 94.19 297 VAL B N 1
ATOM 5369 C CA . VAL B 1 297 ? -17.719 -21.109 1.725 1 94.19 297 VAL B CA 1
ATOM 5370 C C . VAL B 1 297 ? -17.609 -20.656 0.27 1 94.19 297 VAL B C 1
ATOM 5372 O O . VAL B 1 297 ? -18.5 -20.938 -0.539 1 94.19 297 VAL B O 1
ATOM 5375 N N . PHE B 1 298 ? -16.625 -19.906 0.006 1 96.25 298 PHE B N 1
ATOM 5376 C CA . PHE B 1 298 ? -16.203 -19.562 -1.345 1 96.25 298 PHE B CA 1
ATOM 5377 C C . PHE B 1 298 ? -14.844 -20.188 -1.657 1 96.25 298 PHE B C 1
ATOM 5379 O O . PHE B 1 298 ? -13.852 -19.891 -0.987 1 96.25 298 PHE B O 1
ATOM 5386 N N . LEU B 1 299 ? -14.836 -21.016 -2.648 1 96.94 299 LEU B N 1
ATOM 5387 C CA . LEU B 1 299 ? -13.641 -21.781 -2.977 1 96.94 299 LEU B CA 1
ATOM 5388 C C . LEU B 1 299 ? -13.07 -21.344 -4.32 1 96.94 299 LEU B C 1
ATOM 5390 O O . LEU B 1 299 ? -13.75 -21.422 -5.348 1 96.94 299 LEU B O 1
ATOM 5394 N N . CYS B 1 300 ? -11.844 -20.859 -4.293 1 97.31 300 CYS B N 1
ATOM 5395 C CA . CYS B 1 300 ? -11.102 -20.516 -5.496 1 97.31 300 CYS B CA 1
ATOM 5396 C C . CYS B 1 300 ? -9.992 -21.531 -5.77 1 97.31 300 CYS B C 1
ATOM 5398 O O . CYS B 1 300 ? -9.148 -21.781 -4.91 1 97.31 300 CYS B O 1
ATOM 5400 N N . ILE B 1 301 ? -10.023 -22.047 -6.91 1 96.5 301 ILE B N 1
ATOM 5401 C CA . ILE B 1 301 ? -9 -23 -7.309 1 96.5 301 ILE B CA 1
ATOM 5402 C C . ILE B 1 301 ? -8.078 -22.375 -8.352 1 96.5 301 ILE B C 1
ATOM 5404 O O . ILE B 1 301 ? -8.531 -21.984 -9.43 1 96.5 301 ILE B O 1
ATOM 5408 N N . LEU B 1 302 ? -6.836 -22.281 -7.977 1 95.75 302 LEU B N 1
ATOM 5409 C CA . LEU B 1 302 ? -5.832 -21.672 -8.852 1 95.75 302 LEU B CA 1
ATOM 5410 C C . LEU B 1 302 ? -4.871 -22.734 -9.383 1 95.75 302 LEU B C 1
ATOM 5412 O O . LEU B 1 302 ? -4.695 -23.781 -8.766 1 95.75 302 LEU B O 1
ATOM 5416 N N . PRO B 1 303 ? -4.27 -22.422 -10.523 1 89.94 303 PRO B N 1
ATOM 5417 C CA . PRO B 1 303 ? -3.283 -23.344 -11.078 1 89.94 303 PRO B CA 1
ATOM 5418 C C . PRO B 1 303 ? -2.062 -23.531 -10.18 1 89.94 303 PRO B C 1
ATOM 5420 O O . PRO B 1 303 ? -1.764 -22.656 -9.359 1 89.94 303 PRO B O 1
ATOM 5423 N N . GLN B 1 304 ? -1.368 -24.594 -10.391 1 84.19 304 GLN B N 1
ATOM 5424 C CA . GLN B 1 304 ? -0.157 -24.875 -9.625 1 84.19 304 GLN B CA 1
ATOM 5425 C C . GLN B 1 304 ? 1.008 -24.016 -10.109 1 84.19 304 GLN B C 1
ATOM 5427 O O . GLN B 1 304 ? 1.914 -23.703 -9.336 1 84.19 304 GLN B O 1
ATOM 5432 N N . LYS B 1 305 ? 1.018 -23.688 -11.398 1 83.94 305 LYS B N 1
ATOM 5433 C CA . LYS B 1 305 ? 2.072 -22.828 -11.914 1 83.94 305 LYS B CA 1
ATOM 5434 C C . LYS B 1 305 ? 2.082 -21.484 -11.195 1 83.94 305 LYS B C 1
ATOM 5436 O O . LYS B 1 305 ? 1.056 -20.797 -11.125 1 83.94 305 LYS B O 1
ATOM 5441 N N . ALA B 1 306 ? 3.217 -21.062 -10.703 1 88.31 306 ALA B N 1
ATOM 5442 C CA . ALA B 1 306 ? 3.35 -19.906 -9.82 1 88.31 306 ALA B CA 1
ATOM 5443 C C . ALA B 1 306 ? 2.836 -18.641 -10.5 1 88.31 306 ALA B C 1
ATOM 5445 O O . ALA B 1 306 ? 2.064 -17.891 -9.914 1 88.31 306 ALA B O 1
ATOM 5446 N N . ALA B 1 307 ? 3.244 -18.453 -11.727 1 90.19 307 ALA B N 1
ATOM 5447 C CA . ALA B 1 307 ? 2.838 -17.25 -12.453 1 90.19 307 ALA B CA 1
ATOM 5448 C C . ALA B 1 307 ? 1.323 -17.188 -12.625 1 90.19 307 ALA B C 1
ATOM 5450 O O . ALA B 1 307 ? 0.705 -16.141 -12.43 1 90.19 307 ALA B O 1
ATOM 5451 N N . ALA B 1 308 ? 0.777 -18.312 -12.93 1 91.94 308 ALA B N 1
ATOM 5452 C CA . ALA B 1 308 ? -0.666 -18.375 -13.148 1 91.94 308 ALA B CA 1
ATOM 5453 C C . ALA B 1 308 ? -1.428 -18.172 -11.844 1 91.94 308 ALA B C 1
ATOM 5455 O O . ALA B 1 308 ? -2.465 -17.5 -11.82 1 91.94 308 ALA B O 1
ATOM 5456 N N . ALA B 1 309 ? -0.927 -18.75 -10.812 1 93.94 309 ALA B N 1
ATOM 5457 C CA . ALA B 1 309 ? -1.553 -18.594 -9.508 1 93.94 309 ALA B CA 1
ATOM 5458 C C . ALA B 1 309 ? -1.54 -17.125 -9.07 1 93.94 309 ALA B C 1
ATOM 5460 O O . ALA B 1 309 ? -2.543 -16.609 -8.57 1 93.94 309 ALA B O 1
ATOM 5461 N N . TRP B 1 310 ? -0.409 -16.484 -9.266 1 95.19 310 TRP B N 1
ATOM 5462 C CA . TRP B 1 310 ? -0.247 -15.078 -8.914 1 95.19 310 TRP B CA 1
ATOM 5463 C C . TRP B 1 310 ? -1.197 -14.195 -9.719 1 95.19 310 TRP B C 1
ATOM 5465 O O . TRP B 1 310 ? -1.859 -13.32 -9.164 1 95.19 310 TRP B O 1
ATOM 5475 N N . ILE B 1 311 ? -1.338 -14.5 -10.969 1 95.75 311 ILE B N 1
ATOM 5476 C CA . ILE B 1 311 ? -2.221 -13.758 -11.859 1 95.75 311 ILE B CA 1
ATOM 5477 C C . ILE B 1 311 ? -3.674 -13.969 -11.438 1 95.75 311 ILE B C 1
ATOM 5479 O O . ILE B 1 311 ? -4.426 -13 -11.273 1 95.75 311 ILE B O 1
ATOM 5483 N N . GLY B 1 312 ? -4.027 -15.172 -11.258 1 96.44 312 GLY B N 1
ATOM 5484 C CA . GLY B 1 312 ? -5.395 -15.477 -10.859 1 96.44 312 GLY B CA 1
ATOM 5485 C C . GLY B 1 312 ? -5.781 -14.867 -9.523 1 96.44 312 GLY B C 1
ATOM 5486 O O . GLY B 1 312 ? -6.898 -14.375 -9.367 1 96.44 312 GLY B O 1
ATOM 5487 N N . ALA B 1 313 ? -4.887 -14.898 -8.586 1 96.81 313 ALA B N 1
ATOM 5488 C CA . ALA B 1 313 ? -5.141 -14.297 -7.277 1 96.81 313 ALA B CA 1
ATOM 5489 C C . ALA B 1 313 ? -5.418 -12.805 -7.402 1 96.81 313 ALA B C 1
ATOM 5491 O O . ALA B 1 313 ? -6.348 -12.289 -6.785 1 96.81 313 ALA B O 1
ATOM 5492 N N . ASN B 1 314 ? -4.637 -12.148 -8.172 1 96.06 314 ASN B N 1
ATOM 5493 C CA . ASN B 1 314 ? -4.77 -10.703 -8.328 1 96.06 314 ASN B CA 1
ATOM 5494 C C . ASN B 1 314 ? -6.016 -10.336 -9.133 1 96.06 314 ASN B C 1
ATOM 5496 O O . ASN B 1 314 ? -6.656 -9.32 -8.859 1 96.06 314 ASN B O 1
ATOM 5500 N N . LEU B 1 315 ? -6.379 -11.156 -10.086 1 95.38 315 LEU B N 1
ATOM 5501 C CA . LEU B 1 315 ? -7.461 -10.805 -11 1 95.38 315 LEU B CA 1
ATOM 5502 C C . LEU B 1 315 ? -8.812 -11.188 -10.414 1 95.38 315 LEU B C 1
ATOM 5504 O O . LEU B 1 315 ? -9.82 -10.508 -10.648 1 95.38 315 LEU B O 1
ATOM 5508 N N . PHE B 1 316 ? -8.828 -12.227 -9.641 1 95.44 316 PHE B N 1
ATOM 5509 C CA . PHE B 1 316 ? -10.148 -12.75 -9.289 1 95.44 316 PHE B CA 1
ATOM 5510 C C . PHE B 1 316 ? -10.312 -12.82 -7.773 1 95.44 316 PHE B C 1
ATOM 5512 O O . PHE B 1 316 ? -11.305 -12.328 -7.234 1 95.44 316 PHE B O 1
ATOM 5519 N N . VAL B 1 317 ? -9.32 -13.297 -7.07 1 96.5 317 VAL B N 1
ATOM 5520 C CA . VAL B 1 317 ? -9.461 -13.5 -5.633 1 96.5 317 VAL B CA 1
ATOM 5521 C C . VAL B 1 317 ? -9.445 -12.156 -4.914 1 96.5 317 VAL B C 1
ATOM 5523 O O . VAL B 1 317 ? -10.328 -11.859 -4.109 1 96.5 317 VAL B O 1
ATOM 5526 N N . SER B 1 318 ? -8.469 -11.352 -5.23 1 95.56 318 SER B N 1
ATOM 5527 C CA . SER B 1 318 ? -8.297 -10.07 -4.551 1 95.56 318 SER B CA 1
ATOM 5528 C C . SER B 1 318 ? -9.516 -9.172 -4.742 1 95.56 318 SER B C 1
ATOM 5530 O O . SER B 1 318 ? -10.062 -8.641 -3.771 1 95.56 318 SER B O 1
ATOM 5532 N N . PRO B 1 319 ? -10.016 -9.016 -5.973 1 93.62 319 PRO B N 1
ATOM 5533 C CA . PRO B 1 319 ? -11.227 -8.211 -6.137 1 93.62 319 PRO B CA 1
ATOM 5534 C C . PRO B 1 319 ? -12.414 -8.773 -5.363 1 93.62 319 PRO B C 1
ATOM 5536 O O . PRO B 1 319 ? -13.234 -8.008 -4.848 1 93.62 319 PRO B O 1
ATOM 5539 N N . PHE B 1 320 ? -12.508 -10.086 -5.297 1 94.94 320 PHE B N 1
ATOM 5540 C CA . PHE B 1 320 ? -13.586 -10.711 -4.551 1 94.94 320 PHE B CA 1
ATOM 5541 C C . PHE B 1 320 ? -13.492 -10.367 -3.068 1 94.94 320 PHE B C 1
ATOM 5543 O O . PHE B 1 320 ? -14.492 -10 -2.447 1 94.94 320 PHE B O 1
ATOM 5550 N N . LEU B 1 321 ? -12.312 -10.453 -2.537 1 93.06 321 LEU B N 1
ATOM 5551 C CA . LEU B 1 321 ? -12.078 -10.125 -1.136 1 93.06 321 LEU B CA 1
ATOM 5552 C C . LEU B 1 321 ? -12.398 -8.664 -0.863 1 93.06 321 LEU B C 1
ATOM 5554 O O . LEU B 1 321 ? -13 -8.336 0.161 1 93.06 321 LEU B O 1
ATOM 5558 N N . ARG B 1 322 ? -11.969 -7.785 -1.75 1 89.69 322 ARG B N 1
ATOM 5559 C CA . ARG B 1 322 ? -12.273 -6.363 -1.609 1 89.69 322 ARG B CA 1
ATOM 5560 C C . ARG B 1 322 ? -13.781 -6.125 -1.599 1 89.69 322 ARG B C 1
ATOM 5562 O O . ARG B 1 322 ? -14.281 -5.324 -0.807 1 89.69 322 ARG B O 1
ATOM 5569 N N . ALA B 1 323 ? -14.461 -6.82 -2.469 1 88.94 323 ALA B N 1
ATOM 5570 C CA . ALA B 1 323 ? -15.914 -6.695 -2.521 1 88.94 323 ALA B CA 1
ATOM 5571 C C . ALA B 1 323 ? -16.547 -7.168 -1.218 1 88.94 323 ALA B C 1
ATOM 5573 O O . ALA B 1 323 ? -17.469 -6.52 -0.694 1 88.94 323 ALA B O 1
ATOM 5574 N N . MET B 1 324 ? -16.062 -8.203 -0.708 1 90.25 324 MET B N 1
ATOM 5575 C CA . MET B 1 324 ? -16.609 -8.773 0.524 1 90.25 324 MET B CA 1
ATOM 5576 C C . MET B 1 324 ? -16.391 -7.832 1.702 1 90.25 324 MET B C 1
ATOM 5578 O O . MET B 1 324 ? -17.125 -7.871 2.684 1 90.25 324 MET B O 1
ATOM 5582 N N . GLU B 1 325 ? -15.398 -7.059 1.592 1 88 325 GLU B N 1
ATOM 5583 C CA . GLU B 1 325 ? -15.086 -6.102 2.648 1 88 325 GLU B CA 1
ATOM 5584 C C . GLU B 1 325 ? -15.898 -4.816 2.488 1 88 325 GLU B C 1
ATOM 5586 O O . GLU B 1 325 ? -15.812 -3.914 3.32 1 88 325 GLU B O 1
ATOM 5591 N N . GLY B 1 326 ? -16.609 -4.723 1.398 1 82.44 326 GLY B N 1
ATOM 5592 C CA . GLY B 1 326 ? -17.484 -3.582 1.202 1 82.44 326 GLY B CA 1
ATOM 5593 C C . GLY B 1 326 ? -16.859 -2.484 0.365 1 82.44 326 GLY B C 1
ATOM 5594 O O . GLY B 1 326 ? -17.406 -1.384 0.265 1 82.44 326 GLY B O 1
ATOM 5595 N N . ARG B 1 327 ? -15.734 -2.771 -0.232 1 82 327 ARG B N 1
ATOM 5596 C CA . ARG B 1 327 ? -15.094 -1.763 -1.072 1 82 327 ARG B CA 1
ATOM 5597 C C . ARG B 1 327 ? -15.875 -1.564 -2.371 1 82 327 ARG B C 1
ATOM 5599 O O . ARG B 1 327 ? -16.453 -2.514 -2.908 1 82 327 ARG B O 1
ATOM 5606 N N . THR B 1 328 ? -15.875 -0.376 -2.822 1 74.81 328 THR B N 1
ATOM 5607 C CA . THR B 1 328 ? -16.594 -0.064 -4.055 1 74.81 328 THR B CA 1
ATOM 5608 C C . THR B 1 328 ? -15.68 -0.247 -5.27 1 74.81 328 THR B C 1
ATOM 5610 O O . THR B 1 328 ? -16.141 -0.628 -6.344 1 74.81 328 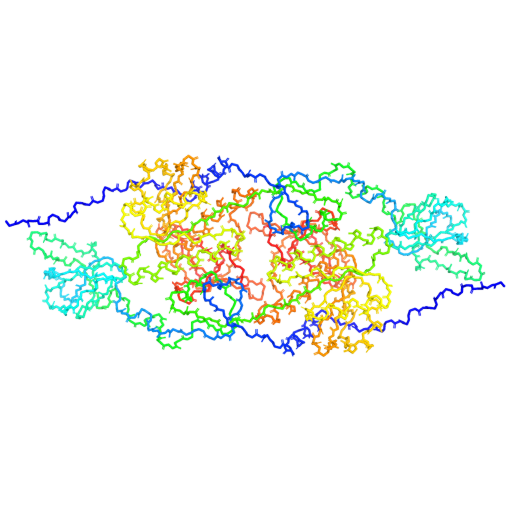THR B O 1
ATOM 5613 N N . LEU B 1 329 ? -14.438 0.051 -5.098 1 74.62 329 LEU B N 1
ATOM 5614 C CA . LEU B 1 329 ? -13.445 -0.191 -6.145 1 74.62 329 LEU B CA 1
ATOM 5615 C C . LEU B 1 329 ? -12.695 -1.495 -5.895 1 74.62 329 LEU B C 1
ATOM 5617 O O . LEU B 1 329 ? -11.82 -1.557 -5.027 1 74.62 329 LEU B O 1
ATOM 5621 N N . THR B 1 330 ? -13.031 -2.463 -6.777 1 81.75 330 THR B N 1
ATOM 5622 C CA . THR B 1 330 ? -12.539 -3.789 -6.41 1 81.75 330 THR B CA 1
ATOM 5623 C C . THR B 1 330 ? -11.508 -4.281 -7.422 1 81.75 330 THR B C 1
ATOM 5625 O O . THR B 1 330 ? -10.664 -5.121 -7.098 1 81.75 330 THR B O 1
ATOM 5628 N N . LYS B 1 331 ? -11.523 -3.803 -8.703 1 81.12 331 LYS B N 1
ATOM 5629 C CA . LYS B 1 331 ? -10.734 -4.406 -9.781 1 81.12 331 LYS B CA 1
ATOM 5630 C C . LYS B 1 331 ? -9.352 -3.779 -9.867 1 81.12 331 LYS B C 1
ATOM 5632 O O . LYS B 1 331 ? -8.523 -4.199 -10.672 1 81.12 331 LYS B O 1
ATOM 5637 N N . GLY B 1 332 ? -9.008 -2.945 -9.055 1 76.38 332 GLY B N 1
ATOM 5638 C CA . GLY B 1 332 ? -7.703 -2.303 -9.109 1 76.38 332 GLY B CA 1
ATOM 5639 C C . GLY B 1 332 ? -7.617 -1.217 -10.164 1 76.38 332 GLY B C 1
ATOM 5640 O O . GLY B 1 332 ? -8.562 -1.019 -10.938 1 76.38 332 GLY B O 1
ATOM 5641 N N . MET B 1 333 ? -6.363 -0.667 -10.242 1 74.56 333 MET B N 1
ATOM 5642 C CA . MET B 1 333 ? -6.172 0.459 -11.156 1 74.56 333 MET B CA 1
ATOM 5643 C C . MET B 1 333 ? -5.246 0.077 -12.305 1 74.56 333 MET B C 1
ATOM 5645 O O . MET B 1 333 ? -4.211 -0.555 -12.094 1 74.56 333 MET B O 1
ATOM 5649 N N . ARG B 1 334 ? -5.688 0.443 -13.469 1 83.25 334 ARG B N 1
ATOM 5650 C CA . ARG B 1 334 ? -4.844 0.233 -14.641 1 83.25 334 ARG B CA 1
ATOM 5651 C C . ARG B 1 334 ? -4.109 1.515 -15.031 1 83.25 334 ARG B C 1
ATOM 5653 O O . ARG B 1 334 ? -4.68 2.605 -14.961 1 83.25 334 ARG B O 1
ATOM 5660 N N . TRP B 1 335 ? -2.834 1.317 -15.43 1 80.88 335 TRP B N 1
ATOM 5661 C CA . TRP B 1 335 ? -1.976 2.447 -15.773 1 80.88 335 TRP B CA 1
ATOM 5662 C C . TRP B 1 335 ? -1.406 2.293 -17.172 1 80.88 335 TRP B C 1
ATOM 5664 O O . TRP B 1 335 ? -1.038 1.189 -17.594 1 80.88 335 TRP B O 1
ATOM 5674 N N . LYS B 1 336 ? -1.304 3.445 -17.766 1 84.94 336 LYS B N 1
ATOM 5675 C CA . LYS B 1 336 ? -0.592 3.438 -19.031 1 84.94 336 LYS B CA 1
ATOM 5676 C C . LYS B 1 336 ? 0.911 3.283 -18.828 1 84.94 336 LYS B C 1
ATOM 5678 O O . LYS B 1 336 ? 1.486 3.914 -17.938 1 84.94 336 LYS B O 1
ATOM 5683 N N . SER B 1 337 ? 1.434 2.408 -19.594 1 89.31 337 SER B N 1
ATOM 5684 C CA . SER B 1 337 ? 2.865 2.141 -19.484 1 89.31 337 SER B CA 1
ATOM 5685 C C . SER B 1 337 ? 3.467 1.842 -20.859 1 89.31 337 SER B C 1
ATOM 5687 O O . SER B 1 337 ? 2.771 1.367 -21.766 1 89.31 337 SER B O 1
ATOM 5689 N N . LYS B 1 338 ? 4.719 2.148 -20.953 1 94.31 338 LYS B N 1
ATOM 5690 C CA . LYS B 1 338 ? 5.43 1.821 -22.188 1 94.31 338 LYS B CA 1
ATOM 5691 C C . LYS B 1 338 ? 6.164 0.491 -22.062 1 94.31 338 LYS B C 1
ATOM 5693 O O . LYS B 1 338 ? 6.875 0.26 -21.078 1 94.31 338 LYS B O 1
ATOM 5698 N N . LEU B 1 339 ? 6.078 -0.315 -23.109 1 96.38 339 LEU B N 1
ATOM 5699 C CA . LEU B 1 339 ? 6.727 -1.621 -23.094 1 96.38 339 LEU B CA 1
ATOM 5700 C C . LEU B 1 339 ? 8.195 -1.5 -23.469 1 96.38 339 LEU B C 1
ATOM 5702 O O . LEU B 1 339 ? 8.547 -0.739 -24.375 1 96.38 339 LEU B O 1
ATOM 5706 N N . THR B 1 340 ? 8.984 -2.338 -22.828 1 95.44 340 THR B N 1
ATOM 5707 C CA . THR B 1 340 ? 10.406 -2.354 -23.172 1 95.44 340 THR B CA 1
ATOM 5708 C C . THR B 1 340 ? 10.68 -3.336 -24.297 1 95.44 340 THR B C 1
ATOM 5710 O O . THR B 1 340 ? 11.688 -3.211 -25.016 1 95.44 340 THR B O 1
ATOM 5713 N N . GLU B 1 341 ? 9.867 -4.371 -24.438 1 95.62 341 GLU B N 1
ATOM 5714 C CA . GLU B 1 341 ? 10.062 -5.449 -25.406 1 95.62 341 GLU B CA 1
ATOM 5715 C C . GLU B 1 341 ? 8.75 -5.805 -26.109 1 95.62 341 GLU B C 1
ATOM 5717 O O . GLU B 1 341 ? 7.672 -5.477 -25.609 1 95.62 341 GLU B O 1
ATOM 5722 N N . SER B 1 342 ? 8.938 -6.457 -27.25 1 96.06 342 SER B N 1
ATOM 5723 C CA . SER B 1 342 ? 7.762 -6.898 -28 1 96.06 342 SER B CA 1
ATOM 5724 C C . SER B 1 342 ? 7.117 -8.117 -27.359 1 96.06 342 SER B C 1
ATOM 5726 O O . SER B 1 342 ? 7.789 -8.891 -26.672 1 96.06 342 SER B O 1
ATOM 5728 N N . ILE B 1 343 ? 5.879 -8.219 -27.562 1 94.56 343 ILE B N 1
ATOM 5729 C CA . ILE B 1 343 ? 5.109 -9.383 -27.141 1 94.56 343 ILE B CA 1
ATOM 5730 C C . ILE B 1 343 ? 4.355 -9.969 -28.328 1 94.56 343 ILE B C 1
ATOM 5732 O O . ILE B 1 343 ? 3.559 -9.273 -28.969 1 94.56 343 ILE B O 1
ATOM 5736 N N . PRO B 1 344 ? 4.594 -11.195 -28.609 1 92.56 344 PRO B N 1
ATOM 5737 C CA . PRO B 1 344 ? 3.926 -11.812 -29.75 1 92.56 344 PRO B CA 1
ATOM 5738 C C . PRO B 1 344 ? 2.422 -11.977 -29.547 1 92.56 344 PRO B C 1
ATOM 5740 O O . PRO B 1 344 ? 1.944 -11.93 -28.406 1 92.56 344 PRO B O 1
ATOM 5743 N N . LYS B 1 345 ? 1.747 -12.109 -30.656 1 91.62 345 LYS B N 1
ATOM 5744 C CA . LYS B 1 345 ? 0.302 -12.305 -30.578 1 91.62 345 LYS B CA 1
ATOM 5745 C C . LYS B 1 345 ? -0.037 -13.695 -30.047 1 91.62 345 LYS B C 1
ATOM 5747 O O . LYS B 1 345 ? 0.781 -14.609 -30.125 1 91.62 345 LYS B O 1
ATOM 5752 N N . SER B 1 346 ? -1.136 -13.727 -29.406 1 89 346 SER B N 1
ATOM 5753 C CA . SER B 1 346 ? -1.686 -15 -28.938 1 89 346 SER B CA 1
ATOM 5754 C C . SER B 1 346 ? -3.094 -15.219 -29.484 1 89 346 SER B C 1
ATOM 5756 O O . SER B 1 346 ? -3.814 -14.258 -29.766 1 89 346 SER B O 1
ATOM 5758 N N . SER B 1 347 ? -3.471 -16.469 -29.656 1 90.75 347 SER B N 1
ATOM 5759 C CA . SER B 1 347 ? -4.77 -16.812 -30.234 1 90.75 347 SER B CA 1
ATOM 5760 C C . SER B 1 347 ? -5.895 -16.562 -29.234 1 90.75 347 SER B C 1
ATOM 5762 O O . SER B 1 347 ? -7.066 -16.516 -29.609 1 90.75 347 SER B O 1
ATOM 5764 N N . GLU B 1 348 ? -5.547 -16.406 -28 1 91.88 348 GLU B N 1
ATOM 5765 C CA . GLU B 1 348 ? -6.523 -16.094 -26.953 1 91.88 348 GLU B CA 1
ATOM 5766 C C . GLU B 1 348 ? -6.086 -14.898 -26.125 1 91.88 348 GLU B C 1
ATOM 5768 O O . GLU B 1 348 ? -4.93 -14.477 -26.203 1 91.88 348 GLU B O 1
ATOM 5773 N N . ILE B 1 349 ? -7.109 -14.391 -25.438 1 94.69 349 ILE B N 1
ATOM 5774 C CA . ILE B 1 349 ? -6.754 -13.367 -24.453 1 94.69 349 ILE B CA 1
ATOM 5775 C C . ILE B 1 349 ? -5.711 -13.922 -23.484 1 94.69 349 ILE B C 1
ATOM 5777 O O . ILE B 1 349 ? -5.824 -15.062 -23.031 1 94.69 349 ILE B O 1
ATOM 5781 N N . SER B 1 350 ? -4.672 -13.109 -23.281 1 95.62 350 SER B N 1
ATOM 5782 C CA . SER B 1 350 ? -3.613 -13.586 -22.391 1 95.62 350 SER B CA 1
ATOM 5783 C C . SER B 1 350 ? -3.289 -12.555 -21.312 1 95.62 350 SER B C 1
ATOM 5785 O O . SER B 1 350 ? -3.434 -11.352 -21.547 1 95.62 350 SER B O 1
ATOM 5787 N N . PHE B 1 351 ? -2.941 -13.047 -20.203 1 95.31 351 PHE B N 1
ATOM 5788 C CA . PHE B 1 351 ? -2.412 -12.234 -19.125 1 95.31 351 PHE B CA 1
ATOM 5789 C C . PHE B 1 351 ? -0.96 -12.602 -18.828 1 95.31 351 PHE B C 1
ATOM 5791 O O . PHE B 1 351 ? -0.636 -13.773 -18.641 1 95.31 351 PHE B O 1
ATOM 5798 N N . VAL B 1 352 ? -0.138 -11.531 -18.781 1 94 352 VAL B N 1
ATOM 5799 C CA . VAL B 1 352 ? 1.279 -11.789 -18.547 1 94 352 VAL B CA 1
ATOM 5800 C C . VAL B 1 352 ? 1.789 -10.906 -17.406 1 94 352 VAL B C 1
ATOM 5802 O O . VAL B 1 352 ? 1.256 -9.82 -17.172 1 94 352 VAL B O 1
ATOM 5805 N N . ARG B 1 353 ? 2.791 -11.414 -16.766 1 94 353 ARG B N 1
ATOM 5806 C CA . ARG B 1 353 ? 3.463 -10.633 -15.727 1 94 353 ARG B CA 1
ATOM 5807 C C . ARG B 1 353 ? 4.398 -9.594 -16.344 1 94 353 ARG B C 1
ATOM 5809 O O . ARG B 1 353 ? 5.117 -9.891 -17.312 1 94 353 ARG B O 1
ATOM 5816 N N . VAL B 1 354 ? 4.371 -8.438 -15.773 1 94.38 354 VAL B N 1
ATOM 5817 C CA . VAL B 1 354 ? 5.324 -7.414 -16.188 1 94.38 354 VAL B CA 1
ATOM 5818 C C . VAL B 1 354 ? 5.895 -6.707 -14.969 1 94.38 354 VAL B C 1
ATOM 5820 O O . VAL B 1 354 ? 5.238 -6.629 -13.93 1 94.38 354 VAL B O 1
ATOM 5823 N N . GLN B 1 355 ? 7.094 -6.344 -15.109 1 92.62 355 GLN B N 1
ATOM 5824 C CA . GLN B 1 355 ? 7.73 -5.473 -14.125 1 92.62 355 GLN B CA 1
ATOM 5825 C C . GLN B 1 355 ? 7.625 -4.008 -14.531 1 92.62 355 GLN B C 1
ATOM 5827 O O . GLN B 1 355 ? 8.172 -3.604 -15.562 1 92.62 355 GLN B O 1
ATOM 5832 N N . SER B 1 356 ? 6.914 -3.281 -13.758 1 89.44 356 SER B N 1
ATOM 5833 C CA . SER B 1 356 ? 6.723 -1.865 -14.055 1 89.44 356 SER B CA 1
ATOM 5834 C C . SER B 1 356 ? 7.566 -0.989 -13.133 1 89.44 356 SER B C 1
ATOM 5836 O O . SER B 1 356 ? 7.656 -1.25 -11.938 1 89.44 356 SER B O 1
ATOM 5838 N N . GLU B 1 357 ? 8.234 -0.044 -13.734 1 84.25 357 GLU B N 1
ATOM 5839 C CA . GLU B 1 357 ? 9.055 0.915 -13 1 84.25 357 GLU B CA 1
ATOM 5840 C C . GLU B 1 357 ? 8.836 2.336 -13.508 1 84.25 357 GLU B C 1
ATOM 5842 O O . GLU B 1 357 ? 8.547 2.535 -14.695 1 84.25 357 GLU B O 1
ATOM 5847 N N . PHE B 1 358 ? 8.992 3.199 -12.625 1 75 358 PHE B N 1
ATOM 5848 C CA . PHE B 1 358 ? 8.906 4.598 -13.023 1 75 358 PHE B CA 1
ATOM 5849 C C . PHE B 1 358 ? 10.281 5.137 -13.398 1 75 358 PHE B C 1
ATOM 5851 O O . PHE B 1 358 ? 11.203 5.125 -12.586 1 75 358 PHE B O 1
ATOM 5858 N N . ILE B 1 359 ? 10.359 5.52 -14.578 1 74.88 359 ILE B N 1
ATOM 5859 C CA . ILE B 1 359 ? 11.594 6.109 -15.078 1 74.88 359 ILE B CA 1
ATOM 5860 C C . ILE B 1 359 ? 11.305 7.477 -15.688 1 74.88 359 ILE B C 1
ATOM 5862 O O . ILE B 1 359 ? 10.555 7.582 -16.672 1 74.88 359 ILE B O 1
ATOM 5866 N N . ASN B 1 360 ? 11.836 8.523 -15.062 1 70.62 360 ASN B N 1
ATOM 5867 C CA . ASN B 1 360 ? 11.672 9.891 -15.547 1 70.62 360 ASN B CA 1
ATOM 5868 C C . ASN B 1 360 ? 10.195 10.273 -15.648 1 70.62 360 ASN B C 1
ATOM 5870 O O . ASN B 1 360 ? 9.766 10.812 -16.672 1 70.62 360 ASN B O 1
ATOM 5874 N N . GLY B 1 361 ? 9.438 9.797 -14.773 1 66.69 361 GLY B N 1
ATOM 5875 C CA . GLY B 1 361 ? 8.039 10.195 -14.688 1 66.69 361 GLY B CA 1
ATOM 5876 C C . GLY B 1 361 ? 7.125 9.328 -15.531 1 66.69 361 GLY B C 1
ATOM 5877 O O . GLY B 1 361 ? 5.918 9.578 -15.602 1 66.69 361 GLY B O 1
ATOM 5878 N N . LYS B 1 362 ? 7.711 8.422 -16.141 1 75.12 362 LYS B N 1
ATOM 5879 C CA . LYS B 1 362 ? 6.918 7.523 -16.984 1 75.12 362 LYS B CA 1
ATOM 5880 C C . LYS B 1 362 ? 6.992 6.09 -16.469 1 75.12 362 LYS B C 1
ATOM 5882 O O . LYS B 1 362 ? 8.039 5.648 -15.992 1 75.12 362 LYS B O 1
ATOM 5887 N N . LEU B 1 363 ? 5.836 5.477 -16.609 1 82.62 363 LEU B N 1
ATOM 5888 C CA . LEU B 1 363 ? 5.816 4.066 -16.25 1 82.62 363 LEU B CA 1
ATOM 5889 C C . LEU B 1 363 ? 6.293 3.195 -17.406 1 82.62 363 LEU B C 1
ATOM 5891 O O . LEU B 1 363 ? 5.785 3.312 -18.516 1 82.62 363 LEU B O 1
ATOM 5895 N N . ILE B 1 364 ? 7.305 2.445 -17.141 1 91.25 364 ILE B N 1
ATOM 5896 C CA . ILE B 1 364 ? 7.875 1.526 -18.125 1 91.25 364 ILE B CA 1
ATOM 5897 C C . ILE B 1 364 ? 7.691 0.087 -17.656 1 91.25 364 ILE B C 1
ATOM 5899 O O . ILE B 1 364 ? 7.906 -0.217 -16.469 1 91.25 364 ILE B O 1
ATOM 5903 N N . SER B 1 365 ? 7.23 -0.747 -18.562 1 93.62 365 SER B N 1
ATOM 5904 C CA . SER B 1 365 ? 6.922 -2.121 -18.188 1 93.62 365 SER B CA 1
ATOM 5905 C C . SER B 1 365 ? 7.723 -3.117 -19.031 1 93.62 365 SER B C 1
ATOM 5907 O O . SER B 1 365 ? 7.781 -3.002 -20.25 1 93.62 365 SER B O 1
ATOM 5909 N N . THR B 1 366 ? 8.32 -4.074 -18.375 1 94.12 366 THR B N 1
ATOM 5910 C CA . THR B 1 366 ? 9.094 -5.141 -19 1 94.12 366 THR B CA 1
ATOM 5911 C C . THR B 1 366 ? 8.438 -6.496 -18.75 1 94.12 366 THR B C 1
ATOM 5913 O O . THR B 1 366 ? 8.234 -6.895 -17.609 1 94.12 366 THR B O 1
ATOM 5916 N N . PRO B 1 367 ? 8.133 -7.195 -19.828 1 93.06 367 PRO B N 1
ATOM 5917 C CA . PRO B 1 367 ? 7.598 -8.539 -19.609 1 93.06 367 PRO B CA 1
ATOM 5918 C C . PRO B 1 367 ? 8.57 -9.461 -18.875 1 93.06 367 PRO B C 1
ATOM 5920 O O . PRO B 1 367 ? 9.781 -9.391 -19.109 1 93.06 367 PRO B O 1
ATOM 5923 N N . VAL B 1 368 ? 8.008 -10.18 -17.953 1 88.56 368 VAL B N 1
ATOM 5924 C CA . VAL B 1 368 ? 8.836 -11.086 -17.156 1 88.56 368 VAL B CA 1
ATOM 5925 C C . VAL B 1 368 ? 8.312 -12.516 -17.297 1 88.56 368 VAL B C 1
ATOM 5927 O O . VAL B 1 368 ? 7.117 -12.766 -17.141 1 88.56 368 VAL B O 1
ATOM 5930 N N . SER B 1 369 ? 9.195 -13.438 -17.609 1 77 369 SER B N 1
ATOM 5931 C CA . SER B 1 369 ? 8.781 -14.828 -17.781 1 77 369 SER B CA 1
ATOM 5932 C C . SER B 1 369 ? 9.344 -15.719 -16.688 1 77 369 SER B C 1
ATOM 5934 O O . SER B 1 369 ? 8.727 -16.703 -16.297 1 77 369 SER B O 1
ATOM 5936 N N . SER B 1 370 ? 10.367 -15.289 -16.109 1 74.81 370 SER B N 1
ATOM 5937 C CA . SER B 1 370 ? 11.023 -16.125 -15.102 1 74.81 370 SER B CA 1
ATOM 5938 C C . SER B 1 370 ? 10.359 -15.977 -13.734 1 74.81 370 SER B C 1
ATOM 5940 O O . SER B 1 370 ? 9.945 -14.883 -13.359 1 74.81 370 SER B O 1
ATOM 5942 N N . ASP B 1 371 ? 10.188 -17.094 -13.031 1 70.44 371 ASP B N 1
ATOM 5943 C CA . ASP B 1 371 ? 9.68 -17.047 -11.664 1 70.44 371 ASP B CA 1
ATOM 5944 C C . ASP B 1 371 ? 10.789 -16.703 -10.672 1 70.44 371 ASP B C 1
ATOM 5946 O O . ASP B 1 371 ? 10.516 -16.234 -9.57 1 70.44 371 ASP B O 1
ATOM 5950 N N . ILE B 1 372 ? 11.922 -16.922 -11.062 1 72.19 372 ILE B N 1
ATOM 5951 C CA . ILE B 1 372 ? 13.062 -16.766 -10.156 1 72.19 372 ILE B CA 1
ATOM 5952 C C . ILE B 1 372 ? 13.539 -15.312 -10.164 1 72.19 372 ILE B C 1
ATOM 5954 O O . ILE B 1 372 ? 13.844 -14.75 -9.117 1 72.19 372 ILE B O 1
ATOM 5958 N N . PHE B 1 373 ? 13.508 -14.789 -11.32 1 70.69 373 PHE B N 1
ATOM 5959 C CA . PHE B 1 373 ? 14.039 -13.43 -11.43 1 70.69 373 PHE B CA 1
ATOM 5960 C C . PHE B 1 373 ? 12.914 -12.422 -11.594 1 70.69 373 PHE B C 1
ATOM 5962 O O . PHE B 1 373 ? 13.164 -11.234 -11.812 1 70.69 373 PHE B O 1
ATOM 5969 N N . SER B 1 374 ? 11.805 -13.047 -11.422 1 70 374 SER B N 1
ATOM 5970 C CA . SER B 1 374 ? 10.672 -12.156 -11.648 1 70 374 SER B CA 1
ATOM 5971 C C . SER B 1 374 ? 10.562 -11.109 -10.555 1 70 374 SER B C 1
ATOM 5973 O O . SER B 1 374 ? 10.734 -11.414 -9.367 1 70 374 SER B O 1
ATOM 5975 N N . ARG B 1 375 ? 10.477 -9.914 -11.023 1 82.25 375 ARG B N 1
ATOM 5976 C CA . ARG B 1 375 ? 10.133 -8.766 -10.18 1 82.25 375 ARG B CA 1
ATOM 5977 C C . ARG B 1 375 ? 8.789 -8.172 -10.594 1 82.25 375 ARG B C 1
ATOM 5979 O O . ARG B 1 375 ? 8.609 -6.949 -10.555 1 82.25 375 ARG B O 1
ATOM 5986 N N . ALA B 1 376 ? 7.961 -9.133 -11.023 1 91 376 ALA B N 1
ATOM 5987 C CA . ALA B 1 376 ? 6.68 -8.68 -11.555 1 91 376 ALA B CA 1
ATOM 5988 C C . ALA B 1 376 ? 5.855 -7.984 -10.477 1 91 376 ALA B C 1
ATOM 5990 O O . ALA B 1 376 ? 5.797 -8.453 -9.336 1 91 376 ALA B O 1
ATOM 5991 N N . ASN B 1 377 ? 5.297 -6.867 -10.828 1 91.44 377 ASN B N 1
ATOM 5992 C CA . ASN B 1 377 ? 4.418 -6.133 -9.93 1 91.44 377 ASN B CA 1
ATOM 5993 C C . ASN B 1 377 ? 3.154 -5.656 -10.641 1 91.44 377 ASN B C 1
ATOM 5995 O O . ASN B 1 377 ? 2.381 -4.875 -10.086 1 91.44 377 ASN B O 1
ATOM 5999 N N . SER B 1 378 ? 3.027 -6.129 -11.875 1 93.81 378 SER B N 1
ATOM 6000 C CA . SER B 1 378 ? 1.89 -5.723 -12.695 1 93.81 378 SER B CA 1
ATOM 6001 C C . SER B 1 378 ? 1.455 -6.844 -13.633 1 93.81 378 SER B C 1
ATOM 6003 O O . SER B 1 378 ? 2.213 -7.785 -13.875 1 93.81 378 SER B O 1
ATOM 6005 N N . ILE B 1 379 ? 0.238 -6.719 -14.109 1 95.62 379 ILE B N 1
ATOM 6006 C CA . ILE B 1 379 ? -0.326 -7.672 -15.055 1 95.62 379 ILE B CA 1
ATOM 6007 C C . ILE B 1 379 ? -0.744 -6.938 -16.328 1 95.62 379 ILE B C 1
ATOM 6009 O O . ILE B 1 379 ? -1.382 -5.887 -16.266 1 95.62 379 ILE B O 1
ATOM 6013 N N . LEU B 1 380 ? -0.364 -7.48 -17.422 1 95.62 380 LEU B N 1
ATOM 6014 C CA . LEU B 1 380 ? -0.767 -6.965 -18.719 1 95.62 380 LEU B CA 1
ATOM 6015 C C . LEU B 1 380 ? -1.758 -7.91 -19.406 1 95.62 380 LEU B C 1
ATOM 6017 O O . LEU B 1 380 ? -1.495 -9.109 -19.516 1 95.62 380 LEU B O 1
ATOM 6021 N N . LYS B 1 381 ? -2.867 -7.383 -19.781 1 94.94 381 LYS B N 1
ATOM 6022 C CA . LYS B 1 381 ? -3.826 -8.109 -20.609 1 94.94 381 LYS B CA 1
ATOM 6023 C C . LYS B 1 381 ? -3.508 -7.953 -22.094 1 94.94 381 LYS B C 1
ATOM 6025 O O . LYS B 1 381 ? -3.387 -6.832 -22.594 1 94.94 381 LYS B O 1
ATOM 6030 N N . ILE B 1 382 ? -3.355 -9.016 -22.766 1 95.06 382 ILE B N 1
ATOM 6031 C CA . ILE B 1 382 ? -3.133 -9.031 -24.203 1 95.06 382 ILE B CA 1
ATOM 6032 C C . ILE B 1 382 ? -4.395 -9.508 -24.922 1 95.06 382 ILE B C 1
ATOM 6034 O O . ILE B 1 382 ? -4.801 -10.656 -24.766 1 95.06 382 ILE B O 1
ATOM 6038 N N . PRO B 1 383 ? -4.965 -8.656 -25.719 1 94.69 383 PRO B N 1
ATOM 6039 C CA . PRO B 1 383 ? -6.156 -9.07 -26.453 1 94.69 383 PRO B CA 1
ATOM 6040 C C . PRO B 1 383 ? -5.867 -10.156 -27.484 1 94.69 383 PRO B C 1
ATOM 6042 O O . PRO B 1 383 ? -4.707 -10.367 -27.859 1 94.69 383 PRO B O 1
ATOM 6045 N N . GLU B 1 384 ? -6.891 -10.766 -27.891 1 93.69 384 GLU B N 1
ATOM 6046 C CA . GLU B 1 384 ? -6.789 -11.828 -28.891 1 93.69 384 GLU B CA 1
ATOM 6047 C C . GLU B 1 384 ? -6.211 -11.305 -30.188 1 93.69 384 GLU B C 1
ATOM 6049 O O . GLU B 1 384 ? -6.664 -10.273 -30.703 1 93.69 384 GLU B O 1
ATOM 6054 N N . ASN B 1 385 ? -5.18 -11.953 -30.641 1 93.75 385 ASN B N 1
ATOM 6055 C CA . ASN B 1 385 ? -4.586 -11.734 -31.953 1 93.75 385 ASN B CA 1
ATOM 6056 C C . ASN B 1 385 ? -3.934 -10.359 -32.031 1 93.75 385 ASN B C 1
ATOM 6058 O O . ASN B 1 385 ? -3.904 -9.758 -33.125 1 93.75 385 ASN B O 1
ATOM 6062 N N . ILE B 1 386 ? -3.586 -9.773 -31.016 1 93.88 386 ILE B N 1
ATOM 6063 C CA . ILE B 1 386 ? -2.867 -8.508 -31 1 93.88 386 ILE B CA 1
ATOM 6064 C C . ILE B 1 386 ? -1.431 -8.734 -30.531 1 93.88 386 ILE B C 1
ATOM 6066 O O . ILE B 1 386 ? -1.191 -9.453 -29.562 1 93.88 386 ILE B O 1
ATOM 6070 N N . ALA B 1 387 ? -0.525 -8.195 -31.266 1 95.38 387 ALA B N 1
ATOM 6071 C CA . ALA B 1 387 ? 0.884 -8.164 -30.891 1 95.38 387 ALA B CA 1
ATOM 6072 C C . ALA B 1 387 ? 1.307 -6.754 -30.469 1 95.38 387 ALA B C 1
ATOM 6074 O O . ALA B 1 387 ? 0.731 -5.766 -30.922 1 95.38 387 ALA B O 1
ATOM 6075 N N . TYR B 1 388 ? 2.193 -6.723 -29.562 1 96.12 388 TYR B N 1
ATOM 6076 C CA . TYR B 1 388 ? 2.742 -5.434 -29.156 1 96.12 388 TYR B CA 1
ATOM 6077 C C . TYR B 1 388 ? 4.211 -5.316 -29.547 1 96.12 388 TYR B C 1
ATOM 6079 O O . TYR B 1 388 ? 4.953 -6.301 -29.5 1 96.12 388 TYR B O 1
ATOM 6087 N N . SER B 1 389 ? 4.543 -4.145 -29.922 1 96.69 389 SER B N 1
ATOM 6088 C CA . SER B 1 389 ? 5.941 -3.83 -30.188 1 96.69 389 SER B CA 1
ATOM 6089 C C . SER B 1 389 ? 6.594 -3.133 -29 1 96.69 389 SER B C 1
ATOM 6091 O O . SER B 1 389 ? 5.898 -2.604 -28.125 1 96.69 389 SER B O 1
ATOM 6093 N N . ALA B 1 390 ? 7.891 -3.188 -29.062 1 95.56 390 ALA B N 1
ATOM 6094 C CA . ALA B 1 390 ? 8.602 -2.377 -28.094 1 95.56 390 ALA B CA 1
ATOM 6095 C C . ALA B 1 390 ? 8.188 -0.911 -28.172 1 95.56 390 ALA B C 1
ATOM 6097 O O . ALA B 1 390 ? 7.984 -0.385 -29.281 1 95.56 390 ALA B O 1
ATOM 6098 N N . LYS B 1 391 ? 7.934 -0.288 -27.031 1 94.44 391 LYS B N 1
ATOM 6099 C CA . LYS B 1 391 ? 7.633 1.132 -26.859 1 94.44 391 LYS B CA 1
ATOM 6100 C C . LYS B 1 391 ? 6.141 1.401 -27.047 1 94.44 391 LYS B C 1
ATOM 6102 O O . LYS B 1 391 ? 5.68 2.529 -26.844 1 94.44 391 LYS B O 1
ATOM 6107 N N . ASP B 1 392 ? 5.375 0.354 -27.375 1 96.19 392 ASP B N 1
ATOM 6108 C CA . ASP B 1 392 ? 3.928 0.543 -27.406 1 96.19 392 ASP B CA 1
ATOM 6109 C C . ASP B 1 392 ? 3.393 0.943 -26.031 1 96.19 392 ASP B C 1
ATOM 6111 O O . ASP B 1 392 ? 3.922 0.512 -25.016 1 96.19 392 ASP B O 1
ATOM 6115 N N . THR B 1 393 ? 2.342 1.732 -26.062 1 93.38 393 THR B N 1
ATOM 6116 C CA . THR B 1 393 ? 1.631 2.059 -24.844 1 93.38 393 THR B CA 1
ATOM 6117 C C . THR B 1 393 ? 0.566 1.008 -24.531 1 93.38 393 THR B C 1
ATOM 6119 O O . THR B 1 393 ? -0.255 0.681 -25.391 1 93.38 393 THR B O 1
ATOM 6122 N N . VAL B 1 394 ? 0.684 0.495 -23.328 1 93.38 394 VAL B N 1
ATOM 6123 C CA . VAL B 1 394 ? -0.268 -0.524 -22.891 1 93.38 394 VAL B CA 1
ATOM 6124 C C . VAL B 1 394 ? -0.848 -0.148 -21.531 1 93.38 394 VAL B C 1
ATOM 6126 O O . VAL B 1 394 ? -0.35 0.764 -20.875 1 93.38 394 VAL B O 1
ATOM 6129 N N . ASN B 1 395 ? -1.952 -0.796 -21.188 1 90.12 395 ASN B N 1
ATOM 6130 C CA . ASN B 1 395 ? -2.533 -0.649 -19.859 1 90.12 395 ASN B CA 1
ATOM 6131 C C . ASN B 1 395 ? -2.145 -1.809 -18.938 1 90.12 395 ASN B C 1
ATOM 6133 O O . ASN B 1 395 ? -2.447 -2.967 -19.234 1 90.12 395 ASN B O 1
ATOM 6137 N N . VAL B 1 396 ? -1.525 -1.423 -17.828 1 91.88 396 VAL B N 1
ATOM 6138 C CA . VAL B 1 396 ? -1.107 -2.471 -16.906 1 91.88 396 VAL B CA 1
ATOM 6139 C C . VAL B 1 396 ? -1.855 -2.322 -15.578 1 91.88 396 VAL B C 1
ATOM 6141 O O . VAL B 1 396 ? -2.137 -1.204 -15.141 1 91.88 396 VAL B O 1
ATOM 6144 N N . LEU B 1 397 ? -2.211 -3.453 -15.039 1 91.44 397 LEU B N 1
ATOM 6145 C CA . LEU B 1 397 ? -2.752 -3.488 -13.688 1 91.44 397 LEU B CA 1
ATOM 6146 C C . LEU B 1 397 ? -1.632 -3.553 -12.656 1 91.44 397 LEU B C 1
ATOM 6148 O O . LEU B 1 397 ? -0.983 -4.59 -12.5 1 91.44 397 LEU B O 1
ATOM 6152 N N . LEU B 1 398 ? -1.405 -2.461 -11.961 1 87.44 398 LEU B N 1
ATOM 6153 C CA . LEU B 1 398 ? -0.391 -2.443 -10.914 1 87.44 398 LEU B CA 1
ATOM 6154 C C . LEU B 1 398 ? -0.898 -3.139 -9.656 1 87.44 398 LEU B C 1
ATOM 6156 O O . LEU B 1 398 ? -1.923 -2.744 -9.094 1 87.44 398 LEU B O 1
ATOM 6160 N N . VAL B 1 399 ? -0.247 -4.188 -9.227 1 88.5 399 VAL B N 1
ATOM 6161 C CA . VAL B 1 399 ? -0.78 -4.973 -8.117 1 88.5 399 VAL B CA 1
ATOM 6162 C C . VAL B 1 399 ? 0.097 -4.781 -6.879 1 88.5 399 VAL B C 1
ATOM 6164 O O . VAL B 1 399 ? -0.332 -5.062 -5.758 1 88.5 399 VAL B O 1
ATOM 6167 N N . GLU B 1 400 ? 1.308 -4.504 -7.051 1 78.69 400 GLU B N 1
ATOM 6168 C CA . GLU B 1 400 ? 2.232 -4.168 -5.977 1 78.69 400 GLU B CA 1
ATOM 6169 C C . GLU B 1 400 ? 3.092 -2.961 -6.344 1 78.69 400 GLU B C 1
ATOM 6171 O O . GLU B 1 400 ? 3.508 -2.818 -7.496 1 78.69 400 GLU B O 1
ATOM 6176 N N . SER B 1 401 ? 3.236 -2.098 -5.406 1 66.88 401 SER B N 1
ATOM 6177 C CA . SER B 1 401 ? 3.994 -0.883 -5.684 1 66.88 401 SER B CA 1
ATOM 6178 C C . SER B 1 401 ? 5.457 -1.198 -5.969 1 66.88 401 SER B C 1
ATOM 6180 O O . SER B 1 401 ? 6.047 -2.072 -5.328 1 66.88 401 SER B O 1
ATOM 6182 N N . PRO B 1 402 ? 6.027 -0.507 -6.992 1 61.41 402 PRO B N 1
ATOM 6183 C CA . PRO B 1 402 ? 7.449 -0.706 -7.273 1 61.41 402 PRO B CA 1
ATOM 6184 C C . PRO B 1 402 ? 8.344 -0.295 -6.102 1 61.41 402 PRO B C 1
ATOM 6186 O O . PRO B 1 402 ? 7.957 0.552 -5.293 1 61.41 402 PRO B O 1
#

Nearest PDB structures (foldseek):
  4tk4-assembly1_B  TM=8.970E-01  e=1.233E-41  Rattus norvegicus
  4tk3-assembly1_B  TM=8.783E-01  e=5.553E-41  Rattus norvegicus
  6gb4-assembly1_A-2  TM=8.877E-01  e=8.079E-38  Arabidopsis thaliana
  6gbf-assembly1_A-2  TM=8.823E-01  e=1.028E-37  Arabidopsis thaliana
  6gax-assembly1_A-2  TM=8.855E-01  e=3.863E-37  Arabidopsis thaliana

Radius of gyration: 32.68 Å; Cα contacts (8 Å, |Δi|>4): 1955; chains: 2; bounding box: 52×118×76 Å

Solvent-accessible surface area (backbone atoms only — not comparable to full-atom values): 41084 Å² total; per-residue (Å²): 137,82,73,76,64,69,78,78,77,72,77,77,77,78,78,43,70,34,47,66,67,54,49,51,53,50,42,56,55,55,29,62,73,50,65,58,48,69,43,81,40,49,47,92,71,63,57,62,69,41,20,29,57,40,67,41,54,33,88,47,34,33,44,77,48,38,21,23,72,43,49,26,31,34,24,54,77,65,68,71,69,48,64,22,37,55,78,51,53,16,27,60,61,50,56,37,86,60,69,52,50,89,55,32,26,28,38,28,36,57,54,4,38,57,32,49,65,40,42,24,41,45,44,57,89,45,44,47,77,39,74,95,71,44,26,36,29,42,75,54,93,74,59,84,49,38,49,49,43,49,54,31,70,78,34,40,55,64,38,75,62,41,50,57,39,39,60,33,41,28,55,51,44,7,45,46,50,44,70,64,52,61,61,46,42,26,31,45,74,63,39,35,28,37,36,28,35,35,54,86,19,71,55,37,38,31,46,35,39,18,42,50,43,16,48,44,32,42,37,42,74,72,69,41,54,57,42,86,69,48,71,36,49,75,41,64,69,49,44,52,52,49,51,56,58,49,41,73,76,21,41,32,39,38,30,29,30,44,61,69,55,50,61,67,41,25,64,80,51,50,31,47,71,77,30,48,23,34,68,37,41,73,23,65,41,29,38,30,36,38,39,46,95,86,29,64,33,38,40,34,35,32,41,61,52,54,70,48,26,55,49,47,39,62,68,49,49,47,22,36,52,34,37,28,35,45,40,83,81,33,83,70,54,54,37,70,26,30,27,70,51,61,41,78,55,35,91,44,30,30,58,42,42,18,30,53,43,76,54,94,70,35,42,35,29,35,78,44,85,50,77,72,73,36,67,56,28,26,39,34,72,38,54,58,67,42,63,46,50,56,62,39,77,43,60,28,35,59,78,46,85,118,136,80,74,76,64,69,77,74,80,72,78,77,76,78,78,41,70,32,46,66,69,54,49,51,53,50,43,55,55,55,29,62,72,49,64,56,49,68,43,80,39,49,48,93,70,62,56,62,69,41,20,28,57,40,66,40,54,34,88,46,33,34,44,76,47,37,21,24,71,42,48,25,31,33,24,53,79,65,68,73,69,47,62,22,39,56,77,52,55,15,26,61,62,50,57,37,85,58,69,52,51,89,55,32,27,28,38,28,35,57,53,4,39,58,33,50,64,41,43,25,42,47,44,57,89,44,43,47,75,38,75,93,69,45,26,35,27,42,76,55,92,73,59,82,49,38,50,49,44,48,54,31,71,77,34,40,55,66,39,74,63,42,52,56,39,39,62,34,41,29,55,51,46,8,45,46,50,42,71,64,53,61,62,44,40,26,32,43,74,61,39,37,28,37,35,29,35,35,54,84,19,72,55,36,37,32,46,34,40,17,41,49,43,16,49,44,31,42,37,40,75,73,69,42,53,56,41,86,66,49,72,37,49,77,40,65,69,49,43,51,52,50,52,57,59,49,40,73,76,20,41,32,38,40,29,29,31,46,61,69,53,50,61,68,41,26,62,80,51,50,30,47,72,78,31,48,23,34,68,37,40,74,24,64,40,26,39,30,36,38,40,47,96,87,29,64,33,35,40,36,36,32,40,63,53,54,69,48,28,54,50,47,38,62,68,50,49,47,22,37,52,34,36,28,34,44,40,84,80,34,83,71,55,52,39,70,24,29,27,69,50,62,40,78,56,35,92,44,30,29,59,43,43,18,28,52,44,76,55,95,68,35,43,35,30,34,78,44,84,51,76,72,72,37,68,56,28,25,39,34,73,37,54,56,68,42,61,46,49,55,62,39,78,42,61,28,37,59,75,45,86,118

Secondary structure (DSSP, 8-state):
----------------EE-HHHHHHHHHHHHHTSPPPEEEEEGGG--TT-BBSS-EE-SS-BSSS-EESSSEEEE---STT-EEEEEEEE-SSS---SPPPTTEEEEE-TTPBPPTT--EEEEGGGEEEEGGGTEEEE-S---TTTTEE-TTSSB-TT-EEE-TTPBP-HHHHHHHHHTT--EEEEEPPPEEEEEEE--SSHHHHHHHHHHHHHHHHHHHHTT-EEEEEEEE-SSHHHHHHHHHHHTTT-SEEEEES-HHHHHHHHTTTTEEEEESEESSBS---EEEEEEETTEEEEEEEE-SSHHHHHHHIIIIIHHHHHHHTT-S--S--EEEEEESS-B---SS-EEEEEEEEEETTEEEEEE---SSS----EEEEE-TT--B-TT-EEEEEE-S--/----------------EE-HHHHHHHHHHHHHTSPPPEEEEEGGG--TT-BBSS-EE-SS-BSSS-EESSSEEEE---STT-EEEEEEEE-SSS---SPPPTTEEEEE-TTPBPPTT--EEEEGGGEEEEGGGTEEEE-S---TTTTEE-TTSSB-TT-EEE-TTPBP-HHHHHHHHHTT--EEEEEPPPEEEEEEE--SSHHHHHHHHHHHHHHHHHHHHTT-EEEEEEEE-SSHHHHHHHHHHHHTT-SEEEEES-HHHHHHHHTTTTEEEEESEESSBS---EEEEEEETTEEEEEEEE-SSHHHHHHHIIIIIHHHHHHHTT-S--S--EEEEEESS-B---SS-EEEEEEEEEETTEEEEEE---SSS----EEEEE-TT--B-TT-EEEEEE-S--

Organism: Caenorhabditis remanei (NCBI:txid31234)

Sequence (804 aa):
MNSAGFPKLKSPVSFQTVSIEEAFRTLEVLSKRYPPQPKTVHVARLQPGRVLAEDIEAVEDIPAERKSIVDGFAIIVNKPGTKRRIVGSSTAVTPYDAQLQQGECVRITNGGVVPDGADTVVPFEDVLLYGEMNSIEVITKLDKGENIRERGSEANAGDILLRDGYRLDSISIGLIHKLGISQVEIYKKPRVSLISIGNESSHQRMNGNFNRSQLLALFKIQGFKSIDAGECADKLVEIEKKLNTTAEFSCVIVATGGYEQILNLAEKLNLTVAFNKISSNPGKFAFAHGSINNKPVFLCILPQKAAAAWIGANLFVSPFLRAMEGRTLTKGMRWKSKLTESIPKSSEISFVRVQSEFINGKLISTPVSSDIFSRANSILKIPENIAYSAKDTVNVLLVESPMNSAGFPKLKSPVSFQTVSIEEAFRTLEVLSKRYPPQPKTVHVARLQPGRVLAEDIEAVEDIPAERKSIVDGFAIIVNKPGTKRRIVGSSTAVTPYDAQLQQGECVRITNGGVVPDGADTVVPFEDVLLYGEMNSIEVITKLDKGENIRERGSEANAGDILLRDGYRLDSISIGLIHKLGISQVEIYKKPRVSLISIGNESSHQRMNGNFNRSQLLALFKIQGFKSIDAGECADKLVEIEKKLNTTAEFSCVIVATGGYEQILNLAEKLNLTVAFNKISSNPGKFAFAHGSINNKPVFLCILPQKAAAAWIGANLFVSPFLRAMEGRTLTKGMRWKSKLTESIPKSSEISFVRVQSEFINGKLISTPVSSDIFSRANSILKIPENIAYSAKDTVNVLLVESP

pLDDT: mean 88.12, std 12.03, range [23.03, 97.88]